Protein AF-0000000084362470 (afdb_homodimer)

Radius of gyration: 34.67 Å; Cα contacts (8 Å, |Δi|>4): 1688; chains: 2; bounding box: 195×87×97 Å

Solvent-accessible surface area (backbone atoms only — not comparable to full-atom values): 43560 Å² total; per-residue (Å²): 137,83,79,78,78,78,79,80,79,78,76,79,78,78,77,76,78,76,76,74,76,70,72,76,70,69,69,71,77,73,66,74,68,78,76,72,81,59,87,81,49,79,41,74,41,80,59,50,70,88,71,40,74,58,53,88,74,44,67,39,25,63,31,46,58,46,40,48,49,34,30,59,52,51,71,72,50,60,50,83,38,58,43,18,50,11,79,87,25,56,61,46,30,35,53,42,44,45,63,57,45,56,57,55,70,72,57,63,87,72,42,38,70,60,36,47,48,50,52,64,68,42,34,42,41,22,42,38,20,38,81,84,36,48,65,24,51,34,36,37,34,36,26,48,70,43,52,32,31,81,51,82,48,86,67,14,71,38,67,45,38,33,54,48,86,64,46,31,36,30,59,38,34,78,74,36,56,90,39,13,58,40,70,50,28,18,29,73,56,94,47,28,48,36,67,37,70,40,28,47,41,52,77,70,58,72,51,79,85,68,46,63,64,30,11,23,59,42,64,62,59,50,50,52,34,44,73,49,40,24,32,34,32,39,32,88,88,66,48,77,47,37,36,22,66,52,48,54,28,60,44,67,81,44,64,54,66,58,52,34,36,76,70,63,77,36,56,75,92,62,63,42,72,64,48,51,43,52,55,31,71,73,25,83,67,62,21,60,54,47,59,36,66,18,31,38,42,56,20,32,39,80,54,78,84,96,47,53,62,29,72,67,70,36,64,56,36,60,70,22,24,24,24,29,22,41,45,46,40,27,63,47,34,42,28,43,34,41,34,40,31,45,90,39,77,86,39,76,36,49,43,59,26,24,25,32,27,58,49,95,83,36,66,49,69,44,29,36,30,38,29,44,30,62,41,69,68,13,44,56,45,14,75,42,26,72,31,63,28,36,44,24,42,42,40,40,63,70,44,60,73,76,72,70,80,129,138,80,79,74,78,77,80,79,79,77,76,78,78,76,78,74,78,77,76,75,75,71,74,76,70,69,71,72,78,73,64,74,68,78,75,72,80,60,88,81,49,79,41,77,43,80,58,51,70,88,72,39,74,59,54,88,75,43,67,39,27,63,30,46,58,47,41,48,50,34,30,60,53,51,71,73,48,60,49,82,37,58,43,20,50,12,78,87,24,54,61,46,30,35,53,43,44,44,62,58,44,58,56,57,70,72,58,65,85,70,41,37,70,59,36,47,47,50,52,64,69,41,35,42,42,20,41,39,19,37,83,85,36,47,67,23,51,33,34,36,34,35,26,48,72,43,51,31,31,81,51,80,46,88,67,14,72,38,67,46,37,33,56,47,86,64,46,31,37,29,58,38,32,75,75,36,57,90,40,13,57,40,70,50,28,18,29,72,56,95,47,29,48,37,68,37,71,40,28,47,41,52,76,70,59,72,52,80,85,68,45,62,67,27,11,23,57,41,65,63,59,48,50,51,34,42,74,49,39,23,32,35,31,39,33,88,90,67,49,77,47,36,37,22,66,50,49,54,28,59,45,65,82,45,63,52,66,57,51,32,36,76,70,64,77,36,55,75,92,62,64,42,72,65,49,51,43,50,55,32,69,75,24,82,67,61,22,60,55,48,60,35,64,18,30,36,42,56,20,30,38,80,53,79,82,94,46,53,62,29,73,66,70,34,64,58,35,61,72,22,24,23,23,26,24,42,45,47,39,28,63,48,36,41,29,45,34,41,37,40,32,44,92,39,77,86,38,76,36,48,43,58,27,25,25,33,27,56,48,96,84,35,67,47,70,44,29,35,31,38,29,44,30,60,40,69,68,13,44,55,46,14,76,43,27,71,32,62,26,36,45,24,42,43,40,40,62,70,46,59,75,77,73,70,81,128

Structure (mmCIF, N/CA/C/O backbone):
data_AF-0000000084362470-model_v1
#
loop_
_entity.id
_entity.type
_entity.pdbx_description
1 polymer 'peptidoglycan lytic exotransglycosylase'
#
loop_
_atom_site.group_PDB
_atom_site.id
_atom_site.type_symbol
_atom_site.label_atom_id
_atom_site.label_alt_id
_atom_site.label_comp_id
_atom_site.label_asym_id
_atom_site.label_entity_id
_atom_site.label_seq_id
_atom_site.pdbx_PDB_ins_code
_atom_site.Cartn_x
_atom_site.Cartn_y
_atom_site.Cartn_z
_atom_site.occupancy
_atom_site.B_iso_or_equiv
_atom_site.auth_seq_id
_atom_site.auth_comp_id
_atom_site.auth_asym_id
_atom_site.auth_atom_id
_atom_site.pdbx_PDB_model_num
ATOM 1 N N . MET A 1 1 ? -104.375 30.734 -0.572 1 26.19 1 MET A N 1
ATOM 2 C CA . MET A 1 1 ? -103.625 30.844 -1.812 1 26.19 1 MET A CA 1
ATOM 3 C C . MET A 1 1 ? -102.188 31.156 -1.526 1 26.19 1 MET A C 1
ATOM 5 O O . MET A 1 1 ? -101.812 32.312 -1.289 1 26.19 1 MET A O 1
ATOM 9 N N . SER A 1 2 ? -101.625 30.438 -0.522 1 29.53 2 SER A N 1
ATOM 10 C CA . SER A 1 2 ? -100.5 30.25 0.401 1 29.53 2 SER A CA 1
ATOM 11 C C . SER A 1 2 ? -99.188 30 -0.349 1 29.53 2 SER A C 1
ATOM 13 O O . SER A 1 2 ? -98.938 28.906 -0.876 1 29.53 2 SER A O 1
ATOM 15 N N . GLY A 1 3 ? -98.75 31.047 -1.18 1 25.92 3 GLY A N 1
ATOM 16 C CA . GLY A 1 3 ? -97.75 31.172 -2.207 1 25.92 3 GLY A CA 1
ATOM 17 C C . GLY A 1 3 ? -96.312 30.938 -1.681 1 25.92 3 GLY A C 1
ATOM 18 O O . GLY A 1 3 ? -95.875 31.672 -0.811 1 25.92 3 GLY A O 1
ATOM 19 N N . LEU A 1 4 ? -95.812 29.672 -1.561 1 29.59 4 LEU A N 1
ATOM 20 C CA . LEU A 1 4 ? -94.688 28.953 -1.009 1 29.59 4 LEU A CA 1
ATOM 21 C C . LEU A 1 4 ? -93.375 29.375 -1.71 1 29.59 4 LEU A C 1
ATOM 23 O O . LEU A 1 4 ? -93.125 28.922 -2.826 1 29.59 4 LEU A O 1
ATOM 27 N N . SER A 1 5 ? -93.125 30.688 -1.848 1 27.22 5 SER A N 1
ATOM 28 C CA . SER A 1 5 ? -92.062 31.125 -2.73 1 27.22 5 SER A CA 1
ATOM 29 C C . SER A 1 5 ? -90.688 30.578 -2.266 1 27.22 5 SER A C 1
ATOM 31 O O . SER A 1 5 ? -90.312 30.812 -1.126 1 27.22 5 SER A O 1
ATOM 33 N N . ARG A 1 6 ? -90.188 29.438 -2.852 1 27.56 6 ARG A N 1
ATOM 34 C CA . ARG A 1 6 ? -89.062 28.578 -2.629 1 27.56 6 ARG A CA 1
ATOM 35 C C . ARG A 1 6 ? -87.75 29.344 -2.904 1 27.56 6 ARG A C 1
ATOM 37 O O . ARG A 1 6 ? -87.562 29.859 -4.004 1 27.56 6 ARG A O 1
ATOM 44 N N . THR A 1 7 ? -87.188 30.078 -1.93 1 29.22 7 THR A N 1
ATOM 45 C CA . THR A 1 7 ? -86 30.875 -1.952 1 29.22 7 THR A CA 1
ATOM 46 C C . THR A 1 7 ? -84.812 30.047 -2.383 1 29.22 7 THR A C 1
ATOM 48 O O . THR A 1 7 ? -84.5 29.016 -1.771 1 29.22 7 THR A O 1
ATOM 51 N N . VAL A 1 8 ? -84.438 29.984 -3.68 1 29.2 8 VAL A N 1
ATOM 52 C CA . VAL A 1 8 ? -83.375 29.266 -4.391 1 29.2 8 VAL A CA 1
ATOM 53 C C . VAL A 1 8 ? -82 29.734 -3.877 1 29.2 8 VAL A C 1
ATOM 55 O O . VAL A 1 8 ? -81.625 30.906 -3.973 1 29.2 8 VAL A O 1
ATOM 58 N N . LEU A 1 9 ? -81.438 29.156 -2.766 1 27.28 9 LEU A N 1
ATOM 59 C CA . LEU A 1 9 ? -80.188 29.406 -2.109 1 27.28 9 LEU A CA 1
ATOM 60 C C . LEU A 1 9 ? -79 29.141 -3.064 1 27.28 9 LEU A C 1
ATOM 62 O O . LEU A 1 9 ? -78.812 28.016 -3.531 1 27.28 9 LEU A O 1
ATOM 66 N N . PHE A 1 10 ? -78.75 30.047 -4.016 1 27.19 10 PHE A N 1
ATOM 67 C CA . PHE A 1 10 ? -77.625 29.938 -4.988 1 27.19 10 PHE A CA 1
ATOM 68 C C . PHE A 1 10 ? -76.312 29.812 -4.289 1 27.19 10 PHE A C 1
ATOM 70 O O . PHE A 1 10 ? -75.938 30.656 -3.475 1 27.19 10 PHE A O 1
ATOM 77 N N . GLY A 1 11 ? -75.875 28.609 -3.869 1 25.94 11 GLY A N 1
ATOM 78 C CA . GLY A 1 11 ? -74.625 28.234 -3.246 1 25.94 11 GLY A CA 1
ATOM 79 C C . GLY A 1 11 ? -73.375 28.578 -4.094 1 25.94 11 GLY A C 1
ATOM 80 O O . GLY A 1 11 ? -73.312 28.125 -5.234 1 25.94 11 GLY A O 1
ATOM 81 N N . VAL A 1 12 ? -72.938 29.828 -4.086 1 27.31 12 VAL A N 1
ATOM 82 C CA . VAL A 1 12 ? -71.812 30.312 -4.82 1 27.31 12 VAL A CA 1
ATOM 83 C C . VAL A 1 12 ? -70.562 29.484 -4.441 1 27.31 12 VAL A C 1
ATOM 85 O O . VAL A 1 12 ? -70.188 29.422 -3.268 1 27.31 12 VAL A O 1
ATOM 88 N N . VAL A 1 13 ? -70.25 28.406 -5.168 1 28.55 13 VAL A N 1
ATOM 89 C CA . VAL A 1 13 ? -69.125 27.5 -5.059 1 28.55 13 VAL A CA 1
ATOM 90 C C . VAL A 1 13 ? -67.812 28.266 -5.285 1 28.55 13 VAL A C 1
ATOM 92 O O . VAL A 1 13 ? -67.625 28.844 -6.355 1 28.55 13 VAL A O 1
ATOM 95 N N . MET A 1 14 ? -67.25 28.953 -4.227 1 26.22 14 MET A N 1
ATOM 96 C CA . MET A 1 14 ? -66 29.641 -4.254 1 26.22 14 MET A CA 1
ATOM 97 C C . MET A 1 14 ? -64.875 28.688 -4.699 1 26.22 14 MET A C 1
ATOM 99 O O . MET A 1 14 ? -64.688 27.625 -4.098 1 26.22 14 MET A O 1
ATOM 103 N N . SER A 1 15 ? -64.562 28.531 -5.98 1 27.44 15 SER A N 1
ATOM 104 C CA . SER A 1 15 ? -63.5 27.75 -6.566 1 27.44 15 SER A CA 1
ATOM 105 C C . SER A 1 15 ? -62.156 28.234 -6.074 1 27.44 15 SER A C 1
ATOM 107 O O . SER A 1 15 ? -61.781 29.391 -6.297 1 27.44 15 SER A O 1
ATOM 109 N N . ALA A 1 16 ? -61.719 27.828 -4.848 1 28.16 16 ALA A N 1
ATOM 110 C CA . ALA A 1 16 ? -60.406 28.109 -4.32 1 28.16 16 ALA A CA 1
ATOM 111 C C . ALA A 1 16 ? -59.312 27.625 -5.285 1 28.16 16 ALA A C 1
ATOM 113 O O . ALA A 1 16 ? -59.281 26.453 -5.652 1 28.16 16 ALA A O 1
ATOM 114 N N . LEU A 1 17 ? -58.875 28.5 -6.219 1 27.05 17 LEU A N 1
ATOM 115 C CA . LEU A 1 17 ? -57.75 28.281 -7.082 1 27.05 17 LEU A CA 1
ATOM 116 C C . LEU A 1 17 ? -56.5 27.953 -6.262 1 27.05 17 LEU A C 1
ATOM 118 O O . LEU A 1 17 ? -56.031 28.766 -5.48 1 27.05 17 LEU A O 1
ATOM 122 N N . LEU A 1 18 ? -56.375 26.688 -5.73 1 28.36 18 LEU A N 1
ATOM 123 C CA . LEU A 1 18 ? -55.156 26.188 -5.098 1 28.36 18 LEU A CA 1
ATOM 124 C C . LEU A 1 18 ? -53.938 26.344 -6.023 1 28.36 18 LEU A C 1
ATOM 126 O O . LEU A 1 18 ? -53.938 25.766 -7.117 1 28.36 18 LEU A O 1
ATOM 130 N N . SER A 1 19 ? -53.344 27.562 -6.137 1 27.02 19 SER A N 1
ATOM 131 C CA . SER A 1 19 ? -52.062 27.734 -6.82 1 27.02 19 SER A CA 1
ATOM 132 C C . SER A 1 19 ? -51.031 26.75 -6.297 1 27.02 19 SER A C 1
ATOM 134 O O . SER A 1 19 ? -50.75 26.719 -5.098 1 27.02 19 SER A O 1
ATOM 136 N N . ALA A 1 20 ? -50.969 25.547 -6.922 1 28.48 20 ALA A N 1
ATOM 137 C CA . ALA A 1 20 ? -49.938 24.531 -6.703 1 28.48 20 ALA A CA 1
ATOM 138 C C . ALA A 1 20 ? -48.531 25.141 -6.762 1 28.48 20 ALA A C 1
ATOM 140 O O . ALA A 1 20 ? -48.125 25.688 -7.789 1 28.48 20 ALA A O 1
ATOM 141 N N . CYS A 1 21 ? -48.062 25.75 -5.617 1 29.19 21 CYS A N 1
ATOM 142 C CA . CYS A 1 21 ? -46.656 26.109 -5.523 1 29.19 21 CYS A CA 1
ATOM 143 C C . CYS A 1 21 ? -45.781 24.953 -5.984 1 29.19 21 CYS A C 1
ATOM 145 O O . CYS A 1 21 ? -45.844 23.859 -5.422 1 29.19 21 CYS A O 1
ATOM 147 N N . ALA A 1 22 ? -45.531 24.844 -7.34 1 32.12 22 ALA A N 1
ATOM 148 C CA . ALA A 1 22 ? -44.562 23.875 -7.848 1 32.12 22 ALA A CA 1
ATOM 149 C C . ALA A 1 22 ? -43.25 23.906 -7.027 1 32.12 22 ALA A C 1
ATOM 151 O O . ALA A 1 22 ? -42.688 24.969 -6.824 1 32.12 22 ALA A O 1
ATOM 152 N N . PRO A 1 23 ? -43.188 23 -6.055 1 30.53 23 PRO A N 1
ATOM 153 C CA . PRO A 1 23 ? -41.906 23.016 -5.332 1 30.53 23 PRO A CA 1
ATOM 154 C C . PRO A 1 23 ? -40.688 23.109 -6.266 1 30.53 23 PRO A C 1
ATOM 156 O O . PRO A 1 23 ? -40.719 22.531 -7.355 1 30.53 23 PRO A O 1
ATOM 159 N N . VAL A 1 24 ? -40.125 24.312 -6.367 1 34.28 24 VAL A N 1
ATOM 160 C CA . VAL A 1 24 ? -38.844 24.406 -7.031 1 34.28 24 VAL A CA 1
ATOM 161 C C . VAL A 1 24 ? -37.938 23.234 -6.613 1 34.28 24 VAL A C 1
ATOM 163 O O . VAL A 1 24 ? -37.688 23.031 -5.422 1 34.28 24 VAL A O 1
ATOM 166 N N . SER A 1 25 ? -38.062 22.141 -7.32 1 28.75 25 SER A N 1
ATOM 167 C CA . SER A 1 25 ? -37.125 21.047 -7.133 1 28.75 25 SER A CA 1
ATOM 168 C C . SER A 1 25 ? -35.688 21.562 -7.023 1 28.75 25 SER A C 1
ATOM 170 O O . SER A 1 25 ? -35.188 22.203 -7.949 1 28.75 25 SER A O 1
ATOM 172 N N . LYS A 1 26 ? -35.375 22.031 -5.898 1 28.94 26 LYS A N 1
ATOM 173 C CA . LYS A 1 26 ? -33.938 22.281 -5.781 1 28.94 26 LYS A CA 1
ATOM 174 C C . LYS A 1 26 ? -33.125 21.25 -6.562 1 28.94 26 LYS A C 1
ATOM 176 O O . LYS A 1 26 ? -33.375 20.047 -6.438 1 28.94 26 LYS A O 1
ATOM 181 N N . ALA A 1 27 ? -32.625 21.703 -7.672 1 31.84 27 ALA A N 1
ATOM 182 C CA . ALA A 1 27 ? -31.641 20.859 -8.344 1 31.84 27 ALA A CA 1
ATOM 183 C C . ALA A 1 27 ? -30.734 20.172 -7.324 1 31.84 27 ALA A C 1
ATOM 185 O O . ALA A 1 27 ? -30.297 20.797 -6.352 1 31.84 27 ALA A O 1
ATOM 186 N N . PRO A 1 28 ? -30.797 18.859 -7.188 1 28.94 28 PRO A N 1
ATOM 187 C CA . PRO A 1 28 ? -29.875 18.203 -6.273 1 28.94 28 PRO A CA 1
ATOM 188 C C . PRO A 1 28 ? -28.484 18.859 -6.258 1 28.94 28 PRO A C 1
ATOM 190 O O . PRO A 1 28 ? -28.031 19.359 -7.285 1 28.94 28 PRO A O 1
ATOM 193 N N . VAL A 1 29 ? -28.125 19.547 -5.184 1 31.08 29 VAL A N 1
ATOM 194 C CA . VAL A 1 29 ? -26.719 19.891 -5.008 1 31.08 29 VAL A CA 1
ATOM 195 C C . VAL A 1 29 ? -25.844 18.781 -5.613 1 31.08 29 VAL A C 1
ATOM 197 O O . VAL A 1 29 ? -25.984 17.609 -5.254 1 31.08 29 VAL A O 1
ATOM 200 N N . THR A 1 30 ? -25.5 18.953 -6.879 1 29.94 30 THR A N 1
ATOM 201 C CA . THR A 1 30 ? -24.5 18.078 -7.496 1 29.94 30 THR A CA 1
ATOM 202 C C . THR A 1 30 ? -23.375 17.766 -6.516 1 29.94 30 THR A C 1
ATOM 204 O O . THR A 1 30 ? -22.719 18.672 -5.996 1 29.94 30 THR A O 1
ATOM 207 N N . SER A 1 31 ? -23.562 16.844 -5.617 1 31.8 31 SER A N 1
ATOM 208 C CA . SER A 1 31 ? -22.375 16.312 -4.934 1 31.8 31 SER A CA 1
ATOM 209 C C . SER A 1 31 ? -21.141 16.375 -5.828 1 31.8 31 SER A C 1
ATOM 211 O O . SER A 1 31 ? -21.203 16.031 -7.012 1 31.8 31 SER A O 1
ATOM 213 N N . GLU A 1 32 ? -20.328 17.344 -5.574 1 33.28 32 GLU A N 1
ATOM 214 C CA . GLU A 1 32 ? -19.062 17.328 -6.301 1 33.28 32 GLU A CA 1
ATOM 215 C C . GLU A 1 32 ? -18.609 15.891 -6.59 1 33.28 32 GLU A C 1
ATOM 217 O O . GLU A 1 32 ? -18.703 15.023 -5.727 1 33.28 32 GLU A O 1
ATOM 222 N N . PRO A 1 33 ? -18.719 15.461 -7.828 1 32.56 33 PRO A N 1
ATOM 223 C CA . PRO A 1 33 ? -18.297 14.102 -8.172 1 32.56 33 PRO A CA 1
ATOM 224 C C . PRO A 1 33 ? -17.062 13.656 -7.371 1 32.56 33 PRO A C 1
ATOM 226 O O . PRO A 1 33 ? -16.234 14.484 -6.992 1 32.56 33 PRO A O 1
ATOM 229 N N . PRO A 1 34 ? -17.172 12.602 -6.691 1 31.97 34 PRO A N 1
ATOM 230 C CA . PRO A 1 34 ? -15.898 12.094 -6.188 1 31.97 34 PRO A CA 1
ATOM 231 C C . PRO A 1 34 ? -14.773 12.219 -7.207 1 31.97 34 PRO A C 1
ATOM 233 O O . PRO A 1 34 ? -14.961 11.922 -8.391 1 31.97 34 PRO A O 1
ATOM 236 N N . VAL A 1 35 ? -13.836 13.148 -7.094 1 34.25 35 VAL A N 1
ATOM 237 C CA . VAL A 1 35 ? -12.656 13.305 -7.938 1 34.25 35 VAL A CA 1
ATOM 238 C C . VAL A 1 35 ? -12.07 11.938 -8.266 1 34.25 35 VAL A C 1
ATOM 240 O O . VAL A 1 35 ? -11.703 11.18 -7.363 1 34.25 35 VAL A O 1
ATOM 243 N N . SER A 1 36 ? -12.484 11.32 -9.297 1 36.06 36 SER A N 1
ATOM 244 C CA . SER A 1 36 ? -11.75 10.195 -9.859 1 36.06 36 SER A CA 1
ATOM 245 C C . SER A 1 36 ? -10.242 10.391 -9.719 1 36.06 36 SER A C 1
ATOM 247 O O . SER A 1 36 ? -9.703 11.414 -10.148 1 36.06 36 SER A O 1
ATOM 249 N N . GLN A 1 37 ? -9.625 9.938 -8.75 1 38.19 37 GLN A N 1
ATOM 250 C CA . GLN A 1 37 ? -8.18 10 -8.555 1 38.19 37 GLN A CA 1
ATOM 251 C C . GLN A 1 37 ? -7.438 9.531 -9.805 1 38.19 37 GLN A C 1
ATOM 253 O O . GLN A 1 37 ? -7.215 8.328 -9.984 1 38.19 37 GLN A O 1
ATOM 258 N N . LYS A 1 38 ? -7.707 10.102 -10.938 1 43.59 38 LYS A N 1
ATOM 259 C CA . LYS A 1 38 ? -6.758 10.031 -12.047 1 43.59 38 LYS A CA 1
ATOM 260 C C . LYS A 1 38 ? -5.32 10.172 -11.555 1 43.59 38 LYS A C 1
ATOM 262 O O . LYS A 1 38 ? -5.074 10.828 -10.539 1 43.59 38 LYS A O 1
ATOM 267 N N . SER A 1 39 ? -4.453 9.398 -11.961 1 57.84 39 SER A N 1
ATOM 268 C CA . SER A 1 39 ? -3.023 9.453 -11.672 1 57.84 39 SER A CA 1
ATOM 269 C C . SER A 1 39 ? -2.512 10.891 -11.711 1 57.84 39 SER A C 1
ATOM 271 O O . SER A 1 39 ? -2.502 11.523 -12.773 1 57.84 39 SER A O 1
ATOM 273 N N . SER A 1 40 ? -2.586 11.602 -10.586 1 70.25 40 SER A N 1
ATOM 274 C CA . SER A 1 40 ? -2.068 12.961 -10.492 1 70.25 40 SER A CA 1
ATOM 275 C C . SER A 1 40 ? -0.554 12.984 -10.672 1 70.25 40 SER A C 1
ATOM 277 O O . SER A 1 40 ? 0.164 12.188 -10.07 1 70.25 40 SER A O 1
ATOM 279 N N . LYS A 1 41 ? -0.159 13.562 -11.797 1 77.81 41 LYS A N 1
ATOM 280 C CA . LYS A 1 41 ? 1.267 13.742 -12.062 1 77.81 41 LYS A CA 1
ATOM 281 C C . LYS A 1 41 ? 1.713 15.164 -11.742 1 77.81 41 LYS A C 1
ATOM 283 O O . LYS A 1 41 ? 1.017 16.125 -12.078 1 77.81 41 LYS A O 1
ATOM 288 N N . VAL A 1 42 ? 2.834 15.328 -11.047 1 89.06 42 VAL A N 1
ATOM 289 C CA . VAL A 1 42 ? 3.449 16.625 -10.773 1 89.06 42 VAL A CA 1
ATOM 290 C C . VAL A 1 42 ? 4.156 17.141 -12.023 1 89.06 42 VAL A C 1
ATOM 292 O O . VAL A 1 42 ? 4.918 16.406 -12.656 1 89.06 42 VAL A O 1
ATOM 295 N N . GLU A 1 43 ? 3.836 18.312 -12.414 1 92.25 43 GLU A N 1
ATOM 296 C CA . GLU A 1 43 ? 4.559 19.016 -13.469 1 92.25 43 GLU A CA 1
ATOM 297 C C . GLU A 1 43 ? 5.238 20.266 -12.922 1 92.25 43 GLU A C 1
ATOM 299 O O . GLU A 1 43 ? 4.645 21.016 -12.141 1 92.25 43 GLU A O 1
ATOM 304 N N . LEU A 1 44 ? 6.496 20.469 -13.359 1 94.38 44 LEU A N 1
ATOM 305 C CA . LEU A 1 44 ? 7.246 21.656 -12.969 1 94.38 44 LEU A CA 1
ATOM 306 C C . LEU A 1 44 ? 7.566 22.516 -14.188 1 94.38 44 LEU A C 1
ATOM 308 O O . LEU A 1 44 ? 8.094 22.031 -15.188 1 94.38 44 LEU A O 1
ATOM 312 N N . LEU A 1 45 ? 7.211 23.734 -14.086 1 94.94 45 LEU A N 1
ATOM 313 C CA . LEU A 1 45 ? 7.57 24.703 -15.109 1 94.94 45 LEU A CA 1
ATOM 314 C C . LEU A 1 45 ? 8.586 25.719 -14.578 1 94.94 45 LEU A C 1
ATOM 316 O O . LEU A 1 45 ? 8.281 26.484 -13.656 1 94.94 45 LEU A O 1
ATOM 320 N N . SER A 1 46 ? 9.7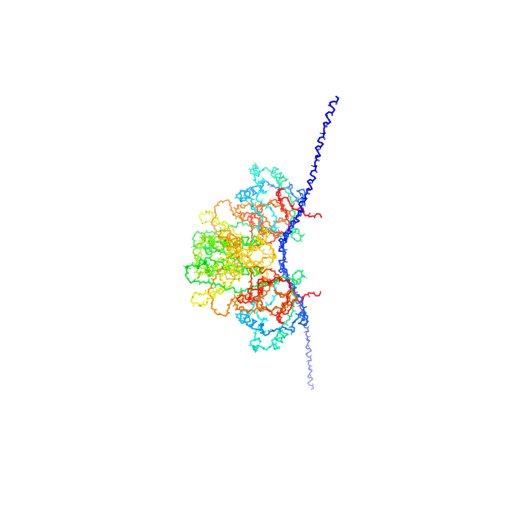11 25.781 -15.242 1 95.25 46 SER A N 1
ATOM 321 C CA . SER A 1 46 ? 10.75 26.688 -14.781 1 95.25 46 SER A CA 1
ATOM 322 C C . SER A 1 46 ? 10.297 28.141 -14.914 1 95.25 46 SER A C 1
ATOM 324 O O . SER A 1 46 ? 9.562 28.484 -15.836 1 95.25 46 SER A O 1
ATOM 326 N N . THR A 1 47 ? 10.703 28.953 -13.984 1 96.81 47 THR A N 1
ATOM 327 C CA . THR A 1 47 ? 10.438 30.391 -13.992 1 96.81 47 THR A CA 1
ATOM 328 C C . THR A 1 47 ? 11.57 31.156 -13.305 1 96.81 47 THR A C 1
ATOM 330 O O . THR A 1 47 ? 12.672 30.625 -13.148 1 96.81 47 THR A O 1
ATOM 333 N N . THR A 1 48 ? 11.336 32.469 -13.109 1 97.38 48 THR A N 1
ATOM 334 C CA . THR A 1 48 ? 12.336 33.312 -12.477 1 97.38 48 THR A CA 1
ATOM 335 C C . THR A 1 48 ? 11.781 33.969 -11.203 1 97.38 48 THR A C 1
ATOM 337 O O . THR A 1 48 ? 10.57 34.031 -11.023 1 97.38 48 THR A O 1
ATOM 340 N N . PHE A 1 49 ? 12.703 34.375 -10.352 1 98.38 49 PHE A N 1
ATOM 341 C CA . PHE A 1 49 ? 12.273 35 -9.109 1 98.38 49 PHE A CA 1
ATOM 342 C C . PHE A 1 49 ? 11.484 36.281 -9.398 1 98.38 49 PHE A C 1
ATOM 344 O O . PHE A 1 49 ? 10.539 36.594 -8.68 1 98.38 49 PHE A O 1
ATOM 351 N N . SER A 1 50 ? 11.844 36.938 -10.445 1 97.31 50 SER A N 1
ATOM 352 C CA . SER A 1 50 ? 11.164 38.156 -10.797 1 97.31 50 SER A CA 1
ATOM 353 C C . SER A 1 50 ? 9.727 37.906 -11.242 1 97.31 50 SER A C 1
ATOM 355 O O . SER A 1 50 ? 8.883 38.781 -11.211 1 97.31 50 SER A O 1
ATOM 357 N N . ALA A 1 51 ? 9.453 36.656 -11.648 1 97.31 51 ALA A N 1
ATOM 358 C CA . ALA A 1 51 ? 8.117 36.281 -12.125 1 97.31 51 ALA A CA 1
ATOM 359 C C . ALA A 1 51 ? 7.23 35.844 -10.969 1 97.31 51 ALA A C 1
ATOM 361 O O . ALA A 1 51 ? 6.023 35.656 -11.141 1 97.31 51 ALA A O 1
ATOM 362 N N . LEU A 1 52 ? 7.781 35.688 -9.797 1 98.31 52 LEU A N 1
ATOM 363 C CA . LEU A 1 52 ? 6.996 35.312 -8.633 1 98.31 52 LEU A CA 1
ATOM 364 C C . LEU A 1 52 ? 6.23 36.5 -8.078 1 98.31 52 LEU A C 1
ATOM 366 O O . LEU A 1 52 ? 6.836 37.531 -7.699 1 98.31 52 LEU A O 1
ATOM 370 N N . PRO A 1 53 ? 4.969 36.344 -8.023 1 97.44 53 PRO A N 1
ATOM 371 C CA . PRO A 1 53 ? 4.195 37.469 -7.547 1 97.44 53 PRO A CA 1
ATOM 372 C C . PRO A 1 53 ? 4.574 37.906 -6.129 1 97.44 53 PRO A C 1
ATOM 374 O O . PRO A 1 53 ? 4.438 37.094 -5.191 1 97.44 53 PRO A O 1
ATOM 377 N N . GLY A 1 54 ? 5.051 39.125 -5.953 1 97.38 54 GLY A N 1
ATOM 378 C CA . GLY A 1 54 ? 5.293 39.688 -4.641 1 97.38 54 GLY A CA 1
ATOM 379 C C . GLY A 1 54 ? 6.594 39.219 -4.016 1 97.38 54 GLY A C 1
ATOM 380 O O . GLY A 1 54 ? 6.844 39.5 -2.834 1 97.38 54 GLY A O 1
ATOM 381 N N . TRP A 1 55 ? 7.449 38.625 -4.719 1 98.25 55 TRP A N 1
ATOM 382 C CA . TRP A 1 55 ? 8.672 38.031 -4.195 1 98.25 55 TRP A CA 1
ATOM 383 C C . TRP A 1 55 ? 9.508 39.062 -3.451 1 98.25 55 TRP A C 1
ATOM 385 O O . TRP A 1 55 ? 9.969 38.812 -2.336 1 98.25 55 TRP A O 1
ATOM 395 N N . SER A 1 56 ? 9.594 40.188 -4.008 1 96.62 56 SER A N 1
ATOM 396 C CA . SER A 1 56 ? 10.523 41.188 -3.5 1 96.62 56 SER A CA 1
ATOM 397 C C . SER A 1 56 ? 10.008 41.812 -2.209 1 96.62 56 SER A C 1
ATOM 399 O O . SER A 1 56 ? 10.75 42.5 -1.506 1 96.62 56 SER A O 1
ATOM 401 N N . PHE A 1 57 ? 8.773 41.594 -1.846 1 96.19 57 PHE A N 1
ATOM 402 C CA . PHE A 1 57 ? 8.164 42.312 -0.719 1 96.19 57 PHE A CA 1
ATOM 403 C C . PHE A 1 57 ? 8.078 41.406 0.5 1 96.19 57 PHE A C 1
ATOM 405 O O . PHE A 1 57 ? 7.68 41.844 1.582 1 96.19 57 PHE A O 1
ATOM 412 N N . ASP A 1 58 ? 8.492 40.156 0.355 1 97.31 58 ASP A N 1
ATOM 413 C CA . ASP A 1 58 ? 8.406 39.188 1.459 1 97.31 58 ASP A CA 1
ATOM 414 C C . ASP A 1 58 ? 9.461 39.5 2.523 1 97.31 58 ASP A C 1
ATOM 416 O O . ASP A 1 58 ? 10.414 40.25 2.275 1 97.31 58 ASP A O 1
ATOM 420 N N . GLN A 1 59 ? 9.141 39 3.732 1 96.81 59 GLN A N 1
ATOM 421 C CA . GLN A 1 59 ? 10.148 38.938 4.785 1 96.81 59 GLN A CA 1
ATOM 422 C C . GLN A 1 59 ? 10.867 37.594 4.773 1 96.81 59 GLN A C 1
ATOM 424 O O . GLN A 1 59 ? 10.68 36.781 5.676 1 96.81 59 GLN A O 1
ATOM 429 N N . HIS A 1 60 ? 11.805 37.438 3.881 1 97.75 60 HIS A N 1
ATOM 430 C CA . HIS A 1 60 ? 12.484 36.188 3.611 1 97.75 60 HIS A CA 1
ATOM 431 C C . HIS A 1 60 ? 13.211 35.656 4.848 1 97.75 60 HIS A C 1
ATOM 433 O O . HIS A 1 60 ? 13.375 34.469 5.023 1 97.75 60 HIS A O 1
ATOM 439 N N . ALA A 1 61 ? 13.609 36.531 5.738 1 96.69 61 ALA A N 1
ATOM 440 C CA . ALA A 1 61 ? 14.375 36.156 6.93 1 96.69 61 ALA A CA 1
ATOM 441 C C . ALA A 1 61 ? 13.555 35.25 7.84 1 96.69 61 ALA A C 1
ATOM 443 O O . ALA A 1 61 ? 14.109 34.375 8.516 1 96.69 61 ALA A O 1
ATOM 444 N N . GLN A 1 62 ? 12.305 35.438 7.844 1 95.69 62 GLN A N 1
ATOM 445 C CA . GLN A 1 62 ? 11.438 34.594 8.664 1 95.69 62 GLN A CA 1
ATOM 446 C C . GLN A 1 62 ? 11.406 33.156 8.133 1 95.69 62 GLN A C 1
ATOM 448 O O . GLN A 1 62 ? 11.258 32.219 8.906 1 95.69 62 GLN A O 1
ATOM 453 N N . ALA A 1 63 ? 11.531 33.031 6.852 1 97.06 63 ALA A N 1
ATOM 454 C CA . ALA A 1 63 ? 11.562 31.703 6.246 1 97.06 63 ALA A CA 1
ATOM 455 C C . ALA A 1 63 ? 12.906 31.016 6.48 1 97.06 63 ALA A C 1
ATOM 457 O O . ALA A 1 63 ? 12.984 29.797 6.52 1 97.06 63 ALA A O 1
ATOM 458 N N . ILE A 1 64 ? 13.945 31.844 6.645 1 97.25 64 ILE A N 1
ATOM 459 C CA . ILE A 1 64 ? 15.281 31.297 6.871 1 97.25 64 ILE A CA 1
ATOM 460 C C . ILE A 1 64 ? 15.289 30.484 8.156 1 97.25 64 ILE A C 1
ATOM 462 O O . ILE A 1 64 ? 15.883 29.391 8.203 1 97.25 64 ILE A O 1
ATOM 466 N N . THR A 1 65 ? 14.602 30.969 9.141 1 94.19 65 THR A N 1
ATOM 467 C CA . THR A 1 65 ? 14.539 30.25 10.406 1 94.19 65 THR A CA 1
ATOM 468 C C . THR A 1 65 ? 13.922 28.875 10.219 1 94.19 65 THR A C 1
ATOM 470 O O . THR A 1 65 ? 14.453 27.875 10.711 1 94.19 65 THR A O 1
ATOM 473 N N . ALA A 1 66 ? 12.852 28.812 9.539 1 96.56 66 ALA A N 1
ATOM 474 C CA . ALA A 1 66 ? 12.188 27.547 9.25 1 96.56 66 ALA A CA 1
ATOM 475 C C . ALA A 1 66 ? 13.062 26.641 8.383 1 96.56 66 ALA A C 1
ATOM 477 O O . ALA A 1 66 ? 13.188 25.453 8.633 1 96.56 66 ALA A O 1
ATOM 478 N N . PHE A 1 67 ? 13.703 27.25 7.387 1 98.5 67 PHE A N 1
ATOM 479 C CA . PHE A 1 67 ? 14.523 26.484 6.457 1 98.5 67 PHE A CA 1
ATOM 480 C C . PHE A 1 67 ? 15.75 25.906 7.168 1 98.5 67 PHE A C 1
ATOM 482 O O . PHE A 1 67 ? 16.172 24.797 6.875 1 98.5 67 PHE A O 1
ATOM 489 N N . GLN A 1 68 ? 16.25 26.609 8.102 1 97.88 68 GLN A N 1
ATOM 490 C CA . GLN A 1 68 ? 17.391 26.125 8.875 1 97.88 68 GLN A CA 1
ATOM 491 C C . GLN A 1 68 ? 17.031 24.875 9.664 1 97.88 68 GLN A C 1
ATOM 493 O O . GLN A 1 68 ? 17.828 23.938 9.75 1 97.88 68 GLN A O 1
ATOM 498 N N . LYS A 1 69 ? 15.883 24.859 10.227 1 96.56 69 LYS A N 1
ATOM 499 C CA . LYS A 1 69 ? 15.422 23.672 10.945 1 96.56 69 LYS A CA 1
ATOM 500 C C . LYS A 1 69 ? 15.328 22.469 10.008 1 96.56 69 LYS A C 1
ATOM 502 O O . LYS A 1 69 ? 15.758 21.375 10.352 1 96.56 69 LYS A O 1
ATOM 507 N N . SER A 1 70 ? 14.812 22.719 8.812 1 98.44 70 SER A N 1
ATOM 508 C CA . SER A 1 70 ? 14.711 21.656 7.816 1 98.44 70 SER A CA 1
ATOM 509 C C . SER A 1 70 ? 16.094 21.156 7.402 1 98.44 70 SER A C 1
ATOM 511 O O . SER A 1 70 ? 16.312 19.953 7.289 1 98.44 70 SER A O 1
ATOM 513 N N . CYS A 1 71 ? 16.953 22.094 7.219 1 98.5 71 CYS A N 1
ATOM 514 C CA . CYS A 1 71 ? 18.297 21.75 6.777 1 98.5 71 CYS A CA 1
ATOM 515 C C . CYS A 1 71 ? 19.031 20.938 7.844 1 98.5 71 CYS A C 1
ATOM 517 O O . CYS A 1 71 ? 19.797 20.016 7.52 1 98.5 71 CYS A O 1
ATOM 519 N N . ALA A 1 72 ? 18.797 21.25 9.086 1 97.69 72 ALA A N 1
ATOM 520 C CA . ALA A 1 72 ? 19.406 20.469 10.164 1 97.69 72 ALA A CA 1
ATOM 521 C C . ALA A 1 72 ? 19.016 19 10.078 1 97.69 72 ALA A C 1
ATOM 523 O O . ALA A 1 72 ? 19.828 18.109 10.305 1 97.69 72 ALA A O 1
ATOM 524 N N . LYS A 1 73 ? 17.797 18.797 9.734 1 98 73 LYS A N 1
ATOM 525 C CA . LYS A 1 73 ? 17.312 17.438 9.555 1 98 73 LYS A CA 1
ATOM 526 C C . LYS A 1 73 ? 17.906 16.812 8.289 1 98 73 LYS A C 1
ATOM 528 O O . LYS A 1 73 ? 18.375 15.68 8.312 1 98 73 LYS A O 1
ATOM 533 N N . ILE A 1 74 ? 17.875 17.531 7.176 1 98.19 74 ILE A N 1
ATOM 534 C CA . ILE A 1 74 ? 18.344 17.031 5.883 1 98.19 74 ILE A CA 1
ATOM 535 C C . ILE A 1 74 ? 19.797 16.594 5.984 1 98.19 74 ILE A C 1
ATOM 537 O O . ILE A 1 74 ? 20.172 15.531 5.469 1 98.19 74 ILE A O 1
ATOM 541 N N . LEU A 1 75 ? 20.562 17.281 6.723 1 97.88 75 LEU A N 1
ATOM 542 C CA . LEU A 1 75 ? 22 17.047 6.797 1 97.88 75 LEU A CA 1
ATOM 543 C C . LEU A 1 75 ? 22.297 15.781 7.602 1 97.88 75 LEU A C 1
ATOM 545 O O . LEU A 1 75 ? 23.422 15.266 7.562 1 97.88 75 LEU A O 1
ATOM 549 N N . THR A 1 76 ? 21.328 15.266 8.359 1 97.69 76 THR A N 1
ATOM 550 C CA . THR A 1 76 ? 21.547 14.039 9.133 1 97.69 76 THR A CA 1
ATOM 551 C C . THR A 1 76 ? 21.234 12.812 8.289 1 97.69 76 THR A C 1
ATOM 553 O O . THR A 1 76 ? 21.516 11.68 8.703 1 97.69 76 THR A O 1
ATOM 556 N N . LEU A 1 77 ? 20.719 12.969 7.121 1 97.19 77 LEU A N 1
ATOM 557 C CA . LEU A 1 77 ? 20.25 11.859 6.301 1 97.19 77 LEU A CA 1
ATOM 558 C C . LEU A 1 77 ? 21.344 11.367 5.359 1 97.19 77 LEU A C 1
ATOM 560 O O . LEU A 1 77 ? 22.266 12.117 5.02 1 97.19 77 LEU A O 1
ATOM 564 N N . PRO A 1 78 ? 21.234 10.094 4.902 1 96.62 78 PRO A N 1
ATOM 565 C CA . PRO A 1 78 ? 22.219 9.594 3.941 1 96.62 78 PRO A CA 1
ATOM 566 C C . PRO A 1 78 ? 22.234 10.406 2.646 1 96.62 78 PRO A C 1
ATOM 568 O O . PRO A 1 78 ? 21.188 10.773 2.127 1 96.62 78 PRO A O 1
ATOM 571 N N . LEU A 1 79 ? 23.391 10.562 2.094 1 96.88 79 LEU A N 1
ATOM 572 C CA . LEU A 1 79 ? 23.594 11.406 0.929 1 96.88 79 LEU A CA 1
ATOM 573 C C . LEU A 1 79 ? 22.828 10.883 -0.278 1 96.88 79 LEU A C 1
ATOM 575 O O . LEU A 1 79 ? 22.328 11.664 -1.094 1 96.88 79 LEU A O 1
ATOM 579 N N . THR A 1 80 ? 22.656 9.578 -0.363 1 95.19 80 THR A N 1
ATOM 580 C CA . THR A 1 80 ? 22.047 8.961 -1.54 1 95.19 80 THR A CA 1
ATOM 581 C C . THR A 1 80 ? 20.531 8.945 -1.422 1 95.19 80 THR A C 1
ATOM 583 O O . THR A 1 80 ? 19.828 8.641 -2.391 1 95.19 80 THR A O 1
ATOM 586 N N . ARG A 1 81 ? 20.078 9.344 -0.283 1 94.69 81 ARG A N 1
ATOM 587 C CA . ARG A 1 81 ? 18.625 9.336 -0.07 1 94.69 81 ARG A CA 1
ATOM 588 C C . ARG A 1 81 ? 17.938 10.383 -0.948 1 94.69 81 ARG A C 1
ATOM 590 O O . ARG A 1 81 ? 18.438 11.492 -1.108 1 94.69 81 ARG A O 1
ATOM 597 N N . ARG A 1 82 ? 16.859 9.922 -1.509 1 93.75 82 ARG A N 1
ATOM 598 C CA . ARG A 1 82 ? 16.016 10.867 -2.229 1 93.75 82 ARG A CA 1
ATOM 599 C C . ARG A 1 82 ? 15.328 11.836 -1.268 1 93.75 82 ARG A C 1
ATOM 601 O O . ARG A 1 82 ? 14.93 11.445 -0.168 1 93.75 82 ARG A O 1
ATOM 608 N N . MET A 1 83 ? 15.109 13.039 -1.724 1 95.44 83 MET A N 1
ATOM 609 C CA . MET A 1 83 ? 14.367 14.016 -0.926 1 95.44 83 MET A CA 1
ATOM 610 C C . MET A 1 83 ? 12.875 13.703 -0.939 1 95.44 83 MET A C 1
ATOM 612 O O . MET A 1 83 ? 12.211 13.766 0.098 1 95.44 83 MET A O 1
ATOM 616 N N . ALA A 1 84 ? 12.445 13.43 -2.154 1 91.88 84 ALA A N 1
ATOM 617 C CA . ALA A 1 84 ? 11.031 13.094 -2.279 1 91.88 84 ALA A CA 1
ATOM 618 C C . ALA A 1 84 ? 10.781 11.633 -1.906 1 91.88 84 ALA A C 1
ATOM 620 O O . ALA A 1 84 ? 11.648 10.773 -2.107 1 91.88 84 ALA A O 1
ATOM 621 N N . ALA A 1 85 ? 9.57 11.414 -1.355 1 88.44 85 ALA A N 1
ATOM 622 C CA . ALA A 1 85 ? 9.203 10.062 -0.948 1 88.44 85 ALA A CA 1
ATOM 623 C C . ALA A 1 85 ? 8.93 9.18 -2.162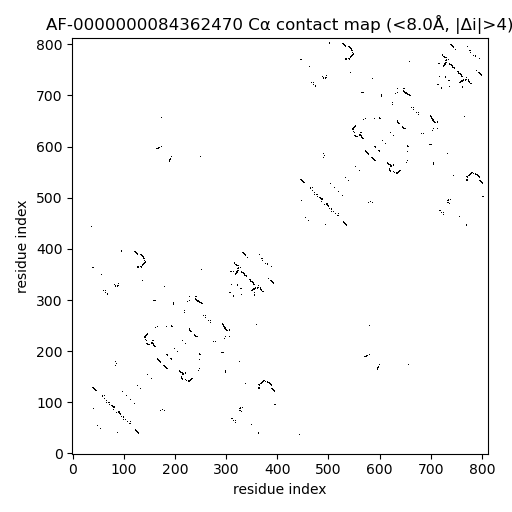 1 88.44 85 ALA A C 1
ATOM 625 O O . ALA A 1 85 ? 9.242 7.984 -2.152 1 88.44 85 ALA A O 1
ATOM 626 N N . ASN A 1 86 ? 8.32 9.711 -3.102 1 85.06 86 ASN A N 1
ATOM 627 C CA . ASN A 1 86 ? 8.008 9.008 -4.336 1 85.06 86 ASN A CA 1
ATOM 628 C C . ASN A 1 86 ? 9.07 9.242 -5.406 1 85.06 86 ASN A C 1
ATOM 630 O O . ASN A 1 86 ? 9.562 10.359 -5.562 1 85.06 86 ASN A O 1
ATOM 634 N N . GLU A 1 87 ? 9.289 8.227 -6.16 1 80.62 87 GLU A N 1
ATOM 635 C CA . GLU A 1 87 ? 10.336 8.312 -7.18 1 80.62 87 GLU A CA 1
ATOM 636 C C . GLU A 1 87 ? 9.961 9.305 -8.273 1 80.62 87 GLU A C 1
ATOM 638 O O . GLU A 1 87 ? 10.836 9.93 -8.875 1 80.62 87 GLU A O 1
ATOM 643 N N . ALA A 1 88 ? 8.75 9.477 -8.477 1 79.19 88 ALA A N 1
ATOM 644 C CA . ALA A 1 88 ? 8.289 10.344 -9.555 1 79.19 88 ALA A CA 1
ATOM 645 C C . ALA A 1 88 ? 8.258 11.805 -9.109 1 79.19 88 ALA A C 1
ATOM 647 O O . ALA A 1 88 ? 8.109 12.711 -9.938 1 79.19 88 ALA A O 1
ATOM 648 N N . ALA A 1 89 ? 8.43 12.031 -7.871 1 86.69 89 ALA A N 1
ATOM 649 C CA . ALA A 1 89 ? 8.359 13.391 -7.336 1 86.69 89 ALA A CA 1
ATOM 650 C C . ALA A 1 89 ? 9.703 14.102 -7.453 1 86.69 89 ALA A C 1
ATOM 652 O O . ALA A 1 89 ? 10.758 13.461 -7.379 1 86.69 89 ALA A O 1
ATOM 653 N N . PRO A 1 90 ? 9.656 15.359 -7.613 1 90.81 90 PRO A N 1
ATOM 654 C CA . PRO A 1 90 ? 10.914 16.109 -7.711 1 90.81 90 PRO A CA 1
ATOM 655 C C . PRO A 1 90 ? 11.633 16.234 -6.371 1 90.81 90 PRO A C 1
ATOM 657 O O . PRO A 1 90 ? 11.055 15.922 -5.328 1 90.81 90 PRO A O 1
ATOM 660 N N . GLY A 1 91 ? 13.008 16.656 -6.43 1 93.81 91 GLY A N 1
ATOM 661 C CA . GLY A 1 91 ? 13.703 17 -5.203 1 93.81 91 GLY A CA 1
ATOM 662 C C . GLY A 1 91 ? 15.133 16.5 -5.164 1 93.81 91 GLY A C 1
ATOM 663 O O . GLY A 1 91 ? 15.922 16.891 -4.305 1 93.81 91 GLY A O 1
ATOM 664 N N . GLY A 1 92 ? 15.367 15.625 -6.074 1 94.81 92 GLY A N 1
ATOM 665 C CA . GLY A 1 92 ? 16.719 15.102 -6.105 1 94.81 92 GLY A CA 1
ATOM 666 C C . GLY A 1 92 ? 17.094 14.336 -4.852 1 94.81 92 GLY A C 1
ATOM 667 O O . GLY A 1 92 ? 16.234 13.711 -4.227 1 94.81 92 GLY A O 1
ATOM 668 N N . THR A 1 93 ? 18.438 14.352 -4.539 1 96.19 93 THR A N 1
ATOM 669 C CA . THR A 1 93 ? 18.953 13.602 -3.404 1 96.19 93 THR A CA 1
ATOM 670 C C . THR A 1 93 ? 19.438 14.547 -2.309 1 96.19 93 THR A C 1
ATOM 672 O O . THR A 1 93 ? 19.625 15.742 -2.549 1 96.19 93 THR A O 1
ATOM 675 N N . VAL A 1 94 ? 19.672 14.008 -1.139 1 97.44 94 VAL A N 1
ATOM 676 C CA . VAL A 1 94 ? 20.203 14.758 0.001 1 97.44 94 VAL A CA 1
ATOM 677 C C . VAL A 1 94 ? 21.547 15.367 -0.358 1 97.44 94 VAL A C 1
ATOM 679 O O . VAL A 1 94 ? 21.844 16.5 0.026 1 97.44 94 VAL A O 1
ATOM 682 N N . ALA A 1 95 ? 22.281 14.641 -1.121 1 97.75 95 ALA A N 1
ATOM 683 C CA . ALA A 1 95 ? 23.578 15.148 -1.555 1 97.75 95 ALA A CA 1
ATOM 684 C C . ALA A 1 95 ? 23.438 16.484 -2.271 1 97.75 95 ALA A C 1
ATOM 686 O O . ALA A 1 95 ? 24.234 17.406 -2.057 1 97.75 95 ALA A O 1
ATOM 687 N N . GLN A 1 96 ? 22.438 16.594 -3 1 97.69 96 GLN A N 1
ATOM 688 C CA . GLN A 1 96 ? 22.25 17.781 -3.828 1 97.69 96 GLN A CA 1
ATOM 689 C C . GLN A 1 96 ? 21.719 18.953 -3.002 1 97.69 96 GLN A C 1
ATOM 691 O O . GLN A 1 96 ? 21.672 20.094 -3.482 1 97.69 96 GLN A O 1
ATOM 696 N N . TRP A 1 97 ? 21.375 18.734 -1.794 1 98.31 97 TRP A N 1
ATOM 697 C CA . TRP A 1 97 ? 20.891 19.781 -0.9 1 98.31 97 TRP A CA 1
ATOM 698 C C . TRP A 1 97 ? 21.969 20.219 0.078 1 98.31 97 TRP A C 1
ATOM 700 O O . TRP A 1 97 ? 21.797 21.188 0.817 1 98.31 97 TRP A O 1
ATOM 710 N N . GLN A 1 98 ? 23.125 19.594 0.091 1 97.75 98 GLN A N 1
ATOM 711 C CA . GLN A 1 98 ? 24.188 19.875 1.053 1 97.75 98 GLN A CA 1
ATOM 712 C C . GLN A 1 98 ? 24.672 21.312 0.926 1 97.75 98 GLN A C 1
ATOM 714 O O . GLN A 1 98 ? 24.906 21.984 1.933 1 97.75 98 GLN A O 1
ATOM 719 N N . GLY A 1 99 ? 24.859 21.719 -0.243 1 97.44 99 GLY A N 1
ATOM 720 C CA . GLY A 1 99 ? 25.359 23.062 -0.481 1 97.44 99 GLY A CA 1
ATOM 721 C C . GLY A 1 99 ? 24.531 24.141 0.202 1 97.44 99 GLY A C 1
ATOM 722 O O . GLY A 1 99 ? 24.984 24.781 1.15 1 97.44 99 GLY A O 1
ATOM 723 N N . PRO A 1 100 ? 23.266 24.266 -0.268 1 98.19 100 PRO A N 1
ATOM 724 C CA . PRO A 1 100 ? 22.453 25.297 0.359 1 98.19 100 PRO A CA 1
ATOM 725 C C . PRO A 1 100 ? 22.234 25.047 1.853 1 98.19 100 PRO A C 1
ATOM 727 O O . PRO A 1 100 ? 22.156 26.016 2.631 1 98.19 100 PRO A O 1
ATOM 730 N N . CYS A 1 101 ? 22.141 23.844 2.299 1 98.38 101 CYS A N 1
ATOM 731 C CA . CYS A 1 101 ? 21.922 23.562 3.713 1 98.38 101 CYS A CA 1
ATOM 732 C C . CYS A 1 101 ? 23.156 23.938 4.539 1 98.38 101 CYS A C 1
ATOM 734 O O . CYS A 1 101 ? 23.031 24.344 5.699 1 98.38 101 CYS A O 1
ATOM 736 N N . THR A 1 102 ? 24.297 23.859 4.008 1 97.81 102 THR A N 1
ATOM 737 C CA . THR A 1 102 ? 25.5 24.312 4.695 1 97.81 102 THR A CA 1
ATOM 738 C C . THR A 1 102 ? 25.578 25.828 4.703 1 97.81 102 THR A C 1
ATOM 740 O O . THR A 1 102 ? 25.891 26.438 5.73 1 97.81 102 THR A O 1
ATOM 743 N N . ALA A 1 103 ? 25.234 26.406 3.639 1 97.81 103 ALA A N 1
ATOM 744 C CA . ALA A 1 103 ? 25.344 27.859 3.471 1 97.81 103 ALA A CA 1
ATOM 745 C C . ALA A 1 103 ? 24.375 28.594 4.395 1 97.81 103 ALA A C 1
ATOM 747 O O . ALA A 1 103 ? 24.703 29.672 4.918 1 97.81 103 ALA A O 1
ATOM 748 N N . VAL A 1 104 ? 23.203 28.047 4.598 1 97.75 104 VAL A N 1
ATOM 749 C CA . VAL A 1 104 ? 22.172 28.766 5.332 1 97.75 104 VAL A CA 1
ATOM 750 C C . VAL A 1 104 ? 22.562 28.875 6.805 1 97.75 104 VAL A C 1
ATOM 752 O O . VAL A 1 104 ? 22.078 29.766 7.516 1 97.75 104 VAL A O 1
ATOM 755 N N . LYS A 1 105 ? 23.453 28.062 7.254 1 94.44 105 LYS A N 1
ATOM 756 C CA . LYS A 1 105 ? 23.875 28.047 8.648 1 94.44 105 LYS A CA 1
ATOM 757 C C . LYS A 1 105 ? 24.578 29.344 9.023 1 94.44 105 LYS A C 1
ATOM 759 O O . LYS A 1 105 ? 24.594 29.734 10.195 1 94.44 105 LYS A O 1
ATOM 764 N N . THR A 1 106 ? 25.078 29.953 8.078 1 91.56 106 THR A N 1
ATOM 765 C CA . THR A 1 106 ? 25.938 31.094 8.375 1 91.56 106 THR A CA 1
ATOM 766 C C . THR A 1 106 ? 25.141 32.406 8.258 1 91.56 106 THR A C 1
ATOM 768 O O . THR A 1 106 ? 25.672 33.469 8.531 1 91.56 106 THR A O 1
ATOM 771 N N . LEU A 1 107 ? 23.938 32.281 7.867 1 93.5 107 LEU A N 1
ATOM 772 C CA . LEU A 1 107 ? 23.156 33.5 7.695 1 93.5 107 LEU A CA 1
ATOM 773 C C . LEU A 1 107 ? 22.719 34.062 9.039 1 93.5 107 LEU A C 1
ATOM 775 O O . LEU A 1 107 ? 22.281 33.312 9.922 1 93.5 107 LEU A O 1
ATOM 779 N N . GLU A 1 108 ? 22.859 35.344 9.172 1 86.88 108 GLU A N 1
ATOM 780 C CA . GLU A 1 108 ? 22.422 36.031 10.383 1 86.88 108 GLU A CA 1
ATOM 781 C C . GLU A 1 108 ? 20.906 36.188 10.414 1 86.88 108 GLU A C 1
ATOM 783 O O . GLU A 1 108 ? 20.297 36.531 9.398 1 86.88 108 GLU A O 1
ATOM 788 N N . PRO A 1 109 ? 20.422 35.938 11.594 1 85.12 109 PRO A N 1
ATOM 789 C CA . PRO A 1 109 ? 18.969 36.125 11.703 1 85.12 109 PRO A CA 1
ATOM 790 C C . PRO A 1 109 ? 18.547 37.594 11.477 1 85.12 109 PRO A C 1
ATOM 792 O O . PRO A 1 109 ? 19.234 38.5 11.898 1 85.12 109 PRO A O 1
ATOM 795 N N . GLY A 1 110 ? 17.547 37.812 10.727 1 89.5 110 GLY A N 1
ATOM 796 C CA . GLY A 1 110 ? 16.922 39.125 10.625 1 89.5 110 GLY A CA 1
ATOM 797 C C . GLY A 1 110 ? 17.375 39.906 9.414 1 89.5 110 GLY A C 1
ATOM 798 O O . GLY A 1 110 ? 16.766 40.938 9.07 1 89.5 110 GLY A O 1
ATOM 799 N N . ASP A 1 111 ? 18.438 39.531 8.805 1 93.56 111 ASP A N 1
ATOM 800 C CA . ASP A 1 111 ? 18.875 40.219 7.594 1 93.56 111 ASP A CA 1
ATOM 801 C C . ASP A 1 111 ? 18.047 39.781 6.383 1 93.56 111 ASP A C 1
ATOM 803 O O . ASP A 1 111 ? 18.391 38.812 5.711 1 93.56 111 ASP A O 1
ATOM 807 N N . ASN A 1 112 ? 17.078 40.594 6.094 1 96.81 112 ASN A N 1
ATOM 808 C CA . ASN A 1 112 ? 16.125 40.219 5.059 1 96.81 112 ASN A CA 1
ATOM 809 C C . ASN A 1 112 ? 16.766 40.219 3.672 1 96.81 112 ASN A C 1
ATOM 811 O O . ASN A 1 112 ? 16.484 39.375 2.844 1 96.81 112 ASN A O 1
ATOM 815 N N . ALA A 1 113 ? 17.578 41.219 3.398 1 96.69 113 ALA A N 1
ATOM 816 C CA . ALA A 1 113 ? 18.25 41.281 2.105 1 96.69 113 ALA A CA 1
ATOM 817 C C . ALA A 1 113 ? 19.156 40.062 1.878 1 96.69 113 ALA A C 1
ATOM 819 O O . ALA A 1 113 ? 19.156 39.5 0.791 1 96.69 113 ALA A O 1
ATOM 820 N N . ALA A 1 114 ? 19.859 39.719 2.875 1 97.25 114 ALA A N 1
ATOM 821 C CA . ALA A 1 114 ? 20.719 38.531 2.777 1 97.25 114 ALA A CA 1
ATOM 822 C C . ALA A 1 114 ? 19.906 37.25 2.588 1 97.25 114 ALA A C 1
ATOM 824 O O . ALA A 1 114 ? 20.297 36.375 1.831 1 97.25 114 ALA A O 1
ATOM 825 N N . ALA A 1 115 ? 18.859 37.219 3.283 1 98 115 ALA A N 1
ATOM 826 C CA . ALA A 1 115 ? 17.984 36.031 3.162 1 98 115 ALA A CA 1
ATOM 827 C C . ALA A 1 115 ? 17.453 35.906 1.738 1 98 115 ALA A C 1
ATOM 829 O O . ALA A 1 115 ? 17.484 34.812 1.155 1 98 115 ALA A O 1
ATOM 830 N N . LYS A 1 116 ? 16.938 37 1.199 1 98.12 116 LYS A N 1
ATOM 831 C CA . LYS A 1 116 ? 16.453 37 -0.176 1 98.12 116 LYS A CA 1
ATOM 832 C C . LYS A 1 116 ? 17.547 36.531 -1.147 1 98.12 116 LYS A C 1
ATOM 834 O O . LYS A 1 116 ? 17.312 35.688 -1.99 1 98.12 116 LYS A O 1
ATOM 839 N N . ARG A 1 117 ? 18.688 37.062 -1.002 1 97.69 117 ARG A N 1
ATOM 840 C CA . ARG A 1 117 ? 19.828 36.719 -1.875 1 97.69 117 ARG A CA 1
ATOM 841 C C . ARG A 1 117 ? 20.203 35.25 -1.756 1 97.69 117 ARG A C 1
ATOM 843 O O . ARG A 1 117 ? 20.609 34.625 -2.742 1 97.69 117 ARG A O 1
ATOM 850 N N . PHE A 1 118 ? 20.203 34.781 -0.57 1 98.25 118 PHE A N 1
ATOM 851 C CA . PHE A 1 118 ? 20.516 33.375 -0.353 1 98.25 118 PHE A CA 1
ATOM 852 C C . PHE A 1 118 ? 19.656 32.469 -1.241 1 98.25 118 PHE A C 1
ATOM 854 O O . PHE A 1 118 ? 20.172 31.625 -1.974 1 98.25 118 PHE A O 1
ATOM 861 N N . PHE A 1 119 ? 18.281 32.688 -1.19 1 98.56 119 PHE A N 1
ATOM 862 C CA . PHE A 1 119 ? 17.391 31.828 -1.976 1 98.56 119 PHE A CA 1
ATOM 863 C C . PHE A 1 119 ? 17.625 32.031 -3.469 1 98.56 119 PHE A C 1
ATOM 865 O O . PHE A 1 119 ? 17.625 31.078 -4.242 1 98.56 119 PHE A O 1
ATOM 872 N N . GLU A 1 120 ? 17.906 33.281 -3.865 1 98.44 120 GLU A N 1
ATOM 873 C CA . GLU A 1 120 ? 18.141 33.594 -5.273 1 98.44 120 GLU A CA 1
ATOM 874 C C . GLU A 1 120 ? 19.453 33 -5.758 1 98.44 120 GLU A C 1
ATOM 876 O O . GLU A 1 120 ? 19.625 32.75 -6.953 1 98.44 120 GLU A O 1
ATOM 881 N N . THR A 1 121 ? 20.344 32.75 -4.848 1 97.81 121 THR A N 1
ATOM 882 C CA . THR A 1 121 ? 21.672 32.219 -5.191 1 97.81 121 THR A CA 1
ATOM 883 C C . THR A 1 121 ? 21.656 30.719 -5.289 1 97.81 121 THR A C 1
ATOM 885 O O . THR A 1 121 ? 22.266 30.141 -6.195 1 97.81 121 THR A O 1
ATOM 888 N N . TRP A 1 122 ? 20.953 30.109 -4.461 1 97.94 122 TRP A N 1
ATOM 889 C CA . TRP A 1 122 ? 21.141 28.672 -4.312 1 97.94 122 TRP A CA 1
ATOM 890 C C . TRP A 1 122 ? 20 27.906 -4.996 1 97.94 122 TRP A C 1
ATOM 892 O O . TRP A 1 122 ? 20.109 26.688 -5.215 1 97.94 122 TRP A O 1
ATOM 902 N N . PHE A 1 123 ? 18.906 28.609 -5.367 1 98 123 PHE A N 1
ATOM 903 C CA . PHE A 1 123 ? 17.734 27.875 -5.809 1 98 123 PHE A CA 1
ATOM 904 C C . PHE A 1 123 ? 17.219 28.438 -7.137 1 98 123 PHE A C 1
ATOM 906 O O . PHE A 1 123 ? 17.562 29.547 -7.523 1 98 123 PHE A O 1
ATOM 913 N N . MET A 1 124 ? 16.438 27.547 -7.797 1 97.25 124 MET A N 1
ATOM 914 C CA . MET A 1 124 ? 15.648 27.906 -8.969 1 97.25 124 MET A CA 1
ATOM 915 C C . MET A 1 124 ? 14.172 27.641 -8.734 1 97.25 124 MET A C 1
ATOM 917 O O . MET A 1 124 ? 13.805 26.578 -8.211 1 97.25 124 MET A O 1
ATOM 921 N N . PRO A 1 125 ? 13.344 28.609 -9.094 1 97.88 125 PRO A N 1
ATOM 922 C CA . PRO A 1 125 ? 11.914 28.406 -8.867 1 97.88 125 PRO A CA 1
ATOM 923 C C . PRO A 1 125 ? 11.234 27.656 -10.008 1 97.88 125 PRO A C 1
ATOM 925 O O . PRO A 1 125 ? 11.594 27.828 -11.18 1 97.88 125 PRO A O 1
ATOM 928 N N . TYR A 1 126 ? 10.266 26.812 -9.648 1 97.31 126 TYR A N 1
ATOM 929 C CA . TYR A 1 126 ? 9.414 26.078 -10.57 1 97.31 126 TYR A CA 1
ATOM 930 C C . TYR A 1 126 ? 7.945 26.188 -10.172 1 97.31 126 TYR A C 1
ATOM 932 O O . TYR A 1 126 ? 7.594 25.969 -9.016 1 97.31 126 TYR A O 1
ATOM 940 N N . GLU A 1 127 ? 7.113 26.562 -11.188 1 97.75 127 GLU A N 1
ATOM 941 C CA . GLU A 1 127 ? 5.68 26.5 -10.93 1 97.75 127 GLU A CA 1
ATOM 942 C C . GLU A 1 127 ? 5.195 25.062 -10.836 1 97.75 127 GLU A C 1
ATOM 944 O O . GLU A 1 127 ? 5.52 24.234 -11.695 1 97.75 127 GLU A O 1
ATOM 949 N N . VAL A 1 128 ? 4.5 24.75 -9.773 1 97 128 VAL A N 1
ATOM 950 C CA . VAL A 1 128 ? 3.971 23.406 -9.594 1 97 128 VAL A CA 1
ATOM 951 C C . VAL A 1 128 ? 2.576 23.312 -10.211 1 97 128 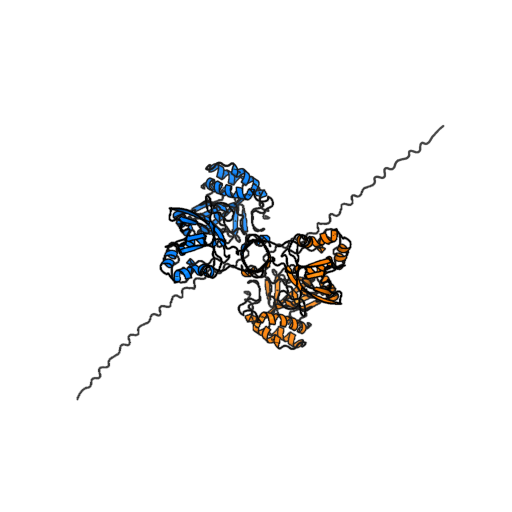VAL A C 1
ATOM 953 O O . VAL A 1 128 ? 1.713 24.141 -9.938 1 97 128 VAL A O 1
ATOM 956 N N . ARG A 1 129 ? 2.387 22.25 -11.008 1 96.25 129 ARG A N 1
ATOM 957 C CA . ARG A 1 129 ? 1.108 22.062 -11.688 1 96.25 129 ARG A CA 1
ATOM 958 C C . ARG A 1 129 ? 0.62 20.625 -11.547 1 96.25 129 ARG A C 1
ATOM 960 O O . ARG A 1 129 ? 1.426 19.703 -11.477 1 96.25 129 ARG A O 1
ATOM 967 N N . GLU A 1 130 ? -0.659 20.531 -11.398 1 93.44 130 GLU A N 1
ATOM 968 C CA . GLU A 1 130 ? -1.337 19.234 -11.484 1 93.44 130 GLU A CA 1
ATOM 969 C C . GLU A 1 130 ? -2.1 19.109 -12.805 1 93.44 130 GLU A C 1
ATOM 971 O O . GLU A 1 130 ? -3.064 19.828 -13.039 1 93.44 130 GLU A O 1
ATOM 976 N N . ASN A 1 131 ? -1.741 18.156 -13.641 1 88.25 131 ASN A N 1
ATOM 977 C CA . ASN A 1 131 ? -2.361 18 -14.953 1 88.25 131 ASN A CA 1
ATOM 978 C C . ASN A 1 131 ? -2.455 19.344 -15.68 1 88.25 131 ASN A C 1
ATOM 980 O O . ASN A 1 131 ? -3.531 19.734 -16.141 1 88.25 131 ASN A O 1
ATOM 984 N N . ALA A 1 132 ? -1.496 20.094 -15.641 1 88.31 132 ALA A N 1
ATOM 985 C CA . ALA A 1 132 ? -1.29 21.344 -16.359 1 88.31 132 ALA A CA 1
ATOM 986 C C . ALA A 1 132 ? -2.029 22.5 -15.664 1 88.31 132 ALA A C 1
ATOM 988 O O . ALA A 1 132 ? -2.057 23.625 -16.172 1 88.31 132 ALA A O 1
ATOM 989 N N . GLN A 1 133 ? -2.596 22.281 -14.586 1 93.06 133 GLN A N 1
ATOM 990 C CA . GLN A 1 133 ? -3.305 23.312 -13.844 1 93.06 133 GLN A CA 1
ATOM 991 C C . GLN A 1 133 ? -2.488 23.781 -12.641 1 93.06 133 GLN A C 1
ATOM 993 O O . GLN A 1 133 ? -2.1 22.984 -11.797 1 93.06 133 GLN A O 1
ATOM 998 N N . PRO A 1 134 ? -2.258 25.078 -12.547 1 95.44 134 PRO A N 1
ATOM 999 C CA . PRO A 1 134 ? -1.384 25.594 -11.492 1 95.44 134 PRO A CA 1
ATOM 1000 C C . PRO A 1 134 ? -2.141 25.906 -10.203 1 95.44 134 PRO A C 1
ATOM 1002 O O . PRO A 1 134 ? -1.523 26.203 -9.172 1 95.44 134 PRO A O 1
ATOM 1005 N N . SER A 1 135 ? -3.445 25.859 -10.258 1 97 135 SER A N 1
ATOM 1006 C CA . SER A 1 135 ? -4.23 26.312 -9.117 1 97 135 SER A CA 1
ATOM 1007 C C . SER A 1 135 ? -4.645 25.141 -8.234 1 97 135 SER A C 1
ATOM 1009 O O . SER A 1 135 ? -4.949 24.062 -8.727 1 97 135 SER A O 1
ATOM 1011 N N . GLY A 1 136 ? -4.578 25.391 -6.926 1 97.38 136 GLY A N 1
ATOM 1012 C CA . GLY A 1 136 ? -5.047 24.453 -5.914 1 97.38 136 GLY A CA 1
ATOM 1013 C C . GLY A 1 136 ? -5.668 25.141 -4.711 1 97.38 136 GLY A C 1
ATOM 1014 O O . GLY A 1 136 ? -6.004 26.312 -4.77 1 97.38 136 GLY A O 1
ATOM 1015 N N . LEU A 1 137 ? -5.898 24.312 -3.703 1 96.81 137 LEU A N 1
ATOM 1016 C CA . LEU A 1 137 ? -6.605 24.797 -2.52 1 96.81 137 LEU A CA 1
ATOM 1017 C C . LEU A 1 137 ? -5.664 24.891 -1.325 1 96.81 137 LEU A C 1
ATOM 1019 O O . LEU A 1 137 ? -4.863 23.984 -1.083 1 96.81 137 LEU A O 1
ATOM 1023 N N . PHE A 1 138 ? -5.801 26.047 -0.629 1 97.75 138 PHE A N 1
ATOM 1024 C CA . PHE A 1 138 ? -4.973 26.25 0.556 1 97.75 138 PHE A CA 1
ATOM 1025 C C . PHE A 1 138 ? -5.84 26.531 1.775 1 97.75 138 PHE A C 1
ATOM 1027 O O . PHE A 1 138 ? -6.762 27.359 1.713 1 97.75 138 PHE A O 1
ATOM 1034 N N . THR A 1 139 ? -5.586 25.75 2.822 1 95.88 139 THR A N 1
ATOM 1035 C CA . THR A 1 139 ? -6.273 25.875 4.102 1 95.88 139 THR A CA 1
ATOM 1036 C C . THR A 1 139 ? -5.285 26.203 5.219 1 95.88 139 THR A C 1
ATOM 1038 O O . THR A 1 139 ? -4.117 26.5 4.957 1 95.88 139 THR A O 1
ATOM 1041 N N . GLY A 1 140 ? -5.812 26.312 6.441 1 96.38 140 GLY A N 1
ATOM 1042 C CA . GLY A 1 140 ? -4.957 26.625 7.574 1 96.38 140 GLY A CA 1
ATOM 1043 C C . GLY A 1 140 ? -5.195 25.734 8.773 1 96.38 140 GLY A C 1
ATOM 1044 O O . GLY A 1 140 ? -6.289 25.188 8.945 1 96.38 140 GLY A O 1
ATOM 1045 N N . TYR A 1 141 ? -4.148 25.547 9.547 1 96.06 141 TYR A N 1
ATOM 1046 C CA . TYR A 1 141 ? -4.25 24.844 10.82 1 96.06 141 TYR A CA 1
ATOM 1047 C C . TYR A 1 141 ? -3.443 25.562 11.898 1 96.06 141 TYR A C 1
ATOM 1049 O O . TYR A 1 141 ? -2.781 26.562 11.625 1 96.06 141 TYR A O 1
ATOM 1057 N N . TYR A 1 142 ? -3.65 25.172 13.148 1 96.12 142 TYR A N 1
ATOM 1058 C CA . TYR A 1 142 ? -3.068 25.859 14.297 1 96.12 142 TYR A CA 1
ATOM 1059 C C . TYR A 1 142 ? -2.973 24.922 15.492 1 96.12 142 TYR A C 1
ATOM 1061 O O . TYR A 1 142 ? -3.322 23.75 15.398 1 96.12 142 TYR A O 1
ATOM 1069 N N . GLU A 1 143 ? -2.393 25.469 16.594 1 95.44 143 GLU A N 1
ATOM 1070 C CA . GLU A 1 143 ? -2.395 24.797 17.875 1 95.44 143 GLU A CA 1
ATOM 1071 C C . GLU A 1 143 ? -3.469 25.359 18.797 1 95.44 143 GLU A C 1
ATOM 1073 O O . GLU A 1 143 ? -3.297 26.453 19.375 1 95.44 143 GLU A O 1
ATOM 1078 N N . PRO A 1 144 ? -4.516 24.547 18.969 1 95.69 144 PRO A N 1
ATOM 1079 C CA . PRO A 1 144 ? -5.52 25.031 19.922 1 95.69 144 PRO A CA 1
ATOM 1080 C C . PRO A 1 144 ? -5.031 24.984 21.375 1 95.69 144 PRO A C 1
ATOM 1082 O O . PRO A 1 144 ? -4.09 24.25 21.688 1 95.69 144 PRO A O 1
ATOM 1085 N N . GLN A 1 145 ? -5.668 25.844 22.125 1 95.31 145 GLN A N 1
ATOM 1086 C CA . GLN A 1 145 ? -5.449 25.828 23.562 1 95.31 145 GLN A CA 1
ATOM 1087 C C . GLN A 1 145 ? -6.676 25.297 24.297 1 95.31 145 GLN A C 1
ATOM 1089 O O . GLN A 1 145 ? -7.781 25.812 24.125 1 95.31 145 GLN A O 1
ATOM 1094 N N . LEU A 1 146 ? -6.43 24.219 25.031 1 96.88 146 LEU A N 1
ATOM 1095 C CA . LEU A 1 146 ? -7.488 23.609 25.828 1 96.88 146 LEU A CA 1
ATOM 1096 C C . LEU A 1 146 ? -7.152 23.656 27.312 1 96.88 146 LEU A C 1
ATOM 1098 O O . LEU A 1 146 ? -6.035 24.031 27.688 1 96.88 146 LEU A O 1
ATOM 1102 N N . ASN A 1 147 ? -8.211 23.438 28.094 1 97.94 147 ASN A N 1
ATOM 1103 C CA . ASN A 1 147 ? -8.008 23.203 29.531 1 97.94 147 ASN A CA 1
ATOM 1104 C C . ASN A 1 147 ? -7.98 21.719 29.859 1 97.94 147 ASN A C 1
ATOM 1106 O O . ASN A 1 147 ? -8.758 20.938 29.297 1 97.94 147 ASN A O 1
ATOM 1110 N N . GLY A 1 148 ? -7.031 21.406 30.766 1 98.56 148 GLY A N 1
ATOM 1111 C CA . GLY A 1 148 ? -6.953 19.984 31.078 1 98.56 148 GLY A CA 1
ATOM 1112 C C . GLY A 1 148 ? -6.426 19.703 32.469 1 98.56 148 GLY A C 1
ATOM 1113 O O . GLY A 1 148 ? -6.203 20.625 33.25 1 98.56 148 GLY A O 1
ATOM 1114 N N . SER A 1 149 ? -6.441 18.438 32.75 1 98.62 149 SER A N 1
ATOM 1115 C CA . SER A 1 149 ? -5.969 17.891 34.031 1 98.62 149 SER A CA 1
ATOM 1116 C C . SER A 1 149 ? -5.258 16.562 33.812 1 98.62 149 SER A C 1
ATOM 1118 O O . SER A 1 149 ? -5.621 15.781 32.938 1 98.62 149 SER A O 1
ATOM 1120 N N . TRP A 1 150 ? -4.25 16.344 34.75 1 98.25 150 TRP A N 1
ATOM 1121 C CA . TRP A 1 150 ? -3.518 15.078 34.688 1 98.25 150 TRP A CA 1
ATOM 1122 C C . TRP A 1 150 ? -4.375 13.922 35.188 1 98.25 150 TRP A C 1
ATOM 1124 O O . TRP A 1 150 ? -4.055 12.758 34.938 1 98.25 150 TRP A O 1
ATOM 1134 N N . THR A 1 151 ? -5.414 14.266 35.938 1 98.06 151 THR A N 1
ATOM 1135 C CA . THR A 1 151 ? -6.336 13.266 36.469 1 98.06 151 THR A CA 1
ATOM 1136 C C . THR A 1 151 ? -7.762 13.539 36 1 98.06 151 THR A C 1
ATOM 1138 O O . THR A 1 151 ? -8.133 14.688 35.75 1 98.06 151 THR A O 1
ATOM 1141 N N . LYS A 1 152 ? -8.43 12.422 35.844 1 97.94 152 LYS A N 1
ATOM 1142 C CA . LYS A 1 152 ? -9.852 12.555 35.531 1 97.94 152 LYS A CA 1
ATOM 1143 C C . LYS A 1 152 ? -10.633 13.109 36.719 1 97.94 152 LYS A C 1
ATOM 1145 O O . LYS A 1 152 ? -10.812 12.422 37.719 1 97.94 152 LYS A O 1
ATOM 1150 N N . THR A 1 153 ? -11.055 14.352 36.656 1 97.38 153 THR A N 1
ATOM 1151 C CA . THR A 1 153 ? -11.734 14.992 37.781 1 97.38 153 THR A CA 1
ATOM 1152 C C . THR A 1 153 ? -12.562 16.172 37.312 1 97.38 153 THR A C 1
ATOM 1154 O O . THR A 1 153 ? -12.219 16.828 36.344 1 97.38 153 THR A O 1
ATOM 1157 N N . GLY A 1 154 ? -13.641 16.344 38 1 97.06 154 GLY A N 1
ATOM 1158 C CA . GLY A 1 154 ? -14.461 17.5 37.688 1 97.06 154 GLY A CA 1
ATOM 1159 C C . GLY A 1 154 ? -14.875 17.547 36.219 1 97.06 154 GLY A C 1
ATOM 1160 O O . GLY A 1 154 ? -15.383 16.562 35.688 1 97.06 154 GLY A O 1
ATOM 1161 N N . PRO A 1 155 ? -14.625 18.766 35.594 1 96.75 155 PRO A N 1
ATOM 1162 C CA . PRO A 1 155 ? -15.016 18.906 34.188 1 96.75 155 PRO A CA 1
ATOM 1163 C C . PRO A 1 155 ? -14.094 18.156 33.25 1 96.75 155 PRO A C 1
ATOM 1165 O O . PRO A 1 155 ? -14.398 18.016 32.062 1 96.75 155 PRO A O 1
ATOM 1168 N N . TYR A 1 156 ? -12.984 17.75 33.719 1 98.44 156 TYR A N 1
ATOM 1169 C CA . TYR A 1 156 ? -11.977 17.094 32.906 1 98.44 156 TYR A CA 1
ATOM 1170 C C . TYR A 1 156 ? -12.305 15.609 32.719 1 98.44 156 TYR A C 1
ATOM 1172 O O . TYR A 1 156 ? -11.727 14.758 33.406 1 98.44 156 TYR A O 1
ATOM 1180 N N . GLN A 1 157 ? -13.188 15.391 31.688 1 97 157 GLN A N 1
ATOM 1181 C CA . GLN A 1 157 ? -13.734 14.047 31.531 1 97 157 GLN A CA 1
ATOM 1182 C C . GLN A 1 157 ? -13.289 13.43 30.219 1 97 157 GLN A C 1
ATOM 1184 O O . GLN A 1 157 ? -13.367 12.211 30.031 1 97 157 GLN A O 1
ATOM 1189 N N . THR A 1 158 ? -12.875 14.195 29.266 1 97.5 158 THR A N 1
ATOM 1190 C CA . THR A 1 158 ? -12.539 13.711 27.922 1 97.5 158 THR A CA 1
ATOM 1191 C C . THR A 1 158 ? -11.055 13.367 27.828 1 97.5 158 THR A C 1
ATOM 1193 O O . THR A 1 158 ? -10.195 14.25 27.922 1 97.5 158 THR A O 1
ATOM 1196 N N . PRO A 1 159 ? -10.734 12.109 27.594 1 98.44 159 PRO A N 1
ATOM 1197 C CA . PRO A 1 159 ? -9.32 11.727 27.562 1 98.44 159 PRO A CA 1
ATOM 1198 C C . PRO A 1 159 ? -8.641 12.094 26.25 1 98.44 159 PRO A C 1
ATOM 1200 O O . PRO A 1 159 ? -9.258 12.016 25.188 1 98.44 159 PRO A O 1
ATOM 1203 N N . LEU A 1 160 ? -7.398 12.523 26.312 1 98.75 160 LEU A N 1
ATOM 1204 C CA . LEU A 1 160 ? -6.449 12.469 25.203 1 98.75 160 LEU A CA 1
ATOM 1205 C C . LEU A 1 160 ? -5.551 11.242 25.312 1 98.75 160 LEU A C 1
ATOM 1207 O O . LEU A 1 160 ? -4.746 11.148 26.25 1 98.75 160 LEU A O 1
ATOM 1211 N N . TYR A 1 161 ? -5.684 10.359 24.391 1 98.75 161 TYR A N 1
ATOM 1212 C CA . TYR A 1 161 ? -5.039 9.055 24.531 1 98.75 161 TYR A CA 1
ATOM 1213 C C . TYR A 1 161 ? -3.621 9.094 23.969 1 98.75 161 TYR A C 1
ATOM 1215 O O . TYR A 1 161 ? -3.367 9.719 22.938 1 98.75 161 TYR A O 1
ATOM 1223 N N . ALA A 1 162 ? -2.736 8.328 24.688 1 98.69 162 ALA A N 1
ATOM 1224 C CA . ALA A 1 162 ? -1.406 8.031 24.172 1 98.69 162 ALA A CA 1
ATOM 1225 C C . ALA A 1 162 ? -1.482 7.012 23.031 1 98.69 162 ALA A C 1
ATOM 1227 O O . ALA A 1 162 ? -2.514 6.363 22.844 1 98.69 162 ALA A O 1
ATOM 1228 N N . ARG A 1 163 ? -0.399 6.941 22.266 1 98.12 163 ARG A N 1
ATOM 1229 C CA . ARG A 1 163 ? -0.293 5.918 21.234 1 98.12 163 ARG A CA 1
ATOM 1230 C C . ARG A 1 163 ? -0.452 4.523 21.812 1 98.12 163 ARG A C 1
ATOM 1232 O O . ARG A 1 163 ? 0.268 4.148 22.75 1 98.12 163 ARG A O 1
ATOM 1239 N N . PRO A 1 164 ? -1.42 3.76 21.328 1 97.94 164 PRO A N 1
ATOM 1240 C CA . PRO A 1 164 ? -1.547 2.387 21.828 1 97.94 164 PRO A CA 1
ATOM 1241 C C . PRO A 1 164 ? -0.353 1.512 21.453 1 97.94 164 PRO A C 1
ATOM 1243 O O . PRO A 1 164 ? 0.229 1.678 20.375 1 97.94 164 PRO A O 1
ATOM 1246 N N . ALA A 1 165 ? -0.074 0.551 22.312 1 96.56 165 ALA A N 1
ATOM 1247 C CA . ALA A 1 165 ? 1.068 -0.333 22.109 1 96.56 165 ALA A CA 1
ATOM 1248 C C . ALA A 1 165 ? 0.847 -1.229 20.891 1 96.56 165 ALA A C 1
ATOM 1250 O O . ALA A 1 165 ? 1.806 -1.678 20.25 1 96.56 165 ALA A O 1
ATOM 1251 N N . ASP A 1 166 ? -0.397 -1.487 20.531 1 97.25 166 ASP A N 1
ATOM 1252 C CA . ASP A 1 166 ? -0.689 -2.432 19.453 1 97.25 166 ASP A CA 1
ATOM 1253 C C . ASP A 1 166 ? -0.872 -1.709 18.125 1 97.25 166 ASP A C 1
ATOM 1255 O O . ASP A 1 166 ? -1.203 -2.332 17.109 1 97.25 166 ASP A O 1
ATOM 1259 N N . LEU A 1 167 ? -0.7 -0.38 18.094 1 98.38 167 LEU A N 1
ATOM 1260 C CA . LEU A 1 167 ? -0.794 0.368 16.844 1 98.38 167 LEU A CA 1
ATOM 1261 C C . LEU A 1 167 ? 0.456 0.166 15.984 1 98.38 167 LEU A C 1
ATOM 1263 O O . LEU A 1 167 ? 1.575 0.36 16.469 1 98.38 167 LEU A O 1
ATOM 1267 N N . VAL A 1 168 ? 0.225 -0.262 14.75 1 98.69 168 VAL A N 1
ATOM 1268 C CA . VAL A 1 168 ? 1.314 -0.55 13.82 1 98.69 168 VAL A CA 1
ATOM 1269 C C . VAL A 1 168 ? 1.173 0.317 12.57 1 98.69 168 VAL A C 1
ATOM 1271 O O . VAL A 1 168 ? 0.079 0.442 12.016 1 98.69 168 VAL A O 1
ATOM 1274 N N . SER A 1 169 ? 2.254 0.978 12.203 1 98.38 169 SER A N 1
ATOM 1275 C CA . SER A 1 169 ? 2.289 1.734 10.953 1 98.38 169 SER A CA 1
ATOM 1276 C C . SER A 1 169 ? 3.143 1.031 9.906 1 98.38 169 SER A C 1
ATOM 1278 O O . SER A 1 169 ? 4.023 0.238 10.242 1 98.38 169 SER A O 1
ATOM 1280 N N . ALA A 1 170 ? 2.795 1.259 8.648 1 98.25 170 ALA A N 1
ATOM 1281 C CA . ALA A 1 170 ? 3.604 0.782 7.531 1 98.25 170 ALA A CA 1
ATOM 1282 C C . ALA A 1 170 ? 3.818 1.888 6.5 1 98.25 170 ALA A C 1
ATOM 1284 O O . ALA A 1 170 ? 2.863 2.361 5.879 1 98.25 170 ALA A O 1
ATOM 1285 N N . ASN A 1 171 ? 5.113 2.338 6.398 1 96.62 171 ASN A N 1
ATOM 1286 C CA . ASN A 1 171 ? 5.484 3.18 5.27 1 96.62 171 ASN A CA 1
ATOM 1287 C C . ASN A 1 171 ? 5.547 2.381 3.971 1 96.62 171 ASN A C 1
ATOM 1289 O O . ASN A 1 171 ? 6.461 1.576 3.775 1 96.62 171 ASN A O 1
ATOM 1293 N N . LEU A 1 172 ? 4.652 2.598 3.062 1 96.38 172 LEU A N 1
ATOM 1294 C CA . LEU A 1 172 ? 4.48 1.718 1.91 1 96.38 172 LEU A CA 1
ATOM 1295 C C . LEU A 1 172 ? 5.652 1.854 0.944 1 96.38 172 LEU A C 1
ATOM 1297 O O . LEU A 1 172 ? 5.953 0.927 0.188 1 96.38 172 LEU A O 1
ATOM 1301 N N . GLY A 1 173 ? 6.34 2.977 0.918 1 93.69 173 GLY A N 1
ATOM 1302 C CA . GLY A 1 173 ? 7.508 3.174 0.079 1 93.69 173 GLY A CA 1
ATOM 1303 C C . GLY A 1 173 ? 8.633 2.201 0.382 1 93.69 173 GLY A C 1
ATOM 1304 O O . GLY A 1 173 ? 9.5 1.968 -0.459 1 93.69 173 GLY A O 1
ATOM 1305 N N . ALA A 1 174 ? 8.68 1.659 1.604 1 94.19 174 ALA A N 1
ATOM 1306 C CA . ALA A 1 174 ? 9.688 0.676 1.989 1 94.19 174 ALA A CA 1
ATOM 1307 C C . ALA A 1 174 ? 9.445 -0.662 1.298 1 94.19 174 ALA A C 1
ATOM 1309 O O . ALA A 1 174 ? 10.336 -1.508 1.234 1 94.19 174 ALA A O 1
ATOM 1310 N N . PHE A 1 175 ? 8.266 -0.88 0.812 1 95.19 175 PHE A N 1
ATOM 1311 C CA . PHE A 1 175 ? 7.867 -2.143 0.202 1 95.19 175 PHE A CA 1
ATOM 1312 C C . PHE A 1 175 ? 7.797 -2.014 -1.314 1 95.19 175 PHE A C 1
ATOM 1314 O O . PHE A 1 175 ? 8.047 -2.979 -2.039 1 95.19 175 PHE A O 1
ATOM 1321 N N . ASP A 1 176 ? 7.387 -0.899 -1.733 1 91 176 ASP A N 1
ATOM 1322 C CA . ASP A 1 176 ? 7.184 -0.586 -3.145 1 91 176 ASP A CA 1
ATOM 1323 C C . ASP A 1 176 ? 7.477 0.885 -3.428 1 91 176 ASP A C 1
ATOM 1325 O O . ASP A 1 176 ? 6.777 1.771 -2.934 1 91 176 ASP A O 1
ATOM 1329 N N . ASP A 1 177 ? 8.398 1.15 -4.297 1 86.5 177 ASP A N 1
ATOM 1330 C CA . ASP A 1 177 ? 8.836 2.514 -4.578 1 86.5 177 ASP A CA 1
ATOM 1331 C C . ASP A 1 177 ? 7.699 3.348 -5.16 1 86.5 177 ASP A C 1
ATOM 1333 O O . ASP A 1 177 ? 7.633 4.559 -4.938 1 86.5 177 ASP A O 1
ATOM 1337 N N . ASP A 1 178 ? 6.777 2.717 -5.789 1 84.31 178 ASP A N 1
ATOM 1338 C CA . ASP A 1 178 ? 5.676 3.418 -6.441 1 84.31 178 ASP A CA 1
ATOM 1339 C C . ASP A 1 178 ? 4.664 3.924 -5.418 1 84.31 178 ASP A C 1
ATOM 1341 O O . ASP A 1 178 ? 3.809 4.75 -5.738 1 84.31 178 ASP A O 1
ATOM 1345 N N . LEU A 1 179 ? 4.781 3.398 -4.207 1 90.19 179 LEU A N 1
ATOM 1346 C CA . LEU A 1 179 ? 3.832 3.775 -3.166 1 90.19 179 LEU A CA 1
ATOM 1347 C C . LEU A 1 179 ? 4.48 4.707 -2.148 1 90.19 179 LEU A C 1
ATOM 1349 O O . LEU A 1 179 ? 3.988 4.848 -1.026 1 90.19 179 LEU A O 1
ATOM 1353 N N . GLY A 1 180 ? 5.523 5.332 -2.555 1 89.81 180 GLY A N 1
ATOM 1354 C CA . GLY A 1 180 ? 6.207 6.273 -1.683 1 89.81 180 GLY A CA 1
ATOM 1355 C C . GLY A 1 180 ? 5.312 7.406 -1.215 1 89.81 180 GLY A C 1
ATOM 1356 O O . GLY A 1 180 ? 4.508 7.93 -1.987 1 89.81 180 GLY A O 1
ATOM 1357 N N . GLY A 1 181 ? 5.469 7.719 0.17 1 89.69 181 GLY A N 1
ATOM 1358 C CA . GLY A 1 181 ? 4.715 8.828 0.734 1 89.69 181 GLY A CA 1
ATOM 1359 C C . GLY A 1 181 ? 3.393 8.398 1.344 1 89.69 181 GLY A C 1
ATOM 1360 O O . GLY A 1 181 ? 2.699 9.211 1.964 1 89.69 181 GLY A O 1
ATOM 1361 N N . SER A 1 182 ? 3.07 7.152 1.146 1 92.25 182 SER A N 1
ATOM 1362 C CA . SER A 1 182 ? 1.845 6.621 1.734 1 92.25 182 SER A CA 1
ATOM 1363 C C . SER A 1 182 ? 2.145 5.785 2.973 1 92.25 182 SER A C 1
ATOM 1365 O O . SER A 1 182 ? 3.119 5.031 3 1 92.25 182 SER A O 1
ATOM 1367 N N . THR A 1 183 ? 1.335 6.008 3.961 1 95.5 183 THR A N 1
ATOM 1368 C CA . THR A 1 183 ? 1.459 5.234 5.191 1 95.5 183 THR A CA 1
ATOM 1369 C C . THR A 1 183 ? 0.107 4.66 5.609 1 95.5 183 THR A C 1
ATOM 1371 O O . THR A 1 183 ? -0.91 5.355 5.559 1 95.5 183 THR A O 1
ATOM 1374 N N . ILE A 1 184 ? 0.072 3.373 5.926 1 97.44 184 ILE A N 1
ATOM 1375 C CA . ILE A 1 184 ? -1.135 2.781 6.492 1 97.44 184 ILE A CA 1
ATOM 1376 C C . ILE A 1 184 ? -0.926 2.51 7.98 1 97.44 184 ILE A C 1
ATOM 1378 O O . ILE A 1 184 ? 0.211 2.404 8.445 1 97.44 184 ILE A O 1
ATOM 1382 N N . TRP A 1 185 ? -2.014 2.537 8.703 1 98.25 185 TRP A N 1
ATOM 1383 C CA . TRP A 1 185 ? -2.039 2.312 10.141 1 98.25 185 TRP A CA 1
ATOM 1384 C C . TRP A 1 185 ? -3.051 1.231 10.508 1 98.25 185 TRP A C 1
ATOM 1386 O O . TRP A 1 185 ? -4.148 1.185 9.945 1 98.25 185 TRP A O 1
ATOM 1396 N N . GLY A 1 186 ? -2.688 0.351 11.422 1 98.5 186 GLY A N 1
ATOM 1397 C CA . GLY A 1 186 ? -3.59 -0.702 11.859 1 98.5 186 GLY A CA 1
ATOM 1398 C C . GLY A 1 186 ? -3.084 -1.457 13.07 1 98.5 186 GLY A C 1
ATOM 1399 O O . GLY A 1 186 ? -2.287 -0.929 13.852 1 98.5 186 GLY A O 1
ATOM 1400 N N . ARG A 1 187 ? -3.67 -2.568 13.32 1 98.12 187 ARG A N 1
ATOM 1401 C CA . ARG A 1 187 ? -3.238 -3.512 14.344 1 98.12 187 ARG A CA 1
ATOM 1402 C C . ARG A 1 187 ? -3.096 -4.918 13.773 1 98.12 187 ARG A C 1
ATOM 1404 O O . ARG A 1 187 ? -3.775 -5.273 12.812 1 98.12 187 ARG A O 1
ATOM 1411 N N . VAL A 1 188 ? -2.139 -5.648 14.344 1 98.12 188 VAL A N 1
ATOM 1412 C CA . VAL A 1 188 ? -1.906 -7.004 13.859 1 98.12 188 VAL A CA 1
ATOM 1413 C C . VAL A 1 188 ? -2.801 -7.984 14.609 1 98.12 188 VAL A C 1
ATOM 1415 O O . VAL A 1 188 ? -2.795 -8.023 15.844 1 98.12 188 VAL A O 1
ATOM 1418 N N . GLU A 1 189 ? -3.586 -8.695 13.906 1 96.44 189 GLU A N 1
ATOM 1419 C CA . GLU A 1 189 ? -4.391 -9.812 14.406 1 96.44 189 GLU A CA 1
ATOM 1420 C C . GLU A 1 189 ? -4.203 -11.055 13.539 1 96.44 189 GLU A C 1
ATOM 1422 O O . GLU A 1 189 ? -4.449 -11.016 12.328 1 96.44 189 GLU A O 1
ATOM 1427 N N . ASP A 1 190 ? -3.717 -12.164 14.117 1 95.88 190 ASP A N 1
ATOM 1428 C CA . ASP A 1 190 ? -3.529 -13.445 13.438 1 95.88 190 ASP A CA 1
ATOM 1429 C C . ASP A 1 190 ? -2.609 -13.297 12.234 1 95.88 190 ASP A C 1
ATOM 1431 O O . ASP A 1 190 ? -2.934 -13.766 11.141 1 95.88 190 ASP A O 1
ATOM 1435 N N . GLY A 1 191 ? -1.575 -12.555 12.398 1 97.06 191 GLY A N 1
ATOM 1436 C CA . GLY A 1 191 ? -0.549 -12.406 11.383 1 97.06 191 GLY A CA 1
ATOM 1437 C C . GLY A 1 191 ? -0.955 -11.477 10.258 1 97.06 191 GLY A C 1
ATOM 1438 O O . GLY A 1 191 ? -0.31 -11.445 9.203 1 97.06 191 GLY A O 1
ATOM 1439 N N . LYS A 1 192 ? -2.02 -10.727 10.445 1 98.31 192 LYS A N 1
ATOM 1440 C CA . LYS A 1 192 ? -2.516 -9.805 9.43 1 98.31 192 LYS A CA 1
ATOM 1441 C C . LYS A 1 192 ? -2.668 -8.398 10 1 98.31 192 LYS A C 1
ATOM 1443 O O . LYS A 1 192 ? -3.256 -8.211 11.062 1 98.31 192 LYS A O 1
ATOM 1448 N N . LEU A 1 193 ? -2.049 -7.438 9.328 1 98.56 193 LEU A N 1
ATOM 1449 C CA . LEU A 1 193 ? -2.303 -6.039 9.664 1 98.56 193 LEU A CA 1
ATOM 1450 C C . LEU A 1 193 ? -3.684 -5.605 9.188 1 98.56 193 LEU A C 1
ATOM 1452 O O . LEU A 1 193 ? -3.975 -5.664 7.988 1 98.56 193 LEU A O 1
ATOM 1456 N N . GLN A 1 194 ? -4.523 -5.203 10.078 1 97.94 194 GLN A N 1
ATOM 1457 C CA . GLN A 1 194 ? -5.891 -4.789 9.789 1 97.94 194 GLN A CA 1
ATOM 1458 C C . GLN A 1 194 ? -6.133 -3.344 10.219 1 97.94 194 GLN A C 1
ATOM 1460 O O . GLN A 1 194 ? -5.477 -2.846 11.133 1 97.94 194 GLN A O 1
ATOM 1465 N N . PRO A 1 195 ? -7.062 -2.65 9.508 1 97.69 195 PRO A N 1
ATOM 1466 C CA . PRO A 1 195 ? -7.371 -1.28 9.922 1 97.69 195 PRO A CA 1
ATOM 1467 C C . PRO A 1 195 ? -7.707 -1.175 11.414 1 97.69 195 PRO A C 1
ATOM 1469 O O . PRO A 1 195 ? -8.352 -2.068 11.969 1 97.69 195 PRO A O 1
ATOM 1472 N N . TYR A 1 196 ? -7.281 -0.124 12.031 1 98.19 196 TYR A N 1
ATOM 1473 C CA . TYR A 1 196 ? -7.535 0.1 13.453 1 98.19 196 TYR A CA 1
ATOM 1474 C C . TYR A 1 196 ? -8.992 0.49 13.688 1 98.19 196 TYR A C 1
ATOM 1476 O O . TYR A 1 196 ? -9.742 0.722 12.742 1 98.19 196 TYR A O 1
ATOM 1484 N N . ALA A 1 197 ? -9.422 0.531 14.875 1 98.19 197 ALA A N 1
ATOM 1485 C CA . ALA A 1 197 ? -10.789 0.872 15.266 1 98.19 197 ALA A CA 1
ATOM 1486 C C . ALA A 1 197 ? -11.133 2.299 14.852 1 98.19 197 ALA A C 1
ATOM 1488 O O . ALA A 1 197 ? -10.266 3.176 14.836 1 98.19 197 ALA A O 1
ATOM 1489 N N . VAL A 1 198 ? -12.406 2.57 14.516 1 98.19 198 VAL A N 1
ATOM 1490 C CA . VAL A 1 198 ? -12.891 3.904 14.172 1 98.19 198 VAL A CA 1
ATOM 1491 C C . VAL A 1 198 ? -13.086 4.73 15.445 1 98.19 198 VAL A C 1
ATOM 1493 O O . VAL A 1 198 ? -13.109 4.18 16.547 1 98.19 198 VAL A O 1
ATOM 1496 N N . ARG A 1 199 ? -13.242 6.043 15.312 1 98.5 199 ARG A N 1
ATOM 1497 C CA . ARG A 1 199 ? -13.43 6.977 16.422 1 98.5 199 ARG A CA 1
ATOM 1498 C C . ARG A 1 199 ? -14.531 6.508 17.359 1 98.5 199 ARG A C 1
ATOM 1500 O O . ARG A 1 199 ? -14.344 6.477 18.578 1 98.5 199 ARG A O 1
ATOM 1507 N N . ARG A 1 200 ? -15.695 6.141 16.797 1 98.19 200 ARG A N 1
ATOM 1508 C CA . ARG A 1 200 ? -16.844 5.742 17.609 1 98.19 200 ARG A CA 1
ATOM 1509 C C . ARG A 1 200 ? -16.469 4.609 18.562 1 98.19 200 ARG A C 1
ATOM 1511 O O . ARG A 1 200 ? -16.797 4.664 19.75 1 98.19 200 ARG A O 1
ATOM 1518 N N . ASP A 1 201 ? -15.773 3.639 18.062 1 98.19 201 ASP A N 1
ATOM 1519 C CA . ASP A 1 201 ? -15.391 2.488 18.875 1 98.19 201 ASP A CA 1
ATOM 1520 C C . ASP A 1 201 ? -14.383 2.881 19.938 1 98.19 201 ASP A C 1
ATOM 1522 O O . ASP A 1 201 ? -14.438 2.389 21.078 1 98.19 201 ASP A O 1
ATOM 1526 N N . ILE A 1 202 ? -13.461 3.752 19.641 1 98.12 202 ILE A N 1
ATOM 1527 C CA . ILE A 1 202 ? -12.445 4.215 20.578 1 98.12 202 ILE A CA 1
ATOM 1528 C C . ILE A 1 202 ? -13.102 5.012 21.703 1 98.12 202 ILE A C 1
ATOM 1530 O O . ILE A 1 202 ? -12.859 4.754 22.891 1 98.12 202 ILE A O 1
ATOM 1534 N N . GLU A 1 203 ? -14 5.902 21.328 1 97.12 203 GLU A N 1
ATOM 1535 C CA . GLU A 1 203 ? -14.594 6.816 22.297 1 97.12 203 GLU A CA 1
ATOM 1536 C C . GLU A 1 203 ? -15.648 6.117 23.156 1 97.12 203 GLU A C 1
ATOM 1538 O O . GLU A 1 203 ? -15.961 6.562 24.266 1 97.12 203 GLU A O 1
ATOM 1543 N N . THR A 1 204 ? -16.203 4.988 22.641 1 95.69 204 THR A N 1
ATOM 1544 C CA . THR A 1 204 ? -17.25 4.305 23.391 1 95.69 204 THR A CA 1
ATOM 1545 C C . THR A 1 204 ? -16.672 3.139 24.188 1 95.69 204 THR A C 1
ATOM 1547 O O . THR A 1 204 ? -17.406 2.316 24.734 1 95.69 204 THR A O 1
ATOM 1550 N N . GLY A 1 205 ? -15.383 3.039 24.188 1 94.56 205 GLY A N 1
ATOM 1551 C CA . GLY A 1 205 ? -14.719 2.1 25.078 1 94.56 205 GLY A CA 1
ATOM 1552 C C . GLY A 1 205 ? -14.625 0.698 24.516 1 94.56 205 GLY A C 1
ATOM 1553 O O . GLY A 1 205 ? -14.352 -0.258 25.234 1 94.56 205 GLY A O 1
ATOM 1554 N N . ARG A 1 206 ? -14.805 0.517 23.234 1 94.81 206 ARG A N 1
ATOM 1555 C CA . ARG A 1 206 ? -14.75 -0.803 22.609 1 94.81 206 ARG A CA 1
ATOM 1556 C C . ARG A 1 206 ? -13.312 -1.239 22.375 1 94.81 206 ARG A C 1
ATOM 1558 O O . ARG A 1 206 ? -13.047 -2.412 22.094 1 94.81 206 ARG A O 1
ATOM 1565 N N . VAL A 1 207 ? -12.406 -0.315 22.438 1 96.06 207 VAL A N 1
ATOM 1566 C CA . VAL A 1 207 ? -10.984 -0.621 22.328 1 96.06 207 VAL A CA 1
ATOM 1567 C C . VAL A 1 207 ? -10.367 -0.657 23.719 1 96.06 207 VAL A C 1
ATOM 1569 O O . VAL A 1 207 ? -10.43 0.326 24.469 1 96.06 207 VAL A O 1
ATOM 1572 N N . LYS A 1 208 ? -9.758 -1.761 23.984 1 93.62 208 LYS A N 1
ATOM 1573 C CA . LYS A 1 208 ? -9.18 -1.94 25.312 1 93.62 208 LYS A CA 1
ATOM 1574 C C . LYS A 1 208 ? -7.707 -1.542 25.344 1 93.62 208 LYS A C 1
ATOM 1576 O O . LYS A 1 208 ? -7.059 -1.487 24.297 1 93.62 208 LYS A O 1
ATOM 1581 N N . GLY A 1 209 ? -7.227 -1.163 26.547 1 94.56 209 GLY A N 1
ATOM 1582 C CA . GLY A 1 209 ? -5.801 -0.96 26.766 1 94.56 209 GLY A CA 1
ATOM 1583 C C . GLY A 1 209 ? -5.34 0.441 26.406 1 94.56 209 GLY A C 1
ATOM 1584 O O . GLY A 1 209 ? -4.141 0.721 26.391 1 94.56 209 GLY A O 1
ATOM 1585 N N . LEU A 1 210 ? -6.227 1.332 26.109 1 97.38 210 LEU A N 1
ATOM 1586 C CA . LEU A 1 210 ? -5.848 2.709 25.812 1 97.38 210 LEU A CA 1
ATOM 1587 C C . LEU A 1 210 ? -5.465 3.451 27.094 1 97.38 210 LEU A C 1
ATOM 1589 O O . LEU A 1 210 ? -6.133 3.311 28.125 1 97.38 210 LEU A O 1
ATOM 1593 N N . LYS A 1 211 ? -4.445 4.234 27.031 1 98.06 211 LYS A N 1
ATOM 1594 C CA . LYS A 1 211 ? -3.959 4.977 28.188 1 98.06 211 LYS A CA 1
ATOM 1595 C C . LYS A 1 211 ? -4.117 6.48 27.984 1 98.06 211 LYS A C 1
ATOM 1597 O O . LYS A 1 211 ? -3.5 7.055 27.078 1 98.06 211 LYS A O 1
ATOM 1602 N N . PRO A 1 212 ? -4.859 7.125 28.797 1 98.38 212 PRO A N 1
ATOM 1603 C CA . PRO A 1 212 ? -4.941 8.586 28.703 1 98.38 212 PRO A CA 1
ATOM 1604 C C . PRO A 1 212 ? -3.658 9.273 29.172 1 98.38 212 PRO A C 1
ATOM 1606 O O . PRO A 1 212 ? -3.057 8.875 30.172 1 98.38 212 PRO A O 1
ATOM 1609 N N . LEU A 1 213 ? -3.254 10.203 28.422 1 98.62 213 LEU A N 1
ATOM 1610 C CA . LEU A 1 213 ? -2.189 11.102 28.859 1 98.62 213 LEU A CA 1
ATOM 1611 C C . LEU A 1 213 ? -2.711 12.102 29.891 1 98.62 213 LEU A C 1
ATOM 1613 O O . LEU A 1 213 ? -2.031 12.391 30.875 1 98.62 213 LEU A O 1
ATOM 1617 N N . LEU A 1 214 ? -3.822 12.602 29.625 1 98.75 214 LEU A N 1
ATOM 1618 C CA . LEU A 1 214 ? -4.539 13.586 30.438 1 98.75 214 LEU A CA 1
ATOM 1619 C C . LEU A 1 214 ? -5.996 13.688 30 1 98.75 214 LEU A C 1
ATOM 1621 O O . LEU A 1 214 ? -6.422 12.992 29.078 1 98.75 214 LEU A O 1
ATOM 1625 N N . TRP A 1 215 ? -6.766 14.523 30.688 1 98.81 215 TRP A N 1
ATOM 1626 C CA . TRP A 1 215 ? -8.18 14.727 30.406 1 98.81 215 TRP A CA 1
ATOM 1627 C C . TRP A 1 215 ? -8.492 16.203 30.188 1 98.81 215 TRP A C 1
ATOM 1629 O O . TRP A 1 215 ? -7.961 17.062 30.891 1 98.81 215 TRP A O 1
ATOM 1639 N N . VAL A 1 216 ? -9.328 16.484 29.266 1 98.62 216 VAL A N 1
ATOM 1640 C CA . VAL A 1 216 ? -9.688 17.859 28.984 1 98.62 216 VAL A CA 1
ATOM 1641 C C . VAL A 1 216 ? -11.172 18.078 29.297 1 98.62 216 VAL A C 1
ATOM 1643 O O . VAL A 1 216 ? -11.906 17.125 29.562 1 98.62 216 VAL A O 1
ATOM 1646 N N . ASP A 1 217 ? -11.672 19.344 29.203 1 97.5 217 ASP A N 1
ATOM 1647 C CA . ASP A 1 217 ? -12.984 19.672 29.75 1 97.5 217 ASP A CA 1
ATOM 1648 C C . ASP A 1 217 ? -14.008 19.844 28.625 1 97.5 217 ASP A C 1
ATOM 1650 O O . ASP A 1 217 ? -15.148 20.234 28.891 1 97.5 217 ASP A O 1
ATOM 1654 N N . SER A 1 218 ? -13.625 19.547 27.406 1 95.31 218 SER A N 1
ATOM 1655 C CA . SER A 1 218 ? -14.547 19.688 26.297 1 95.31 218 SER A CA 1
ATOM 1656 C C . SER A 1 218 ? -14.289 18.625 25.234 1 95.31 218 SER A C 1
ATOM 1658 O O . SER A 1 218 ? -13.211 18.578 24.625 1 95.31 218 SER A O 1
ATOM 1660 N N . ALA A 1 219 ? -15.391 17.891 24.906 1 95.12 219 ALA A N 1
ATOM 1661 C CA . ALA A 1 219 ? -15.281 16.859 23.891 1 95.12 219 ALA A CA 1
ATOM 1662 C C . ALA A 1 219 ? -15.117 17.469 22.5 1 95.12 219 ALA A C 1
ATOM 1664 O O . ALA A 1 219 ? -14.406 16.922 21.641 1 95.12 219 ALA A O 1
ATOM 1665 N N . VAL A 1 220 ? -15.766 18.531 22.219 1 95.56 220 VAL A N 1
ATOM 1666 C CA . VAL A 1 220 ? -15.695 19.156 20.906 1 95.56 220 VAL A CA 1
ATOM 1667 C C . VAL A 1 220 ? -14.328 19.797 20.719 1 95.56 220 VAL A C 1
ATOM 1669 O O . VAL A 1 220 ? -13.758 19.734 19.625 1 95.56 220 VAL A O 1
ATOM 1672 N N . ASP A 1 221 ? -13.797 20.359 21.797 1 95.12 221 ASP A N 1
ATOM 1673 C CA . ASP A 1 221 ? -12.445 20.922 21.672 1 95.12 221 ASP A CA 1
ATOM 1674 C C . ASP A 1 221 ? -11.414 19.812 21.484 1 95.12 221 ASP A C 1
ATOM 1676 O O . ASP A 1 221 ? -10.43 19.984 20.766 1 95.12 221 ASP A O 1
ATOM 1680 N N . ALA A 1 222 ? -11.648 18.734 22.156 1 97.75 222 ALA A N 1
ATOM 1681 C CA . ALA A 1 222 ? -10.781 17.578 21.938 1 97.75 222 ALA A CA 1
ATOM 1682 C C . ALA A 1 222 ? -10.859 17.109 20.484 1 97.75 222 ALA A C 1
ATOM 1684 O O . ALA A 1 222 ? -9.844 16.766 19.875 1 97.75 222 ALA A O 1
ATOM 1685 N N . PHE A 1 223 ? -12.023 17.078 19.969 1 97.38 223 PHE A N 1
ATOM 1686 C CA . PHE A 1 223 ? -12.234 16.703 18.578 1 97.38 223 PHE A CA 1
ATOM 1687 C C . PHE A 1 223 ? -11.438 17.625 17.656 1 97.38 223 PHE A C 1
ATOM 1689 O O . PHE A 1 223 ? -10.734 17.156 16.766 1 97.38 223 PHE A O 1
ATOM 1696 N N . PHE A 1 224 ? -11.539 18.906 17.891 1 94.62 224 PHE A N 1
ATOM 1697 C CA . PHE A 1 224 ? -10.805 19.859 17.062 1 94.62 224 PHE A CA 1
ATOM 1698 C C . PHE A 1 224 ? -9.297 19.656 17.219 1 94.62 224 PHE A C 1
ATOM 1700 O O . PHE A 1 224 ? -8.547 19.812 16.266 1 94.62 224 PHE A O 1
ATOM 1707 N N . LEU A 1 225 ? -8.898 19.359 18.406 1 96.69 225 LEU A N 1
ATOM 1708 C CA . LEU A 1 225 ? -7.492 19.047 18.641 1 96.69 225 LEU A CA 1
ATOM 1709 C C . LEU A 1 225 ? -7.051 17.859 17.812 1 96.69 225 LEU A C 1
ATOM 1711 O O . LEU A 1 225 ? -5.957 17.859 17.234 1 96.69 225 LEU A O 1
ATOM 1715 N N . HIS A 1 226 ? -7.859 16.828 17.75 1 97.12 226 HIS A N 1
ATOM 1716 C CA . HIS A 1 226 ? -7.578 15.68 16.891 1 97.12 226 HIS A CA 1
ATOM 1717 C C . HIS A 1 226 ? -7.391 16.109 15.438 1 97.12 226 HIS A C 1
ATOM 1719 O O . HIS A 1 226 ? -6.496 15.602 14.758 1 97.12 226 HIS A O 1
ATOM 1725 N N . VAL A 1 227 ? -8.156 16.969 14.953 1 93.62 227 VAL A N 1
ATOM 1726 C CA . VAL A 1 227 ? -8.102 17.438 13.57 1 93.62 227 VAL A CA 1
ATOM 1727 C C . VAL A 1 227 ? -6.82 18.219 13.336 1 93.62 227 VAL A C 1
ATOM 1729 O O . VAL A 1 227 ? -6.172 18.094 12.297 1 93.62 227 VAL A O 1
ATOM 1732 N N . GLN A 1 228 ? -6.457 18.953 14.305 1 93 228 GLN A N 1
ATOM 1733 C CA . GLN A 1 228 ? -5.277 19.797 14.188 1 93 228 GLN A CA 1
ATOM 1734 C C . GLN A 1 228 ? -3.996 18.984 14.367 1 93 228 GLN A C 1
ATOM 1736 O O . GLN A 1 228 ? -2.971 19.312 13.758 1 93 228 GLN A O 1
ATOM 1741 N N . GLY A 1 229 ? -3.975 18.062 15.242 1 94.75 229 GLY A N 1
ATOM 1742 C CA . GLY A 1 229 ? -2.857 17.141 15.422 1 94.75 229 GLY A CA 1
ATOM 1743 C C . GLY A 1 229 ? -1.918 17.562 16.531 1 94.75 229 GLY A C 1
ATOM 1744 O O . GLY A 1 229 ? -1.037 16.812 16.938 1 94.75 229 GLY A O 1
ATOM 1745 N N . SER A 1 230 ? -2.01 18.797 17.078 1 96.31 230 SER A N 1
ATOM 1746 C CA . SER A 1 230 ? -1.223 19.281 18.203 1 96.31 230 SER A CA 1
ATOM 1747 C C . SER A 1 230 ? -1.959 20.391 18.953 1 96.31 230 SER A C 1
ATOM 1749 O O . SER A 1 230 ? -2.908 20.969 18.422 1 96.31 230 SER A O 1
ATOM 1751 N N . GLY A 1 231 ? -1.501 20.609 20.203 1 96.5 231 GLY A N 1
ATOM 1752 C CA . GLY A 1 231 ? -2.158 21.641 21 1 96.5 231 GLY A CA 1
ATOM 1753 C C . GLY A 1 231 ? -1.474 21.891 22.328 1 96.5 231 GLY A C 1
ATOM 1754 O O . GLY A 1 231 ? -0.509 21.219 22.688 1 96.5 231 GLY A O 1
ATOM 1755 N N . GLN A 1 232 ? -1.991 22.938 22.938 1 96.62 232 GLN A N 1
ATOM 1756 C CA . GLN A 1 232 ? -1.553 23.312 24.281 1 96.62 232 GLN A CA 1
ATOM 1757 C C . GLN A 1 232 ? -2.664 23.109 25.297 1 96.62 232 GLN A C 1
ATOM 1759 O O . GLN A 1 232 ? -3.834 23.375 25.016 1 96.62 232 GLN A O 1
ATOM 1764 N N . ILE A 1 233 ? -2.229 22.594 26.422 1 97.69 233 ILE A N 1
ATOM 1765 C CA . ILE A 1 233 ? -3.188 22.297 27.484 1 97.69 233 ILE A CA 1
ATOM 1766 C C . ILE A 1 233 ? -2.852 23.125 28.734 1 97.69 233 ILE A C 1
ATOM 1768 O O . ILE A 1 233 ? -1.781 22.953 29.312 1 97.69 233 ILE A O 1
ATOM 1772 N N . LYS A 1 234 ? -3.748 23.984 29.062 1 97.38 234 LYS A N 1
ATOM 1773 C CA . LYS A 1 234 ? -3.607 24.734 30.312 1 97.38 234 LYS A CA 1
ATOM 1774 C C . LYS A 1 234 ? -4.074 23.906 31.5 1 97.38 234 LYS A C 1
ATOM 1776 O O . LYS A 1 234 ? -5.23 23.5 31.562 1 97.38 234 LYS A O 1
ATOM 1781 N N . MET A 1 235 ? -3.205 23.828 32.531 1 97.75 235 MET A N 1
ATOM 1782 C CA . MET A 1 235 ? -3.51 23.031 33.719 1 97.75 235 MET A CA 1
ATOM 1783 C C . MET A 1 235 ? -4.125 23.906 34.812 1 97.75 235 MET A C 1
ATOM 1785 O O . MET A 1 235 ? -4.035 25.125 34.75 1 97.75 235 MET A O 1
ATOM 1789 N N . PRO A 1 236 ? -4.699 23.25 35.781 1 96.69 236 PRO A N 1
ATOM 1790 C CA . PRO A 1 236 ? -5.359 24.016 36.844 1 96.69 236 PRO A CA 1
ATOM 1791 C C . PRO A 1 236 ? -4.395 24.891 37.625 1 96.69 236 PRO A C 1
ATOM 1793 O O . PRO A 1 236 ? -4.781 25.969 38.094 1 96.69 236 PRO A O 1
ATOM 1796 N N . ASP A 1 237 ? -3.207 24.5 37.719 1 96.94 237 ASP A N 1
ATOM 1797 C CA . ASP A 1 237 ? -2.227 25.281 38.5 1 96.94 237 ASP A CA 1
ATOM 1798 C C . ASP A 1 237 ? -1.606 26.375 37.625 1 96.94 237 ASP A C 1
ATOM 1800 O O . ASP A 1 237 ? -0.693 27.078 38.062 1 96.94 237 ASP A O 1
ATOM 1804 N N . GLY A 1 238 ? -2.041 26.438 36.406 1 95.31 238 GLY A N 1
ATOM 1805 C CA . GLY A 1 238 ? -1.571 27.484 35.531 1 95.31 238 GLY A CA 1
ATOM 1806 C C . GLY A 1 238 ? -0.456 27.031 34.594 1 95.31 238 GLY A C 1
ATOM 1807 O O . GLY A 1 238 ? -0.135 27.719 33.625 1 95.31 238 GLY A O 1
ATOM 1808 N N . SER A 1 239 ? 0.094 25.938 34.906 1 95.62 239 SER A N 1
ATOM 1809 C CA . SER A 1 239 ? 1.139 25.422 34.031 1 95.62 239 SER A CA 1
ATOM 1810 C C . SER A 1 239 ? 0.567 24.984 32.656 1 95.62 239 SER A C 1
ATOM 1812 O O . SER A 1 239 ? -0.645 24.812 32.531 1 95.62 239 SER A O 1
ATOM 1814 N N . MET A 1 240 ? 1.537 24.953 31.688 1 94.38 240 MET A N 1
ATOM 1815 C CA . MET A 1 240 ? 1.134 24.578 30.328 1 94.38 240 MET A CA 1
ATOM 1816 C C . MET A 1 240 ? 1.796 23.266 29.906 1 94.38 240 MET A C 1
ATOM 1818 O O . MET A 1 240 ? 2.986 23.062 30.156 1 94.38 240 MET A O 1
ATOM 1822 N N . ALA A 1 241 ? 0.992 22.391 29.406 1 96.38 241 ALA A N 1
ATOM 1823 C CA . ALA A 1 241 ? 1.506 21.203 28.719 1 96.38 241 ALA A CA 1
ATOM 1824 C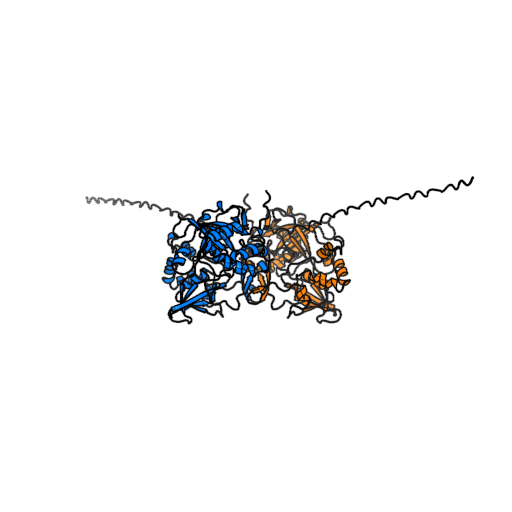 C . ALA A 1 241 ? 1.268 21.281 27.219 1 96.38 241 ALA A C 1
ATOM 1826 O O . ALA A 1 241 ? 0.366 21.984 26.766 1 96.38 241 ALA A O 1
ATOM 1827 N N . ARG A 1 242 ? 2.164 20.594 26.469 1 96.25 242 ARG A N 1
ATOM 1828 C CA . ARG A 1 242 ? 2.002 20.547 25.031 1 96.25 242 ARG A CA 1
ATOM 1829 C C . ARG A 1 242 ? 1.861 19.109 24.547 1 96.25 242 ARG A C 1
ATOM 1831 O O . A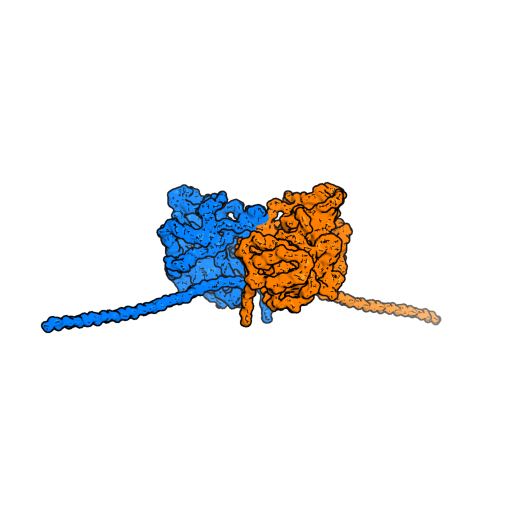RG A 1 242 ? 2.578 18.219 25 1 96.25 242 ARG A O 1
ATOM 1838 N N . VAL A 1 243 ? 0.895 18.891 23.719 1 97.62 243 VAL A N 1
ATOM 1839 C CA . VAL A 1 243 ? 0.718 17.578 23.125 1 97.62 243 VAL A CA 1
ATOM 1840 C C . VAL A 1 243 ? 0.934 17.656 21.609 1 97.62 243 VAL A C 1
ATOM 1842 O O . VAL A 1 243 ? 0.662 18.688 20.984 1 97.62 243 VAL A O 1
ATOM 1845 N N . GLY A 1 244 ? 1.503 16.562 21.047 1 97.31 244 GLY A N 1
ATOM 1846 C CA . GLY A 1 244 ? 1.718 16.438 19.609 1 97.31 244 GLY A CA 1
ATOM 1847 C C . GLY A 1 244 ? 1.364 15.062 19.078 1 97.31 244 GLY A C 1
ATOM 1848 O O . GLY A 1 244 ? 1.11 14.141 19.844 1 97.31 244 GLY A O 1
ATOM 1849 N N . PHE A 1 245 ? 1.343 15.016 17.859 1 97 245 PHE A N 1
ATOM 1850 C CA . PHE A 1 245 ? 0.973 13.812 17.125 1 97 245 PHE A CA 1
ATOM 1851 C C . PHE A 1 245 ? 1.857 12.641 17.516 1 97 245 PHE A C 1
ATOM 1853 O O . PHE A 1 245 ? 3.084 12.75 17.531 1 97 245 PHE A O 1
ATOM 1860 N N . ALA A 1 246 ? 1.228 11.5 17.812 1 97.38 246 ALA A N 1
ATOM 1861 C CA . ALA A 1 246 ? 1.973 10.281 18.125 1 97.38 246 ALA A CA 1
ATOM 1862 C C . ALA A 1 246 ? 1.501 9.109 17.266 1 97.38 246 ALA A C 1
ATOM 1864 O O . ALA A 1 246 ? 2.02 7.996 17.391 1 97.38 246 ALA A O 1
ATOM 1865 N N . GLY A 1 247 ? 0.559 9.281 16.438 1 97 247 GLY A N 1
ATOM 1866 C CA . GLY A 1 247 ? -0.048 8.266 15.594 1 97 247 GLY A CA 1
ATOM 1867 C C . GLY A 1 247 ? -1.522 8.516 15.328 1 97 247 GLY A C 1
ATOM 1868 O O . GLY A 1 247 ? -2.121 9.414 15.922 1 97 247 GLY A O 1
ATOM 1869 N N . LYS A 1 248 ? -2.08 7.758 14.477 1 97.81 248 LYS A N 1
ATOM 1870 C CA . LYS A 1 248 ? -3.5 7.836 14.148 1 97.81 248 LYS A CA 1
ATOM 1871 C C . LYS A 1 248 ? -4.07 6.457 13.828 1 97.81 248 LYS A C 1
ATOM 1873 O O . LYS A 1 248 ? -3.316 5.496 13.648 1 97.81 248 LYS A O 1
ATOM 1878 N N . ASN A 1 249 ? -5.418 6.426 13.773 1 97.81 249 ASN A N 1
ATOM 1879 C CA . ASN A 1 249 ? -6.066 5.145 13.523 1 97.81 249 ASN A CA 1
ATOM 1880 C C . ASN A 1 249 ? -6.074 4.801 12.039 1 97.81 249 ASN A C 1
ATOM 1882 O O . ASN A 1 249 ? -6.492 3.709 11.648 1 97.81 249 ASN A O 1
ATOM 1886 N N . GLY A 1 250 ? -5.688 5.703 11.18 1 95.81 250 GLY A N 1
ATOM 1887 C CA . GLY A 1 250 ? -5.547 5.438 9.758 1 95.81 250 GLY A CA 1
ATOM 1888 C C . GLY A 1 250 ? -6.863 5.496 9.008 1 95.81 250 GLY A C 1
ATOM 1889 O O . GLY A 1 250 ? -6.906 5.266 7.793 1 95.81 250 GLY A O 1
ATOM 1890 N N . ARG A 1 251 ? -7.941 5.793 9.633 1 96.31 251 ARG A N 1
ATOM 1891 C CA . ARG A 1 251 ? -9.25 5.91 9 1 96.31 251 ARG A CA 1
ATOM 1892 C C . ARG A 1 251 ? -9.398 7.254 8.297 1 96.31 251 ARG A C 1
ATOM 1894 O O . ARG A 1 251 ? -8.82 8.25 8.719 1 96.31 251 ARG A O 1
ATOM 1901 N N . PRO A 1 252 ? -10.164 7.266 7.223 1 92.69 252 PRO A N 1
ATOM 1902 C CA . PRO A 1 252 ? -10.312 8.523 6.48 1 92.69 252 PRO A CA 1
ATOM 1903 C C . PRO A 1 252 ? -11.07 9.586 7.27 1 92.69 252 PRO A C 1
ATOM 1905 O O . PRO A 1 252 ? -11.984 9.266 8.031 1 92.69 252 PRO A O 1
ATOM 1908 N N . TYR A 1 253 ? -10.68 10.805 7.059 1 92.94 253 TYR A N 1
ATOM 1909 C CA . TYR A 1 253 ? -11.367 11.938 7.668 1 92.94 253 TYR A CA 1
ATOM 1910 C C . TYR A 1 253 ? -12.719 12.188 6.996 1 92.94 253 TYR A C 1
ATOM 1912 O O . TYR A 1 253 ? -12.82 12.164 5.77 1 92.94 253 TYR A O 1
ATOM 1920 N N . GLN A 1 254 ? -13.734 12.375 7.801 1 94.19 254 GLN A N 1
ATOM 1921 C CA . GLN A 1 254 ? -15.047 12.836 7.348 1 94.19 254 GLN A CA 1
ATOM 1922 C C . GLN A 1 254 ? -15.43 14.148 8.023 1 94.19 254 GLN A C 1
ATOM 1924 O O . GLN A 1 254 ? -15.492 14.219 9.258 1 94.19 254 GLN A O 1
ATOM 1929 N N . SER A 1 255 ? -15.789 15.141 7.277 1 93.06 255 SER A N 1
ATOM 1930 C CA . SER A 1 255 ? -16.078 16.469 7.801 1 93.06 255 SER A CA 1
ATOM 1931 C C . SER A 1 255 ? -17.438 16.5 8.484 1 93.06 255 SER A C 1
ATOM 1933 O O . SER A 1 255 ? -18.484 16.359 7.832 1 93.06 255 SER A O 1
ATOM 1935 N N . VAL A 1 256 ? -17.422 16.781 9.719 1 96.19 256 VAL A N 1
ATOM 1936 C CA . VAL A 1 256 ? -18.688 16.906 10.445 1 96.19 256 VAL A CA 1
ATOM 1937 C C . VAL A 1 256 ? -19.391 18.203 10.031 1 96.19 256 VAL A C 1
ATOM 1939 O O . VAL A 1 256 ? -20.625 18.281 10.07 1 96.19 256 VAL A O 1
ATOM 1942 N N . GLY A 1 257 ? -18.625 19.203 9.688 1 94.38 257 GLY A N 1
ATOM 1943 C CA . GLY A 1 257 ? -19.219 20.406 9.141 1 94.38 257 GLY A CA 1
ATOM 1944 C C . GLY A 1 257 ? -20.047 20.141 7.898 1 94.38 257 GLY A C 1
ATOM 1945 O O . GLY A 1 257 ? -21.172 20.656 7.777 1 94.38 257 GLY A O 1
ATOM 1946 N N . ARG A 1 258 ? -19.531 19.375 7.027 1 94.44 258 ARG A N 1
ATOM 1947 C CA . ARG A 1 258 ? -20.266 19.031 5.809 1 94.44 258 ARG A CA 1
ATOM 1948 C C . ARG A 1 258 ? -21.547 18.281 6.129 1 94.44 258 ARG A C 1
ATOM 1950 O O . ARG A 1 258 ? -22.578 18.516 5.504 1 94.44 258 ARG A O 1
ATOM 1957 N N . ILE A 1 259 ? -21.453 17.422 7.086 1 96.56 259 ILE A N 1
ATOM 1958 C CA . ILE A 1 259 ? -22.641 16.672 7.5 1 96.56 259 ILE A CA 1
ATOM 1959 C C . ILE A 1 259 ? -23.719 17.625 7.988 1 96.56 259 ILE A C 1
ATOM 1961 O O . ILE A 1 259 ? -24.891 17.484 7.652 1 96.56 259 ILE A O 1
ATOM 1965 N N . LEU A 1 260 ? -23.328 18.625 8.75 1 97.12 260 LEU A N 1
ATOM 1966 C CA . LEU A 1 260 ? -24.266 19.609 9.289 1 97.12 260 LEU A CA 1
ATOM 1967 C C . LEU A 1 260 ? -24.875 20.438 8.164 1 97.12 260 LEU A C 1
ATOM 1969 O O . LEU A 1 260 ? -26.062 20.766 8.195 1 97.12 260 LEU A O 1
ATOM 1973 N N . ILE A 1 261 ? -24.094 20.719 7.203 1 96.12 261 ILE A N 1
ATOM 1974 C CA . ILE A 1 261 ? -24.594 21.469 6.059 1 96.12 261 ILE A CA 1
ATOM 1975 C C . ILE A 1 261 ? -25.578 20.625 5.262 1 96.12 261 ILE A C 1
ATOM 1977 O O . ILE A 1 261 ? -26.703 21.062 4.977 1 96.12 261 ILE A O 1
ATOM 1981 N N . ASP A 1 262 ? -25.234 19.438 4.965 1 96.81 262 ASP A N 1
ATOM 1982 C CA . ASP A 1 262 ? -26.031 18.547 4.133 1 96.81 262 ASP A CA 1
ATOM 1983 C C . ASP A 1 262 ? -27.359 18.234 4.797 1 96.81 262 ASP A C 1
ATOM 1985 O O . ASP A 1 262 ? -28.375 18.031 4.113 1 96.81 262 ASP A O 1
ATOM 1989 N N . SER A 1 263 ? -27.391 18.219 6.066 1 96.5 263 SER A N 1
ATOM 1990 C CA . SER A 1 263 ? -28.609 17.906 6.801 1 96.5 263 SER A CA 1
ATOM 1991 C C . SER A 1 263 ? -29.469 19.156 7.02 1 96.5 263 SER A C 1
ATOM 1993 O O . SER A 1 263 ? -30.578 19.078 7.539 1 96.5 263 SER A O 1
ATOM 1995 N N . GLY A 1 264 ? -28.922 20.312 6.754 1 95.94 264 GLY A N 1
ATOM 1996 C CA . GLY A 1 264 ? -29.656 21.562 6.883 1 95.94 264 GLY A CA 1
ATOM 1997 C C . GLY A 1 264 ? -29.609 22.125 8.289 1 95.94 264 GLY A C 1
ATOM 1998 O O . GLY A 1 264 ? -30.328 23.094 8.594 1 95.94 264 GLY A O 1
ATOM 1999 N N . GLU A 1 265 ? -28.781 21.562 9.109 1 96.19 265 GLU A N 1
ATOM 2000 C CA . GLU A 1 265 ? -28.703 22.016 10.5 1 96.19 265 GLU A CA 1
ATOM 2001 C C . GLU A 1 265 ? -28 23.359 10.609 1 96.19 265 GLU A C 1
ATOM 2003 O O . GLU A 1 265 ? -28.328 24.172 11.484 1 96.19 265 GLU A O 1
ATOM 2008 N N . ILE A 1 266 ? -26.984 23.516 9.789 1 94.81 266 ILE A N 1
ATOM 2009 C CA . ILE A 1 266 ? -26.266 24.781 9.703 1 94.81 266 ILE A CA 1
ATOM 2010 C C . ILE A 1 266 ? -26.047 25.156 8.242 1 94.81 266 ILE A C 1
ATOM 2012 O O . ILE A 1 266 ? -25.703 24.312 7.418 1 94.81 266 ILE A O 1
ATOM 2016 N N . SER A 1 267 ? -26.328 26.344 7.863 1 94.19 267 SER A N 1
ATOM 2017 C CA . SER A 1 267 ? -26.047 26.797 6.5 1 94.19 267 SER A CA 1
ATOM 2018 C C . SER A 1 267 ? -24.562 26.984 6.273 1 94.19 267 SER A C 1
ATOM 2020 O O . SER A 1 267 ? -23.812 27.234 7.219 1 94.19 267 SER A O 1
ATOM 2022 N N . ALA A 1 268 ? -24.109 26.906 5.074 1 89.94 268 ALA A N 1
ATOM 2023 C CA . ALA A 1 268 ? -22.688 26.969 4.711 1 89.94 268 ALA A CA 1
ATOM 2024 C C . ALA A 1 268 ? -22.078 28.297 5.145 1 89.94 268 ALA A C 1
ATOM 2026 O O . ALA A 1 268 ? -20.922 28.328 5.602 1 89.94 268 ALA A O 1
ATOM 2027 N N . ASP A 1 269 ? -22.812 29.344 5.062 1 86.81 269 ASP A N 1
ATOM 2028 C CA . ASP A 1 269 ? -22.297 30.688 5.359 1 86.81 269 ASP A CA 1
ATOM 2029 C C . ASP A 1 269 ? -22.125 30.875 6.867 1 86.81 269 ASP A C 1
ATOM 2031 O O . ASP A 1 269 ? -21.422 31.797 7.301 1 86.81 269 ASP A O 1
ATOM 2035 N N . ARG A 1 270 ? -22.672 30 7.613 1 88.69 270 ARG A N 1
ATOM 2036 C CA . ARG A 1 270 ? -22.625 30.141 9.062 1 88.69 270 ARG A CA 1
ATOM 2037 C C . ARG A 1 270 ? -21.734 29.062 9.688 1 88.69 270 ARG A C 1
ATOM 2039 O O . ARG A 1 270 ? -21.578 29.016 10.914 1 88.69 270 ARG A O 1
ATOM 2046 N N . LEU A 1 271 ? -21.281 28.281 8.883 1 89.38 271 LEU A N 1
ATOM 2047 C CA . LEU A 1 271 ? -20.5 27.172 9.422 1 89.38 271 LEU A CA 1
ATOM 2048 C C . LEU A 1 271 ? -19.125 27.656 9.867 1 89.38 271 LEU A C 1
ATOM 2050 O O . LEU A 1 271 ? -18.328 28.109 9.047 1 89.38 271 LEU A O 1
ATOM 2054 N N . THR A 1 272 ? -18.891 27.625 11.109 1 83.38 272 THR A N 1
ATOM 2055 C CA . THR A 1 272 ? -17.594 27.891 11.742 1 83.38 272 THR A CA 1
ATOM 2056 C C . THR A 1 272 ? -17.312 26.875 12.844 1 83.38 272 THR A C 1
ATOM 2058 O O . THR A 1 272 ? -18.188 26.078 13.195 1 83.38 272 THR A O 1
ATOM 2061 N N . MET A 1 273 ? -16.078 26.891 13.32 1 85.44 273 MET A N 1
ATOM 2062 C CA . MET A 1 273 ? -15.773 26.031 14.453 1 85.44 273 MET A CA 1
ATOM 2063 C C . MET A 1 273 ? -16.656 26.359 15.656 1 85.44 273 MET A C 1
ATOM 2065 O O . MET A 1 273 ? -17.094 25.469 16.375 1 85.44 273 MET A O 1
ATOM 2069 N N . ALA A 1 274 ? -16.875 27.625 15.797 1 85.31 274 ALA A N 1
ATOM 2070 C CA . ALA A 1 274 ? -17.703 28.078 16.906 1 85.31 274 ALA A CA 1
ATOM 2071 C C . ALA A 1 274 ? -19.141 27.578 16.766 1 85.31 274 ALA A C 1
ATOM 2073 O O . ALA A 1 274 ? -19.734 27.125 17.75 1 85.31 274 ALA A O 1
ATOM 2074 N N . SER A 1 275 ? -19.641 27.672 15.531 1 91.19 275 SER A N 1
ATOM 2075 C CA . SER A 1 275 ? -21.016 27.219 15.352 1 91.19 275 SER A CA 1
ATOM 2076 C C . SER A 1 275 ? -21.125 25.703 15.516 1 91.19 275 SER A C 1
ATOM 2078 O O . SER A 1 275 ? -22.141 25.203 15.984 1 91.19 275 SER A O 1
ATOM 2080 N N . ILE A 1 276 ? -20.156 25 15.094 1 93.12 276 ILE A N 1
ATOM 2081 C CA . ILE A 1 276 ? -20.125 23.562 15.312 1 93.12 276 ILE A CA 1
ATOM 2082 C C . ILE A 1 276 ? -20.094 23.266 16.812 1 93.12 276 ILE A C 1
ATOM 2084 O O . ILE A 1 276 ? -20.844 22.422 17.297 1 93.12 276 ILE A O 1
ATOM 2088 N N . ARG A 1 277 ? -19.25 23.984 17.516 1 92.19 277 ARG A N 1
ATOM 2089 C CA . ARG A 1 277 ? -19.156 23.828 18.969 1 92.19 277 ARG A CA 1
ATOM 2090 C C . ARG A 1 277 ? -20.5 24.047 19.625 1 92.19 277 ARG A C 1
ATOM 2092 O O . ARG A 1 277 ? -20.953 23.234 20.438 1 92.19 277 ARG A O 1
ATOM 2099 N N . ASP A 1 278 ? -21.094 25.109 19.25 1 94.19 278 ASP A N 1
ATOM 2100 C CA . ASP A 1 278 ? -22.375 25.453 19.844 1 94.19 278 ASP A CA 1
ATOM 2101 C C . ASP A 1 278 ? -23.422 24.359 19.578 1 94.19 278 ASP A C 1
ATOM 2103 O O . ASP A 1 278 ? -24.172 23.984 20.469 1 94.19 278 ASP A O 1
ATOM 2107 N N . TRP A 1 279 ? -23.406 23.953 18.328 1 96.12 279 TRP A N 1
ATOM 2108 C CA . TRP A 1 279 ? -24.344 22.906 17.953 1 96.12 279 TRP A CA 1
ATOM 2109 C C . TRP A 1 279 ? -24.141 21.656 18.781 1 96.12 279 TRP A C 1
ATOM 2111 O O . TRP A 1 279 ? -25.094 21.062 19.297 1 96.12 279 TRP A O 1
ATOM 2121 N N . VAL A 1 280 ? -22.969 21.234 18.984 1 96.5 280 VAL A N 1
ATOM 2122 C CA . VAL A 1 280 ? -22.625 20.016 19.688 1 96.5 280 VAL A CA 1
ATOM 2123 C C . VAL A 1 280 ? -22.953 20.156 21.172 1 96.5 280 VAL A C 1
ATOM 2125 O O . VAL A 1 280 ? -23.578 19.281 21.766 1 96.5 280 VAL A O 1
ATOM 2128 N N . GLU A 1 281 ? -22.594 21.266 21.75 1 94.25 281 GLU A N 1
ATOM 2129 C CA . GLU A 1 281 ? -22.781 21.484 23.188 1 94.25 281 GLU A CA 1
ATOM 2130 C C . GLU A 1 281 ? -24.266 21.594 23.547 1 94.25 281 GLU A C 1
ATOM 2132 O O . GLU A 1 281 ? -24.672 21.219 24.641 1 94.25 281 GLU A O 1
ATOM 2137 N N . ALA A 1 282 ? -25.031 22.047 22.641 1 95.81 282 ALA A N 1
ATOM 2138 C CA . ALA A 1 282 ? -26.469 22.203 22.859 1 95.81 282 ALA A CA 1
ATOM 2139 C C . ALA A 1 282 ? -27.188 20.859 22.766 1 95.81 282 ALA A C 1
ATOM 2141 O O . ALA A 1 282 ? -28.359 20.75 23.156 1 95.81 282 ALA A O 1
ATOM 2142 N N . ARG A 1 283 ? -26.5 19.875 22.375 1 96.44 283 ARG A N 1
ATOM 2143 C CA . ARG A 1 283 ? -27.141 18.578 22.125 1 96.44 283 ARG A CA 1
ATOM 2144 C C . ARG A 1 283 ? -26.328 17.438 22.719 1 96.44 283 ARG A C 1
ATOM 2146 O O . ARG A 1 283 ? -25.594 16.75 22.016 1 96.44 283 ARG A O 1
ATOM 2153 N N . PRO A 1 284 ? -26.641 17.156 23.984 1 92.38 284 PRO A N 1
ATOM 2154 C CA . PRO A 1 284 ? -25.797 16.234 24.734 1 92.38 284 PRO A CA 1
ATOM 2155 C C . PRO A 1 284 ? -25.812 14.82 24.172 1 92.38 284 PRO A C 1
ATOM 2157 O O . PRO A 1 284 ? -24.875 14.055 24.359 1 92.38 284 PRO A O 1
ATOM 2160 N N . GLN A 1 285 ? -26.875 14.438 23.484 1 92.69 285 GLN A N 1
ATOM 2161 C CA . GLN A 1 285 ? -26.906 13.109 22.875 1 92.69 285 GLN A CA 1
ATOM 2162 C C . GLN A 1 285 ? -26.469 13.148 21.422 1 92.69 285 GLN A C 1
ATOM 2164 O O . GLN A 1 285 ? -25.5 12.477 21.047 1 92.69 285 GLN A O 1
ATOM 2169 N N . ALA A 1 286 ? -26.984 14.008 20.609 1 95.31 286 ALA A N 1
ATOM 2170 C CA . ALA A 1 286 ? -26.703 14.086 19.172 1 95.31 286 ALA A CA 1
ATOM 2171 C C . ALA A 1 286 ? -25.297 14.633 18.906 1 95.31 286 ALA A C 1
ATOM 2173 O O . ALA A 1 286 ? -24.688 14.328 17.875 1 95.31 286 ALA A O 1
ATOM 2174 N N . GLY A 1 287 ? -24.812 15.414 19.766 1 95.75 287 GLY A N 1
ATOM 2175 C CA . GLY A 1 287 ? -23.5 16.031 19.594 1 95.75 287 GLY A CA 1
ATOM 2176 C C . GLY A 1 287 ? -22.375 15.023 19.438 1 95.75 287 GLY A C 1
ATOM 2177 O O . GLY A 1 287 ? -21.734 14.961 18.391 1 95.75 287 GLY A O 1
ATOM 2178 N N . PRO A 1 288 ? -22.281 14.18 20.5 1 95.31 288 PRO A N 1
ATOM 2179 C CA . PRO A 1 288 ? -21.25 13.141 20.391 1 95.31 288 PRO A CA 1
ATOM 2180 C C . PRO A 1 288 ? -21.469 12.219 19.188 1 95.31 288 PRO A C 1
ATOM 2182 O O . PRO A 1 288 ? -20.5 11.797 18.547 1 95.31 288 PRO A O 1
ATOM 2185 N N . GLU A 1 289 ? -22.656 11.969 18.875 1 96.62 289 GLU A N 1
ATOM 2186 C CA . GLU A 1 289 ? -22.953 11.117 17.734 1 96.62 289 GLU A CA 1
ATOM 2187 C C . GLU A 1 289 ? -22.484 11.75 16.438 1 96.62 289 GLU A C 1
ATOM 2189 O O . GLU A 1 289 ? -21.969 11.055 15.547 1 96.62 289 GLU A O 1
ATOM 2194 N N . LEU A 1 290 ? -22.656 13.031 16.297 1 97.69 290 LEU A N 1
ATOM 2195 C CA . LEU A 1 290 ? -22.172 13.75 15.117 1 97.69 290 LEU A CA 1
ATOM 2196 C C . LEU A 1 290 ? -20.656 13.648 14.992 1 97.69 290 LEU A C 1
ATOM 2198 O O . LEU A 1 290 ? -20.141 13.328 13.922 1 97.69 290 LEU A O 1
ATOM 2202 N N . LEU A 1 291 ? -19.938 13.906 16.094 1 97.69 291 LEU A N 1
ATOM 2203 C CA . LEU A 1 291 ? -18.484 13.867 16.078 1 97.69 291 LEU A CA 1
ATOM 2204 C C . LEU A 1 291 ? -17.969 12.477 15.711 1 97.69 291 LEU A C 1
ATOM 2206 O O . LEU A 1 291 ? -16.984 12.344 14.992 1 97.69 291 LEU A O 1
ATOM 2210 N N . GLN A 1 292 ? -18.719 11.5 16.109 1 97.81 292 GLN A N 1
ATOM 2211 C CA . GLN A 1 292 ? -18.328 10.109 15.906 1 97.81 292 GLN A CA 1
ATOM 2212 C C . GLN A 1 292 ? -18.547 9.688 14.453 1 97.81 292 GLN A C 1
ATOM 2214 O O . GLN A 1 292 ? -18.047 8.641 14.031 1 97.81 292 GLN A O 1
ATOM 2219 N N . LYS A 1 293 ? -19.219 10.477 13.688 1 97.5 293 LYS A N 1
ATOM 2220 C CA . LYS A 1 293 ? -19.359 10.195 12.258 1 97.5 293 LYS A CA 1
ATOM 2221 C C . LYS A 1 293 ? -18.031 10.383 11.531 1 97.5 293 LYS A C 1
ATOM 2223 O O . LYS A 1 293 ? -17.844 9.883 10.414 1 97.5 293 LYS A O 1
ATOM 2228 N N . ASN A 1 294 ? -17.156 11.172 12.047 1 97.31 294 ASN A N 1
ATOM 2229 C CA . ASN A 1 294 ? -15.781 11.164 11.578 1 97.31 294 ASN A CA 1
ATOM 2230 C C . ASN A 1 294 ? -15.008 9.977 12.141 1 97.31 294 ASN A C 1
ATOM 2232 O O . ASN A 1 294 ? -14.688 9.938 13.328 1 97.31 294 ASN A O 1
ATOM 2236 N N . PRO A 1 295 ? -14.641 9.062 11.281 1 97.81 295 PRO A N 1
ATOM 2237 C CA . PRO A 1 295 ? -14 7.859 11.812 1 97.81 295 PRO A CA 1
ATOM 2238 C C . PRO A 1 295 ? -12.531 8.078 12.172 1 97.81 295 PRO A C 1
ATOM 2240 O O . PRO A 1 295 ? -11.914 7.238 12.828 1 97.81 295 PRO A O 1
ATOM 2243 N N . SER A 1 296 ? -11.938 9.117 11.781 1 97.5 296 SER A N 1
ATOM 2244 C CA . SER A 1 296 ? -10.516 9.383 11.992 1 97.5 296 SER A CA 1
ATOM 2245 C C . SER A 1 296 ? -10.234 9.734 13.453 1 97.5 296 SER A C 1
ATOM 2247 O O . SER A 1 296 ? -11.023 10.445 14.086 1 97.5 296 SER A O 1
ATOM 2249 N N . PHE A 1 297 ? -9.125 9.242 13.977 1 98.25 297 PHE A N 1
ATOM 2250 C CA . PHE A 1 297 ? -8.734 9.461 15.359 1 98.25 297 PHE A CA 1
ATOM 2251 C C . PHE A 1 297 ? -7.223 9.609 15.484 1 98.25 297 PHE A C 1
ATOM 2253 O O . PHE A 1 297 ? -6.469 8.82 14.898 1 98.25 297 PHE A O 1
ATOM 2260 N N . VAL A 1 298 ? -6.77 10.609 16.234 1 98.19 298 VAL A N 1
ATOM 2261 C CA . VAL A 1 298 ? -5.352 10.883 16.438 1 98.19 298 VAL A CA 1
ATOM 2262 C C . VAL A 1 298 ? -4.969 10.57 17.891 1 98.19 298 VAL A C 1
ATOM 2264 O O . VAL A 1 298 ? -5.742 10.836 18.812 1 98.19 298 VAL A O 1
ATOM 2267 N N . PHE A 1 299 ? -3.807 9.977 18.047 1 98.62 299 PHE A N 1
ATOM 2268 C CA . PHE A 1 299 ? -3.205 9.742 19.359 1 98.62 299 PHE A CA 1
ATOM 2269 C C . PHE A 1 299 ? -2.068 10.727 19.609 1 98.62 299 PHE A C 1
ATOM 2271 O O . PHE A 1 299 ? -1.457 11.234 18.672 1 98.62 299 PHE A O 1
ATOM 2278 N N . PHE A 1 300 ? -1.763 10.961 20.891 1 98.5 300 PHE A N 1
ATOM 2279 C CA . PHE A 1 300 ? -0.882 12.086 21.203 1 98.5 300 PHE A CA 1
ATOM 2280 C C . PHE A 1 300 ? 0.285 11.625 22.078 1 98.5 300 PHE A C 1
ATOM 2282 O O . PHE A 1 300 ? 0.247 10.539 22.641 1 98.5 300 PHE A O 1
ATOM 2289 N N . ARG A 1 301 ? 1.291 12.414 22.125 1 98 301 ARG A N 1
ATOM 2290 C CA . ARG A 1 301 ? 2.398 12.375 23.078 1 98 301 ARG A CA 1
ATOM 2291 C C . ARG A 1 301 ? 2.643 13.75 23.688 1 98 301 ARG A C 1
ATOM 2293 O O . ARG A 1 301 ? 2.223 14.766 23.125 1 98 301 ARG A O 1
ATOM 2300 N N . LEU A 1 302 ? 3.26 13.75 24.828 1 97.69 302 LEU A N 1
ATOM 2301 C CA . LEU A 1 302 ? 3.693 15.016 25.422 1 97.69 302 LEU A CA 1
ATOM 2302 C C . LEU A 1 302 ? 4.949 15.531 24.719 1 97.69 302 LEU A C 1
ATOM 2304 O O . LEU A 1 302 ? 5.84 14.75 24.375 1 97.69 302 LEU A O 1
ATOM 2308 N N . LEU A 1 303 ? 4.934 16.75 24.484 1 95.81 303 LEU A N 1
ATOM 2309 C CA . LEU A 1 303 ? 6.074 17.375 23.828 1 95.81 303 LEU A CA 1
ATOM 2310 C C . LEU A 1 303 ? 6.82 18.297 24.797 1 95.81 303 LEU A C 1
ATOM 2312 O O . LEU A 1 303 ? 6.203 18.953 25.641 1 95.81 303 LEU A O 1
ATOM 2316 N N . GLU A 1 304 ? 8.117 18.266 24.5 1 89.75 304 GLU A N 1
ATOM 2317 C CA . GLU A 1 304 ? 8.977 19.266 25.125 1 89.75 304 GLU A CA 1
ATOM 2318 C C . GLU A 1 304 ? 9.531 20.234 24.078 1 89.75 304 GLU A C 1
ATOM 2320 O O . GLU A 1 304 ? 9.609 19.906 22.891 1 89.75 304 GLU A O 1
ATOM 2325 N N . GLY A 1 305 ? 9.625 21.531 24.438 1 81.62 305 GLY A N 1
ATOM 2326 C CA . GLY A 1 305 ? 10.289 22.453 23.516 1 81.62 305 GLY A CA 1
ATOM 2327 C C . GLY A 1 305 ? 9.352 23.5 22.922 1 81.62 305 GLY A C 1
ATOM 2328 O O . GLY A 1 305 ? 8.328 23.812 23.531 1 81.62 305 GLY A O 1
ATOM 2329 N N . ASP A 1 306 ? 9.781 24 21.656 1 76.19 306 ASP A N 1
ATOM 2330 C CA . ASP A 1 306 ? 9.336 25.297 21.141 1 76.19 306 ASP A CA 1
ATOM 2331 C C . ASP A 1 306 ? 8.016 25.156 20.375 1 76.19 306 ASP A C 1
ATOM 2333 O O . ASP A 1 306 ? 7.344 26.156 20.109 1 76.19 306 ASP A O 1
ATOM 2337 N N . GLY A 1 307 ? 7.672 23.938 20.125 1 84 307 GLY A N 1
ATOM 2338 C CA . GLY A 1 307 ? 6.469 23.906 19.312 1 84 307 GLY A CA 1
ATOM 2339 C C . GLY A 1 307 ? 6.125 22.516 18.812 1 84 307 GLY A C 1
ATOM 2340 O O . GLY A 1 307 ? 6.797 21.547 19.156 1 84 307 GLY A O 1
ATOM 2341 N N . PRO A 1 308 ? 4.949 22.578 18.078 1 93.62 308 PRO A N 1
ATOM 2342 C CA . PRO A 1 308 ? 4.59 21.281 17.5 1 93.62 308 PRO A CA 1
ATOM 2343 C C . PRO A 1 308 ? 5.605 20.797 16.453 1 93.62 308 PRO A C 1
ATOM 2345 O O . PRO A 1 308 ? 6.242 21.625 15.789 1 93.62 308 PRO A O 1
ATOM 2348 N N . ILE A 1 309 ? 5.762 19.547 16.391 1 96 309 ILE A N 1
ATOM 2349 C CA . ILE A 1 309 ? 6.707 18.922 15.469 1 96 309 ILE A CA 1
ATOM 2350 C C . ILE A 1 309 ? 5.973 18.469 14.211 1 96 309 ILE A C 1
ATOM 2352 O O . ILE A 1 309 ? 4.984 17.734 14.297 1 96 309 ILE A O 1
ATOM 2356 N N . GLY A 1 310 ? 6.406 18.922 13.086 1 96.81 310 GLY A N 1
ATOM 2357 C CA . GLY A 1 310 ? 5.801 18.516 11.828 1 96.81 310 GLY A CA 1
ATOM 2358 C C . GLY A 1 310 ? 6.27 17.156 11.352 1 96.81 310 GLY A C 1
ATOM 2359 O O . GLY A 1 310 ? 7.102 16.516 12 1 96.81 310 GLY A O 1
ATOM 2360 N N . ALA A 1 311 ? 5.758 16.781 10.25 1 96.62 311 ALA A N 1
ATOM 2361 C CA . ALA A 1 311 ? 6.035 15.469 9.68 1 96.62 311 ALA A CA 1
ATOM 2362 C C . ALA A 1 311 ? 7.504 15.336 9.297 1 96.62 311 ALA A C 1
ATOM 2364 O O . ALA A 1 311 ? 8.031 14.227 9.18 1 96.62 311 ALA A O 1
ATOM 2365 N N . GLN A 1 312 ? 8.188 16.438 9.047 1 97.25 312 GLN A N 1
ATOM 2366 C CA . GLN A 1 312 ? 9.609 16.375 8.719 1 97.25 312 GLN A CA 1
ATOM 2367 C C . GLN A 1 312 ? 10.445 16.078 9.961 1 97.25 312 GLN A C 1
ATOM 2369 O O . GLN A 1 312 ? 11.633 15.773 9.859 1 97.25 312 GLN A O 1
ATOM 2374 N N . GLY A 1 313 ? 9.805 16.234 11.086 1 95.44 313 GLY A N 1
ATOM 2375 C CA . GLY A 1 313 ? 10.523 16 12.328 1 95.44 313 GLY A CA 1
ATOM 2376 C C . GLY A 1 313 ? 11.125 17.266 12.906 1 95.44 313 GLY A C 1
ATOM 2377 O O . GLY A 1 313 ? 12.031 17.188 13.75 1 95.44 313 GLY A O 1
ATOM 2378 N N . VAL A 1 314 ? 10.648 18.375 12.484 1 96.69 314 VAL A N 1
ATOM 2379 C CA . VAL A 1 314 ? 11.156 19.641 12.992 1 96.69 314 VAL A CA 1
ATOM 2380 C C . VAL A 1 314 ? 10 20.484 13.531 1 96.69 314 VAL A C 1
ATOM 2382 O O . VAL A 1 314 ? 8.852 20.312 13.133 1 96.69 314 VAL A O 1
ATOM 2385 N N . ALA A 1 315 ? 10.375 21.422 14.445 1 96.38 315 ALA A N 1
ATOM 2386 C CA . ALA A 1 315 ? 9.359 22.312 14.992 1 96.38 315 ALA A CA 1
ATOM 2387 C C . ALA A 1 315 ? 8.82 23.25 13.914 1 96.38 315 ALA A C 1
ATOM 2389 O O . ALA A 1 315 ? 9.594 23.812 13.125 1 96.38 315 ALA A O 1
ATOM 2390 N N . LEU A 1 316 ? 7.543 23.406 13.93 1 97.38 316 LEU A N 1
ATOM 2391 C CA . LEU A 1 316 ? 6.895 24.25 12.938 1 97.38 316 LEU A CA 1
ATOM 2392 C C . LEU A 1 316 ? 7.066 25.719 13.289 1 97.38 316 LEU A C 1
ATOM 2394 O O . LEU A 1 316 ? 7.191 26.078 14.461 1 97.38 316 LEU A O 1
ATOM 2398 N N . THR A 1 317 ? 7.098 26.516 12.297 1 96.81 317 THR A N 1
ATOM 2399 C CA . THR A 1 317 ? 7.203 27.969 12.414 1 96.81 317 THR A CA 1
ATOM 2400 C C . THR A 1 317 ? 5.922 28.641 11.93 1 96.81 317 THR A C 1
ATOM 2402 O O . THR A 1 317 ? 5.559 28.531 10.758 1 96.81 317 THR A O 1
ATOM 2405 N N . ALA A 1 318 ? 5.305 29.406 12.844 1 97.19 318 ALA A N 1
ATOM 2406 C CA . ALA A 1 318 ? 4.039 30.062 12.523 1 97.19 318 ALA A CA 1
ATOM 2407 C C . ALA A 1 318 ? 4.18 30.953 11.297 1 97.19 318 ALA A C 1
ATOM 2409 O O . ALA A 1 318 ? 5.094 31.781 11.227 1 97.19 318 ALA A O 1
ATOM 2410 N N . GLY A 1 319 ? 3.338 30.688 10.398 1 97.56 319 GLY A N 1
ATOM 2411 C CA . GLY A 1 319 ? 3.279 31.531 9.211 1 97.56 319 GLY A CA 1
ATOM 2412 C C . GLY A 1 319 ? 4.328 31.172 8.172 1 97.56 319 GLY A C 1
ATOM 2413 O O . GLY A 1 319 ? 4.391 31.781 7.109 1 97.56 319 GLY A O 1
ATOM 2414 N N . ARG A 1 320 ? 5.121 30.156 8.438 1 98.44 320 ARG A N 1
ATOM 2415 C CA . ARG A 1 320 ? 6.188 29.844 7.488 1 98.44 320 ARG A CA 1
ATOM 2416 C C . ARG A 1 320 ? 6.277 28.344 7.23 1 98.44 320 ARG A C 1
ATOM 2418 O O . ARG A 1 320 ? 6.977 27.906 6.312 1 98.44 320 ARG A O 1
ATOM 2425 N N . SER A 1 321 ? 5.621 27.562 8.016 1 98.62 321 SER A N 1
ATOM 2426 C CA . SER A 1 321 ? 5.523 26.125 7.773 1 98.62 321 SER A CA 1
ATOM 2427 C C . SER A 1 321 ? 4.25 25.781 7.012 1 98.62 321 SER A C 1
ATOM 2429 O O . SER A 1 321 ? 3.18 26.312 7.305 1 98.62 321 SER A O 1
ATOM 2431 N N . LEU A 1 322 ? 4.402 24.938 6.039 1 98.75 322 LEU A N 1
ATOM 2432 C CA . LEU A 1 322 ? 3.299 24.484 5.199 1 98.75 322 LEU A CA 1
ATOM 2433 C C . LEU A 1 322 ? 3.193 22.969 5.207 1 98.75 322 LEU A C 1
ATOM 2435 O O . LEU A 1 322 ? 4.199 22.266 5.051 1 98.75 322 LEU A O 1
ATOM 2439 N N . ALA A 1 323 ? 1.994 22.469 5.504 1 98.62 323 ALA A N 1
ATOM 2440 C CA . ALA A 1 323 ? 1.72 21.062 5.25 1 98.62 323 ALA A CA 1
ATOM 2441 C C . ALA A 1 323 ? 1.423 20.812 3.771 1 98.62 323 ALA A C 1
ATOM 2443 O O . ALA A 1 323 ? 0.705 21.594 3.141 1 98.62 323 ALA A O 1
ATOM 2444 N N . VAL A 1 324 ? 2.006 19.766 3.215 1 98.19 324 VAL A N 1
ATOM 2445 C CA . VAL A 1 324 ? 1.829 19.406 1.809 1 98.19 324 VAL A CA 1
ATOM 2446 C C . VAL A 1 324 ? 1.565 17.922 1.675 1 98.19 324 VAL A C 1
ATOM 2448 O O . VAL A 1 324 ? 1.508 17.203 2.676 1 98.19 324 VAL A O 1
ATOM 2451 N N . ASP A 1 325 ? 1.313 17.516 0.458 1 96.5 325 ASP A N 1
ATOM 2452 C CA . ASP A 1 325 ? 1.241 16.094 0.136 1 96.5 325 ASP A CA 1
ATOM 2453 C C . ASP A 1 325 ? 2.615 15.547 -0.236 1 96.5 325 ASP A C 1
ATOM 2455 O O . ASP A 1 325 ? 3.117 15.805 -1.332 1 96.5 325 ASP A O 1
ATOM 2459 N N . ARG A 1 326 ? 3.15 14.773 0.693 1 94.94 326 ARG A N 1
ATOM 2460 C CA . ARG A 1 326 ? 4.535 14.344 0.548 1 94.94 326 ARG A CA 1
ATOM 2461 C C . ARG A 1 326 ? 4.68 13.328 -0.584 1 94.94 326 ARG A C 1
ATOM 2463 O O . ARG A 1 326 ? 5.797 12.992 -0.981 1 94.94 326 ARG A O 1
ATOM 2470 N N . ARG A 1 327 ? 3.637 12.758 -1.146 1 92.38 327 ARG A N 1
ATOM 2471 C CA . ARG A 1 327 ? 3.713 11.898 -2.32 1 92.38 327 ARG A CA 1
ATOM 2472 C C . ARG A 1 327 ? 4.215 12.672 -3.537 1 92.38 327 ARG A C 1
ATOM 2474 O O . ARG A 1 327 ? 4.758 12.078 -4.473 1 92.38 327 ARG A O 1
ATOM 2481 N N . TYR A 1 328 ? 4.066 14.055 -3.453 1 93.75 328 TYR A N 1
ATOM 2482 C CA . TYR A 1 328 ? 4.305 14.836 -4.66 1 93.75 328 TYR A CA 1
ATOM 2483 C C . TYR A 1 328 ? 5.406 15.867 -4.426 1 93.75 328 TYR A C 1
ATOM 2485 O O . TYR A 1 328 ? 6.051 16.312 -5.375 1 93.75 328 TYR A O 1
ATOM 2493 N N . LEU A 1 329 ? 5.555 16.25 -3.205 1 96 329 LEU A N 1
ATOM 2494 C CA . LEU A 1 329 ? 6.559 17.266 -2.895 1 96 329 LEU A CA 1
ATOM 2495 C C . LEU A 1 329 ? 7.48 16.797 -1.775 1 96 329 LEU A C 1
ATOM 2497 O O . LEU A 1 329 ? 7.027 16.172 -0.81 1 96 329 LEU A O 1
ATOM 2501 N N . PRO A 1 330 ? 8.742 17.156 -1.897 1 96.75 330 PRO A N 1
ATOM 2502 C CA . PRO A 1 330 ? 9.664 16.781 -0.825 1 96.75 330 PRO A CA 1
ATOM 2503 C C . PRO A 1 330 ? 9.523 17.656 0.414 1 96.75 330 PRO A C 1
ATOM 2505 O O . PRO A 1 330 ? 9.414 18.891 0.297 1 96.75 330 PRO A O 1
ATOM 2508 N N . LEU A 1 331 ? 9.547 17.047 1.588 1 98 331 LEU A N 1
ATOM 2509 C CA . LEU A 1 331 ? 9.578 17.828 2.822 1 98 331 LEU A CA 1
ATOM 2510 C C . LEU A 1 331 ? 10.914 18.547 2.971 1 98 331 LEU A C 1
ATOM 2512 O O . LEU A 1 331 ? 11.961 18.016 2.613 1 98 331 LEU A O 1
ATOM 2516 N N . GLY A 1 332 ? 10.828 19.688 3.461 1 98.44 332 GLY A N 1
ATOM 2517 C CA . GLY A 1 332 ? 12 20.547 3.631 1 98.44 332 GLY A CA 1
ATOM 2518 C C . GLY A 1 332 ? 12.164 21.562 2.52 1 98.44 332 GLY A C 1
ATOM 2519 O O . GLY A 1 332 ? 12.93 22.516 2.656 1 98.44 332 GLY A O 1
ATOM 2520 N N . ALA A 1 333 ? 11.492 21.422 1.48 1 98.44 333 ALA A N 1
ATOM 2521 C CA . ALA A 1 333 ? 11.664 22.297 0.326 1 98.44 333 ALA A CA 1
ATOM 2522 C C . ALA A 1 333 ? 11 23.656 0.562 1 98.44 333 ALA A C 1
ATOM 2524 O O . ALA A 1 333 ? 9.898 23.719 1.121 1 98.44 333 ALA A O 1
ATOM 2525 N N . PRO A 1 334 ? 11.656 24.719 0.119 1 98.81 334 PRO A N 1
ATOM 2526 C CA . PRO A 1 334 ? 10.984 26.016 0.092 1 98.81 334 PRO A CA 1
ATOM 2527 C C . PRO A 1 334 ? 9.914 26.109 -0.99 1 98.81 334 PRO A C 1
ATOM 2529 O O . PRO A 1 334 ? 10.094 25.578 -2.092 1 98.81 334 PRO A O 1
ATOM 2532 N N . LEU A 1 335 ? 8.805 26.734 -0.63 1 98.88 335 LEU A N 1
ATOM 2533 C CA . LEU A 1 335 ? 7.68 26.969 -1.526 1 98.88 335 LEU A CA 1
ATOM 2534 C C . LEU A 1 335 ? 7.234 28.422 -1.483 1 98.88 335 LEU A C 1
ATOM 2536 O O . LEU A 1 335 ? 6.918 28.953 -0.414 1 98.88 335 LEU A O 1
ATOM 2540 N N . TRP A 1 336 ? 7.254 29.062 -2.617 1 98.88 336 TRP A N 1
ATOM 2541 C CA . TRP A 1 336 ? 6.648 30.391 -2.682 1 98.88 336 TRP A CA 1
ATOM 2542 C C . TRP A 1 336 ? 5.137 30.281 -2.873 1 98.88 336 TRP A C 1
ATOM 2544 O O . TRP A 1 336 ? 4.668 29.844 -3.92 1 98.88 336 TRP A O 1
ATOM 2554 N N . LEU A 1 337 ? 4.434 30.719 -1.8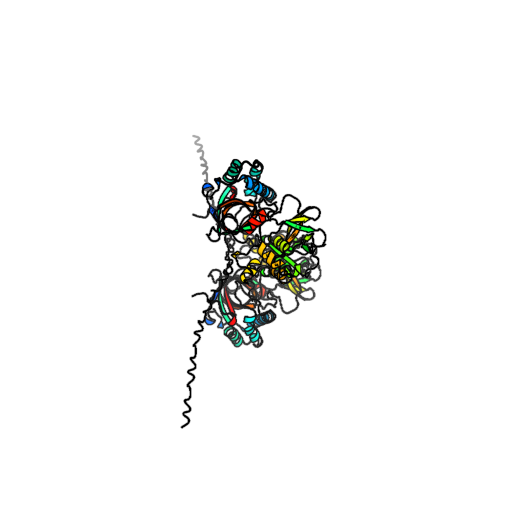76 1 98.81 337 LEU A N 1
ATOM 2555 C CA . LEU A 1 337 ? 2.979 30.641 -1.885 1 98.81 337 LEU A CA 1
ATOM 2556 C C . LEU A 1 337 ? 2.359 31.938 -2.373 1 98.81 337 LEU A C 1
ATOM 2558 O O . LEU A 1 337 ? 2.779 33.031 -1.958 1 98.81 337 LEU A O 1
ATOM 2562 N N . SER A 1 338 ? 1.465 31.812 -3.305 1 98.62 338 SER A N 1
ATOM 2563 C CA . SER A 1 338 ? 0.644 32.938 -3.738 1 98.62 338 SER A CA 1
ATOM 2564 C C . SER A 1 338 ? -0.842 32.625 -3.625 1 98.62 338 SER A C 1
ATOM 2566 O O . SER A 1 338 ? -1.361 31.781 -4.375 1 98.62 338 SER A O 1
ATOM 2568 N N . THR A 1 339 ? -1.509 33.219 -2.662 1 98.25 339 THR A N 1
ATOM 2569 C CA . THR A 1 339 ? -2.936 33.094 -2.393 1 98.25 339 THR A CA 1
ATOM 2570 C C . THR A 1 339 ? -3.498 34.375 -1.797 1 98.25 339 THR A C 1
ATOM 2572 O O . THR A 1 339 ? -3.062 35.469 -2.154 1 98.25 339 THR A O 1
ATOM 2575 N N . HIS A 1 340 ? -4.559 34.25 -1.048 1 97.81 340 HIS A N 1
ATOM 2576 C CA . HIS A 1 340 ? -5.164 35.438 -0.441 1 97.81 340 HIS A CA 1
ATOM 2577 C C . HIS A 1 340 ? -5.348 35.25 1.062 1 97.81 340 HIS A C 1
ATOM 2579 O O . HIS A 1 340 ? -5.43 34.094 1.546 1 97.81 340 HIS A O 1
ATOM 2585 N N . GLU A 1 341 ? -5.414 36.375 1.66 1 96.69 341 GLU A N 1
ATOM 2586 C CA . GLU A 1 341 ? -5.535 36.375 3.115 1 96.69 341 GLU A CA 1
ATOM 2587 C C . GLU A 1 341 ? -6.871 35.781 3.559 1 96.69 341 GLU A C 1
ATOM 2589 O O . GLU A 1 341 ? -7.898 36 2.918 1 96.69 341 GLU A O 1
ATOM 2594 N N . PRO A 1 342 ? -6.832 35.094 4.73 1 94.19 342 PRO A N 1
ATOM 2595 C CA . PRO A 1 342 ? -8.07 34.469 5.191 1 94.19 342 PRO A CA 1
ATOM 2596 C C . PRO A 1 342 ? -9.117 35.469 5.656 1 94.19 342 PRO A C 1
ATOM 2598 O O . PRO A 1 342 ? -10.312 35.25 5.477 1 94.19 342 PRO A O 1
ATOM 2601 N N . LEU A 1 343 ? -8.719 36.562 6.18 1 93.06 343 LEU A N 1
ATOM 2602 C CA . LEU A 1 343 ? -9.68 37.5 6.777 1 93.06 343 LEU A CA 1
ATOM 2603 C C . LEU A 1 343 ? -10 38.625 5.82 1 93.06 343 LEU A C 1
ATOM 2605 O O . LEU A 1 343 ? -10.844 39.469 6.117 1 93.06 343 LEU A O 1
ATOM 2609 N N . ASP A 1 344 ? -9.305 38.688 4.73 1 94.38 344 ASP A N 1
ATOM 2610 C CA . ASP A 1 344 ? -9.555 39.656 3.664 1 94.38 344 ASP A CA 1
ATOM 2611 C C . ASP A 1 344 ? -9.219 39.062 2.297 1 94.38 344 ASP A C 1
ATOM 2613 O O . ASP A 1 344 ? -8.062 39.094 1.869 1 94.38 344 ASP A O 1
ATOM 2617 N N . ALA A 1 345 ? -10.242 38.75 1.564 1 89.75 345 ALA A N 1
ATOM 2618 C CA . ALA A 1 345 ? -10.07 38 0.308 1 89.75 345 ALA A CA 1
ATOM 2619 C C . ALA A 1 345 ? -9.43 38.906 -0.752 1 89.75 345 ALA A C 1
ATOM 2621 O O . ALA A 1 345 ? -8.945 38.406 -1.777 1 89.75 345 ALA A O 1
ATOM 2622 N N . ASN A 1 346 ? -9.398 40.125 -0.542 1 94.5 346 ASN A N 1
ATOM 2623 C CA . ASN A 1 346 ? -8.836 41.031 -1.525 1 94.5 346 ASN A CA 1
ATOM 2624 C C . ASN A 1 346 ? -7.355 41.281 -1.274 1 94.5 346 ASN A C 1
ATOM 2626 O O . ASN A 1 346 ? -6.676 41.906 -2.105 1 94.5 346 ASN A O 1
ATOM 2630 N N . LYS A 1 347 ? -6.938 40.844 -0.229 1 96.62 347 LYS A N 1
ATOM 2631 C CA . LYS A 1 347 ? -5.527 41.031 0.105 1 96.62 347 LYS A CA 1
ATOM 2632 C C . LYS A 1 347 ? -4.711 39.781 -0.227 1 96.62 347 LYS A C 1
ATOM 2634 O O . LYS A 1 347 ? -5.043 38.688 0.219 1 96.62 347 LYS A O 1
ATOM 2639 N N . PRO A 1 348 ? -3.631 40.031 -0.962 1 97.31 348 PRO A N 1
ATOM 2640 C CA . PRO A 1 348 ? -2.799 38.875 -1.291 1 97.31 348 PRO A CA 1
ATOM 2641 C C . PRO A 1 348 ? -2.033 38.344 -0.085 1 97.31 348 PRO A C 1
ATOM 2643 O O . PRO A 1 348 ? -1.63 39.125 0.789 1 97.31 348 PRO A O 1
ATOM 2646 N N . LEU A 1 349 ? -1.938 37.062 -0 1 97.88 349 LEU A N 1
ATOM 2647 C CA . LEU A 1 349 ? -1.002 36.344 0.867 1 97.88 349 LEU A CA 1
ATOM 2648 C C . LEU A 1 349 ? 0.103 35.688 0.049 1 97.88 349 LEU A C 1
ATOM 2650 O O . LEU A 1 349 ? -0.114 34.656 -0.562 1 97.88 349 LEU A O 1
ATOM 2654 N N . GLN A 1 350 ? 1.184 36.344 -0.004 1 98.38 350 GLN A N 1
ATOM 2655 C CA . GLN A 1 350 ? 2.359 35.938 -0.762 1 98.38 350 GLN A CA 1
ATOM 2656 C C . GLN A 1 350 ? 3.582 35.812 0.142 1 98.38 350 GLN A C 1
ATOM 2658 O O . GLN A 1 350 ? 4.078 36.812 0.658 1 98.38 350 GLN A O 1
ATOM 2663 N N . ARG A 1 351 ? 3.982 34.531 0.32 1 97.5 351 ARG A N 1
ATOM 2664 C CA . ARG A 1 351 ? 4.992 34.281 1.345 1 97.5 351 ARG A CA 1
ATOM 2665 C C . ARG A 1 351 ? 5.824 33.031 1.015 1 97.5 351 ARG A C 1
ATOM 2667 O O . ARG A 1 351 ? 5.301 32.062 0.489 1 97.5 351 ARG A O 1
ATOM 2674 N N . LEU A 1 352 ? 7.129 33.219 1.346 1 98.81 352 LEU A N 1
ATOM 2675 C CA . LEU A 1 352 ? 7.984 32.031 1.3 1 98.81 352 LEU A CA 1
ATOM 2676 C C . LEU A 1 352 ? 7.688 31.109 2.471 1 98.81 352 LEU A C 1
ATOM 2678 O O . LEU A 1 352 ? 7.777 31.516 3.631 1 98.81 352 LEU A O 1
ATOM 2682 N N . MET A 1 353 ? 7.289 29.891 2.133 1 98.81 353 MET A N 1
ATOM 2683 C CA . MET A 1 353 ? 6.977 28.844 3.098 1 98.81 353 MET A CA 1
ATOM 2684 C C . MET A 1 353 ? 7.988 27.703 3.008 1 98.81 353 MET A C 1
ATOM 2686 O O . MET A 1 353 ? 8.742 27.609 2.037 1 98.81 353 MET A O 1
ATOM 2690 N N . ILE A 1 354 ? 8.055 26.875 4.016 1 98.88 354 ILE A N 1
ATOM 2691 C CA . ILE A 1 354 ? 8.836 25.641 3.988 1 98.88 354 ILE A CA 1
ATOM 2692 C C . ILE A 1 354 ? 7.914 24.438 4.188 1 98.88 354 ILE A C 1
ATOM 2694 O O . ILE A 1 354 ? 7.109 24.422 5.117 1 98.88 354 ILE A O 1
ATOM 2698 N N . ALA A 1 355 ? 8.016 23.453 3.264 1 98.81 355 ALA A N 1
ATOM 2699 C CA . ALA A 1 355 ? 7.238 22.219 3.385 1 98.81 355 ALA A CA 1
ATOM 2700 C C . ALA A 1 355 ? 7.73 21.375 4.555 1 98.81 355 ALA A C 1
ATOM 2702 O O . ALA A 1 355 ? 8.703 20.625 4.426 1 98.81 355 ALA A O 1
ATOM 2703 N N . GLN A 1 356 ? 6.98 21.422 5.695 1 98.62 356 GLN A N 1
ATOM 2704 C CA . GLN A 1 356 ? 7.535 20.766 6.875 1 98.62 356 GLN A CA 1
ATOM 2705 C C . GLN A 1 356 ? 6.523 19.828 7.504 1 98.62 356 GLN A C 1
ATOM 2707 O O . GLN A 1 356 ? 6.82 19.156 8.492 1 98.62 356 GLN A O 1
ATOM 2712 N N . ASP A 1 357 ? 5.344 19.797 6.938 1 98.19 357 ASP A N 1
ATOM 2713 C CA . ASP A 1 357 ? 4.293 18.969 7.539 1 98.19 357 ASP A CA 1
ATOM 2714 C C . ASP A 1 357 ? 3.422 18.328 6.465 1 98.19 357 ASP A C 1
ATOM 2716 O O . ASP A 1 357 ? 3.609 18.578 5.273 1 98.19 357 ASP A O 1
ATOM 2720 N N . THR A 1 358 ? 2.615 17.344 6.934 1 96.12 358 THR A N 1
ATOM 2721 C CA . THR A 1 358 ? 1.595 16.688 6.121 1 96.12 358 THR A CA 1
ATOM 2722 C C . THR A 1 358 ? 0.272 16.609 6.879 1 96.12 358 THR A C 1
ATOM 2724 O O . THR A 1 358 ? 0.195 17 8.047 1 96.12 358 THR A O 1
ATOM 2727 N N . GLY A 1 359 ? -0.692 16.156 6.203 1 91.94 359 GLY A N 1
ATOM 2728 C CA . GLY A 1 359 ? -1.997 15.945 6.812 1 91.94 359 GLY A CA 1
ATOM 2729 C C . GLY A 1 359 ? -2.879 14.992 6.031 1 91.94 359 GLY A C 1
ATOM 2730 O O . GLY A 1 359 ? -2.797 14.93 4.805 1 91.94 359 GLY A O 1
ATOM 2731 N N . GLY A 1 360 ? -3.746 14.359 6.789 1 87.25 360 GLY A N 1
ATOM 2732 C CA . GLY A 1 360 ? -4.617 13.352 6.199 1 87.25 360 GLY A CA 1
ATOM 2733 C C . GLY A 1 360 ? -5.535 13.914 5.129 1 87.25 360 GLY A C 1
ATOM 2734 O O . GLY A 1 360 ? -5.906 13.203 4.191 1 87.25 360 GLY A O 1
ATOM 2735 N N . ALA A 1 361 ? -5.859 15.172 5.285 1 87.81 361 ALA A N 1
ATOM 2736 C CA . ALA A 1 361 ? -6.777 15.789 4.336 1 87.81 361 ALA A CA 1
ATOM 2737 C C . ALA A 1 361 ? -6.016 16.609 3.297 1 87.81 361 ALA A C 1
ATOM 2739 O O . ALA A 1 361 ? -6.621 17.188 2.389 1 87.81 361 ALA A O 1
ATOM 2740 N N . ILE A 1 362 ? -4.738 16.734 3.514 1 94.25 362 ILE A N 1
ATOM 2741 C CA . ILE A 1 362 ? -3.908 17.5 2.596 1 94.25 362 ILE A CA 1
ATOM 2742 C C . ILE A 1 362 ? -3.391 16.594 1.482 1 94.25 362 ILE A C 1
ATOM 2744 O O . ILE A 1 362 ? -2.254 16.109 1.54 1 94.25 362 ILE A O 1
ATOM 2748 N N . LYS A 1 363 ? -4.27 16.453 0.487 1 92.06 363 LYS A N 1
ATOM 2749 C CA . LYS A 1 363 ? -4.008 15.531 -0.605 1 92.06 363 LYS A CA 1
ATOM 2750 C C . LYS A 1 363 ? -4.066 16.234 -1.957 1 92.06 363 LYS A C 1
ATOM 2752 O O . LYS A 1 363 ? -5.012 16.969 -2.234 1 92.06 363 LYS A O 1
ATOM 2757 N N . GLY A 1 364 ? -3.055 15.992 -2.75 1 93.88 364 GLY A N 1
ATOM 2758 C CA . GLY A 1 364 ? -2.994 16.578 -4.082 1 93.88 364 GLY A CA 1
ATOM 2759 C C . GLY A 1 364 ? -1.673 17.266 -4.371 1 93.88 364 GLY A C 1
ATOM 2760 O O . GLY A 1 364 ? -0.897 17.547 -3.455 1 93.88 364 GLY A O 1
ATOM 2761 N N .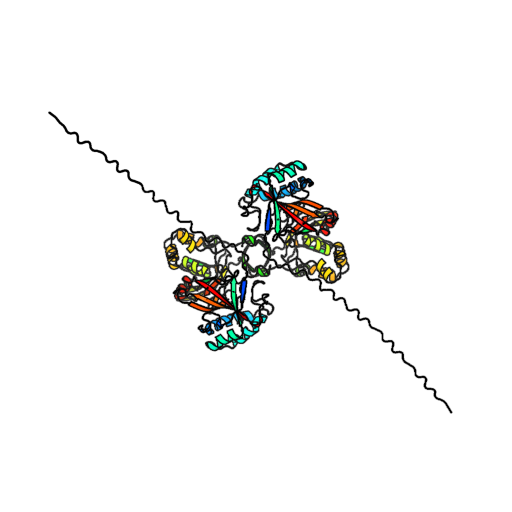 VAL A 1 365 ? -1.492 17.547 -5.629 1 95.88 365 VAL A N 1
ATOM 2762 C CA . VAL A 1 365 ? -0.231 18.109 -6.094 1 95.88 365 VAL A CA 1
ATOM 2763 C C . VAL A 1 365 ? -0.131 19.578 -5.656 1 95.88 365 VAL A C 1
ATOM 2765 O O . VAL A 1 365 ? 0.875 19.984 -5.074 1 95.88 365 VAL A O 1
ATOM 2768 N N . VAL A 1 366 ? -1.199 20.328 -5.996 1 97.88 366 VAL A N 1
ATOM 2769 C CA . VAL A 1 366 ? -1.255 21.719 -5.586 1 97.88 366 VAL A CA 1
ATOM 2770 C C . VAL A 1 366 ? -2.229 21.875 -4.422 1 97.88 366 VAL A C 1
ATOM 2772 O O . VAL A 1 366 ? -3.385 22.266 -4.617 1 97.88 366 VAL A O 1
ATOM 2775 N N . ARG A 1 367 ? -1.744 21.594 -3.271 1 98 367 ARG A N 1
ATOM 2776 C CA . ARG A 1 367 ? -2.514 21.562 -2.031 1 98 367 ARG A CA 1
ATOM 2777 C C . ARG A 1 367 ? -1.634 21.906 -0.832 1 98 367 ARG A C 1
ATOM 2779 O O . ARG A 1 367 ? -0.509 21.406 -0.723 1 98 367 ARG A O 1
ATOM 2786 N N . GLY A 1 368 ? -2.154 22.797 0.057 1 98.12 368 GLY A N 1
ATOM 2787 C CA . GLY A 1 368 ? -1.375 23.109 1.244 1 98.12 368 GLY A CA 1
ATOM 2788 C C . GLY A 1 368 ? -2.227 23.562 2.418 1 98.12 368 GLY A C 1
ATOM 2789 O O . GLY A 1 368 ? -3.393 23.922 2.244 1 98.12 368 GLY A O 1
ATOM 2790 N N . ASP A 1 369 ? -1.619 23.406 3.566 1 98.31 369 ASP A N 1
ATOM 2791 C CA . ASP A 1 369 ? -2.197 23.875 4.824 1 98.31 369 ASP A CA 1
ATOM 2792 C C . ASP A 1 369 ? -1.201 24.719 5.609 1 98.31 369 ASP A C 1
ATOM 2794 O O . ASP A 1 369 ? -0.125 24.25 5.977 1 98.31 369 ASP A O 1
ATOM 2798 N N . ILE A 1 370 ? -1.572 25.984 5.82 1 98.5 370 ILE A N 1
ATOM 2799 C CA . ILE A 1 370 ? -0.658 26.938 6.445 1 98.5 370 ILE A CA 1
ATOM 2800 C C . ILE A 1 370 ? -0.722 26.797 7.965 1 98.5 370 ILE A C 1
ATOM 2802 O O . ILE A 1 370 ? -1.807 26.797 8.547 1 98.5 370 ILE A O 1
ATOM 2806 N N . PHE A 1 371 ? 0.435 26.688 8.641 1 98.25 371 PHE A N 1
ATOM 2807 C CA . PHE A 1 371 ? 0.475 26.734 10.102 1 98.25 371 PHE A CA 1
ATOM 2808 C C . PHE A 1 371 ? 0.427 28.172 10.594 1 98.25 371 PHE A C 1
ATOM 2810 O O . PHE A 1 371 ? 1.383 28.938 10.406 1 98.25 371 PHE A O 1
ATOM 2817 N N . PHE A 1 372 ? -0.574 28.484 11.328 1 97.5 372 PHE A N 1
ATOM 2818 C CA . PHE A 1 372 ? -0.764 29.875 11.719 1 97.5 372 PHE A CA 1
ATOM 2819 C C . PHE A 1 372 ? -0.264 30.109 13.141 1 97.5 372 PHE A C 1
ATOM 2821 O O . PHE A 1 372 ? -0.265 31.234 13.625 1 97.5 372 PHE A O 1
ATOM 2828 N N . GLY A 1 373 ? 0.182 29.062 13.75 1 96.38 373 GLY A N 1
ATOM 2829 C CA . GLY A 1 373 ? 0.699 29.234 15.094 1 96.38 373 GLY A CA 1
ATOM 2830 C C . GLY A 1 373 ? -0.264 28.766 16.172 1 96.38 373 GLY A C 1
ATOM 2831 O O . GLY A 1 373 ? -0.947 27.75 15.992 1 96.38 373 GLY A O 1
ATOM 2832 N N . SER A 1 374 ? -0.156 29.406 17.359 1 93 374 SER A N 1
ATOM 2833 C CA . SER A 1 374 ? -0.944 28.953 18.516 1 93 374 SER A CA 1
ATOM 2834 C C . SER A 1 374 ? -1.866 30.062 19.016 1 93 374 SER A C 1
ATOM 2836 O O . SER A 1 374 ? -1.591 31.25 18.812 1 93 374 SER A O 1
ATOM 2838 N N . GLY A 1 375 ? -3 29.625 19.625 1 88.38 375 GLY A N 1
ATOM 2839 C CA . GLY A 1 375 ? -3.842 30.578 20.344 1 88.38 375 GLY A CA 1
ATOM 2840 C C . GLY A 1 375 ? -5.012 31.078 19.516 1 88.38 375 GLY A C 1
ATOM 2841 O O . GLY A 1 375 ? -5.234 30.609 18.391 1 88.38 375 GLY A O 1
ATOM 2842 N N . PRO A 1 376 ? -5.742 31.984 20.078 1 88.62 376 PRO A N 1
ATOM 2843 C CA . PRO A 1 376 ? -7.004 32.438 19.469 1 88.62 376 PRO A CA 1
ATOM 2844 C C . PRO A 1 376 ? -6.809 33.156 18.141 1 88.62 376 PRO A C 1
ATOM 2846 O O . PRO A 1 376 ? -7.621 33 17.234 1 88.62 376 PRO A O 1
ATOM 2849 N N . ASP A 1 377 ? -5.82 33.938 18.125 1 93.06 377 ASP A N 1
ATOM 2850 C CA . ASP A 1 377 ? -5.566 34.625 16.859 1 93.06 377 ASP A CA 1
ATOM 2851 C C . ASP A 1 377 ? -5.25 33.625 15.742 1 93.06 377 ASP A C 1
ATOM 2853 O O . ASP A 1 377 ? -5.734 33.781 14.617 1 93.06 377 ASP A O 1
ATOM 2857 N N . ALA A 1 378 ? -4.414 32.688 16.031 1 95.62 378 ALA A N 1
ATOM 2858 C CA . ALA A 1 378 ? -4.098 31.625 15.07 1 95.62 378 ALA A CA 1
ATOM 2859 C C . ALA A 1 378 ? -5.352 30.859 14.664 1 95.62 378 ALA A C 1
ATOM 2861 O O . ALA A 1 378 ? -5.535 30.531 13.484 1 95.62 378 ALA A O 1
ATOM 2862 N N . ALA A 1 379 ? -6.18 30.594 15.602 1 92.75 379 ALA A N 1
ATOM 2863 C CA . ALA A 1 379 ? -7.438 29.891 15.344 1 92.75 379 ALA A CA 1
ATOM 2864 C C . ALA A 1 379 ? -8.297 30.656 14.344 1 92.75 379 ALA A C 1
ATOM 2866 O O . ALA A 1 379 ? -8.883 30.078 13.43 1 92.75 379 ALA A O 1
ATOM 2867 N N . LYS A 1 380 ? -8.391 31.938 14.602 1 91.62 380 LYS A N 1
ATOM 2868 C CA . LYS A 1 380 ? -9.188 32.781 13.734 1 91.62 380 LYS A CA 1
ATOM 2869 C C . LYS A 1 380 ? -8.664 32.781 12.305 1 91.62 380 LYS A C 1
ATOM 2871 O O . LYS A 1 380 ? -9.438 32.625 11.352 1 91.62 380 LYS A O 1
ATOM 2876 N N . HIS A 1 381 ? -7.41 32.844 12.133 1 94.69 381 HIS A N 1
ATOM 2877 C CA . HIS A 1 381 ? -6.82 32.812 10.797 1 94.69 381 HIS A CA 1
ATOM 2878 C C . HIS A 1 381 ? -6.984 31.453 10.148 1 94.69 381 HIS A C 1
ATOM 2880 O O . HIS A 1 381 ? -7.445 31.359 9.008 1 94.69 381 HIS A O 1
ATOM 2886 N N . ALA A 1 382 ? -6.621 30.453 10.867 1 94.88 382 ALA A N 1
ATOM 2887 C CA . ALA A 1 382 ? -6.707 29.094 10.352 1 94.88 382 ALA A CA 1
ATOM 2888 C C . ALA A 1 382 ? -8.141 28.734 9.969 1 94.88 382 ALA A C 1
ATOM 2890 O O . ALA A 1 382 ? -8.391 28.172 8.906 1 94.88 382 ALA A O 1
ATOM 2891 N N . GLY A 1 383 ? -9.055 29.078 10.797 1 88.88 383 GLY A N 1
ATOM 2892 C CA . GLY A 1 383 ? -10.461 28.75 10.586 1 88.88 383 GLY A CA 1
ATOM 2893 C C . GLY A 1 383 ? -11.055 29.406 9.359 1 88.88 383 GLY A C 1
ATOM 2894 O O . GLY A 1 383 ? -12.031 28.922 8.789 1 88.88 383 GLY A O 1
ATOM 2895 N N . ASN A 1 384 ? -10.461 30.5 8.953 1 90.88 384 ASN A N 1
ATOM 2896 C CA . ASN A 1 384 ? -11 31.25 7.824 1 90.88 384 ASN A CA 1
ATOM 2897 C C . ASN A 1 384 ? -10.164 31.062 6.562 1 90.88 384 ASN A C 1
ATOM 2899 O O . ASN A 1 384 ? -10.445 31.656 5.527 1 90.88 384 ASN A O 1
ATOM 2903 N N . MET A 1 385 ? -9.266 30.25 6.699 1 94 385 MET A N 1
ATOM 2904 C CA . MET A 1 385 ? -8.391 30.062 5.547 1 94 385 MET A CA 1
ATOM 2905 C C . MET A 1 385 ? -8.938 28.984 4.617 1 94 385 MET A C 1
ATOM 2907 O O . MET A 1 385 ? -8.945 27.812 4.965 1 94 385 MET A O 1
ATOM 2911 N N . LYS A 1 386 ? -9.414 29.281 3.621 1 93.06 386 LYS A N 1
ATOM 2912 C CA . LYS A 1 386 ? -9.852 28.469 2.48 1 93.06 386 LYS A CA 1
ATOM 2913 C C . LYS A 1 386 ? -9.844 29.297 1.196 1 93.06 386 LYS A C 1
ATOM 2915 O O . LYS A 1 386 ? -10.812 30 0.904 1 93.06 386 LYS A O 1
ATOM 2920 N N . ARG A 1 387 ? -8.672 29.203 0.53 1 96.19 387 ARG A N 1
ATOM 2921 C CA . ARG A 1 387 ? -8.445 30.062 -0.626 1 96.19 387 ARG A CA 1
ATOM 2922 C C . ARG A 1 387 ? -7.824 29.281 -1.777 1 96.19 387 ARG A C 1
ATOM 2924 O O . ARG A 1 387 ? -6.961 28.422 -1.561 1 96.19 387 ARG A O 1
ATOM 2931 N N . PRO A 1 388 ? -8.305 29.578 -2.979 1 97.06 388 PRO A N 1
ATOM 2932 C CA . PRO A 1 388 ? -7.512 29.094 -4.105 1 97.06 388 PRO A CA 1
ATOM 2933 C C . PRO A 1 388 ? -6.145 29.766 -4.203 1 97.06 388 PRO A C 1
ATOM 2935 O O . PRO A 1 388 ? -5.973 30.891 -3.703 1 97.06 388 PRO A O 1
ATOM 2938 N N . GLY A 1 389 ? -5.262 29.109 -4.746 1 98.19 389 GLY A N 1
ATOM 2939 C CA . GLY A 1 389 ? -3.934 29.672 -4.945 1 98.19 389 GLY A CA 1
ATOM 2940 C C . GLY A 1 389 ? -3.012 28.75 -5.73 1 98.19 389 GLY A C 1
ATOM 2941 O O . GLY A 1 389 ? -3.473 27.844 -6.418 1 98.19 389 GLY A O 1
ATOM 2942 N N . ARG A 1 390 ? -1.78 29.125 -5.695 1 98.44 390 ARG A N 1
ATOM 2943 C CA . ARG A 1 390 ? -0.719 28.344 -6.316 1 98.44 390 ARG A CA 1
ATOM 2944 C C . ARG A 1 390 ? 0.591 28.484 -5.547 1 98.44 390 ARG A C 1
ATOM 2946 O O . ARG A 1 390 ? 0.71 29.344 -4.672 1 98.44 390 ARG A O 1
ATOM 2953 N N . TYR A 1 391 ? 1.499 27.578 -5.812 1 98.38 391 TYR A N 1
ATOM 2954 C CA . TYR A 1 391 ? 2.824 27.766 -5.234 1 98.38 391 TYR A CA 1
ATOM 2955 C C . TYR A 1 391 ? 3.912 27.312 -6.203 1 98.38 391 TYR A C 1
ATOM 2957 O O . TYR A 1 391 ? 3.621 26.672 -7.215 1 98.38 391 TYR A O 1
ATOM 2965 N N . TYR A 1 392 ? 5.066 27.781 -5.969 1 98.56 392 TYR A N 1
ATOM 2966 C CA . TYR A 1 392 ? 6.301 27.469 -6.684 1 98.56 392 TYR A CA 1
ATOM 2967 C C . TYR A 1 392 ? 7.297 26.766 -5.77 1 98.56 392 TYR A C 1
ATOM 2969 O O . TYR A 1 392 ? 7.496 27.188 -4.625 1 98.56 392 TYR A O 1
ATOM 2977 N N . ILE A 1 393 ? 7.82 25.719 -6.281 1 98.25 393 ILE A N 1
ATOM 2978 C CA . ILE A 1 393 ? 8.852 25.047 -5.5 1 98.25 393 ILE A CA 1
ATOM 2979 C C . ILE A 1 393 ? 10.227 25.578 -5.879 1 98.25 393 ILE A C 1
ATOM 2981 O O . ILE A 1 393 ? 10.492 25.844 -7.051 1 98.25 393 ILE A O 1
ATOM 2985 N N . LEU A 1 394 ? 11.047 25.828 -4.875 1 98.38 394 LEU A N 1
ATOM 2986 C CA . LEU A 1 394 ? 12.445 26.172 -5.098 1 98.38 394 LEU A CA 1
ATOM 2987 C C . LEU A 1 394 ? 13.344 24.953 -4.941 1 98.38 394 LEU A C 1
ATOM 2989 O O . LEU A 1 394 ? 13.414 24.359 -3.865 1 98.38 394 LEU A O 1
ATOM 2993 N N . LEU A 1 395 ? 14.055 24.609 -6.02 1 97.75 395 LEU A N 1
ATOM 2994 C CA . LEU A 1 395 ? 14.977 23.469 -5.98 1 97.75 395 LEU A CA 1
ATOM 2995 C C . LEU A 1 395 ? 16.422 23.938 -6.113 1 97.75 395 LEU A C 1
ATOM 2997 O O . LEU A 1 395 ? 16.703 24.891 -6.855 1 97.75 395 LEU A O 1
ATOM 3001 N N . PRO A 1 396 ? 17.281 23.266 -5.312 1 97.62 396 PRO A N 1
ATOM 3002 C CA . PRO A 1 396 ? 18.688 23.625 -5.469 1 97.62 396 PRO A CA 1
ATOM 3003 C C . PRO A 1 396 ? 19.156 23.562 -6.922 1 97.62 396 PRO A C 1
ATOM 3005 O O . PRO A 1 396 ? 18.719 22.703 -7.684 1 97.62 396 PRO A O 1
ATOM 3008 N N . LEU A 1 397 ? 20.094 24.422 -7.223 1 95.81 397 LEU A N 1
ATOM 3009 C CA . LEU A 1 397 ? 20.672 24.438 -8.562 1 95.81 397 LEU A CA 1
ATOM 3010 C C . LEU A 1 397 ? 21.312 23.094 -8.898 1 95.81 397 LEU A C 1
ATOM 3012 O O . LEU A 1 397 ? 21.375 22.719 -10.07 1 95.81 397 LEU A O 1
ATOM 3016 N N . SER A 1 398 ? 21.672 22.359 -7.922 1 94.19 398 SER A N 1
ATOM 3017 C CA . SER A 1 398 ? 22.328 21.078 -8.094 1 94.19 398 SER A CA 1
ATOM 3018 C C . SER A 1 398 ? 21.328 19.984 -8.477 1 94.19 398 SER A C 1
ATOM 3020 O O . SER A 1 398 ? 21.719 18.891 -8.891 1 94.19 398 SER A O 1
ATOM 3022 N N . VAL A 1 399 ? 20.062 20.156 -8.18 1 91.69 399 VAL A N 1
ATOM 3023 C CA . VAL A 1 399 ? 19.031 19.188 -8.508 1 91.69 399 VAL A CA 1
ATOM 3024 C C . VAL A 1 399 ? 18.625 19.328 -9.977 1 91.69 399 VAL A C 1
ATOM 3026 O O . VAL A 1 399 ? 18.172 18.359 -10.594 1 91.69 399 VAL A O 1
ATOM 3029 N N . LEU A 1 400 ? 19.062 20.25 -10.766 1 65.44 400 LEU A N 1
ATOM 3030 C CA . LEU A 1 400 ? 18.547 20.797 -12.016 1 65.44 400 LEU A CA 1
ATOM 3031 C C . LEU A 1 400 ? 18.062 19.688 -12.938 1 65.44 400 LEU A C 1
ATOM 3033 O O . LEU A 1 400 ? 18.703 18.656 -13.07 1 65.44 400 LEU A O 1
ATOM 3037 N N . PRO A 1 401 ? 16.781 19.906 -13.203 1 56.25 401 PRO A N 1
ATOM 3038 C CA . PRO A 1 401 ? 15.805 19.094 -13.945 1 56.25 401 PRO A CA 1
ATOM 3039 C C . PRO A 1 401 ? 16.359 18.562 -15.266 1 56.25 401 PRO A C 1
ATOM 3041 O O . PRO A 1 401 ? 17.281 19.172 -15.836 1 56.25 401 PRO A O 1
ATOM 3044 N N . ILE A 1 402 ? 16.094 17.297 -15.453 1 46.72 402 ILE A N 1
ATOM 3045 C CA . ILE A 1 402 ? 16.141 16.688 -16.781 1 46.72 402 ILE A CA 1
ATOM 3046 C C . ILE A 1 402 ? 15.477 17.609 -17.797 1 46.72 402 ILE A C 1
ATOM 3048 O O . ILE A 1 402 ? 14.398 18.156 -17.531 1 46.72 402 ILE A O 1
ATOM 3052 N N . GLN A 1 403 ? 16.141 18.234 -18.641 1 41.62 403 GLN A N 1
ATOM 3053 C CA . GLN A 1 403 ? 15.625 19.016 -19.766 1 41.62 403 GLN A CA 1
ATOM 3054 C C . GLN A 1 403 ? 14.312 18.438 -20.281 1 41.62 403 GLN A C 1
ATOM 3056 O O . GLN A 1 403 ? 14.211 17.219 -20.516 1 41.62 403 GLN A O 1
ATOM 3061 N N . THR A 1 404 ? 13.195 18.859 -19.797 1 38.69 404 THR A N 1
ATOM 3062 C CA . THR A 1 404 ? 12.094 18.484 -20.672 1 38.69 404 THR A CA 1
ATOM 3063 C C . THR A 1 404 ? 12.492 18.641 -22.141 1 38.69 404 THR A C 1
ATOM 3065 O O . THR A 1 404 ? 13.016 19.688 -22.531 1 38.69 404 THR A O 1
ATOM 3068 N N . PRO A 1 405 ? 12.625 17.516 -22.906 1 32.16 405 PRO A N 1
ATOM 3069 C CA . PRO A 1 405 ? 12.953 17.781 -24.312 1 32.16 405 PRO A CA 1
ATOM 3070 C C . PRO A 1 405 ? 12.188 18.969 -24.891 1 32.16 405 PRO A C 1
ATOM 3072 O O . PRO A 1 405 ? 11 19.141 -24.594 1 32.16 405 PRO A O 1
ATOM 3075 N N . GLN A 1 406 ? 12.875 20.016 -25.484 1 25.11 406 GLN A N 1
ATOM 3076 C CA . GLN A 1 406 ? 12.219 20.953 -26.391 1 25.11 406 GLN A CA 1
ATOM 3077 C C . GLN A 1 406 ? 11.289 20.234 -27.359 1 25.11 406 GLN A C 1
ATOM 3079 O O . GLN A 1 406 ? 11.648 19.172 -27.891 1 25.11 406 GLN A O 1
ATOM 3084 N N . MET B 1 1 ? 92.875 -9.672 -58.375 1 27.12 1 MET B N 1
ATOM 3085 C CA . MET B 1 1 ? 91.688 -9.031 -58.875 1 27.12 1 MET B CA 1
ATOM 3086 C C . MET B 1 1 ? 90.438 -9.617 -58.219 1 27.12 1 MET B C 1
ATOM 3088 O O . MET B 1 1 ? 90.062 -10.742 -58.5 1 27.12 1 MET B O 1
ATOM 3092 N N . SER B 1 2 ? 90.438 -9.477 -56.844 1 27.72 2 SER B N 1
ATOM 3093 C CA . SER B 1 2 ? 90 -9.883 -55.531 1 27.72 2 SER B CA 1
ATOM 3094 C C . SER B 1 2 ? 88.5 -9.547 -55.281 1 27.72 2 SER B C 1
ATOM 3096 O O . SER B 1 2 ? 88.125 -9.102 -54.188 1 27.72 2 SER B O 1
ATOM 3098 N N . GLY B 1 3 ? 87.688 -9.68 -56.375 1 25.59 3 GLY B N 1
ATOM 3099 C CA . GLY B 1 3 ? 86.375 -9.023 -56.562 1 25.59 3 GLY B CA 1
ATOM 3100 C C . GLY B 1 3 ? 85.312 -9.578 -55.656 1 25.59 3 GLY B C 1
ATOM 3101 O O . GLY B 1 3 ? 84.688 -10.57 -56 1 25.59 3 GLY B O 1
ATOM 3102 N N . LEU B 1 4 ? 85.562 -9.648 -54.312 1 29.38 4 LEU B N 1
ATOM 3103 C CA . LEU B 1 4 ? 84.75 -10.273 -53.219 1 29.38 4 LEU B CA 1
ATOM 3104 C C . LEU B 1 4 ? 83.375 -9.695 -53.156 1 29.38 4 LEU B C 1
ATOM 3106 O O . LEU B 1 4 ? 83.188 -8.508 -52.906 1 29.38 4 LEU B O 1
ATOM 3110 N N . SER B 1 5 ? 82.438 -10.125 -54.062 1 27.14 5 SER B N 1
ATOM 3111 C CA . SER B 1 5 ? 81.125 -9.688 -54.375 1 27.14 5 SER B CA 1
ATOM 3112 C C . SER B 1 5 ? 80.188 -9.797 -53.188 1 27.14 5 SER B C 1
ATOM 3114 O O . SER B 1 5 ? 79.938 -10.891 -52.656 1 27.14 5 SER B O 1
ATOM 3116 N N . ARG B 1 6 ? 80.25 -8.844 -52.219 1 27.58 6 ARG B N 1
ATOM 3117 C CA . ARG B 1 6 ? 79.625 -8.781 -50.906 1 27.58 6 ARG B CA 1
ATOM 3118 C C . ARG B 1 6 ? 78.125 -8.703 -51.094 1 27.58 6 ARG B C 1
ATOM 3120 O O . ARG B 1 6 ? 77.562 -7.801 -51.75 1 27.58 6 ARG B O 1
ATOM 3127 N N . THR B 1 7 ? 77.438 -9.859 -51.156 1 29.92 7 THR B N 1
ATOM 3128 C CA . THR B 1 7 ? 76 -10.117 -51.344 1 29.92 7 THR B CA 1
ATOM 3129 C C . THR B 1 7 ? 75.188 -9.367 -50.281 1 29.92 7 THR B C 1
ATOM 3131 O O . THR B 1 7 ? 75.375 -9.539 -49.094 1 29.92 7 THR B O 1
ATOM 3134 N N . VAL B 1 8 ? 74.688 -8.117 -50.531 1 28.33 8 VAL B N 1
ATOM 3135 C CA . VAL B 1 8 ? 73.938 -7.188 -49.688 1 28.33 8 VAL B CA 1
ATOM 3136 C C . VAL B 1 8 ? 72.625 -7.805 -49.312 1 28.33 8 VAL B C 1
ATOM 3138 O O . VAL B 1 8 ? 71.812 -8.195 -50.188 1 28.33 8 VAL B O 1
ATOM 3141 N N . LEU B 1 9 ? 72.5 -8.469 -48.156 1 27.61 9 LEU B N 1
ATOM 3142 C CA . LEU B 1 9 ? 71.375 -9.117 -47.469 1 27.61 9 LEU B CA 1
ATOM 3143 C C . LEU B 1 9 ? 70.25 -8.141 -47.219 1 27.61 9 LEU B C 1
ATOM 3145 O O . LEU B 1 9 ? 70.375 -7.164 -46.5 1 27.61 9 LEU B O 1
ATOM 3149 N N . PHE B 1 10 ? 69.562 -7.684 -48.312 1 26.55 10 PHE B N 1
ATOM 3150 C CA . PHE B 1 10 ? 68.438 -6.719 -48.188 1 26.55 10 PHE B CA 1
ATOM 3151 C C . PHE B 1 10 ? 67.375 -7.234 -47.25 1 26.55 10 PHE B C 1
ATOM 3153 O O . PHE B 1 10 ? 66.938 -8.367 -47.375 1 26.55 10 PHE B O 1
ATOM 3160 N N . GLY B 1 11 ? 67.375 -6.859 -45.969 1 26.23 11 GLY B N 1
ATOM 3161 C CA . GLY B 1 11 ? 66.5 -7.086 -44.844 1 26.23 11 GLY B CA 1
ATOM 3162 C C . GLY B 1 11 ? 65.062 -6.633 -45.094 1 26.23 11 GLY B C 1
ATOM 3163 O O . GLY B 1 11 ? 64.812 -5.445 -45.312 1 26.23 11 GLY B O 1
ATOM 3164 N N . VAL B 1 12 ? 64.375 -7.34 -45.969 1 27.19 12 VAL B N 1
ATOM 3165 C CA . VAL B 1 12 ? 62.969 -6.969 -46.281 1 27.19 12 VAL B CA 1
ATOM 3166 C C . VAL B 1 12 ? 62.156 -6.871 -45.031 1 27.19 12 VAL B C 1
ATOM 3168 O O . VAL B 1 12 ? 62.094 -7.82 -44.219 1 27.19 12 VAL B O 1
ATOM 3171 N N . VAL B 1 13 ? 62 -5.656 -44.469 1 28.59 13 VAL B N 1
ATOM 3172 C CA . VAL B 1 13 ? 61.188 -5.234 -43.312 1 28.59 13 VAL B CA 1
ATOM 3173 C C . VAL B 1 13 ? 59.719 -5.559 -43.562 1 28.59 13 VAL B C 1
ATOM 3175 O O . VAL B 1 13 ? 59.125 -5.043 -44.5 1 28.59 13 VAL B O 1
ATOM 3178 N N . MET B 1 14 ? 59.312 -6.84 -43.344 1 25.81 14 MET B N 1
ATOM 3179 C CA . MET B 1 14 ? 57.906 -7.273 -43.469 1 25.81 14 MET B CA 1
ATOM 3180 C C . MET B 1 14 ? 57.031 -6.43 -42.562 1 25.81 14 MET B C 1
ATOM 3182 O O . MET B 1 14 ? 57.219 -6.363 -41.344 1 25.81 14 MET B O 1
ATOM 3186 N N . SER B 1 15 ? 56.594 -5.238 -43 1 27.47 15 SER B N 1
ATOM 3187 C CA . SER B 1 15 ? 55.625 -4.391 -42.281 1 27.47 15 SER B CA 1
ATOM 3188 C C . SER B 1 15 ? 54.312 -5.141 -42 1 27.47 15 SER B C 1
ATOM 3190 O O . SER B 1 15 ? 53.656 -5.609 -42.938 1 27.47 15 SER B O 1
ATOM 3192 N N . ALA B 1 16 ? 54.281 -5.895 -40.875 1 27.94 16 ALA B N 1
ATOM 3193 C CA . ALA B 1 16 ? 53.094 -6.578 -40.375 1 27.94 16 ALA B CA 1
ATOM 3194 C C . ALA B 1 16 ? 51.938 -5.605 -40.219 1 27.94 16 ALA B C 1
ATOM 3196 O O . ALA B 1 16 ? 52.031 -4.617 -39.469 1 27.94 16 ALA B O 1
ATOM 3197 N N . LEU B 1 17 ? 51.188 -5.348 -41.312 1 26.88 17 LEU B N 1
ATOM 3198 C CA . LEU B 1 17 ? 49.938 -4.598 -41.25 1 26.88 17 LEU B CA 1
ATOM 3199 C C . LEU B 1 17 ? 49 -5.184 -40.188 1 26.88 17 LEU B C 1
ATOM 3201 O O . LEU B 1 17 ? 48.594 -6.336 -40.312 1 26.88 17 LEU B O 1
ATOM 3205 N N . LEU B 1 18 ? 49.188 -4.84 -38.875 1 28.61 18 LEU B N 1
ATOM 3206 C CA . LEU B 1 18 ? 48.281 -5.125 -37.75 1 28.61 18 LEU B CA 1
ATOM 3207 C C . LEU B 1 18 ? 46.875 -4.637 -38.062 1 28.61 18 LEU B C 1
ATOM 3209 O O . LEU B 1 18 ? 46.656 -3.436 -38.219 1 28.61 18 LEU B O 1
ATOM 3213 N N . SER B 1 19 ? 46.094 -5.305 -38.969 1 26.56 19 SER B N 1
ATOM 3214 C CA . SER B 1 19 ? 44.688 -4.965 -39.125 1 26.56 19 SER B CA 1
ATOM 3215 C C . SER B 1 19 ? 43.969 -4.973 -37.781 1 26.56 19 SER B C 1
ATOM 3217 O O . SER B 1 19 ? 43.969 -5.98 -37.062 1 26.56 19 SER B O 1
ATOM 3219 N N . ALA B 1 20 ? 43.875 -3.791 -37.094 1 28.86 20 ALA B N 1
ATOM 3220 C CA . ALA B 1 20 ? 43.094 -3.506 -35.906 1 28.86 20 ALA B CA 1
ATOM 3221 C C . ALA B 1 20 ? 41.656 -3.996 -36.062 1 28.86 20 ALA B C 1
ATOM 3223 O O . ALA B 1 20 ? 40.938 -3.549 -36.938 1 28.86 20 ALA B O 1
ATOM 3224 N N . CYS B 1 21 ? 41.438 -5.324 -35.812 1 29.17 21 CYS B N 1
ATOM 3225 C CA . CYS B 1 21 ? 40.062 -5.797 -35.656 1 29.17 21 CYS B CA 1
ATOM 3226 C C . CYS B 1 21 ? 39.25 -4.871 -34.75 1 29.17 21 CYS B C 1
ATOM 3228 O O . CYS B 1 21 ? 39.594 -4.684 -33.594 1 29.17 21 CYS B O 1
ATOM 3230 N N . ALA B 1 22 ? 38.688 -3.756 -35.344 1 33.22 22 ALA B N 1
ATOM 3231 C CA . ALA B 1 22 ? 37.75 -2.918 -34.562 1 33.22 22 ALA B CA 1
ATOM 3232 C C . ALA B 1 22 ? 36.719 -3.77 -33.844 1 33.22 22 ALA B C 1
ATOM 3234 O O . ALA B 1 22 ? 36.062 -4.613 -34.469 1 33.22 22 ALA B O 1
ATOM 3235 N N . PRO B 1 23 ? 36.938 -3.988 -32.531 1 30.33 23 PRO B N 1
ATOM 3236 C CA . PRO B 1 23 ? 35.906 -4.75 -31.844 1 30.33 23 PRO B CA 1
ATOM 3237 C C . PRO B 1 23 ? 34.469 -4.262 -32.156 1 30.33 23 PRO B C 1
ATOM 3239 O O . PRO B 1 23 ? 34.25 -3.059 -32.312 1 30.33 23 PRO B O 1
ATOM 3242 N N . VAL B 1 24 ? 33.781 -5.008 -33 1 33.72 24 VAL B N 1
ATOM 3243 C CA . VAL B 1 24 ? 32.375 -4.734 -33.156 1 33.72 24 VAL B CA 1
ATOM 3244 C C . VAL B 1 24 ? 31.766 -4.48 -31.766 1 33.72 24 VAL B C 1
ATOM 3246 O O . VAL B 1 24 ? 31.844 -5.328 -30.875 1 33.72 24 VAL B O 1
ATOM 3249 N N . SER B 1 25 ? 31.781 -3.254 -31.344 1 28.81 25 SER B N 1
ATOM 3250 C CA . SER B 1 25 ? 31.062 -2.863 -30.141 1 28.81 25 SER B CA 1
ATOM 3251 C C . SER B 1 25 ? 29.656 -3.482 -30.125 1 28.81 25 SER B C 1
ATOM 3253 O O . SER B 1 25 ? 28.859 -3.256 -31.031 1 28.81 25 SER B O 1
ATOM 3255 N N . LYS B 1 26 ? 29.609 -4.676 -29.734 1 28.77 26 LYS B N 1
ATOM 3256 C CA . LYS B 1 26 ? 28.234 -5.141 -29.484 1 28.77 26 LYS B CA 1
ATOM 3257 C C . LYS B 1 26 ? 27.359 -4.016 -28.938 1 28.77 26 LYS B C 1
ATOM 3259 O O . LYS B 1 26 ? 27.75 -3.316 -28 1 28.77 26 LYS B O 1
ATOM 3264 N N . ALA B 1 27 ? 26.531 -3.557 -29.812 1 31.92 27 ALA B N 1
ATOM 3265 C CA . ALA B 1 27 ? 25.484 -2.664 -29.297 1 31.92 27 ALA B CA 1
ATOM 3266 C C . ALA B 1 27 ? 24.984 -3.133 -27.938 1 31.92 27 ALA B C 1
ATOM 3268 O O . ALA B 1 27 ? 24.781 -4.328 -27.734 1 31.92 27 ALA B O 1
ATOM 3269 N N . PRO B 1 28 ? 25.219 -2.389 -26.875 1 29.44 28 PRO B N 1
ATOM 3270 C CA . PRO B 1 28 ? 24.672 -2.781 -25.578 1 29.44 28 PRO B CA 1
ATOM 3271 C C . PRO B 1 28 ? 23.281 -3.418 -25.688 1 29.44 28 PRO B C 1
ATOM 3273 O O . PRO B 1 28 ? 22.5 -3.035 -26.562 1 29.44 28 PRO B O 1
ATOM 3276 N N . VAL B 1 29 ? 23.156 -4.727 -25.469 1 31.47 29 VAL B N 1
ATOM 3277 C CA . VAL B 1 29 ? 21.828 -5.281 -25.234 1 31.47 29 VAL B CA 1
ATOM 3278 C C . VAL B 1 29 ? 20.969 -4.25 -24.531 1 31.47 29 VAL B C 1
ATOM 3280 O O . VAL B 1 29 ? 21.328 -3.746 -23.453 1 31.47 29 VAL B O 1
ATOM 3283 N N . THR B 1 30 ? 20.234 -3.477 -25.312 1 30.25 30 THR B N 1
ATOM 3284 C CA . THR B 1 30 ? 19.219 -2.594 -24.75 1 30.25 30 THR B CA 1
ATOM 3285 C C . THR B 1 30 ? 18.484 -3.287 -23.609 1 30.25 30 THR B C 1
ATOM 3287 O O . THR B 1 30 ? 17.891 -4.355 -23.797 1 30.25 30 THR B O 1
ATOM 3290 N N . SER B 1 31 ? 19.031 -3.334 -22.422 1 31.8 31 SER B N 1
ATOM 3291 C CA . SER B 1 31 ? 18.172 -3.662 -21.281 1 31.8 31 SER B CA 1
ATOM 3292 C C . SER B 1 31 ? 16.75 -3.201 -21.516 1 31.8 31 SER B C 1
ATOM 3294 O O . SER B 1 31 ? 16.516 -2.08 -21.969 1 31.8 31 SER B O 1
ATOM 3296 N N . GLU B 1 32 ? 15.906 -4.125 -21.844 1 33.47 32 GLU B N 1
ATOM 3297 C CA . GLU B 1 32 ? 14.508 -3.727 -21.906 1 33.47 32 GLU B CA 1
ATOM 3298 C C . GLU B 1 32 ? 14.195 -2.654 -20.859 1 33.47 32 GLU B C 1
ATOM 3300 O O . GLU B 1 32 ? 14.633 -2.756 -19.703 1 33.47 32 GLU B O 1
ATOM 3305 N N . PRO B 1 33 ? 14.031 -1.418 -21.281 1 32.94 33 PRO B N 1
ATOM 3306 C CA . PRO B 1 33 ? 13.719 -0.355 -20.328 1 32.94 33 PRO B CA 1
ATOM 3307 C C . PRO B 1 33 ? 12.828 -0.836 -19.188 1 32.94 33 PRO B C 1
ATOM 3309 O O . PRO B 1 33 ? 12.023 -1.755 -19.375 1 32.94 33 PRO B O 1
ATOM 3312 N N . PRO B 1 34 ? 13.273 -0.697 -18.016 1 32.06 34 PRO B N 1
ATOM 3313 C CA . PRO B 1 34 ? 12.258 -0.907 -16.969 1 32.06 34 PRO B CA 1
ATOM 3314 C C . PRO B 1 34 ? 10.898 -0.329 -17.359 1 32.06 34 PRO B C 1
ATOM 3316 O O . PRO B 1 34 ? 10.82 0.799 -17.844 1 32.06 34 PRO B O 1
ATOM 3319 N N . VAL B 1 35 ? 9.906 -1.12 -17.75 1 34.28 35 VAL B N 1
ATOM 3320 C CA . VAL B 1 35 ? 8.539 -0.704 -18.047 1 34.28 35 VAL B CA 1
ATOM 3321 C C . VAL B 1 35 ? 8.078 0.337 -17.031 1 34.28 35 VAL B C 1
ATOM 3323 O O . VAL B 1 35 ? 8.047 0.064 -15.828 1 34.28 35 VAL B O 1
ATOM 3326 N N . SER B 1 36 ? 8.312 1.577 -17.25 1 36.16 36 SER B N 1
ATOM 3327 C CA . SER B 1 36 ? 7.609 2.627 -16.531 1 36.16 36 SER B CA 1
ATOM 3328 C C . SER B 1 36 ? 6.172 2.219 -16.219 1 36.16 36 SER B C 1
ATOM 3330 O O . SER B 1 36 ? 5.418 1.844 -17.125 1 36.16 36 SER B O 1
ATOM 3332 N N . GLN B 1 37 ? 5.875 1.688 -15.133 1 38.16 37 GLN B N 1
ATOM 3333 C CA . GLN B 1 37 ? 4.531 1.326 -14.703 1 38.16 37 GLN B CA 1
ATOM 3334 C C . GLN B 1 37 ? 3.561 2.488 -14.898 1 38.16 37 GLN B C 1
ATOM 3336 O O . GLN B 1 37 ? 3.449 3.359 -14.031 1 38.16 37 GLN B O 1
ATOM 3341 N N . LYS B 1 38 ? 3.471 3.031 -16.078 1 43.47 38 LYS B N 1
ATOM 3342 C CA . LYS B 1 38 ? 2.289 3.812 -16.438 1 43.47 38 LYS B CA 1
ATOM 3343 C C . LYS B 1 38 ? 1.018 3.17 -15.883 1 43.47 38 LYS B C 1
ATOM 3345 O O . LYS B 1 38 ? 0.955 1.95 -15.719 1 43.47 38 LYS B O 1
ATOM 3350 N N . SER B 1 39 ? 0.166 3.887 -15.312 1 57.69 39 SER B N 1
ATOM 3351 C CA . SER B 1 39 ? -1.14 3.459 -14.82 1 57.69 39 SER B CA 1
ATOM 3352 C C . SER B 1 39 ? -1.815 2.51 -15.805 1 57.69 39 SER B C 1
ATOM 3354 O O . SER B 1 39 ? -2.189 2.912 -16.906 1 57.69 39 SER B O 1
ATOM 3356 N N . SER B 1 40 ? -1.535 1.21 -15.711 1 70.69 40 SER B N 1
ATOM 3357 C CA . SER B 1 40 ? -2.174 0.211 -16.562 1 70.69 40 SER B CA 1
ATOM 3358 C C . SER B 1 40 ? -3.672 0.128 -16.281 1 70.69 40 SER B C 1
ATOM 3360 O O . SER B 1 40 ? -4.094 0.084 -15.133 1 70.69 40 SER B O 1
ATOM 3362 N N . LYS B 1 41 ? -4.453 0.554 -17.297 1 77.5 41 LYS B N 1
ATOM 3363 C CA . LYS B 1 41 ? -5.906 0.456 -17.203 1 77.5 41 LYS B CA 1
ATOM 3364 C C . LYS B 1 41 ? -6.43 -0.744 -17.984 1 77.5 41 LYS B C 1
ATOM 3366 O O . LYS B 1 41 ? -5.969 -1.012 -19.109 1 77.5 41 LYS B O 1
ATOM 3371 N N . VAL B 1 42 ? -7.324 -1.523 -17.406 1 88.94 42 VAL B N 1
ATOM 3372 C CA . VAL B 1 42 ? -7.996 -2.637 -18.062 1 88.94 42 VAL B CA 1
ATOM 3373 C C . VAL B 1 42 ? -9.07 -2.104 -19.016 1 88.94 42 VAL B C 1
ATOM 3375 O O . VAL B 1 42 ? -9.875 -1.256 -18.625 1 88.94 42 VAL B O 1
ATOM 3378 N N . GLU B 1 43 ? -9 -2.498 -20.219 1 92.31 43 GLU B N 1
ATOM 3379 C CA . GLU B 1 43 ? -10.055 -2.238 -21.188 1 92.31 43 GLU B CA 1
ATOM 3380 C C . GLU B 1 43 ? -10.727 -3.537 -21.641 1 92.31 43 GLU B C 1
ATOM 3382 O O . GLU B 1 43 ? -10.039 -4.531 -21.906 1 92.31 43 GLU B O 1
ATOM 3387 N N . LEU B 1 44 ? -12.07 -3.48 -21.719 1 94.31 44 LEU B N 1
ATOM 3388 C CA . LEU B 1 44 ? -12.844 -4.629 -22.188 1 94.31 44 LEU B CA 1
ATOM 3389 C C . LEU B 1 44 ? -13.578 -4.293 -23.484 1 94.31 44 LEU B C 1
ATOM 3391 O O . LEU B 1 44 ? -14.289 -3.287 -23.562 1 94.31 44 LEU B O 1
ATOM 3395 N N . LEU B 1 45 ? -13.359 -5.109 -24.453 1 94.88 45 LEU B N 1
ATOM 3396 C CA . LEU B 1 45 ? -14.102 -4.988 -25.703 1 94.88 45 LEU B CA 1
ATOM 3397 C C . LEU B 1 45 ? -15.055 -6.164 -25.875 1 94.88 45 LEU B C 1
ATOM 3399 O O . LEU B 1 45 ? -14.617 -7.309 -26 1 94.88 45 LEU B O 1
ATOM 3403 N N . SER B 1 46 ? -16.297 -5.836 -26.016 1 95.19 46 SER B N 1
ATOM 3404 C CA . SER B 1 46 ? -17.281 -6.898 -26.156 1 95.19 46 SER B CA 1
ATOM 3405 C C . SER B 1 46 ? -17.078 -7.668 -27.469 1 95.19 46 SER B C 1
ATOM 3407 O O . SER B 1 46 ? -16.672 -7.094 -28.469 1 95.19 46 SER B O 1
ATOM 3409 N N . THR B 1 47 ? -17.328 -8.945 -27.422 1 96.81 47 THR B N 1
ATOM 3410 C CA . THR B 1 47 ? -17.25 -9.812 -28.594 1 96.81 47 THR B CA 1
ATOM 3411 C C . THR B 1 47 ? -18.25 -10.969 -28.469 1 96.81 47 THR B C 1
ATOM 3413 O O . THR B 1 47 ? -19.188 -10.906 -27.672 1 96.81 47 THR B O 1
ATOM 3416 N N . THR B 1 48 ? -18.141 -11.914 -29.438 1 97.38 48 THR B N 1
ATOM 3417 C CA . THR B 1 48 ? -19.047 -13.07 -29.422 1 97.38 48 THR B CA 1
ATOM 3418 C C . THR B 1 48 ? -18.25 -14.367 -29.312 1 97.38 48 THR B C 1
ATOM 3420 O O . THR B 1 48 ? -17.047 -14.398 -29.578 1 97.38 48 THR B O 1
ATOM 3423 N N . PHE B 1 49 ? -18.969 -15.391 -28.875 1 98.38 49 PHE B N 1
ATOM 3424 C CA . PHE B 1 49 ? -18.297 -16.688 -28.734 1 98.38 49 PHE B CA 1
ATOM 3425 C C . PHE B 1 49 ? -17.781 -17.172 -30.078 1 98.38 49 PHE B C 1
ATOM 3427 O O . PHE B 1 49 ? -16.719 -17.812 -30.156 1 98.38 49 PHE B O 1
ATOM 3434 N N . SER B 1 50 ? -18.484 -16.844 -31.109 1 97.31 50 SER B N 1
ATOM 3435 C CA . SER B 1 50 ? -18.078 -17.281 -32.438 1 97.31 50 SER B CA 1
ATOM 3436 C C . SER B 1 50 ? -16.781 -16.578 -32.875 1 97.31 50 SER B C 1
ATOM 3438 O O . SER B 1 50 ? -16.078 -17.062 -33.75 1 97.31 50 SER B O 1
ATOM 3440 N N . ALA B 1 51 ? -16.469 -15.438 -32.25 1 97.31 51 ALA B N 1
ATOM 3441 C CA . ALA B 1 51 ? -15.266 -14.68 -32.594 1 97.31 51 ALA B CA 1
ATOM 3442 C C . ALA B 1 51 ? -14.055 -15.156 -31.797 1 97.31 51 ALA B C 1
ATOM 3444 O O . ALA B 1 51 ? -12.922 -14.758 -32.094 1 97.31 51 ALA B O 1
ATOM 3445 N N . LEU B 1 52 ? -14.273 -16.047 -30.875 1 98.31 52 LEU B N 1
ATOM 3446 C CA . LEU B 1 52 ? -13.164 -16.578 -30.094 1 98.31 52 LEU B CA 1
ATOM 3447 C C . LEU B 1 52 ? -12.43 -17.672 -30.875 1 98.31 52 LEU B C 1
ATOM 3449 O O . LEU B 1 52 ? -13.031 -18.672 -31.266 1 98.31 52 LEU B O 1
ATOM 3453 N N . PRO B 1 53 ? -11.172 -17.422 -31.047 1 97.44 53 PRO B N 1
ATOM 3454 C CA . PRO B 1 53 ? -10.453 -18.422 -31.844 1 97.44 53 PRO B CA 1
ATOM 3455 C C . PRO B 1 53 ? -10.492 -19.812 -31.219 1 97.44 53 PRO B C 1
ATOM 3457 O O . PRO B 1 53 ? -10.016 -20.016 -30.094 1 97.44 53 PRO B O 1
ATOM 3460 N N . GLY B 1 54 ? -11.062 -20.797 -31.922 1 97.38 54 GLY B N 1
ATOM 3461 C CA . GLY B 1 54 ? -11.016 -22.188 -31.516 1 97.38 54 GLY B CA 1
ATOM 3462 C C . GLY B 1 54 ? -12.039 -22.531 -30.438 1 97.38 54 GLY B C 1
ATOM 3463 O O . GLY B 1 54 ? -12 -23.625 -29.875 1 97.38 54 GLY B O 1
ATOM 3464 N N . TRP B 1 55 ? -12.969 -21.719 -30.172 1 98.25 55 TRP B N 1
ATOM 3465 C CA . TRP B 1 55 ? -13.93 -21.891 -29.078 1 98.25 55 TRP B CA 1
ATOM 3466 C C . TRP B 1 55 ? -14.656 -23.219 -29.219 1 98.25 55 TRP B C 1
ATOM 3468 O O . TRP B 1 55 ? -14.773 -23.969 -28.234 1 98.25 55 TRP B O 1
ATOM 3478 N N . SER B 1 56 ? -15.023 -23.516 -30.375 1 96.56 56 SER B N 1
ATOM 3479 C CA . SER B 1 56 ? -15.906 -24.672 -30.594 1 96.56 56 SER B CA 1
ATOM 3480 C C . SER B 1 56 ? -15.148 -25.984 -30.453 1 96.56 56 SER B C 1
ATOM 3482 O O . SER B 1 56 ? -15.758 -27.047 -30.359 1 96.56 56 SER B O 1
ATOM 3484 N N . PHE B 1 57 ? -13.844 -25.953 -30.391 1 96.19 57 PHE B N 1
ATOM 3485 C CA . PHE B 1 57 ? -13.055 -27.188 -30.422 1 96.19 57 PHE B CA 1
ATOM 3486 C C . PHE B 1 57 ? -12.539 -27.531 -29.031 1 96.19 57 PHE B C 1
ATOM 3488 O O . PHE B 1 57 ? -11.922 -28.578 -28.828 1 96.19 57 PHE B O 1
ATOM 3495 N N . ASP B 1 58 ? -12.812 -26.688 -28.062 1 97.31 58 ASP B N 1
ATOM 3496 C CA . ASP B 1 58 ? -12.32 -26.906 -26.703 1 97.31 58 ASP B CA 1
ATOM 3497 C C . ASP B 1 58 ? -13.078 -28.047 -26.016 1 97.31 58 ASP B C 1
ATOM 3499 O O . ASP B 1 58 ? -14.148 -28.453 -26.484 1 97.31 58 ASP B O 1
ATOM 3503 N N . GLN B 1 59 ? -12.383 -28.609 -25.016 1 96.75 59 GLN B N 1
ATOM 3504 C CA . GLN B 1 59 ? -13.062 -29.5 -24.078 1 96.75 59 GLN B CA 1
ATOM 3505 C C . GLN B 1 59 ? -13.586 -28.719 -22.875 1 96.75 59 GLN B C 1
ATOM 3507 O O . GLN B 1 59 ? -13.062 -28.859 -21.766 1 96.75 59 GLN B O 1
ATOM 3512 N N . HIS B 1 60 ? -14.711 -28.078 -23.031 1 97.75 60 HIS B N 1
ATOM 3513 C CA . HIS B 1 60 ? -15.273 -27.156 -22.047 1 97.75 60 HIS B CA 1
ATOM 3514 C C . HIS B 1 60 ? -15.57 -27.859 -20.734 1 97.75 60 HIS B C 1
ATOM 3516 O O . HIS B 1 60 ? -15.531 -27.25 -19.672 1 97.75 60 HIS B O 1
ATOM 3522 N N . ALA B 1 61 ? -15.82 -29.141 -20.766 1 96.62 61 ALA B N 1
ATOM 3523 C CA . ALA B 1 61 ? -16.188 -29.922 -19.578 1 96.62 61 ALA B CA 1
ATOM 3524 C C . ALA B 1 61 ? -15.047 -29.922 -18.562 1 96.62 61 ALA B C 1
ATOM 3526 O O . ALA B 1 61 ? -15.289 -29.953 -17.359 1 96.62 61 ALA B O 1
ATOM 3527 N N . GLN B 1 62 ? -13.875 -29.891 -19.031 1 95.62 62 GLN B N 1
ATOM 3528 C CA . GLN B 1 62 ? -12.727 -29.859 -18.141 1 95.62 62 GLN B CA 1
ATOM 3529 C C . GLN B 1 62 ? -12.656 -28.547 -17.375 1 95.62 62 GLN B C 1
ATOM 3531 O O . GLN B 1 62 ? -12.188 -28.516 -16.234 1 95.62 62 GLN B O 1
ATOM 3536 N N . ALA B 1 63 ? -13.102 -27.5 -18 1 97.06 63 ALA B N 1
ATOM 3537 C CA . ALA B 1 63 ? -13.117 -26.203 -17.344 1 97.06 63 ALA B CA 1
ATOM 3538 C C . ALA B 1 63 ? -14.258 -26.109 -16.328 1 97.06 63 ALA B C 1
ATOM 3540 O O . ALA B 1 63 ? -14.164 -25.375 -15.344 1 97.06 63 ALA B O 1
ATOM 3541 N N . ILE B 1 64 ? -15.305 -26.891 -16.578 1 97.25 64 ILE B N 1
ATOM 3542 C CA . ILE B 1 64 ? -16.453 -26.891 -15.68 1 97.25 64 ILE B CA 1
ATOM 3543 C C . ILE B 1 64 ? -16.016 -27.344 -14.281 1 97.25 64 ILE B C 1
ATOM 3545 O O . ILE B 1 64 ? -16.438 -26.766 -13.281 1 97.25 64 ILE B O 1
ATOM 3549 N N . THR B 1 65 ? -15.156 -28.312 -14.25 1 94.19 65 THR B N 1
ATOM 3550 C CA . THR B 1 65 ? -14.672 -28.812 -12.969 1 94.19 65 THR B CA 1
ATOM 3551 C C . THR B 1 65 ? -13.961 -27.719 -12.195 1 94.19 65 THR B C 1
ATOM 3553 O O . THR B 1 65 ? -14.219 -27.531 -11.008 1 94.19 65 THR B O 1
ATOM 3556 N N . ALA B 1 66 ? -13.109 -27.031 -12.844 1 96.5 66 ALA B N 1
ATOM 3557 C CA . ALA B 1 66 ? -12.391 -25.922 -12.227 1 96.5 66 ALA B CA 1
ATOM 3558 C C . ALA B 1 66 ? -13.344 -24.797 -11.828 1 96.5 66 ALA B C 1
ATOM 3560 O O . ALA B 1 66 ? -13.242 -24.234 -10.727 1 96.5 66 ALA B O 1
ATOM 3561 N N . PHE B 1 67 ? -14.289 -24.5 -12.703 1 98.5 67 PHE B N 1
ATOM 3562 C CA . PHE B 1 67 ? -15.234 -23.422 -12.453 1 98.5 67 PHE B CA 1
ATOM 3563 C C . PHE B 1 67 ? -16.141 -23.75 -11.266 1 98.5 67 PHE B C 1
ATOM 3565 O O . PHE B 1 67 ? -16.469 -22.859 -10.477 1 98.5 67 PHE B O 1
ATOM 3572 N N . GLN B 1 68 ? -16.469 -24.969 -11.117 1 97.88 68 GLN B N 1
ATOM 3573 C CA . GLN B 1 68 ? -17.281 -25.406 -9.984 1 97.88 68 GLN B CA 1
ATOM 3574 C C . GLN B 1 68 ? -16.562 -25.156 -8.664 1 97.88 68 GLN B C 1
ATOM 3576 O O . GLN B 1 68 ? -17.188 -24.734 -7.688 1 97.88 68 GLN B O 1
ATOM 3581 N N . LYS B 1 69 ? -15.328 -25.422 -8.617 1 96.56 69 LYS B N 1
ATOM 3582 C CA . LYS B 1 69 ? -14.547 -25.156 -7.414 1 96.56 69 LYS B CA 1
ATOM 3583 C C . LYS B 1 69 ? -14.547 -23.656 -7.082 1 96.56 69 LYS B C 1
ATOM 3585 O O . LYS B 1 69 ? -14.734 -23.281 -5.926 1 96.56 69 LYS B O 1
ATOM 3590 N N . SER B 1 70 ? -14.406 -22.844 -8.117 1 98.44 70 SER B N 1
ATOM 3591 C CA . SER B 1 70 ? -14.438 -21.406 -7.926 1 98.44 70 SER B CA 1
ATOM 3592 C C . SER B 1 70 ? -15.805 -20.938 -7.426 1 98.44 70 SER B C 1
ATOM 3594 O O . SER B 1 70 ? -15.898 -20.125 -6.516 1 98.44 70 SER B O 1
ATOM 3596 N N . CYS B 1 71 ? -16.797 -21.516 -8.008 1 98.5 71 CYS B N 1
ATOM 3597 C CA . CYS B 1 71 ? -18.156 -21.125 -7.648 1 98.5 71 CYS B CA 1
ATOM 3598 C C . CYS B 1 71 ? -18.469 -21.516 -6.211 1 98.5 71 CYS B C 1
ATOM 3600 O O . CYS B 1 71 ? -19.172 -20.781 -5.508 1 98.5 71 CYS B O 1
ATOM 3602 N N . ALA B 1 72 ? -17.969 -22.625 -5.773 1 97.62 72 ALA B N 1
ATOM 3603 C CA . ALA B 1 72 ? -18.172 -23.031 -4.383 1 97.62 72 ALA B CA 1
ATOM 3604 C C . ALA B 1 72 ? -17.625 -21.984 -3.422 1 97.62 72 ALA B C 1
ATOM 3606 O O . ALA B 1 72 ? -18.234 -21.688 -2.393 1 97.62 72 ALA B O 1
ATOM 3607 N N . LYS B 1 73 ? -16.531 -21.438 -3.793 1 98 73 LYS B N 1
ATOM 3608 C CA . LYS B 1 73 ? -15.938 -20.375 -2.986 1 98 73 LYS B CA 1
ATOM 3609 C C . LYS B 1 73 ? -16.75 -19.094 -3.107 1 98 73 LYS B C 1
ATOM 3611 O O . LYS B 1 73 ? -17.062 -18.453 -2.102 1 98 73 LYS B O 1
ATOM 3616 N N . ILE B 1 74 ? -17.125 -18.688 -4.309 1 98.19 74 ILE B N 1
ATOM 3617 C CA . ILE B 1 74 ? -17.844 -17.453 -4.578 1 98.19 74 ILE B CA 1
ATOM 3618 C C . ILE B 1 74 ? -19.156 -17.438 -3.793 1 98.19 74 ILE B C 1
ATOM 3620 O O . ILE B 1 74 ? -19.516 -16.422 -3.191 1 98.19 74 ILE B O 1
ATOM 3624 N N . LEU B 1 75 ? -19.781 -18.531 -3.682 1 97.88 75 LEU B N 1
ATOM 3625 C CA . LEU B 1 75 ? -21.109 -18.625 -3.074 1 97.88 75 LEU B CA 1
ATOM 3626 C C . LEU B 1 75 ? -21.016 -18.469 -1.56 1 97.88 75 LEU B C 1
ATOM 3628 O O . LEU B 1 75 ? -22.031 -18.266 -0.894 1 97.88 75 LEU B O 1
ATOM 3632 N N . THR B 1 76 ? -19.828 -18.609 -0.97 1 97.62 76 THR B N 1
ATOM 3633 C CA . THR B 1 76 ? -19.672 -18.438 0.471 1 97.62 76 THR B CA 1
ATOM 3634 C C . THR B 1 76 ? -19.438 -16.969 0.831 1 97.62 76 THR B C 1
ATOM 3636 O O . THR B 1 76 ? -19.469 -16.609 2.008 1 97.62 76 THR B O 1
ATOM 3639 N N . LEU B 1 77 ? -19.297 -16.125 -0.123 1 97.12 77 LEU B N 1
ATOM 3640 C CA . LEU B 1 77 ? -18.906 -14.734 0.112 1 97.12 77 LEU B CA 1
ATOM 3641 C C . LEU B 1 77 ? -20.156 -13.844 0.22 1 97.12 77 LEU B C 1
ATOM 3643 O O . LEU B 1 77 ? -21.203 -14.18 -0.315 1 97.12 77 LEU B O 1
ATOM 3647 N N . PRO B 1 78 ? -20 -12.672 0.893 1 96.56 78 PRO B N 1
ATOM 3648 C CA . PRO B 1 78 ? -21.141 -11.75 0.962 1 96.56 78 PRO B CA 1
ATOM 3649 C C . PRO B 1 78 ? -21.609 -11.281 -0.414 1 96.56 78 PRO B C 1
ATOM 3651 O O . PRO B 1 78 ? -20.781 -10.984 -1.282 1 96.56 78 PRO B O 1
ATOM 3654 N N . LEU B 1 79 ? -22.859 -11.109 -0.549 1 96.81 79 LEU B N 1
ATOM 3655 C CA . LEU B 1 79 ? -23.484 -10.797 -1.831 1 96.81 79 LEU B CA 1
ATOM 3656 C C . LEU B 1 79 ? -23 -9.445 -2.346 1 96.81 79 LEU B C 1
ATOM 3658 O O . LEU B 1 79 ? -22.844 -9.258 -3.555 1 96.81 79 LEU B O 1
ATOM 3662 N N . THR B 1 80 ? -22.688 -8.516 -1.445 1 95.19 80 THR B N 1
ATOM 3663 C CA . THR B 1 80 ? -22.344 -7.148 -1.836 1 95.19 80 THR B CA 1
ATOM 3664 C C . THR B 1 80 ? -20.859 -7.039 -2.158 1 95.19 80 THR B C 1
ATOM 3666 O O . THR B 1 80 ? -20.406 -6.02 -2.691 1 95.19 80 THR B O 1
ATOM 3669 N N . ARG B 1 81 ? -20.172 -8.102 -1.913 1 94.69 81 ARG B N 1
ATOM 3670 C CA . ARG B 1 81 ? -18.734 -8.078 -2.164 1 94.69 81 ARG B CA 1
ATOM 3671 C C . ARG B 1 81 ? -18.438 -7.984 -3.658 1 94.69 81 ARG B C 1
ATOM 3673 O O . ARG B 1 81 ? -19.109 -8.633 -4.469 1 94.69 81 ARG B O 1
ATOM 3680 N N . ARG B 1 82 ? -17.5 -7.125 -3.924 1 93.69 82 ARG B N 1
ATOM 3681 C CA . ARG B 1 82 ? -17 -7.07 -5.297 1 93.69 82 ARG B CA 1
ATOM 3682 C C . ARG B 1 82 ? -16.203 -8.328 -5.645 1 93.69 82 ARG B C 1
ATOM 3684 O O . ARG B 1 82 ? -15.484 -8.859 -4.801 1 93.69 82 ARG B O 1
ATOM 3691 N N . MET B 1 83 ? -16.266 -8.711 -6.887 1 95.44 83 MET B N 1
ATOM 3692 C CA . MET B 1 83 ? -15.469 -9.844 -7.355 1 95.44 83 MET B CA 1
ATOM 3693 C C . MET B 1 83 ? -14.008 -9.445 -7.523 1 95.44 83 MET B C 1
ATOM 3695 O O . MET B 1 83 ? -13.102 -10.188 -7.133 1 95.44 83 MET B O 1
ATOM 3699 N N . ALA B 1 84 ? -13.883 -8.289 -8.141 1 91.75 84 ALA B N 1
ATOM 3700 C CA . ALA B 1 84 ? -12.523 -7.797 -8.336 1 91.75 84 ALA B CA 1
ATOM 3701 C C . ALA B 1 84 ? -11.992 -7.129 -7.07 1 91.75 84 ALA B C 1
ATOM 3703 O O . ALA B 1 84 ? -12.766 -6.539 -6.309 1 91.75 84 ALA B O 1
ATOM 3704 N N . ALA B 1 85 ? -10.672 -7.262 -6.902 1 88.5 85 ALA B N 1
ATOM 3705 C CA . ALA B 1 85 ? -10.039 -6.668 -5.727 1 88.5 85 ALA B CA 1
ATOM 3706 C C . ALA B 1 85 ? -9.984 -5.145 -5.844 1 88.5 85 ALA B C 1
ATOM 3708 O O . ALA B 1 85 ? -10.133 -4.438 -4.844 1 88.5 85 ALA B O 1
ATOM 3709 N N . ASN B 1 86 ? -9.719 -4.695 -6.965 1 85.19 86 ASN B N 1
ATOM 3710 C CA . ASN B 1 86 ? -9.656 -3.262 -7.238 1 85.19 86 ASN B CA 1
ATOM 3711 C C . ASN B 1 86 ? -10.977 -2.73 -7.77 1 85.19 86 ASN B C 1
ATOM 3713 O O . ASN B 1 86 ? -11.633 -3.385 -8.586 1 85.19 86 ASN B O 1
ATOM 3717 N N . GLU B 1 87 ? -11.273 -1.542 -7.383 1 80.62 87 GLU B N 1
ATOM 3718 C CA . GLU B 1 87 ? -12.555 -0.957 -7.77 1 80.62 87 GLU B CA 1
ATOM 3719 C C . GLU B 1 87 ? -12.609 -0.701 -9.273 1 80.62 87 GLU B C 1
ATOM 3721 O O . GLU B 1 87 ? -13.688 -0.755 -9.875 1 80.62 87 GLU B O 1
ATOM 3726 N N . ALA B 1 88 ? -11.523 -0.498 -9.844 1 79.12 88 ALA B N 1
ATOM 3727 C CA . ALA B 1 88 ? -11.484 -0.165 -11.266 1 79.12 88 ALA B CA 1
ATOM 3728 C C . ALA B 1 88 ? -11.523 -1.425 -12.125 1 79.12 88 ALA B C 1
ATOM 3730 O O . ALA B 1 88 ? -11.719 -1.349 -13.344 1 79.12 88 ALA B O 1
ATOM 3731 N N . ALA B 1 89 ? -11.391 -2.537 -11.523 1 86.5 89 ALA B N 1
ATOM 3732 C CA . ALA B 1 89 ? -11.352 -3.797 -12.266 1 86.5 89 ALA B CA 1
ATOM 3733 C C . ALA B 1 89 ? -12.758 -4.328 -12.516 1 86.5 89 ALA B C 1
ATOM 3735 O O . ALA B 1 89 ? -13.664 -4.113 -11.703 1 86.5 89 ALA B O 1
ATOM 3736 N N . PRO B 1 90 ? -12.914 -5.008 -13.586 1 90.69 90 PRO B N 1
ATOM 3737 C CA . PRO B 1 90 ? -14.234 -5.574 -13.883 1 90.69 90 PRO B CA 1
ATOM 3738 C C . PRO B 1 90 ? -14.578 -6.77 -13 1 90.69 90 PRO B C 1
ATOM 3740 O O . PRO B 1 90 ? -13.703 -7.289 -12.297 1 90.69 90 PRO B O 1
ATOM 3743 N N . GLY B 1 91 ? -15.961 -7.16 -12.984 1 93.75 91 GLY B N 1
ATOM 3744 C CA . GLY B 1 91 ? -16.344 -8.406 -12.336 1 93.75 91 GLY B CA 1
ATOM 3745 C C . GLY B 1 91 ? -17.641 -8.297 -11.555 1 93.75 91 GLY B C 1
ATOM 3746 O O . GLY B 1 91 ? -18.219 -9.305 -11.148 1 93.75 91 GLY B O 1
ATOM 3747 N N . GLY B 1 92 ? -18 -7.082 -11.367 1 94.75 92 GLY B N 1
ATOM 3748 C CA . GLY B 1 92 ? -19.234 -6.906 -10.633 1 94.75 92 GLY B CA 1
ATOM 3749 C C . GLY B 1 92 ? -19.172 -7.418 -9.203 1 94.75 92 GLY B C 1
ATOM 3750 O O . GLY B 1 92 ? -18.109 -7.387 -8.578 1 94.75 92 GLY B O 1
ATOM 3751 N N . THR B 1 93 ? -20.375 -7.832 -8.688 1 96.12 93 THR B N 1
ATOM 3752 C CA . THR B 1 93 ? -20.484 -8.289 -7.305 1 96.12 93 THR B CA 1
ATOM 3753 C C . THR B 1 93 ? -20.766 -9.781 -7.246 1 96.12 93 THR B C 1
ATOM 3755 O O . THR B 1 93 ? -21.156 -10.383 -8.25 1 96.12 93 THR B O 1
ATOM 3758 N N . VAL B 1 94 ? -20.609 -10.367 -6.082 1 97.44 94 VAL B N 1
ATOM 3759 C CA . VAL B 1 94 ? -20.891 -11.773 -5.836 1 97.44 94 VAL B CA 1
ATOM 3760 C C . VAL B 1 94 ? -22.359 -12.062 -6.156 1 97.44 94 VAL B C 1
ATOM 3762 O O . VAL B 1 94 ? -22.688 -13.117 -6.711 1 97.44 94 VAL B O 1
ATOM 3765 N N . ALA B 1 95 ? -23.172 -11.117 -5.859 1 97.75 95 ALA B N 1
ATOM 3766 C CA . ALA B 1 95 ? -24.594 -11.281 -6.16 1 97.75 95 ALA B CA 1
ATOM 3767 C C . ALA B 1 95 ? -24.812 -11.562 -7.641 1 97.75 95 ALA B C 1
ATOM 3769 O O . ALA B 1 95 ? -25.641 -12.414 -8 1 97.75 95 ALA B O 1
ATOM 3770 N N . GLN B 1 96 ? -24.078 -10.953 -8.414 1 97.62 96 GLN B N 1
ATOM 3771 C CA . GLN B 1 96 ? -24.266 -11.055 -9.859 1 97.62 96 GLN B CA 1
ATOM 3772 C C . GLN B 1 96 ? -23.688 -12.359 -10.398 1 97.62 96 GLN B C 1
ATOM 3774 O O . GLN B 1 96 ? -23.906 -12.703 -11.562 1 97.62 96 GLN B O 1
ATOM 3779 N N . TRP B 1 97 ? -23 -13.094 -9.617 1 98.31 97 TRP B N 1
ATOM 3780 C CA . TRP B 1 97 ? -22.422 -14.375 -10.016 1 98.31 97 TRP B CA 1
ATOM 3781 C C . TRP B 1 97 ? -23.266 -15.531 -9.477 1 98.31 97 TRP B C 1
ATOM 3783 O O . TRP B 1 97 ? -23.016 -16.688 -9.828 1 98.31 97 TRP B O 1
ATOM 3793 N N . GLN B 1 98 ? -24.281 -15.289 -8.688 1 97.75 98 GLN B N 1
ATOM 3794 C CA . GLN B 1 98 ? -25.078 -16.344 -8.055 1 97.75 98 GLN B CA 1
ATOM 3795 C C . GLN B 1 98 ? -25.75 -17.219 -9.102 1 97.75 98 GLN B C 1
ATOM 3797 O O . GLN B 1 98 ? -25.781 -18.453 -8.953 1 97.75 98 GLN B O 1
ATOM 3802 N N . GLY B 1 99 ? -26.281 -16.609 -10.062 1 97.38 99 GLY B N 1
ATOM 3803 C CA . GLY B 1 99 ? -27 -17.359 -11.094 1 97.38 99 GLY B CA 1
ATOM 3804 C C . GLY B 1 99 ? -26.156 -18.453 -11.719 1 97.38 99 GLY B C 1
ATOM 3805 O O . GLY B 1 99 ? -26.438 -19.641 -11.523 1 97.38 99 GLY B O 1
ATOM 3806 N N . PRO B 1 100 ? -25.109 -18 -12.414 1 98.19 100 PRO B N 1
ATOM 3807 C CA . PRO B 1 100 ? -24.281 -19.047 -13.047 1 98.19 100 PRO B CA 1
ATOM 3808 C C . PRO B 1 100 ? -23.641 -20 -12.039 1 98.19 100 PRO B C 1
ATOM 3810 O O . PRO B 1 100 ? -23.484 -21.188 -12.32 1 98.19 100 PRO B O 1
ATOM 3813 N N . CYS B 1 101 ? -23.297 -19.562 -10.883 1 98.38 101 CYS B N 1
ATOM 3814 C CA . CYS B 1 101 ? -22.672 -20.438 -9.883 1 98.38 101 CYS B CA 1
ATOM 3815 C C . CYS B 1 101 ? -23.672 -21.453 -9.359 1 98.38 101 CYS B C 1
ATOM 3817 O O . CYS B 1 101 ? -23.297 -22.578 -9.008 1 98.38 101 CYS B O 1
ATOM 3819 N N . THR B 1 102 ? -24.891 -21.141 -9.305 1 97.81 102 THR B N 1
ATOM 3820 C CA . THR B 1 102 ? -25.922 -22.109 -8.93 1 97.81 102 THR B CA 1
ATOM 3821 C C . THR B 1 102 ? -26.188 -23.094 -10.062 1 97.81 102 THR B C 1
ATOM 3823 O O . THR B 1 102 ? -26.281 -24.297 -9.828 1 97.81 102 THR B O 1
ATOM 3826 N N . ALA B 1 103 ? -26.203 -22.609 -11.219 1 97.75 103 ALA B N 1
ATOM 3827 C CA . ALA B 1 103 ? -26.547 -23.406 -12.391 1 97.75 103 ALA B CA 1
ATOM 3828 C C . ALA B 1 103 ? -25.469 -24.453 -12.664 1 97.75 103 ALA B C 1
ATOM 3830 O O . ALA B 1 103 ? -25.781 -25.578 -13.078 1 97.75 103 ALA B O 1
ATOM 3831 N N . VAL B 1 104 ? -24.234 -24.109 -12.438 1 97.69 104 VAL B N 1
ATOM 3832 C CA . VAL B 1 104 ? -23.125 -25 -12.828 1 97.69 104 VAL B CA 1
ATOM 3833 C C . VAL B 1 104 ? -23.125 -26.234 -11.938 1 97.69 104 VAL B C 1
ATOM 3835 O O . VAL B 1 104 ? -22.578 -27.281 -12.312 1 97.69 104 VAL B O 1
ATOM 3838 N N . LYS B 1 105 ? -23.75 -26.172 -10.805 1 94.38 105 LYS B N 1
ATOM 3839 C CA . LYS B 1 105 ? -23.797 -27.281 -9.859 1 94.38 105 LYS B CA 1
ATOM 3840 C C . LYS B 1 105 ? -24.531 -28.484 -10.445 1 94.38 105 LYS B C 1
ATOM 3842 O O . LYS B 1 105 ? -24.281 -29.625 -10.039 1 94.38 105 LYS B O 1
ATOM 3847 N N . THR B 1 106 ? -25.328 -28.203 -11.328 1 91.44 106 THR B N 1
ATOM 3848 C CA . THR B 1 106 ? -26.219 -29.266 -11.805 1 91.44 106 THR B CA 1
ATOM 3849 C C . THR B 1 106 ? -25.656 -29.906 -13.078 1 91.44 106 THR B C 1
ATOM 3851 O O . THR B 1 106 ? -26.234 -30.859 -13.594 1 91.44 106 THR B O 1
ATOM 3854 N N . LEU B 1 107 ? -24.594 -29.391 -13.539 1 93.44 107 LEU B N 1
ATOM 3855 C CA . LEU B 1 107 ? -24.047 -29.938 -14.781 1 93.44 107 LEU B CA 1
ATOM 3856 C C . LEU B 1 107 ? -23.344 -31.266 -14.523 1 93.44 107 LEU B C 1
ATOM 3858 O O . LEU B 1 107 ? -22.594 -31.406 -13.555 1 93.44 107 LEU B O 1
ATOM 3862 N N . GLU B 1 108 ? -23.594 -32.188 -15.391 1 86.94 108 GLU B N 1
ATOM 3863 C CA . GLU B 1 108 ? -22.938 -33.5 -15.305 1 86.94 108 GLU B CA 1
ATOM 3864 C C . GLU B 1 108 ? -21.5 -33.438 -15.812 1 86.94 108 GLU B C 1
ATOM 3866 O O . GLU B 1 108 ? -21.234 -32.812 -16.844 1 86.94 108 GLU B O 1
ATOM 3871 N N . PRO B 1 109 ? -20.703 -34.094 -15.062 1 85.25 109 PRO B N 1
ATOM 3872 C CA . PRO B 1 109 ? -19.312 -34.125 -15.516 1 85.25 109 PRO B CA 1
ATOM 3873 C C . PRO B 1 109 ? -19.141 -34.812 -16.859 1 85.25 109 PRO B C 1
ATOM 3875 O O . PRO B 1 109 ? -19.812 -35.812 -17.125 1 85.25 109 PRO B O 1
ATOM 3878 N N . GLY B 1 110 ? -18.422 -34.25 -17.75 1 89.44 110 GLY B N 1
ATOM 3879 C CA . GLY B 1 110 ? -18.016 -34.938 -18.969 1 89.44 110 GLY B CA 1
ATOM 3880 C C . GLY B 1 110 ? -18.875 -34.562 -20.156 1 89.44 110 GLY B C 1
ATOM 3881 O O . GLY B 1 110 ? -18.516 -34.875 -21.297 1 89.44 110 GLY B O 1
ATOM 3882 N N . ASP B 1 111 ? -20 -34 -19.969 1 93.62 111 ASP B N 1
ATOM 3883 C CA . ASP B 1 111 ? -20.828 -33.562 -21.078 1 93.62 111 ASP B CA 1
ATOM 3884 C C . ASP B 1 111 ? -20.312 -32.281 -21.688 1 93.62 111 ASP B C 1
ATOM 3886 O O . ASP B 1 111 ? -20.688 -31.188 -21.25 1 93.62 111 ASP B O 1
ATOM 3890 N N . ASN B 1 112 ? -19.562 -32.438 -22.734 1 96.81 112 ASN B N 1
ATOM 3891 C CA . ASN B 1 112 ? -18.875 -31.297 -23.312 1 96.81 112 ASN B CA 1
ATOM 3892 C C . ASN B 1 112 ? -19.844 -30.328 -23.969 1 96.81 112 ASN B C 1
ATOM 3894 O O . ASN B 1 112 ? -19.688 -29.109 -23.875 1 96.81 112 ASN B O 1
ATOM 3898 N N . ALA B 1 113 ? -20.828 -30.844 -24.656 1 96.69 113 ALA B N 1
ATOM 3899 C CA . ALA B 1 113 ? -21.828 -30 -25.312 1 96.69 113 ALA B CA 1
ATOM 3900 C C . ALA B 1 113 ? -22.594 -29.156 -24.281 1 96.69 113 ALA B C 1
ATOM 3902 O O . ALA B 1 113 ? -22.812 -27.969 -24.469 1 96.69 113 ALA B O 1
ATOM 3903 N N . ALA B 1 114 ? -22.938 -29.781 -23.219 1 97.25 114 ALA B N 1
ATOM 3904 C CA . ALA B 1 114 ? -23.656 -29.078 -22.156 1 97.25 114 ALA B CA 1
ATOM 3905 C C . ALA B 1 114 ? -22.766 -28.016 -21.516 1 97.25 114 ALA B C 1
ATOM 3907 O O . ALA B 1 114 ? -23.219 -26.922 -21.188 1 97.25 114 ALA B O 1
ATOM 3908 N N . ALA B 1 115 ? -21.562 -28.375 -21.344 1 98 115 ALA B N 1
ATOM 3909 C CA . ALA B 1 115 ? -20.609 -27.438 -20.766 1 98 115 ALA B CA 1
ATOM 3910 C C . ALA B 1 115 ? -20.469 -26.203 -21.641 1 98 115 ALA B C 1
ATOM 3912 O O . ALA B 1 115 ? -20.531 -25.062 -21.141 1 98 115 ALA B O 1
ATOM 3913 N N . LYS B 1 116 ? -20.266 -26.406 -22.922 1 98.12 116 LYS B N 1
ATOM 3914 C CA . LYS B 1 116 ? -20.156 -25.297 -23.859 1 98.12 116 LYS B CA 1
ATOM 3915 C C . LYS B 1 116 ? -21.406 -24.406 -23.812 1 98.12 116 LYS B C 1
ATOM 3917 O O . LYS B 1 116 ? -21.297 -23.188 -23.703 1 98.12 116 LYS B O 1
ATOM 3922 N N . ARG B 1 117 ? -22.547 -25 -23.797 1 97.69 117 ARG B N 1
ATOM 3923 C CA . ARG B 1 117 ? -23.812 -24.281 -23.781 1 97.69 117 ARG B CA 1
ATOM 3924 C C . ARG B 1 117 ? -23.969 -23.484 -22.484 1 97.69 117 ARG B C 1
ATOM 3926 O O . ARG B 1 117 ? -24.516 -22.375 -22.484 1 97.69 117 ARG B O 1
ATOM 3933 N N . PHE B 1 118 ? -23.562 -24.062 -21.422 1 98.25 118 PHE B N 1
ATOM 3934 C CA . PHE B 1 118 ? -23.641 -23.375 -20.141 1 98.25 118 PHE B CA 1
ATOM 3935 C C . PHE B 1 118 ? -22.938 -22.016 -20.203 1 98.25 118 PHE B C 1
ATOM 3937 O O . PHE B 1 118 ? -23.531 -21 -19.859 1 98.25 118 PHE B O 1
ATOM 3944 N N . PHE B 1 119 ? -21.641 -22.031 -20.703 1 98.56 119 PHE B N 1
ATOM 3945 C CA . PHE B 1 119 ? -20.891 -20.781 -20.75 1 98.56 119 PHE B CA 1
ATOM 3946 C C . PHE B 1 119 ? -21.531 -19.812 -21.734 1 98.56 119 PHE B C 1
ATOM 3948 O O . PHE B 1 119 ? -21.625 -18.609 -21.453 1 98.56 119 PHE B O 1
ATOM 3955 N N . GLU B 1 120 ? -22.062 -20.328 -22.828 1 98.44 120 GLU B N 1
ATOM 3956 C CA . GLU B 1 120 ? -22.703 -19.469 -23.844 1 98.44 120 GLU B CA 1
ATOM 3957 C C . GLU B 1 120 ? -24.016 -18.906 -23.328 1 98.44 120 GLU B C 1
ATOM 3959 O O . GLU B 1 120 ? -24.453 -17.844 -23.781 1 98.44 120 GLU B O 1
ATOM 3964 N N . THR B 1 121 ? -24.594 -19.547 -22.359 1 97.75 121 THR B N 1
ATOM 3965 C CA . THR B 1 121 ? -25.891 -19.125 -21.828 1 97.75 121 THR B CA 1
ATOM 3966 C C . THR B 1 121 ? -25.719 -18.078 -20.719 1 97.75 121 THR B C 1
ATOM 3968 O O . THR B 1 121 ? -26.469 -17.109 -20.656 1 97.75 121 THR B O 1
ATOM 3971 N N . TRP B 1 122 ? -24.734 -18.234 -19.969 1 97.88 122 TRP B N 1
ATOM 3972 C CA . TRP B 1 122 ? -24.688 -17.469 -18.734 1 97.88 122 TRP B CA 1
ATOM 3973 C C . TRP B 1 122 ? -23.688 -16.312 -18.859 1 97.88 122 TRP B C 1
ATOM 3975 O O . TRP B 1 122 ? -23.703 -15.391 -18.031 1 97.88 122 TRP B O 1
ATOM 3985 N N . PHE B 1 123 ? -22.828 -16.344 -19.906 1 98 123 PHE B N 1
ATOM 3986 C CA . PHE B 1 123 ? -21.734 -15.391 -19.922 1 98 123 PHE B CA 1
ATOM 3987 C C . PHE B 1 123 ? -21.672 -14.664 -21.266 1 98 123 PHE B C 1
ATOM 3989 O O . PHE B 1 123 ? -22.234 -15.125 -22.25 1 98 123 PHE B O 1
ATOM 3996 N N . MET B 1 124 ? -20.984 -13.492 -21.188 1 97.19 124 MET B N 1
ATOM 3997 C CA . MET B 1 124 ? -20.594 -12.727 -22.359 1 97.19 124 MET B CA 1
ATOM 3998 C C . MET B 1 124 ? -19.078 -12.547 -22.406 1 97.19 124 MET B C 1
ATOM 4000 O O . MET B 1 124 ? -18.453 -12.227 -21.391 1 97.19 124 MET B O 1
ATOM 4004 N N . PRO B 1 125 ? -18.516 -12.781 -23.578 1 97.88 125 PRO B N 1
ATOM 4005 C CA . PRO B 1 125 ? -17.047 -12.641 -23.688 1 97.88 125 PRO B CA 1
ATOM 4006 C C . PRO B 1 125 ? -16.609 -11.203 -23.953 1 97.88 125 PRO B C 1
ATOM 4008 O O . PRO B 1 125 ? -17.281 -10.484 -24.688 1 97.88 125 PRO B O 1
ATOM 4011 N N . TYR B 1 126 ? -15.484 -10.812 -23.344 1 97.25 126 TYR B N 1
ATOM 4012 C CA . TYR B 1 126 ? -14.82 -9.539 -23.578 1 97.25 126 TYR B CA 1
ATOM 4013 C C . TYR B 1 126 ? -13.328 -9.727 -23.812 1 97.25 126 TYR B C 1
ATOM 4015 O O . TYR B 1 126 ? -12.656 -10.43 -23.047 1 97.25 126 TYR B O 1
ATOM 4023 N N . GLU B 1 127 ? -12.852 -9.094 -24.906 1 97.69 127 GLU B N 1
ATOM 4024 C CA . GLU B 1 127 ? -11.398 -9.07 -25.094 1 97.69 127 GLU B CA 1
ATOM 4025 C C . GLU B 1 127 ? -10.734 -8.156 -24.062 1 97.69 127 GLU B C 1
ATOM 4027 O O . GLU B 1 127 ? -11.164 -7.02 -23.859 1 97.69 127 GLU B O 1
ATOM 4032 N N . VAL B 1 128 ? -9.75 -8.688 -23.375 1 97 128 VAL B N 1
ATOM 4033 C CA . VAL B 1 128 ? -9.023 -7.898 -22.391 1 97 128 VAL B CA 1
ATOM 4034 C C . VAL B 1 128 ? -7.844 -7.195 -23.062 1 97 128 VAL B C 1
ATOM 4036 O O . VAL B 1 128 ? -7.051 -7.824 -23.766 1 97 128 VAL B O 1
ATOM 4039 N N . ARG B 1 129 ? -7.742 -5.883 -22.781 1 96.25 129 ARG B N 1
ATOM 4040 C CA . ARG B 1 129 ? -6.676 -5.086 -23.375 1 96.25 129 ARG B CA 1
ATOM 4041 C C . ARG B 1 129 ? -5.988 -4.215 -22.328 1 96.25 129 ARG B C 1
ATOM 4043 O O . ARG B 1 129 ? -6.621 -3.779 -21.359 1 96.25 129 ARG B O 1
ATOM 4050 N N . GLU B 1 130 ? -4.711 -4.105 -22.5 1 93.38 130 GLU B N 1
ATOM 4051 C CA . GLU B 1 130 ? -3.924 -3.131 -21.75 1 93.38 130 GLU B CA 1
ATOM 4052 C C . GLU B 1 130 ? -3.521 -1.952 -22.641 1 93.38 130 GLU B C 1
ATOM 4054 O O . GLU B 1 130 ? -2.76 -2.115 -23.594 1 93.38 130 GLU B O 1
ATOM 4059 N N . ASN B 1 131 ? -3.957 -0.75 -22.312 1 88.12 131 ASN B N 1
ATOM 4060 C CA . ASN B 1 131 ? -3.688 0.419 -23.141 1 88.12 131 ASN B CA 1
ATOM 4061 C C . ASN B 1 131 ? -3.963 0.135 -24.609 1 88.12 131 ASN B C 1
ATOM 4063 O O . ASN B 1 131 ? -3.102 0.364 -25.469 1 88.12 131 ASN B O 1
ATOM 4067 N N . ALA B 1 132 ? -4.969 -0.483 -24.906 1 88.38 132 ALA B N 1
ATOM 4068 C CA . ALA B 1 132 ? -5.516 -0.768 -26.219 1 88.38 132 ALA B CA 1
ATOM 4069 C C . ALA B 1 132 ? -4.773 -1.924 -26.891 1 88.38 132 ALA B C 1
ATOM 4071 O O . ALA B 1 132 ? -5.02 -2.24 -28.062 1 88.38 132 ALA B O 1
ATOM 4072 N N . GLN B 1 133 ? -3.922 -2.543 -26.234 1 93.06 133 GLN B N 1
ATOM 4073 C CA . GLN B 1 133 ? -3.182 -3.678 -26.781 1 93.06 133 GLN B CA 1
ATOM 4074 C C . GLN B 1 133 ? -3.701 -4.996 -26.203 1 93.06 133 GLN B C 1
ATOM 4076 O O . GLN B 1 133 ? -3.746 -5.172 -24.984 1 93.06 133 GLN B O 1
ATOM 4081 N N . PRO B 1 134 ? -4.07 -5.914 -27.078 1 95.44 134 PRO B N 1
ATOM 4082 C CA . PRO B 1 134 ? -4.688 -7.156 -26.594 1 95.44 134 PRO B CA 1
ATOM 4083 C C . PRO B 1 134 ? -3.664 -8.242 -26.281 1 95.44 134 PRO B C 1
ATOM 4085 O O . PRO B 1 134 ? -4.02 -9.289 -25.719 1 95.44 134 PRO B O 1
ATOM 4088 N N . SER B 1 135 ? -2.424 -8.008 -26.625 1 97 135 SER B N 1
ATOM 4089 C CA . SER B 1 135 ? -1.428 -9.062 -26.5 1 97 135 SER B CA 1
ATOM 4090 C C . SER B 1 135 ? -0.649 -8.938 -25.188 1 97 135 SER B C 1
ATOM 4092 O O . SER B 1 135 ? -0.355 -7.832 -24.75 1 97 135 SER B O 1
ATOM 4094 N N . GLY B 1 136 ? -0.401 -10.094 -24.578 1 97.38 136 GLY B N 1
ATOM 4095 C CA . GLY B 1 136 ? 0.432 -10.203 -23.391 1 97.38 136 GLY B CA 1
ATOM 4096 C C . GLY B 1 136 ? 1.264 -11.477 -23.375 1 97.38 136 GLY B C 1
ATOM 4097 O O . GLY B 1 136 ? 1.428 -12.141 -24.391 1 97.38 136 GLY B O 1
ATOM 4098 N N . LEU B 1 137 ? 1.854 -11.695 -22.203 1 96.81 137 LEU B N 1
ATOM 4099 C CA . LEU B 1 137 ? 2.787 -12.805 -22.062 1 96.81 137 LEU B CA 1
ATOM 4100 C C . LEU B 1 137 ? 2.193 -13.898 -21.172 1 96.81 137 LEU B C 1
ATOM 4102 O O . LEU B 1 137 ? 1.611 -13.609 -20.125 1 96.81 137 LEU B O 1
ATOM 4106 N N . PHE B 1 138 ? 2.359 -15.148 -21.688 1 97.75 138 PHE B N 1
ATOM 4107 C CA . PHE B 1 138 ? 1.86 -16.281 -20.922 1 97.75 138 PHE B CA 1
ATOM 4108 C C . PHE B 1 138 ? 2.979 -17.281 -20.641 1 97.75 138 PHE B C 1
ATOM 4110 O O . PHE B 1 138 ? 3.736 -17.641 -21.547 1 97.75 138 PHE B O 1
ATOM 4117 N N . THR B 1 139 ? 3.115 -17.625 -19.344 1 95.88 139 THR B N 1
ATOM 4118 C CA . THR B 1 139 ? 4.098 -18.578 -18.875 1 95.88 139 THR B CA 1
ATOM 4119 C C . THR B 1 139 ? 3.408 -19.766 -18.188 1 95.88 139 THR B C 1
ATOM 4121 O O . THR B 1 139 ? 2.186 -19.906 -18.266 1 95.88 139 THR B O 1
ATOM 4124 N N . GLY B 1 140 ? 4.227 -20.688 -17.703 1 96.38 140 GLY B N 1
ATOM 4125 C CA . GLY B 1 140 ? 3.668 -21.875 -17.047 1 96.38 140 GLY B CA 1
ATOM 4126 C C . GLY B 1 140 ? 4.328 -22.188 -15.711 1 96.38 140 GLY B C 1
ATOM 4127 O O . GLY B 1 140 ? 5.488 -21.828 -15.492 1 96.38 140 GLY B O 1
ATOM 4128 N N . TYR B 1 141 ? 3.551 -22.781 -14.836 1 96.06 141 TYR B N 1
ATOM 4129 C CA . TYR B 1 141 ? 4.074 -23.297 -13.578 1 96.06 141 TYR B CA 1
ATOM 4130 C C . TYR B 1 141 ? 3.5 -24.672 -13.273 1 96.06 141 TYR B C 1
ATOM 4132 O O . TYR B 1 141 ? 2.668 -25.188 -14.023 1 96.06 141 TYR B O 1
ATOM 4140 N N . TYR B 1 142 ? 4.074 -25.359 -12.297 1 96.12 142 TYR B N 1
ATOM 4141 C CA . TYR B 1 142 ? 3.738 -26.734 -11.984 1 96.12 142 TYR B CA 1
ATOM 4142 C C . TYR B 1 142 ? 4.086 -27.062 -10.539 1 96.12 142 TYR B C 1
ATOM 4144 O O . TYR B 1 142 ? 4.539 -26.203 -9.789 1 96.12 142 TYR B O 1
ATOM 4152 N N . GLU B 1 143 ? 3.75 -28.328 -10.148 1 95.44 143 GLU B N 1
ATOM 4153 C CA . GLU B 1 143 ? 4.18 -28.875 -8.867 1 95.44 143 GLU B CA 1
ATOM 4154 C C . GLU B 1 143 ? 5.383 -29.797 -9.047 1 95.44 143 GLU B C 1
ATOM 4156 O O . GLU B 1 143 ? 5.234 -30.938 -9.492 1 95.44 143 GLU B O 1
ATOM 4161 N N . PRO B 1 144 ? 6.535 -29.266 -8.602 1 95.69 144 PRO B N 1
ATOM 4162 C CA . PRO B 1 144 ? 7.688 -30.172 -8.672 1 95.69 144 PRO B CA 1
ATOM 4163 C C . PRO B 1 144 ? 7.609 -31.312 -7.656 1 95.69 144 PRO B C 1
ATOM 4165 O O . PRO B 1 144 ? 6.883 -31.203 -6.664 1 95.69 144 PRO B O 1
ATOM 4168 N N . GLN B 1 145 ? 8.32 -32.344 -8.031 1 95.31 145 GLN B N 1
ATOM 4169 C CA . GLN B 1 145 ? 8.5 -33.469 -7.105 1 95.31 145 GLN B CA 1
ATOM 4170 C C . GLN B 1 145 ? 9.93 -33.531 -6.594 1 95.31 145 GLN B C 1
ATOM 4172 O O . GLN B 1 145 ? 10.883 -33.594 -7.383 1 95.31 145 GLN B O 1
ATOM 4177 N N . LEU B 1 146 ? 10.023 -33.438 -5.277 1 96.81 146 LEU B N 1
ATOM 4178 C CA . LEU B 1 146 ? 11.328 -33.5 -4.625 1 96.81 146 LEU B CA 1
ATOM 4179 C C . LEU B 1 146 ? 11.398 -34.719 -3.695 1 96.81 146 LEU B C 1
ATOM 4181 O O . LEU B 1 146 ? 10.383 -35.375 -3.449 1 96.81 146 LEU B O 1
ATOM 4185 N N . ASN B 1 147 ? 12.648 -35.062 -3.338 1 97.94 147 ASN B N 1
ATOM 4186 C CA . ASN B 1 147 ? 12.859 -36.031 -2.266 1 97.94 147 ASN B CA 1
ATOM 4187 C C . ASN B 1 147 ? 13.109 -35.312 -0.929 1 97.94 147 ASN B C 1
ATOM 4189 O O . ASN B 1 147 ? 13.805 -34.312 -0.872 1 97.94 147 ASN B O 1
ATOM 4193 N N . GLY B 1 148 ? 12.492 -35.938 0.106 1 98.5 148 GLY B N 1
ATOM 4194 C CA . GLY B 1 148 ? 12.672 -35.281 1.386 1 98.5 148 GLY B CA 1
ATOM 4195 C C . GLY B 1 148 ? 12.57 -36.219 2.568 1 98.5 148 GLY B C 1
ATOM 4196 O O . GLY B 1 148 ? 12.453 -37.438 2.393 1 98.5 148 GLY B O 1
ATOM 4197 N N . SER B 1 149 ? 12.828 -35.625 3.693 1 98.62 149 SER B N 1
ATOM 4198 C CA . SER B 1 149 ? 12.781 -36.312 4.98 1 98.62 149 SER B CA 1
ATOM 4199 C C . SER B 1 149 ? 12.211 -35.406 6.07 1 98.62 149 SER B C 1
ATOM 4201 O O . SER B 1 149 ? 12.43 -34.188 6.043 1 98.62 149 SER B O 1
ATOM 4203 N N . TRP B 1 150 ? 11.523 -36.094 7.066 1 98.25 150 TRP B N 1
ATOM 4204 C CA . TRP B 1 150 ? 10.969 -35.344 8.172 1 98.25 150 TRP B CA 1
ATOM 4205 C C . TRP B 1 150 ? 12.062 -34.875 9.125 1 98.25 150 TRP B C 1
ATOM 4207 O O . TRP B 1 150 ? 11.844 -33.969 9.945 1 98.25 150 TRP B O 1
ATOM 4217 N N . THR B 1 151 ? 13.219 -35.531 9.039 1 98.06 151 THR B N 1
ATOM 4218 C CA . THR B 1 151 ? 14.359 -35.188 9.867 1 98.06 151 THR B CA 1
ATOM 4219 C C . THR B 1 151 ? 15.562 -34.812 9.008 1 98.06 151 THR B C 1
ATOM 4221 O O . THR B 1 151 ? 15.711 -35.344 7.887 1 98.06 151 THR B O 1
ATOM 4224 N N . LYS B 1 152 ? 16.312 -33.906 9.578 1 98 152 LYS B N 1
ATOM 4225 C CA . LYS B 1 152 ? 17.562 -33.562 8.914 1 98 152 LYS B CA 1
ATOM 4226 C C . LYS B 1 152 ? 18.547 -34.719 8.984 1 98 152 LYS B C 1
ATOM 4228 O O . LYS B 1 152 ? 19.078 -35.031 10.055 1 98 152 LYS B O 1
ATOM 4233 N N . THR B 1 153 ? 18.781 -35.406 7.891 1 97.44 153 THR B N 1
ATOM 4234 C CA . THR B 1 153 ? 19.641 -36.594 7.891 1 97.44 153 THR B CA 1
ATOM 4235 C C . THR B 1 153 ? 20.156 -36.875 6.484 1 97.44 153 THR B C 1
ATOM 4237 O O . THR B 1 153 ? 19.484 -36.594 5.496 1 97.44 153 THR B O 1
ATOM 4240 N N . GLY B 1 154 ? 21.359 -37.406 6.473 1 97.06 154 GLY B N 1
ATOM 4241 C CA . GLY B 1 154 ? 21.906 -37.781 5.18 1 97.06 154 GLY B CA 1
ATOM 4242 C C . GLY B 1 154 ? 21.906 -36.656 4.176 1 97.06 154 GLY B C 1
ATOM 4243 O O . GLY B 1 154 ? 22.391 -35.562 4.477 1 97.06 154 GLY B O 1
ATOM 4244 N N . PRO B 1 155 ? 21.359 -36.969 2.947 1 96.69 155 PRO B N 1
ATOM 4245 C CA . PRO B 1 155 ? 21.359 -35.938 1.914 1 96.69 155 PRO B CA 1
ATOM 4246 C C . PRO B 1 155 ? 20.312 -34.844 2.174 1 96.69 155 PRO B C 1
ATOM 4248 O O . PRO B 1 155 ? 20.312 -33.812 1.503 1 96.69 155 PRO B O 1
ATOM 4251 N N . TYR B 1 156 ? 19.422 -35.125 3.062 1 98.44 156 TYR B N 1
ATOM 4252 C CA . TYR B 1 156 ? 18.328 -34.188 3.34 1 98.44 156 TYR B CA 1
ATOM 4253 C C . TYR B 1 156 ? 18.781 -33.062 4.273 1 98.44 156 TYR B C 1
ATOM 4255 O O . TYR B 1 156 ? 18.531 -33.125 5.48 1 98.44 156 TYR B O 1
ATOM 4263 N N . GLN B 1 157 ? 19.375 -32.031 3.6 1 96.94 157 GLN B N 1
ATOM 4264 C CA . GLN B 1 157 ? 20.031 -30.984 4.383 1 96.94 157 GLN B CA 1
ATOM 4265 C C . GLN B 1 157 ? 19.328 -29.641 4.195 1 96.94 157 GLN B C 1
ATOM 4267 O O . GLN B 1 157 ? 19.516 -28.719 4.996 1 96.94 157 GLN B O 1
ATOM 4272 N N . THR B 1 158 ? 18.578 -29.453 3.152 1 97.44 158 THR B N 1
ATOM 4273 C CA . THR B 1 158 ? 17.953 -28.172 2.824 1 97.44 158 THR B CA 1
ATOM 4274 C C . THR B 1 158 ? 16.562 -28.078 3.43 1 97.44 158 THR B C 1
ATOM 4276 O O . THR B 1 158 ? 15.656 -28.812 3.037 1 97.44 158 THR B O 1
ATOM 4279 N N . PRO B 1 159 ? 16.359 -27.141 4.332 1 98.44 159 PRO B N 1
ATOM 4280 C CA . PRO B 1 159 ? 15.047 -27.047 4.98 1 98.44 159 PRO B CA 1
ATOM 4281 C C . PRO B 1 159 ? 14 -26.375 4.102 1 98.44 159 PRO B C 1
ATOM 4283 O O . PRO B 1 159 ? 14.32 -25.422 3.371 1 98.44 159 PRO B O 1
ATOM 4286 N N . LEU B 1 160 ? 12.773 -26.859 4.129 1 98.75 160 LEU B N 1
ATOM 4287 C CA . LEU B 1 160 ? 11.578 -26.109 3.768 1 98.75 160 LEU B CA 1
ATOM 4288 C C . LEU B 1 160 ? 10.898 -25.531 5.008 1 98.75 160 LEU B C 1
ATOM 4290 O O . LEU B 1 160 ? 10.391 -26.281 5.848 1 98.75 160 LEU B O 1
ATOM 4294 N N . TYR B 1 161 ? 10.883 -24.234 5.105 1 98.75 161 TYR B N 1
ATOM 4295 C CA . TYR B 1 161 ? 10.461 -23.594 6.348 1 98.75 161 TYR B CA 1
ATOM 4296 C C . TYR B 1 161 ? 8.953 -23.375 6.367 1 98.75 161 TYR B C 1
ATOM 4298 O O . TYR B 1 161 ? 8.359 -23.016 5.348 1 98.75 161 TYR B O 1
ATOM 4306 N N . ALA B 1 162 ? 8.398 -23.547 7.605 1 98.69 162 ALA B N 1
ATOM 4307 C CA . ALA B 1 162 ? 7.023 -23.125 7.875 1 98.69 162 ALA B CA 1
ATOM 4308 C C . ALA B 1 162 ? 6.926 -21.609 7.957 1 98.69 162 ALA B C 1
ATOM 4310 O O . ALA B 1 162 ? 7.941 -20.922 8.07 1 98.69 162 ALA B O 1
ATOM 4311 N N . ARG B 1 163 ? 5.691 -21.109 7.84 1 98.12 163 ARG B N 1
ATOM 4312 C CA . ARG B 1 163 ? 5.445 -19.688 8.031 1 98.12 163 ARG B CA 1
ATOM 4313 C C . ARG B 1 163 ? 5.926 -19.219 9.406 1 98.12 163 ARG B C 1
ATOM 4315 O O . ARG B 1 163 ? 5.527 -19.781 10.43 1 98.12 163 ARG B O 1
ATOM 4322 N N . PRO B 1 164 ? 6.824 -18.25 9.445 1 97.94 164 PRO B N 1
ATOM 4323 C CA . PRO B 1 164 ? 7.25 -17.734 10.75 1 97.94 164 PRO B CA 1
ATOM 4324 C C . PRO B 1 164 ? 6.121 -17.047 11.516 1 97.94 164 PRO B C 1
ATOM 4326 O O . PRO B 1 164 ? 5.258 -16.406 10.906 1 97.94 164 PRO B O 1
ATOM 4329 N N . ALA B 1 165 ? 6.199 -17.125 12.82 1 96.5 165 ALA B N 1
ATOM 4330 C CA . ALA B 1 165 ? 5.164 -16.547 13.672 1 96.5 165 ALA B CA 1
ATOM 4331 C C . ALA B 1 165 ? 5.164 -15.031 13.57 1 96.5 165 ALA B C 1
ATOM 4333 O O . ALA B 1 165 ? 4.137 -14.383 13.789 1 96.5 165 ALA B O 1
ATOM 4334 N N . ASP B 1 166 ? 6.289 -14.43 13.234 1 97.25 166 ASP B N 1
ATOM 4335 C CA . ASP B 1 166 ? 6.402 -12.977 13.234 1 97.25 166 ASP B CA 1
ATOM 4336 C C . ASP B 1 166 ? 6.133 -12.398 11.852 1 97.25 166 ASP B C 1
ATOM 4338 O O . ASP B 1 166 ? 6.27 -11.195 11.633 1 97.25 166 ASP B O 1
ATOM 4342 N N . LEU B 1 167 ? 5.789 -13.242 10.859 1 98.38 167 LEU B N 1
ATOM 4343 C CA . LEU B 1 167 ? 5.453 -12.758 9.523 1 98.38 167 LEU B CA 1
ATOM 4344 C C . LEU B 1 167 ? 4.059 -12.141 9.508 1 98.38 167 LEU B C 1
ATOM 4346 O O . LEU B 1 167 ? 3.09 -12.773 9.93 1 98.38 167 LEU B O 1
ATOM 4350 N N . VAL B 1 168 ? 4.012 -10.883 9.039 1 98.69 168 VAL B N 1
ATOM 4351 C CA . VAL B 1 168 ? 2.76 -10.133 9 1 98.69 168 VAL B CA 1
ATOM 4352 C C . VAL B 1 168 ? 2.455 -9.719 7.559 1 98.69 168 VAL B C 1
ATOM 4354 O O . VAL B 1 168 ? 3.338 -9.234 6.844 1 98.69 168 VAL B O 1
ATOM 4357 N N . SER B 1 169 ? 1.238 -9.992 7.129 1 98.38 169 SER B N 1
ATOM 4358 C CA . SER B 1 169 ? 0.778 -9.523 5.824 1 98.38 169 SER B CA 1
ATOM 4359 C C . SER B 1 169 ? -0.23 -8.391 5.965 1 98.38 169 SER B C 1
ATOM 4361 O O . SER B 1 169 ? -0.884 -8.258 7 1 98.38 169 SER B O 1
ATOM 4363 N N . ALA B 1 170 ? -0.258 -7.535 4.953 1 98.25 170 ALA B N 1
ATOM 4364 C CA . ALA B 1 170 ? -1.27 -6.484 4.871 1 98.25 170 ALA B CA 1
ATOM 4365 C C . ALA B 1 170 ? -1.889 -6.43 3.477 1 98.25 170 ALA B C 1
ATOM 4367 O O . ALA B 1 170 ? -1.201 -6.137 2.494 1 98.25 170 ALA B O 1
ATOM 4368 N N . ASN B 1 171 ? -3.209 -6.797 3.42 1 96.56 171 ASN B N 1
ATOM 4369 C CA . ASN B 1 171 ? -3.975 -6.52 2.209 1 96.56 171 ASN B CA 1
ATOM 4370 C C . ASN B 1 171 ? -4.277 -5.027 2.066 1 96.56 171 ASN B C 1
ATOM 4372 O O . ASN B 1 171 ? -5.098 -4.484 2.805 1 96.56 171 ASN B O 1
ATOM 4376 N N . LEU B 1 172 ? -3.686 -4.375 1.119 1 96.38 172 LEU B N 1
ATOM 4377 C CA . LEU B 1 172 ? -3.717 -2.918 1.062 1 96.38 172 LEU B CA 1
ATOM 4378 C C . LEU B 1 172 ? -5.113 -2.418 0.699 1 96.38 172 LEU B C 1
ATOM 4380 O O . LEU B 1 172 ? -5.48 -1.292 1.04 1 96.38 172 LEU B O 1
ATOM 4384 N N . GLY B 1 173 ? -5.918 -3.193 0.004 1 93.69 173 GLY B N 1
ATOM 4385 C CA . GLY B 1 173 ? -7.285 -2.83 -0.335 1 93.69 173 GLY B CA 1
ATOM 4386 C C . GLY B 1 173 ? -8.156 -2.582 0.883 1 93.69 173 GLY B C 1
ATOM 4387 O O . GLY B 1 173 ? -9.18 -1.904 0.792 1 93.69 173 GLY B O 1
ATOM 4388 N N . ALA B 1 174 ? -7.805 -3.17 2.041 1 94.25 174 ALA B N 1
ATOM 4389 C CA . ALA B 1 174 ? -8.547 -2.967 3.283 1 94.25 174 ALA B CA 1
ATOM 4390 C C . ALA B 1 174 ? -8.32 -1.559 3.83 1 94.25 174 ALA B C 1
ATOM 4392 O O . ALA B 1 174 ? -9.086 -1.084 4.672 1 94.25 174 ALA B O 1
ATOM 4393 N N . PHE B 1 175 ? -7.289 -0.906 3.396 1 95.31 175 PHE B N 1
ATOM 4394 C CA . PHE B 1 175 ? -6.906 0.41 3.893 1 95.31 175 PHE B CA 1
ATOM 4395 C C . PHE B 1 175 ? -7.258 1.494 2.879 1 95.31 175 PHE B C 1
ATOM 4397 O O . PHE B 1 175 ? -7.566 2.627 3.256 1 95.31 175 PHE B O 1
ATOM 4404 N N . ASP B 1 176 ? -7.125 1.16 1.683 1 91.06 176 ASP B N 1
ATOM 4405 C CA . ASP B 1 176 ? -7.34 2.062 0.557 1 91.06 176 ASP B CA 1
ATOM 4406 C C . ASP B 1 176 ? -7.887 1.311 -0.654 1 91.06 176 ASP B C 1
ATOM 4408 O O . ASP B 1 176 ? -7.199 0.458 -1.224 1 91.06 176 ASP B O 1
ATOM 4412 N N . ASP B 1 177 ? -9.031 1.688 -1.129 1 86.5 177 ASP B N 1
ATOM 4413 C CA . ASP B 1 177 ? -9.703 0.984 -2.217 1 86.5 177 ASP B CA 1
ATOM 4414 C C . ASP B 1 177 ? -8.875 1.037 -3.498 1 86.5 177 ASP B C 1
ATOM 4416 O O . ASP B 1 177 ? -8.914 0.109 -4.309 1 86.5 177 ASP B O 1
ATOM 4420 N N . ASP B 1 178 ? -8.086 2.037 -3.621 1 84.38 178 ASP B N 1
ATOM 4421 C CA . ASP B 1 178 ? -7.297 2.225 -4.836 1 84.38 178 ASP B CA 1
ATOM 4422 C C . ASP B 1 178 ? -6.117 1.253 -4.883 1 84.38 178 ASP B C 1
ATOM 4424 O O . ASP B 1 178 ? -5.488 1.083 -5.926 1 84.38 178 ASP B O 1
ATOM 4428 N N . LEU B 1 179 ? -5.84 0.635 -3.752 1 90.31 179 LEU B N 1
ATOM 4429 C CA . LEU B 1 179 ? -4.703 -0.274 -3.678 1 90.31 179 LEU B CA 1
ATOM 4430 C C . LEU B 1 179 ? -5.172 -1.725 -3.611 1 90.31 179 LEU B C 1
ATOM 4432 O O . LEU B 1 179 ? -4.422 -2.604 -3.178 1 90.31 179 LEU B O 1
ATOM 4436 N N . GLY B 1 180 ? -6.352 -1.942 -4.051 1 89.81 180 GLY B N 1
ATOM 4437 C CA . GLY B 1 180 ? -6.891 -3.293 -4.074 1 89.81 180 GLY B CA 1
ATOM 4438 C C . GLY B 1 180 ? -6.051 -4.254 -4.898 1 89.81 180 GLY B C 1
ATOM 4439 O O . GLY B 1 180 ? -5.547 -3.893 -5.961 1 89.81 180 GLY B O 1
ATOM 4440 N N . GLY B 1 181 ? -5.887 -5.531 -4.277 1 89.62 181 GLY B N 1
ATOM 4441 C CA . GLY B 1 181 ? -5.156 -6.566 -4.988 1 89.62 181 GLY B CA 1
ATOM 4442 C C . GLY B 1 181 ? -3.676 -6.586 -4.652 1 89.62 181 GLY B C 1
ATOM 4443 O O . GLY B 1 181 ? -2.949 -7.484 -5.086 1 89.62 181 GLY B O 1
ATOM 4444 N N . SER B 1 182 ? -3.26 -5.602 -3.908 1 92.31 182 SER B N 1
ATOM 4445 C CA . SER B 1 182 ? -1.865 -5.559 -3.48 1 92.31 182 SER B CA 1
ATOM 4446 C C . SER B 1 182 ? -1.718 -6.008 -2.029 1 92.31 182 SER B C 1
ATOM 4448 O O . SER B 1 182 ? -2.549 -5.676 -1.184 1 92.31 182 SER B O 1
ATOM 4450 N N . THR B 1 183 ? -0.707 -6.789 -1.821 1 95.5 183 THR B N 1
ATOM 4451 C CA . THR B 1 183 ? -0.4 -7.254 -0.472 1 95.5 183 THR B CA 1
ATOM 4452 C C . THR B 1 183 ? 1.074 -7.031 -0.146 1 95.5 183 THR B C 1
ATOM 4454 O O . THR B 1 183 ? 1.945 -7.297 -0.977 1 95.5 183 THR B O 1
ATOM 4457 N N . ILE B 1 184 ? 1.352 -6.445 1.009 1 97.44 184 ILE B N 1
ATOM 4458 C CA . ILE B 1 184 ? 2.73 -6.348 1.477 1 97.44 184 ILE B CA 1
ATOM 4459 C C . ILE B 1 184 ? 2.959 -7.336 2.617 1 97.44 184 ILE B C 1
ATOM 4461 O O . ILE B 1 184 ? 2.01 -7.77 3.273 1 97.44 184 ILE B O 1
ATOM 4465 N N . TRP B 1 185 ? 4.191 -7.77 2.74 1 98.25 185 TRP B N 1
ATOM 4466 C CA . TRP B 1 185 ? 4.629 -8.719 3.756 1 98.25 185 TRP B CA 1
ATOM 4467 C C . TRP B 1 185 ? 5.832 -8.18 4.527 1 98.25 185 TRP B C 1
ATOM 4469 O O . TRP B 1 185 ? 6.734 -7.582 3.939 1 98.25 185 TRP B O 1
ATOM 4479 N N . GLY B 1 186 ? 5.832 -8.359 5.836 1 98.5 186 GLY B N 1
ATOM 4480 C CA . GLY B 1 186 ? 6.945 -7.91 6.656 1 98.5 186 GLY B CA 1
ATOM 4481 C C . GLY B 1 186 ? 6.875 -8.414 8.086 1 98.5 186 GLY B C 1
ATOM 4482 O O . GLY B 1 186 ? 6.25 -9.445 8.352 1 98.5 186 GLY B O 1
ATOM 4483 N N . ARG B 1 187 ? 7.648 -7.828 8.922 1 98.12 187 ARG B N 1
ATOM 4484 C CA . ARG B 1 187 ? 7.629 -8.07 10.359 1 98.12 187 ARG B CA 1
ATOM 4485 C C . ARG B 1 187 ? 7.516 -6.758 11.133 1 98.12 187 ARG B C 1
ATOM 4487 O O . ARG B 1 187 ? 7.961 -5.711 10.656 1 98.12 187 ARG B O 1
ATOM 4494 N N . VAL B 1 188 ? 6.844 -6.844 12.273 1 98.19 188 VAL B N 1
ATOM 4495 C CA . VAL B 1 188 ? 6.66 -5.641 13.078 1 98.19 188 VAL B CA 1
ATOM 4496 C C . VAL B 1 188 ? 7.836 -5.477 14.039 1 98.19 188 VAL B C 1
ATOM 4498 O O . VAL B 1 188 ? 8.156 -6.395 14.805 1 98.19 188 VAL B O 1
ATOM 4501 N N . GLU B 1 189 ? 8.5 -4.391 13.953 1 96.5 189 GLU B N 1
ATOM 4502 C CA . GLU B 1 189 ? 9.539 -3.967 14.891 1 96.5 189 GLU B CA 1
ATOM 4503 C C . GLU B 1 189 ? 9.289 -2.541 15.375 1 96.5 189 GLU B C 1
ATOM 4505 O O . GLU B 1 189 ? 9.211 -1.61 14.57 1 96.5 189 GLU B O 1
ATOM 4510 N N . ASP B 1 190 ? 9.109 -2.342 16.703 1 95.88 190 ASP B N 1
ATOM 4511 C CA . ASP B 1 190 ? 8.914 -1.039 17.328 1 95.88 190 ASP B CA 1
ATOM 4512 C C . ASP B 1 190 ? 7.699 -0.323 16.734 1 95.88 190 ASP B C 1
ATOM 4514 O O . ASP B 1 190 ? 7.781 0.85 16.375 1 95.88 190 ASP B O 1
ATOM 4518 N N . GLY B 1 191 ? 6.66 -1.05 16.547 1 97.12 191 GLY B N 1
ATOM 4519 C CA . GLY B 1 191 ? 5.395 -0.489 16.094 1 97.12 191 GLY B CA 1
ATOM 4520 C C . GLY B 1 191 ? 5.371 -0.175 14.609 1 97.12 191 GLY B C 1
ATOM 4521 O O . GLY B 1 191 ? 4.469 0.52 14.133 1 97.12 191 GLY B O 1
ATOM 4522 N N . LYS B 1 192 ? 6.34 -0.666 13.875 1 98.31 192 LYS B N 1
ATOM 4523 C CA . LYS B 1 192 ? 6.43 -0.416 12.438 1 98.31 192 LYS B CA 1
ATOM 4524 C C . LYS B 1 192 ? 6.547 -1.723 11.656 1 98.31 192 LYS B C 1
ATOM 4526 O O . LYS B 1 192 ? 7.363 -2.582 11.992 1 98.31 192 LYS B O 1
ATOM 4531 N N . LEU B 1 193 ? 5.66 -1.894 10.688 1 98.56 193 LEU B N 1
ATOM 4532 C CA . LEU B 1 193 ? 5.812 -3.008 9.758 1 98.56 193 LEU B CA 1
ATOM 4533 C C . LEU B 1 193 ? 6.949 -2.742 8.773 1 98.56 193 LEU B C 1
ATOM 4535 O O . LEU B 1 193 ? 6.918 -1.759 8.031 1 98.56 193 LEU B O 1
ATOM 4539 N N . GLN B 1 194 ? 7.93 -3.578 8.789 1 97.94 194 GLN B N 1
ATOM 4540 C CA . GLN B 1 194 ? 9.109 -3.447 7.938 1 97.94 194 GLN B CA 1
ATOM 4541 C C . GLN B 1 194 ? 9.266 -4.664 7.031 1 97.94 194 GLN B C 1
ATOM 4543 O O . GLN B 1 194 ? 8.82 -5.762 7.367 1 97.94 194 GLN B O 1
ATOM 4548 N N . PRO B 1 195 ? 9.883 -4.445 5.836 1 97.69 195 PRO B N 1
ATOM 4549 C CA . PRO B 1 195 ? 10.109 -5.594 4.957 1 97.69 195 PRO B CA 1
ATOM 4550 C C . PRO B 1 195 ? 10.812 -6.75 5.668 1 97.69 195 PRO B C 1
ATOM 4552 O O . PRO B 1 195 ? 11.688 -6.523 6.504 1 97.69 195 PRO B O 1
ATOM 4555 N N . TYR B 1 196 ? 10.445 -7.957 5.344 1 98.19 196 TYR B N 1
ATOM 4556 C CA . TYR B 1 196 ? 11.039 -9.148 5.949 1 98.19 196 TYR B CA 1
ATOM 4557 C C . TYR B 1 196 ? 12.445 -9.391 5.406 1 98.19 196 TYR B C 1
ATOM 4559 O O . TYR B 1 196 ? 12.883 -8.711 4.473 1 98.19 196 TYR B O 1
ATOM 4567 N N . ALA B 1 197 ? 13.172 -10.266 5.969 1 98.19 197 ALA B N 1
ATOM 4568 C CA . ALA B 1 197 ? 14.539 -10.602 5.578 1 98.19 197 ALA B CA 1
ATOM 4569 C C . ALA B 1 197 ? 14.578 -11.148 4.156 1 98.19 197 ALA B C 1
ATOM 4571 O O . ALA B 1 197 ? 13.641 -11.805 3.707 1 98.19 197 ALA B O 1
ATOM 4572 N N . VAL B 1 198 ? 15.672 -10.898 3.416 1 98.12 198 VAL B N 1
ATOM 4573 C CA . VAL B 1 198 ? 15.875 -11.422 2.068 1 98.12 198 VAL B CA 1
ATOM 4574 C C . VAL B 1 198 ? 16.297 -12.883 2.141 1 98.12 198 VAL B C 1
ATOM 4576 O O . VAL B 1 198 ? 16.688 -13.375 3.203 1 98.12 198 VAL B O 1
ATOM 4579 N N . ARG B 1 199 ? 16.25 -13.609 1.013 1 98.5 199 ARG B N 1
ATOM 4580 C CA . ARG B 1 199 ? 16.594 -15.023 0.903 1 98.5 199 ARG B CA 1
ATOM 4581 C C . ARG B 1 199 ? 17.953 -15.305 1.529 1 98.5 199 ARG B C 1
ATOM 4583 O O . ARG B 1 199 ? 18.094 -16.234 2.322 1 98.5 199 ARG B O 1
ATOM 4590 N N . ARG B 1 200 ? 18.969 -14.5 1.177 1 98.19 200 ARG B N 1
ATOM 4591 C CA . ARG B 1 200 ? 20.328 -14.719 1.661 1 98.19 200 ARG B CA 1
ATOM 4592 C C . ARG B 1 200 ? 20.359 -14.773 3.184 1 98.19 200 ARG B C 1
ATOM 4594 O O . ARG B 1 200 ? 20.984 -15.672 3.764 1 98.19 200 ARG B O 1
ATOM 4601 N N . ASP B 1 201 ? 19.688 -13.852 3.807 1 98.19 201 ASP B N 1
ATOM 4602 C CA . ASP B 1 201 ? 19.688 -13.789 5.266 1 98.19 201 ASP B CA 1
ATOM 4603 C C . ASP B 1 201 ? 18.953 -14.984 5.867 1 98.19 201 ASP B C 1
ATOM 4605 O O . ASP B 1 201 ? 19.359 -15.516 6.898 1 98.19 201 ASP B O 1
ATOM 4609 N N . ILE B 1 202 ? 17.875 -15.422 5.266 1 98.12 202 ILE B N 1
ATOM 4610 C CA . ILE B 1 202 ? 17.094 -16.562 5.734 1 98.12 202 ILE B CA 1
ATOM 4611 C C . ILE B 1 202 ? 17.922 -17.844 5.617 1 98.12 202 ILE B C 1
ATOM 4613 O O . ILE B 1 202 ? 18.031 -18.609 6.578 1 98.12 202 ILE B O 1
ATOM 4617 N N . GLU B 1 203 ? 18.578 -18.016 4.488 1 97.12 203 GLU B N 1
ATOM 4618 C CA . GLU B 1 203 ? 19.281 -19.25 4.207 1 97.12 203 GLU B CA 1
ATOM 4619 C C . GLU B 1 203 ? 20.609 -19.312 4.965 1 97.12 203 GLU B C 1
ATOM 4621 O O . GLU B 1 203 ? 21.141 -20.406 5.199 1 97.12 203 GLU B O 1
ATOM 4626 N N . THR B 1 204 ? 21.141 -18.141 5.375 1 95.75 204 THR B N 1
ATOM 4627 C CA . THR B 1 204 ? 22.422 -18.141 6.062 1 95.75 204 THR B CA 1
ATOM 4628 C C . THR B 1 204 ? 22.234 -18.078 7.574 1 95.75 204 THR B C 1
ATOM 4630 O O . THR B 1 204 ? 23.188 -17.875 8.328 1 95.75 204 THR B O 1
ATOM 4633 N N . GLY B 1 205 ? 21 -18.188 7.992 1 94.56 205 GLY B N 1
ATOM 4634 C CA . GLY B 1 205 ? 20.719 -18.359 9.406 1 94.56 205 GLY B CA 1
ATOM 4635 C C . GLY B 1 205 ? 20.672 -17.047 10.164 1 94.56 205 GLY B C 1
ATOM 4636 O O . GLY B 1 205 ? 20.719 -17.031 11.398 1 94.56 205 GLY B O 1
ATOM 4637 N N . ARG B 1 206 ? 20.516 -15.938 9.5 1 94.69 206 ARG B N 1
ATOM 4638 C CA . ARG B 1 206 ? 20.469 -14.633 10.156 1 94.69 206 ARG B CA 1
ATOM 4639 C C . ARG B 1 206 ? 19.094 -14.359 10.727 1 94.69 206 ARG B C 1
ATOM 4641 O O . ARG B 1 206 ? 18.906 -13.438 11.531 1 94.69 206 ARG B O 1
ATOM 4648 N N . VAL B 1 207 ? 18.125 -15.102 10.289 1 96.06 207 VAL B N 1
ATOM 4649 C CA . VAL B 1 207 ? 16.781 -15.008 10.836 1 96.06 207 VAL B CA 1
ATOM 4650 C C . VAL B 1 207 ? 16.562 -16.125 11.859 1 96.06 207 VAL B C 1
ATOM 4652 O O . VAL B 1 207 ? 16.688 -17.312 11.531 1 96.06 207 VAL B O 1
ATOM 4655 N N . LYS B 1 208 ? 16.172 -15.695 13.008 1 93.81 208 LYS B N 1
ATOM 4656 C CA . LYS B 1 208 ? 16 -16.656 14.086 1 93.81 208 LYS B CA 1
ATOM 4657 C C . LYS B 1 208 ? 14.555 -17.125 14.188 1 93.81 208 LYS B C 1
ATOM 4659 O O . LYS B 1 208 ? 13.641 -16.438 13.711 1 93.81 208 LYS B O 1
ATOM 4664 N N . GLY B 1 209 ? 14.375 -18.344 14.742 1 94.5 209 GLY B N 1
ATOM 4665 C CA . GLY B 1 209 ? 13.047 -18.812 15.094 1 94.5 209 GLY B CA 1
ATOM 4666 C C . GLY B 1 209 ? 12.336 -19.5 13.945 1 94.5 209 GLY B C 1
ATOM 4667 O O . GLY B 1 209 ? 11.148 -19.812 14.039 1 94.5 209 GLY B O 1
ATOM 4668 N N . LEU B 1 210 ? 13 -19.719 12.852 1 97.31 210 LEU B N 1
ATOM 4669 C CA . LEU B 1 210 ? 12.383 -20.422 11.727 1 97.31 210 LEU B CA 1
ATOM 4670 C C . LEU B 1 210 ? 12.266 -21.922 12.023 1 97.31 210 LEU B C 1
ATOM 4672 O O . LEU B 1 210 ? 13.195 -22.531 12.555 1 97.31 210 LEU B O 1
ATOM 4676 N N . LYS B 1 211 ? 11.18 -22.5 11.656 1 98.06 211 LYS B N 1
ATOM 4677 C CA . LYS B 1 211 ? 10.93 -23.906 11.906 1 98.06 211 LYS B CA 1
ATOM 4678 C C . LYS B 1 211 ? 10.836 -24.688 10.602 1 98.06 211 LYS B C 1
ATOM 4680 O O . LYS B 1 211 ? 9.93 -24.453 9.797 1 98.06 211 LYS B O 1
ATOM 4685 N N . PRO B 1 212 ? 11.68 -25.641 10.398 1 98.38 212 PRO B N 1
ATOM 4686 C CA . PRO B 1 212 ? 11.547 -26.484 9.211 1 98.38 212 PRO B CA 1
ATOM 4687 C C . PRO B 1 212 ? 10.352 -27.438 9.297 1 98.38 212 PRO B C 1
ATOM 4689 O O . PRO B 1 212 ? 10.086 -28 10.359 1 98.38 212 PRO B O 1
ATOM 4692 N N . LEU B 1 213 ? 9.648 -27.516 8.242 1 98.56 213 LEU B N 1
ATOM 4693 C CA . LEU B 1 213 ? 8.641 -28.547 8.109 1 98.56 213 LEU B CA 1
ATOM 4694 C C . LEU B 1 213 ? 9.289 -29.906 7.82 1 98.56 213 LEU B C 1
ATOM 4696 O O . LEU B 1 213 ? 8.867 -30.922 8.359 1 98.56 213 LEU B O 1
ATOM 4700 N N . LEU B 1 214 ? 10.219 -29.875 6.988 1 98.75 214 LEU B N 1
ATOM 4701 C CA . LEU B 1 214 ? 10.992 -31.016 6.523 1 98.75 214 LEU B CA 1
ATOM 4702 C C . LEU B 1 214 ? 12.25 -30.562 5.801 1 98.75 214 LEU B C 1
ATOM 4704 O O . LEU B 1 214 ? 12.508 -29.375 5.676 1 98.75 214 LEU B O 1
ATOM 4708 N N . TRP B 1 215 ? 13.062 -31.531 5.367 1 98.81 215 TRP B N 1
ATOM 4709 C CA . TRP B 1 215 ? 14.32 -31.266 4.672 1 98.81 215 TRP B CA 1
ATOM 4710 C C . TRP B 1 215 ? 14.375 -32 3.34 1 98.81 215 TRP B C 1
ATOM 4712 O O . TRP B 1 215 ? 13.945 -33.156 3.244 1 98.81 215 TRP B O 1
ATOM 4722 N N . VAL B 1 216 ? 14.906 -31.359 2.354 1 98.62 216 VAL B N 1
ATOM 4723 C CA . VAL B 1 216 ? 15 -31.984 1.042 1 98.62 216 VAL B CA 1
ATOM 4724 C C . VAL B 1 216 ? 16.469 -32.156 0.664 1 98.62 216 VAL B C 1
ATOM 4726 O O . VAL B 1 216 ? 17.359 -31.672 1.354 1 98.62 216 VAL B O 1
ATOM 4729 N N . ASP B 1 217 ? 16.766 -32.844 -0.477 1 97.5 217 ASP B N 1
ATOM 4730 C CA . ASP B 1 217 ? 18.125 -33.281 -0.756 1 97.5 217 ASP B CA 1
ATOM 4731 C C . ASP B 1 217 ? 18.781 -32.406 -1.814 1 97.5 217 ASP B C 1
ATOM 4733 O O . ASP B 1 217 ? 19.906 -32.719 -2.26 1 97.5 217 ASP B O 1
ATOM 4737 N N . SER B 1 218 ? 18.125 -31.359 -2.209 1 95.25 218 SER B N 1
ATOM 4738 C CA . SER B 1 218 ? 18.688 -30.484 -3.225 1 95.25 218 SER B CA 1
ATOM 4739 C C . SER B 1 218 ? 18.297 -29.031 -2.975 1 95.25 218 SER B C 1
ATOM 4741 O O . SER B 1 218 ? 17.109 -28.688 -2.996 1 95.25 218 SER B O 1
ATOM 4743 N N . ALA B 1 219 ? 19.344 -28.172 -2.904 1 95.12 219 ALA B N 1
ATOM 4744 C CA . ALA B 1 219 ? 19.094 -26.75 -2.689 1 95.12 219 ALA B CA 1
ATOM 4745 C C . ALA B 1 219 ? 18.5 -26.109 -3.934 1 95.12 219 ALA B C 1
ATOM 4747 O O . ALA B 1 219 ? 17.672 -25.203 -3.832 1 95.12 219 ALA B O 1
ATOM 4748 N N . VAL B 1 220 ? 18.922 -26.484 -5.066 1 95.44 220 VAL B N 1
ATOM 4749 C CA . VAL B 1 220 ? 18.422 -25.891 -6.309 1 95.44 220 VAL B CA 1
ATOM 4750 C C . VAL B 1 220 ? 16.984 -26.312 -6.547 1 95.44 220 VAL B C 1
ATOM 4752 O O . VAL B 1 220 ? 16.156 -25.516 -7.008 1 95.44 220 VAL B O 1
ATOM 4755 N N . ASP B 1 221 ? 16.688 -27.578 -6.199 1 95 221 ASP B N 1
ATOM 4756 C CA . ASP B 1 221 ? 15.305 -28.016 -6.332 1 95 221 ASP B CA 1
ATOM 4757 C C . ASP B 1 221 ? 14.406 -27.297 -5.328 1 95 221 ASP B C 1
ATOM 4759 O O . ASP B 1 221 ? 13.25 -26.984 -5.633 1 95 221 ASP B O 1
ATOM 4763 N N . ALA B 1 222 ? 14.945 -27.094 -4.18 1 97.69 222 ALA B N 1
ATOM 4764 C CA . ALA B 1 222 ? 14.203 -26.297 -3.207 1 97.69 222 ALA B CA 1
ATOM 4765 C C . ALA B 1 222 ? 13.953 -24.891 -3.73 1 97.69 222 ALA B C 1
ATOM 4767 O O . ALA B 1 222 ? 12.859 -24.328 -3.551 1 97.69 222 ALA B O 1
ATOM 4768 N N . PHE B 1 223 ? 14.922 -24.328 -4.32 1 97.31 223 PHE B N 1
ATOM 4769 C CA . PHE B 1 223 ? 14.797 -23 -4.922 1 97.31 223 PHE B CA 1
ATOM 4770 C C . PHE B 1 223 ? 13.68 -22.984 -5.953 1 97.31 223 PHE B C 1
ATOM 4772 O O . PHE B 1 223 ? 12.828 -22.094 -5.934 1 97.31 223 PHE B O 1
ATOM 4779 N N . PHE B 1 224 ? 13.672 -23.969 -6.805 1 94.56 224 PHE B N 1
ATOM 4780 C CA . PHE B 1 224 ? 12.633 -24.047 -7.82 1 94.56 224 PHE B CA 1
ATOM 4781 C C . PHE B 1 224 ? 11.266 -24.219 -7.176 1 94.56 224 PHE B C 1
ATOM 4783 O O . PHE B 1 224 ? 10.266 -23.688 -7.66 1 94.56 224 PHE B O 1
ATOM 4790 N N . LEU B 1 225 ? 11.234 -24.984 -6.141 1 96.69 225 LEU B N 1
ATOM 4791 C CA . LEU B 1 225 ? 9.992 -25.156 -5.395 1 96.69 225 LEU B CA 1
ATOM 4792 C C . LEU B 1 225 ? 9.492 -23.812 -4.863 1 96.69 225 LEU B C 1
ATOM 4794 O O . LEU B 1 225 ? 8.297 -23.516 -4.918 1 96.69 225 LEU B O 1
ATOM 4798 N N . HIS B 1 226 ? 10.383 -23.016 -4.336 1 97.12 226 HIS B N 1
ATOM 4799 C CA . HIS B 1 226 ? 10.031 -21.672 -3.887 1 97.12 226 HIS B CA 1
ATOM 4800 C C . HIS B 1 226 ? 9.414 -20.859 -5.02 1 97.12 226 HIS B C 1
ATOM 4802 O O . HIS B 1 226 ? 8.445 -20.125 -4.805 1 97.12 226 HIS B O 1
ATOM 4808 N N . VAL B 1 227 ? 9.906 -20.922 -6.172 1 93.62 227 VAL B N 1
ATOM 4809 C CA . VAL B 1 227 ? 9.43 -20.188 -7.328 1 93.62 227 VAL B CA 1
ATOM 4810 C C . VAL B 1 227 ? 8.039 -20.672 -7.727 1 93.62 227 VAL B C 1
ATOM 4812 O O . VAL B 1 227 ? 7.16 -19.875 -8.062 1 93.62 227 VAL B O 1
ATOM 4815 N N . GLN B 1 228 ? 7.863 -21.922 -7.605 1 93.06 228 GLN B N 1
ATOM 4816 C CA . GLN B 1 228 ? 6.598 -22.516 -8.016 1 93.06 228 GLN B CA 1
ATOM 4817 C C . GLN B 1 228 ? 5.52 -22.297 -6.957 1 93.06 228 GLN B C 1
ATOM 4819 O O . GLN B 1 228 ? 4.34 -22.172 -7.285 1 93.06 228 GLN B O 1
ATOM 4824 N N . GLY B 1 229 ? 5.852 -22.391 -5.734 1 94.81 229 GLY B N 1
ATOM 4825 C CA . GLY B 1 229 ? 4.949 -22.094 -4.633 1 94.81 229 GLY B CA 1
ATOM 4826 C C . GLY B 1 229 ? 4.289 -23.328 -4.051 1 94.81 229 GLY B C 1
ATOM 4827 O O . GLY B 1 229 ? 3.656 -23.25 -2.994 1 94.81 229 GLY B O 1
ATOM 4828 N N . SER B 1 230 ? 4.359 -24.5 -4.676 1 96.38 230 SER B N 1
ATOM 4829 C CA . SER B 1 230 ? 3.846 -25.766 -4.176 1 96.38 230 SER B CA 1
ATOM 4830 C C . SER B 1 230 ? 4.605 -26.953 -4.773 1 96.38 230 SER B C 1
ATOM 4832 O O . SER B 1 230 ? 5.293 -26.797 -5.789 1 96.38 230 SER B O 1
ATOM 4834 N N . GLY B 1 231 ? 4.477 -28.094 -4.074 1 96.56 231 GLY B N 1
ATOM 4835 C CA . GLY B 1 231 ? 5.188 -29.266 -4.562 1 96.56 231 GLY B CA 1
ATOM 4836 C C . GLY B 1 231 ? 4.855 -30.531 -3.795 1 96.56 231 GLY B C 1
ATOM 4837 O O . GLY B 1 231 ? 4.102 -30.5 -2.82 1 96.56 231 GLY B O 1
ATOM 4838 N N . GLN B 1 232 ? 5.391 -31.609 -4.363 1 96.62 232 GLN B N 1
ATOM 4839 C CA . GLN B 1 232 ? 5.281 -32.906 -3.742 1 96.62 232 GLN B CA 1
ATOM 4840 C C . GLN B 1 232 ? 6.645 -33.406 -3.27 1 96.62 232 GLN B C 1
ATOM 4842 O O . GLN B 1 232 ? 7.652 -33.219 -3.949 1 96.62 232 GLN B O 1
ATOM 4847 N N . ILE B 1 233 ? 6.582 -34 -2.098 1 97.69 233 ILE B N 1
ATOM 4848 C CA . ILE B 1 233 ? 7.82 -34.5 -1.501 1 97.69 233 ILE B CA 1
ATOM 4849 C C . ILE B 1 233 ? 7.727 -36 -1.308 1 97.69 233 ILE B C 1
ATOM 4851 O O . ILE B 1 233 ? 6.879 -36.5 -0.553 1 97.69 233 ILE B O 1
ATOM 4855 N N . LYS B 1 234 ? 8.562 -36.688 -2 1 97.38 234 LYS B N 1
ATOM 4856 C CA . LYS B 1 234 ? 8.672 -38.125 -1.803 1 97.38 234 LYS B CA 1
ATOM 4857 C C . LYS B 1 234 ? 9.531 -38.469 -0.589 1 97.38 234 LYS B C 1
ATOM 4859 O O . LYS B 1 234 ? 10.711 -38.094 -0.54 1 97.38 234 LYS B O 1
ATOM 4864 N N . MET B 1 235 ? 8.984 -39.312 0.306 1 97.81 235 MET B N 1
ATOM 4865 C CA . MET B 1 235 ? 9.688 -39.688 1.534 1 97.81 235 MET B CA 1
ATOM 4866 C C . MET B 1 235 ? 10.461 -40.969 1.358 1 97.81 235 MET B C 1
ATOM 4868 O O . MET B 1 235 ? 10.203 -41.719 0.418 1 97.81 235 MET B O 1
ATOM 4872 N N . PRO B 1 236 ? 11.352 -41.219 2.283 1 96.69 236 PRO B N 1
ATOM 4873 C CA . PRO B 1 236 ? 12.172 -42.438 2.156 1 96.69 236 PRO B CA 1
ATOM 4874 C C . PRO B 1 236 ? 11.336 -43.719 2.203 1 96.69 236 PRO B C 1
ATOM 4876 O O . PRO B 1 236 ? 11.703 -44.719 1.577 1 96.69 236 PRO B O 1
ATOM 4879 N N . ASP B 1 237 ? 10.281 -43.688 2.879 1 96.94 237 ASP B N 1
ATOM 4880 C CA . ASP B 1 237 ? 9.445 -44.875 3 1 96.94 237 ASP B CA 1
ATOM 4881 C C . ASP B 1 237 ? 8.484 -45 1.818 1 96.94 237 ASP B C 1
ATOM 4883 O O . ASP B 1 237 ? 7.637 -45.906 1.788 1 96.94 237 ASP B O 1
ATOM 4887 N N . GLY B 1 238 ? 8.57 -44.062 0.933 1 95.31 238 GLY B N 1
ATOM 4888 C CA . GLY B 1 238 ? 7.75 -44.125 -0.269 1 95.31 238 GLY B CA 1
ATOM 4889 C C . GLY B 1 238 ? 6.496 -43.281 -0.179 1 95.31 238 GLY B C 1
ATOM 4890 O O . GLY B 1 238 ? 5.84 -43.031 -1.191 1 95.31 238 GLY B O 1
ATOM 4891 N N . SER B 1 239 ? 6.191 -42.875 0.978 1 95.56 239 SER B N 1
ATOM 4892 C CA . SER B 1 239 ? 5.023 -42 1.124 1 95.56 239 SER B CA 1
ATOM 4893 C C . SER B 1 239 ? 5.266 -40.625 0.502 1 95.56 239 SER B C 1
ATOM 4895 O O . SER B 1 239 ? 6.41 -40.281 0.226 1 95.56 239 SER B O 1
ATOM 4897 N N . MET B 1 240 ? 4.086 -39.969 0.216 1 94.38 240 MET B N 1
ATOM 4898 C CA . MET B 1 240 ? 4.164 -38.656 -0.403 1 94.38 240 MET B CA 1
ATOM 4899 C C . MET B 1 240 ? 3.582 -37.594 0.519 1 94.38 240 MET B C 1
ATOM 4901 O O . MET B 1 240 ? 2.531 -37.812 1.13 1 94.38 240 MET B O 1
ATOM 4905 N N . ALA B 1 241 ? 4.32 -36.531 0.675 1 96.38 241 ALA B N 1
ATOM 4906 C CA . ALA B 1 241 ? 3.803 -35.344 1.318 1 96.38 241 ALA B CA 1
ATOM 4907 C C . ALA B 1 241 ? 3.621 -34.219 0.306 1 96.38 241 ALA B C 1
ATOM 4909 O O . ALA B 1 241 ? 4.277 -34.188 -0.737 1 96.38 241 ALA B O 1
ATOM 4910 N N . ARG B 1 242 ? 2.645 -33.312 0.619 1 96.31 242 ARG B N 1
ATOM 4911 C CA . ARG B 1 242 ? 2.422 -32.156 -0.243 1 96.31 242 ARG B CA 1
ATOM 4912 C C . ARG B 1 242 ? 2.609 -30.859 0.527 1 96.31 242 ARG B C 1
ATOM 4914 O O . ARG B 1 242 ? 2.15 -30.734 1.664 1 96.31 242 ARG B O 1
ATOM 4921 N N . VAL B 1 243 ? 3.348 -29.984 -0.054 1 97.62 243 VAL B N 1
ATOM 4922 C CA . VAL B 1 243 ? 3.523 -28.672 0.549 1 97.62 243 VAL B CA 1
ATOM 4923 C C . VAL B 1 243 ? 2.904 -27.594 -0.349 1 97.62 243 VAL B C 1
ATOM 4925 O O . VAL B 1 243 ? 2.871 -27.75 -1.573 1 97.62 243 VAL B O 1
ATOM 4928 N N . GLY B 1 244 ? 2.346 -26.547 0.305 1 97.38 244 GLY B N 1
ATOM 4929 C CA . GLY B 1 244 ? 1.771 -25.406 -0.389 1 97.38 244 GLY B CA 1
ATOM 4930 C C . GLY B 1 244 ? 2.143 -24.078 0.24 1 97.38 244 GLY B C 1
ATOM 4931 O O . GLY B 1 244 ? 2.711 -24.031 1.333 1 97.38 244 GLY B O 1
ATOM 4932 N N . PHE B 1 245 ? 1.854 -23.125 -0.457 1 97 245 PHE B N 1
ATOM 4933 C CA . PHE B 1 245 ? 2.166 -21.75 -0.08 1 97 245 PHE B CA 1
ATOM 4934 C C . PHE B 1 245 ? 1.574 -21.406 1.284 1 97 245 PHE B C 1
ATOM 4936 O O . PHE B 1 245 ? 0.387 -21.641 1.525 1 97 245 PHE B O 1
ATOM 4943 N N . ALA B 1 246 ? 2.395 -20.828 2.172 1 97.44 246 ALA B N 1
ATOM 4944 C CA . ALA B 1 246 ? 1.919 -20.391 3.482 1 97.44 246 ALA B CA 1
ATOM 4945 C C . ALA B 1 246 ? 2.291 -18.938 3.742 1 97.44 246 ALA B C 1
ATOM 4947 O O . ALA B 1 246 ? 1.976 -18.391 4.801 1 97.44 246 ALA B O 1
ATOM 4948 N N . GLY B 1 247 ? 2.947 -18.297 2.863 1 97 247 GLY B N 1
ATOM 4949 C CA . GLY B 1 247 ? 3.43 -16.922 2.977 1 97 247 GLY B CA 1
ATOM 4950 C C . GLY B 1 247 ? 4.738 -16.703 2.246 1 97 247 GLY B C 1
ATOM 4951 O O . GLY B 1 247 ? 5.359 -17.641 1.757 1 97 247 GLY B O 1
ATOM 4952 N N . LYS B 1 248 ? 5.141 -15.5 2.174 1 97.81 248 LYS B N 1
ATOM 4953 C CA . LYS B 1 248 ? 6.402 -15.117 1.541 1 97.81 248 LYS B CA 1
ATOM 4954 C C . LYS B 1 248 ? 7.035 -13.922 2.252 1 97.81 248 LYS B C 1
ATOM 4956 O O . LYS B 1 248 ? 6.391 -13.273 3.076 1 97.81 248 LYS B O 1
ATOM 4961 N N . ASN B 1 249 ? 8.312 -13.688 1.882 1 97.81 249 ASN B N 1
ATOM 4962 C CA . ASN B 1 249 ? 9.031 -12.594 2.535 1 97.81 249 ASN B CA 1
ATOM 4963 C C . ASN B 1 249 ? 8.688 -11.25 1.911 1 97.81 249 ASN B C 1
ATOM 4965 O O . ASN B 1 249 ? 9.117 -10.203 2.402 1 97.81 249 ASN B O 1
ATOM 4969 N N . GLY B 1 250 ? 7.969 -11.211 0.82 1 95.88 250 GLY B N 1
ATOM 4970 C CA . GLY B 1 250 ? 7.488 -9.984 0.216 1 95.88 250 GLY B CA 1
ATOM 4971 C C . GLY B 1 250 ? 8.539 -9.273 -0.621 1 95.88 250 GLY B C 1
ATOM 4972 O O . GLY B 1 250 ? 8.289 -8.203 -1.169 1 95.88 250 GLY B O 1
ATOM 4973 N N . ARG B 1 251 ? 9.703 -9.805 -0.753 1 96.38 251 ARG B N 1
ATOM 4974 C CA . ARG B 1 251 ? 10.773 -9.227 -1.563 1 96.38 251 ARG B CA 1
ATOM 4975 C C . ARG B 1 251 ? 10.555 -9.523 -3.043 1 96.38 251 ARG B C 1
ATOM 4977 O O . ARG B 1 251 ? 9.984 -10.555 -3.398 1 96.38 251 ARG B O 1
ATOM 4984 N N . PRO B 1 252 ? 11.008 -8.617 -3.893 1 92.75 252 PRO B N 1
ATOM 4985 C CA . PRO B 1 252 ? 10.789 -8.836 -5.324 1 92.75 252 PRO B CA 1
ATOM 4986 C C . PRO B 1 252 ? 11.586 -10.023 -5.871 1 92.75 252 PRO B C 1
ATOM 4988 O O . PRO B 1 252 ? 12.703 -10.281 -5.41 1 92.75 252 PRO B O 1
ATOM 4991 N N . TYR B 1 253 ? 11.016 -10.68 -6.828 1 92.94 253 TYR B N 1
ATOM 4992 C CA . TYR B 1 253 ? 11.688 -11.781 -7.512 1 92.94 253 TYR B CA 1
ATOM 4993 C C . TYR B 1 253 ? 12.766 -11.258 -8.453 1 92.94 253 TYR B C 1
ATOM 4995 O O . TYR B 1 253 ? 12.539 -10.289 -9.188 1 92.94 253 TYR B O 1
ATOM 5003 N N . GLN B 1 254 ? 13.93 -11.859 -8.398 1 94.19 254 GLN B N 1
ATOM 5004 C CA . GLN B 1 254 ? 15 -11.641 -9.367 1 94.19 254 GLN B CA 1
ATOM 5005 C C . GLN B 1 254 ? 15.383 -12.945 -10.062 1 94.19 254 GLN B C 1
ATOM 5007 O O . GLN B 1 254 ? 15.758 -13.914 -9.406 1 94.19 254 GLN B O 1
ATOM 5012 N N . SER B 1 255 ? 15.406 -12.953 -11.352 1 93.12 255 SER B N 1
ATOM 5013 C CA . SER B 1 255 ? 15.656 -14.156 -12.133 1 93.12 255 SER B CA 1
ATOM 5014 C C . SER B 1 255 ? 17.141 -14.531 -12.117 1 93.12 255 SER B C 1
ATOM 5016 O O . SER B 1 255 ? 17.969 -13.812 -12.672 1 93.12 255 SER B O 1
ATOM 5018 N N . VAL B 1 256 ? 17.406 -15.641 -11.586 1 96.19 256 VAL B N 1
ATOM 5019 C CA . VAL B 1 256 ? 18.781 -16.109 -11.586 1 96.19 256 VAL B CA 1
ATOM 5020 C C . VAL B 1 256 ? 19.188 -16.531 -13 1 96.19 256 VAL B C 1
ATOM 5022 O O . VAL B 1 256 ? 20.375 -16.453 -13.359 1 96.19 256 VAL B O 1
ATOM 5025 N N . GLY B 1 257 ? 18.234 -17 -13.75 1 94.38 257 GLY B N 1
ATOM 5026 C CA . GLY B 1 257 ? 18.516 -17.281 -15.148 1 94.38 257 GLY B CA 1
ATOM 5027 C C . GLY B 1 257 ? 19.016 -16.062 -15.914 1 94.38 257 GLY B C 1
ATOM 5028 O O . GLY B 1 257 ? 19.984 -16.156 -16.672 1 94.38 257 GLY B O 1
ATOM 5029 N N . ARG B 1 258 ? 18.391 -14.977 -15.711 1 94.44 258 ARG B N 1
ATOM 5030 C CA . ARG B 1 258 ? 18.797 -13.742 -16.375 1 94.44 258 ARG B CA 1
ATOM 5031 C C . ARG B 1 258 ? 20.203 -13.344 -15.945 1 94.44 258 ARG B C 1
ATOM 5033 O O . ARG B 1 258 ? 21 -12.883 -16.766 1 94.44 258 ARG B O 1
ATOM 5040 N N . ILE B 1 259 ? 20.484 -13.539 -14.695 1 96.56 259 ILE B N 1
ATOM 5041 C CA . ILE B 1 259 ? 21.812 -13.227 -14.188 1 96.56 259 ILE B CA 1
ATOM 5042 C C . ILE B 1 259 ? 22.859 -14.07 -14.914 1 96.56 259 ILE B C 1
ATOM 5044 O O . ILE B 1 259 ? 23.906 -13.57 -15.312 1 96.56 259 ILE B O 1
ATOM 5048 N N . LEU B 1 260 ? 22.547 -15.328 -15.125 1 97.06 260 LEU B N 1
ATOM 5049 C CA . LEU B 1 260 ? 23.469 -16.234 -15.805 1 97.06 260 LEU B CA 1
ATOM 5050 C C . LEU B 1 260 ? 23.641 -15.844 -17.266 1 97.06 260 LEU B C 1
ATOM 5052 O O . LEU B 1 260 ? 24.75 -15.922 -17.797 1 97.06 260 LEU B O 1
ATOM 5056 N N . ILE B 1 261 ? 22.625 -15.375 -17.828 1 96.12 261 ILE B N 1
ATOM 5057 C CA . ILE B 1 261 ? 22.703 -14.93 -19.219 1 96.12 261 ILE B CA 1
ATOM 5058 C C . ILE B 1 261 ? 23.547 -13.656 -19.312 1 96.12 261 ILE B C 1
ATOM 5060 O O . ILE B 1 261 ? 24.484 -13.578 -20.109 1 96.12 261 ILE B O 1
ATOM 5064 N N . ASP B 1 262 ? 23.266 -12.734 -18.5 1 96.75 262 ASP B N 1
ATOM 5065 C CA . ASP B 1 262 ? 23.922 -11.43 -18.516 1 96.75 262 ASP B CA 1
ATOM 5066 C C . ASP B 1 262 ? 25.422 -11.562 -18.234 1 96.75 262 ASP B C 1
ATOM 5068 O O . ASP B 1 262 ? 26.219 -10.789 -18.75 1 96.75 262 ASP B O 1
ATOM 5072 N N . SER B 1 263 ? 25.781 -12.523 -17.469 1 96.44 263 SER B N 1
ATOM 5073 C CA . SER B 1 263 ? 27.188 -12.727 -17.125 1 96.44 263 SER B CA 1
ATOM 5074 C C . SER B 1 263 ? 27.906 -13.578 -18.172 1 96.44 263 SER B C 1
ATOM 5076 O O . SER B 1 263 ? 29.109 -13.781 -18.094 1 96.44 263 SER B O 1
ATOM 5078 N N . GLY B 1 264 ? 27.156 -14.172 -19.062 1 95.94 264 GLY B N 1
ATOM 5079 C CA . GLY B 1 264 ? 27.734 -14.969 -20.125 1 95.94 264 GLY B CA 1
ATOM 5080 C C . GLY B 1 264 ? 28 -16.406 -19.719 1 95.94 264 GLY B C 1
ATOM 5081 O O . GLY B 1 264 ? 28.641 -17.156 -20.453 1 95.94 264 GLY B O 1
ATOM 5082 N N . GLU B 1 265 ? 27.5 -16.781 -18.578 1 96.12 265 GLU B N 1
ATOM 5083 C CA . GLU B 1 265 ? 27.75 -18.141 -18.094 1 96.12 265 GLU B CA 1
ATOM 5084 C C . GLU B 1 265 ? 26.922 -19.172 -18.875 1 96.12 265 GLU B C 1
ATOM 5086 O O . GLU B 1 265 ? 27.359 -20.312 -19.047 1 96.12 265 GLU B O 1
ATOM 5091 N N . ILE B 1 266 ? 25.719 -18.781 -19.203 1 94.81 266 ILE B N 1
ATOM 5092 C CA . ILE B 1 266 ? 24.844 -19.609 -20.016 1 94.81 266 ILE B CA 1
ATOM 5093 C C . ILE B 1 266 ? 24.203 -18.75 -21.109 1 94.81 266 ILE B C 1
ATOM 5095 O O . ILE B 1 266 ? 23.766 -17.625 -20.859 1 94.81 266 ILE B O 1
ATOM 5099 N N . SER B 1 267 ? 24.203 -19.172 -22.312 1 94.12 267 SER B N 1
ATOM 5100 C CA . SER B 1 267 ? 23.531 -18.453 -23.391 1 94.12 267 SER B CA 1
ATOM 5101 C C . SER B 1 267 ? 22.016 -18.594 -23.281 1 94.12 267 SER B C 1
ATOM 5103 O O . SER B 1 267 ? 21.516 -19.578 -22.719 1 94.12 267 SER B O 1
ATOM 5105 N N . ALA B 1 268 ? 21.281 -17.703 -23.812 1 90 268 ALA B N 1
ATOM 5106 C CA . ALA B 1 268 ? 19.828 -17.641 -23.703 1 90 268 ALA B CA 1
ATOM 5107 C C . ALA B 1 268 ? 19.188 -18.891 -24.281 1 90 268 ALA B C 1
ATOM 5109 O O . ALA B 1 268 ? 18.203 -19.406 -23.75 1 90 268 ALA B O 1
ATOM 5110 N N . ASP B 1 269 ? 19.734 -19.406 -25.328 1 86.75 269 ASP B N 1
ATOM 5111 C CA . ASP B 1 269 ? 19.156 -20.547 -26.031 1 86.75 269 ASP B CA 1
ATOM 5112 C C . ASP B 1 269 ? 19.375 -21.828 -25.25 1 86.75 269 ASP B C 1
ATOM 5114 O O . ASP B 1 269 ? 18.703 -22.844 -25.5 1 86.75 269 ASP B O 1
ATOM 5118 N N . ARG B 1 270 ? 20.188 -21.766 -24.281 1 88.62 270 ARG B N 1
ATOM 5119 C CA . ARG B 1 270 ? 20.516 -22.969 -23.516 1 88.62 270 ARG B CA 1
ATOM 5120 C C . ARG B 1 270 ? 19.969 -22.875 -22.094 1 88.62 270 ARG B C 1
ATOM 5122 O O . ARG B 1 270 ? 20.141 -23.797 -21.297 1 88.62 270 ARG B O 1
ATOM 5129 N N . LEU B 1 271 ? 19.438 -21.812 -21.844 1 89.31 271 LEU B N 1
ATOM 5130 C CA . LEU B 1 271 ? 18.953 -21.625 -20.484 1 89.31 271 LEU B CA 1
ATOM 5131 C C . LEU B 1 271 ? 17.703 -22.453 -20.219 1 89.31 271 LEU B C 1
ATOM 5133 O O . LEU B 1 271 ? 16.656 -22.219 -20.844 1 89.31 271 LEU B O 1
ATOM 5137 N N . THR B 1 272 ? 17.797 -23.422 -19.406 1 83.25 272 THR B N 1
ATOM 5138 C CA . THR B 1 272 ? 16.703 -24.234 -18.891 1 83.25 272 THR B CA 1
ATOM 5139 C C . THR B 1 272 ? 16.844 -24.453 -17.391 1 83.25 272 THR 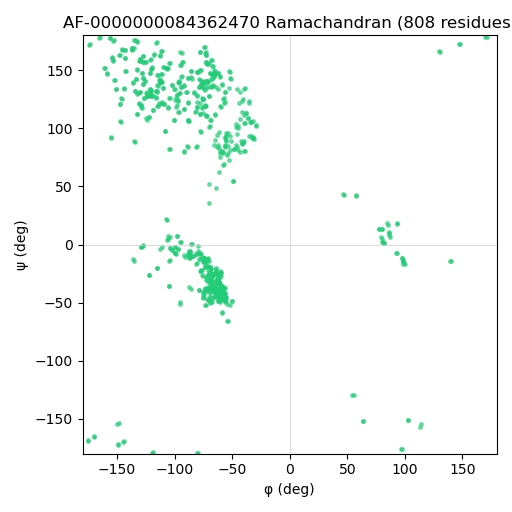B C 1
ATOM 5141 O O . THR B 1 272 ? 17.875 -24.094 -16.797 1 83.25 272 THR B O 1
ATOM 5144 N N . MET B 1 273 ? 15.797 -24.984 -16.781 1 85.31 273 MET B N 1
ATOM 5145 C CA . MET B 1 273 ? 15.906 -25.344 -15.375 1 85.31 273 MET B CA 1
ATOM 5146 C C . MET B 1 273 ? 17.031 -26.359 -15.156 1 85.31 273 MET B C 1
ATOM 5148 O O . MET B 1 273 ? 17.75 -26.281 -14.164 1 85.31 273 MET B O 1
ATOM 5152 N N . ALA B 1 274 ? 17.125 -27.234 -16.094 1 85.12 274 ALA B N 1
ATOM 5153 C CA . ALA B 1 274 ? 18.156 -28.266 -16 1 85.12 274 ALA B CA 1
ATOM 5154 C C . ALA B 1 274 ? 19.547 -27.656 -16.062 1 85.12 274 ALA B C 1
ATOM 5156 O O . ALA B 1 274 ? 20.438 -28.031 -15.305 1 85.12 274 ALA B O 1
ATOM 5157 N N . SER B 1 275 ? 19.688 -26.719 -17.016 1 91.12 275 SER B N 1
ATOM 5158 C CA . SER B 1 275 ? 21 -26.109 -17.141 1 91.12 275 SER B CA 1
ATOM 5159 C C . SER B 1 275 ? 21.344 -25.266 -15.922 1 91.12 275 SER B C 1
ATOM 5161 O O . SER B 1 275 ? 22.516 -25.172 -15.531 1 91.12 275 SER B O 1
ATOM 5163 N N . ILE B 1 276 ? 20.406 -24.609 -15.383 1 93.06 276 ILE B N 1
ATOM 5164 C CA . ILE B 1 276 ? 20.609 -23.859 -14.148 1 93.06 276 ILE B CA 1
ATOM 5165 C C . ILE B 1 276 ? 21.016 -24.828 -13.031 1 93.06 276 ILE B C 1
ATOM 5167 O O . ILE B 1 276 ? 21.984 -24.562 -12.305 1 93.06 276 ILE B O 1
ATOM 5171 N N . ARG B 1 277 ? 20.312 -25.922 -12.922 1 92.12 277 ARG B N 1
ATOM 5172 C CA . ARG B 1 277 ? 20.625 -26.938 -11.922 1 92.12 277 ARG B CA 1
ATOM 5173 C C . ARG B 1 277 ? 22.062 -27.422 -12.062 1 92.12 277 ARG B C 1
ATOM 5175 O O . ARG B 1 277 ? 22.797 -27.453 -11.078 1 92.12 277 ARG B O 1
ATOM 5182 N N . ASP B 1 278 ? 22.391 -27.734 -13.234 1 94.06 278 ASP B N 1
ATOM 5183 C CA . ASP B 1 278 ? 23.734 -28.234 -13.5 1 94.06 278 ASP B CA 1
ATOM 5184 C C . ASP B 1 278 ? 24.797 -27.203 -13.094 1 94.06 278 ASP B C 1
ATOM 5186 O O . ASP B 1 278 ? 25.797 -27.547 -12.477 1 94.06 278 ASP B O 1
ATOM 5190 N N . TRP B 1 279 ? 24.5 -26 -13.523 1 96.06 279 TRP B N 1
ATOM 5191 C CA . TRP B 1 279 ? 25.438 -24.922 -13.203 1 96.06 279 TRP B CA 1
ATOM 5192 C C . TRP B 1 279 ? 25.609 -24.797 -11.695 1 96.06 279 TRP B C 1
ATOM 5194 O O . TRP B 1 279 ? 26.734 -24.688 -11.203 1 96.06 279 TRP B O 1
ATOM 5204 N N . VAL B 1 280 ? 24.594 -24.828 -10.953 1 96.44 280 VAL B N 1
ATOM 5205 C CA . VAL B 1 280 ? 24.609 -24.625 -9.508 1 96.44 280 VAL B CA 1
ATOM 5206 C C . VAL B 1 280 ? 25.297 -25.812 -8.836 1 96.44 280 VAL B C 1
ATOM 5208 O O . VAL B 1 280 ? 26.156 -25.625 -7.973 1 96.44 280 VAL B O 1
ATOM 5211 N N . GLU B 1 281 ? 24.969 -26.984 -9.242 1 94.19 281 GLU B N 1
ATOM 5212 C CA . GLU B 1 281 ? 25.5 -28.203 -8.609 1 94.19 281 GLU B CA 1
ATOM 5213 C C . GLU B 1 281 ? 26.984 -28.344 -8.875 1 94.19 281 GLU B C 1
ATOM 5215 O O . GLU B 1 281 ? 27.719 -28.906 -8.039 1 94.19 281 GLU B O 1
ATOM 5220 N N . ALA B 1 282 ? 27.438 -27.859 -9.945 1 95.75 282 ALA B N 1
ATOM 5221 C CA . ALA B 1 282 ? 28.844 -27.953 -10.305 1 95.75 282 ALA B CA 1
ATOM 5222 C C . ALA B 1 282 ? 29.672 -26.938 -9.539 1 95.75 282 ALA B C 1
ATOM 5224 O O . ALA B 1 282 ? 30.906 -27 -9.539 1 95.75 282 ALA B O 1
ATOM 5225 N N . ARG B 1 283 ? 29.047 -26.094 -8.844 1 96.44 283 ARG B N 1
ATOM 5226 C CA . ARG B 1 283 ? 29.75 -25 -8.18 1 96.44 283 ARG B CA 1
ATOM 5227 C C . ARG B 1 283 ? 29.281 -24.828 -6.738 1 96.44 283 ARG B C 1
ATOM 5229 O O . ARG B 1 283 ? 28.484 -23.938 -6.441 1 96.44 283 ARG B O 1
ATOM 5236 N N . PRO B 1 284 ? 29.938 -25.562 -5.855 1 92.25 284 PRO B N 1
ATOM 5237 C CA . PRO B 1 284 ? 29.453 -25.656 -4.48 1 92.25 284 PRO B CA 1
ATOM 5238 C C . PRO B 1 284 ? 29.5 -24.328 -3.74 1 92.25 284 PRO B C 1
ATOM 5240 O O . PRO B 1 284 ? 28.734 -24.109 -2.795 1 92.25 284 PRO B O 1
ATOM 5243 N N . GLN B 1 285 ? 30.375 -23.422 -4.137 1 92.56 285 GLN B N 1
ATOM 5244 C CA . GLN B 1 285 ? 30.422 -22.125 -3.49 1 92.56 285 GLN B CA 1
ATOM 5245 C C . GLN B 1 285 ? 29.594 -21.094 -4.266 1 92.56 285 GLN B C 1
ATOM 5247 O O . GLN B 1 285 ? 28.656 -20.516 -3.729 1 92.56 285 GLN B O 1
ATOM 5252 N N . ALA B 1 286 ? 29.766 -20.938 -5.547 1 95.19 286 ALA B N 1
ATOM 5253 C CA . ALA B 1 286 ? 29.109 -19.938 -6.383 1 95.19 286 ALA B CA 1
ATOM 5254 C C . ALA B 1 286 ? 27.641 -20.266 -6.586 1 95.19 286 ALA B C 1
ATOM 5256 O O . ALA B 1 286 ? 26.812 -19.375 -6.809 1 95.19 286 ALA B O 1
ATOM 5257 N N . GLY B 1 287 ? 27.297 -21.469 -6.543 1 95.75 287 GLY B N 1
ATOM 5258 C CA . GLY B 1 287 ? 25.922 -21.906 -6.762 1 95.75 287 GLY B CA 1
ATOM 5259 C C . GLY B 1 287 ? 24.938 -21.297 -5.797 1 95.75 287 GLY B C 1
ATOM 5260 O O . GLY B 1 287 ? 24.047 -20.531 -6.203 1 95.75 287 GLY B O 1
ATOM 5261 N N . PRO B 1 288 ? 25.219 -21.578 -4.5 1 95.25 288 PRO B N 1
ATOM 5262 C CA . PRO B 1 288 ? 24.344 -20.969 -3.508 1 95.25 288 PRO B CA 1
ATOM 5263 C C . PRO B 1 288 ? 24.344 -19.438 -3.574 1 95.25 288 PRO B C 1
ATOM 5265 O O . PRO B 1 288 ? 23.312 -18.812 -3.381 1 95.25 288 PRO B O 1
ATOM 5268 N N . GLU B 1 289 ? 25.438 -18.891 -3.877 1 96.62 289 GLU B N 1
ATOM 5269 C CA . GLU B 1 289 ? 25.531 -17.438 -3.984 1 96.62 289 GLU B CA 1
ATOM 5270 C C . GLU B 1 289 ? 24.656 -16.906 -5.113 1 96.62 289 GLU B C 1
ATOM 5272 O O . GLU B 1 289 ? 24.016 -15.859 -4.977 1 96.62 289 GLU B O 1
ATOM 5277 N N . LEU B 1 290 ? 24.609 -17.594 -6.207 1 97.69 290 LEU B N 1
ATOM 5278 C CA . LEU B 1 290 ? 23.766 -17.219 -7.328 1 97.69 290 LEU B CA 1
ATOM 5279 C C . LEU B 1 290 ? 22.281 -17.25 -6.926 1 97.69 290 LEU B C 1
ATOM 5281 O O . LEU B 1 290 ? 21.547 -16.297 -7.18 1 97.69 290 LEU B O 1
ATOM 5285 N N . LEU B 1 291 ? 21.859 -18.359 -6.285 1 97.69 291 LEU B N 1
ATOM 5286 C CA . LEU B 1 291 ? 20.453 -18.5 -5.887 1 97.69 291 LEU B CA 1
ATOM 5287 C C . LEU B 1 291 ? 20.047 -17.406 -4.914 1 97.69 291 LEU B C 1
ATOM 5289 O O . LEU B 1 291 ? 18.938 -16.891 -4.977 1 97.69 291 LEU B O 1
ATOM 5293 N N . GLN B 1 292 ? 21 -17 -4.121 1 97.75 292 GLN B N 1
ATOM 5294 C CA . GLN B 1 292 ? 20.75 -16 -3.08 1 97.75 292 GLN B CA 1
ATOM 5295 C C . GLN B 1 292 ? 20.625 -14.602 -3.676 1 97.75 292 GLN B C 1
ATOM 5297 O O . GLN B 1 292 ? 20.172 -13.672 -3 1 97.75 292 GLN B O 1
ATOM 5302 N N . LYS B 1 293 ? 20.969 -14.43 -4.918 1 97.5 293 LYS B N 1
ATOM 5303 C CA . LYS B 1 293 ? 20.75 -13.148 -5.586 1 97.5 293 LYS B CA 1
ATOM 5304 C C . LYS B 1 293 ? 19.266 -12.875 -5.809 1 97.5 293 LYS B C 1
ATOM 5306 O O . LYS B 1 293 ? 18.859 -11.734 -6.035 1 97.5 293 LYS B O 1
ATOM 5311 N N . ASN B 1 294 ? 18.469 -13.891 -5.875 1 97.31 294 ASN B N 1
ATOM 5312 C CA . ASN B 1 294 ? 17.031 -13.703 -5.777 1 97.31 294 ASN B CA 1
ATOM 5313 C C . ASN B 1 294 ? 16.594 -13.477 -4.336 1 97.31 294 ASN B C 1
ATOM 5315 O O . ASN B 1 294 ? 16.609 -14.398 -3.521 1 97.31 294 ASN B O 1
ATOM 5319 N N . PRO B 1 295 ? 16.141 -12.281 -4.047 1 97.81 295 PRO B N 1
ATOM 5320 C CA . PRO B 1 295 ? 15.82 -12 -2.643 1 97.81 295 PRO B CA 1
ATOM 5321 C C . PRO B 1 295 ? 14.484 -12.594 -2.211 1 97.81 295 PRO B C 1
ATOM 5323 O O . PRO B 1 295 ? 14.18 -12.641 -1.016 1 97.81 295 PRO B O 1
ATOM 5326 N N . SER B 1 296 ? 13.672 -13.039 -3.082 1 97.56 296 SER B N 1
ATOM 5327 C CA . SER B 1 296 ? 12.344 -13.555 -2.777 1 97.56 296 SER B CA 1
ATOM 5328 C C . SER B 1 296 ? 12.414 -14.922 -2.107 1 97.56 296 SER B C 1
ATOM 5330 O O . SER B 1 296 ? 13.25 -15.75 -2.469 1 97.56 296 SER B O 1
ATOM 5332 N N . PHE B 1 297 ? 11.555 -15.148 -1.128 1 98.25 297 PHE B N 1
ATOM 5333 C CA . PHE B 1 297 ? 11.516 -16.391 -0.369 1 98.25 297 PHE B CA 1
ATOM 5334 C C . PHE B 1 297 ? 10.086 -16.766 -0.012 1 98.25 297 PHE B C 1
ATOM 5336 O O . PHE B 1 297 ? 9.305 -15.922 0.43 1 98.25 297 PHE B O 1
ATOM 5343 N N . VAL B 1 298 ? 9.727 -18.047 -0.203 1 98.25 298 VAL B N 1
ATOM 5344 C CA . VAL B 1 298 ? 8.391 -18.547 0.082 1 98.25 298 VAL B CA 1
ATOM 5345 C C . VAL B 1 298 ? 8.445 -19.5 1.272 1 98.25 298 VAL B C 1
ATOM 5347 O O . VAL B 1 298 ? 9.391 -20.281 1.411 1 98.25 298 VAL B O 1
ATOM 5350 N N . PHE B 1 299 ? 7.457 -19.406 2.139 1 98.62 299 PHE B N 1
ATOM 5351 C CA . PHE B 1 299 ? 7.254 -20.328 3.248 1 98.62 299 PHE B CA 1
ATOM 5352 C C . PHE B 1 299 ? 6.113 -21.297 2.949 1 98.62 299 PHE B C 1
ATOM 5354 O O . PHE B 1 299 ? 5.215 -20.969 2.164 1 98.62 299 PHE B O 1
ATOM 5361 N N . PHE B 1 300 ? 6.133 -22.453 3.605 1 98.56 300 PHE B N 1
ATOM 5362 C CA . PHE B 1 300 ? 5.234 -23.516 3.174 1 98.56 300 PHE B CA 1
ATOM 5363 C C . PHE B 1 300 ? 4.406 -24.031 4.34 1 98.56 300 PHE B C 1
ATOM 5365 O O . PHE B 1 300 ? 4.727 -23.766 5.504 1 98.56 300 PHE B O 1
ATOM 5372 N N . ARG B 1 301 ? 3.359 -24.703 4.043 1 98 301 ARG B N 1
ATOM 5373 C CA . ARG B 1 301 ? 2.557 -25.547 4.926 1 98 301 ARG B CA 1
ATOM 5374 C C . ARG B 1 301 ? 2.311 -26.906 4.305 1 98 301 ARG B C 1
ATOM 5376 O O . ARG B 1 301 ? 2.439 -27.078 3.09 1 98 301 ARG B O 1
ATOM 5383 N N . LEU B 1 302 ? 2.02 -27.859 5.148 1 97.69 302 LEU B N 1
ATOM 5384 C CA . LEU B 1 302 ? 1.601 -29.172 4.645 1 97.69 302 LEU B CA 1
ATOM 5385 C C . LEU B 1 302 ? 0.149 -29.125 4.18 1 97.69 302 LEU B C 1
ATOM 5387 O O . LEU B 1 302 ? -0.696 -28.5 4.816 1 97.69 302 LEU B O 1
ATOM 5391 N N . LEU B 1 303 ? -0.052 -29.734 3.102 1 95.81 303 LEU B N 1
ATOM 5392 C CA . LEU B 1 303 ? -1.396 -29.766 2.539 1 95.81 303 LEU B CA 1
ATOM 5393 C C . LEU B 1 303 ? -1.973 -31.188 2.609 1 95.81 303 LEU B C 1
ATOM 5395 O O . LEU B 1 303 ? -1.245 -32.156 2.445 1 95.81 303 LEU B O 1
ATOM 5399 N N . GLU B 1 304 ? -3.277 -31.094 2.807 1 90 304 GLU B N 1
ATOM 5400 C CA . GLU B 1 304 ? -4.066 -32.312 2.643 1 90 304 GLU B CA 1
ATOM 5401 C C . GLU B 1 304 ? -4.988 -32.219 1.431 1 90 304 GLU B C 1
ATOM 5403 O O . GLU B 1 304 ? -5.336 -31.109 0.997 1 90 304 GLU B O 1
ATOM 5408 N N . GLY B 1 305 ? -5.172 -33.344 0.675 1 82.19 305 GLY B N 1
ATOM 5409 C CA . GLY B 1 305 ? -6.16 -33.281 -0.39 1 82.19 305 GLY B CA 1
ATOM 5410 C C . GLY B 1 305 ? -5.551 -33.375 -1.776 1 82.19 305 GLY B C 1
ATOM 5411 O O . GLY B 1 305 ? -4.438 -33.875 -1.941 1 82.19 305 GLY B O 1
ATOM 5412 N N . ASP B 1 306 ? -6.371 -32.812 -2.816 1 76.31 306 ASP B N 1
ATOM 5413 C CA . ASP B 1 306 ? -6.23 -33.156 -4.223 1 76.31 306 ASP B CA 1
ATOM 5414 C C . ASP B 1 306 ? -5.172 -32.312 -4.91 1 76.31 306 ASP B C 1
ATOM 5416 O O . ASP B 1 306 ? -4.723 -32.625 -6.012 1 76.31 306 ASP B O 1
ATOM 5420 N N . GLY B 1 307 ? -4.727 -31.328 -4.215 1 83.88 307 GLY B N 1
ATOM 5421 C CA . GLY B 1 307 ? -3.795 -30.531 -4.988 1 83.88 307 GLY B CA 1
ATOM 5422 C C . GLY B 1 307 ? -3.428 -29.219 -4.316 1 83.88 307 GLY B C 1
ATOM 5423 O O . GLY B 1 307 ? -3.854 -28.953 -3.191 1 83.88 307 GLY B O 1
ATOM 5424 N N . PRO B 1 308 ? -2.504 -28.547 -5.117 1 93.62 308 PRO B N 1
ATOM 5425 C CA . PRO B 1 308 ? -2.152 -27.234 -4.578 1 93.62 308 PRO B CA 1
ATOM 5426 C C . PRO B 1 308 ? -3.338 -26.266 -4.555 1 93.62 308 PRO B C 1
ATOM 5428 O O . PRO B 1 308 ? -4.23 -26.359 -5.406 1 93.62 308 PRO B O 1
ATOM 5431 N N . ILE B 1 309 ? -3.344 -25.438 -3.596 1 96.06 309 ILE B N 1
ATOM 5432 C CA . ILE B 1 309 ? -4.41 -24.469 -3.418 1 96.06 309 ILE B CA 1
ATOM 5433 C C . ILE B 1 309 ? -3.984 -23.125 -4.008 1 96.06 309 ILE B C 1
ATOM 5435 O O . ILE B 1 309 ? -2.928 -22.594 -3.658 1 96.06 309 ILE B O 1
ATOM 5439 N N . GLY B 1 310 ? -4.754 -22.594 -4.906 1 96.88 310 GLY B N 1
ATOM 5440 C CA . GLY B 1 310 ? -4.457 -21.312 -5.5 1 96.88 310 GLY B CA 1
ATOM 5441 C C . GLY B 1 310 ? -4.863 -20.141 -4.621 1 96.88 310 GLY B C 1
ATOM 5442 O O . GLY B 1 310 ? -5.41 -20.328 -3.533 1 96.88 310 GLY B O 1
ATOM 5443 N N . ALA B 1 311 ? -4.621 -19.016 -5.125 1 96.62 311 ALA B N 1
ATOM 5444 C CA . ALA B 1 311 ? -4.871 -17.781 -4.383 1 96.62 311 ALA B CA 1
ATOM 5445 C C . ALA B 1 311 ? -6.363 -17.594 -4.121 1 96.62 311 ALA B C 1
ATOM 5447 O O . ALA B 1 311 ? -6.75 -16.875 -3.199 1 96.62 311 ALA B O 1
ATOM 5448 N N . GLN B 1 312 ? -7.215 -18.188 -4.93 1 97.31 312 GLN B N 1
ATOM 5449 C CA . GLN B 1 312 ? -8.648 -18.094 -4.703 1 97.31 312 GLN B CA 1
ATOM 5450 C C . GLN B 1 312 ? -9.086 -18.953 -3.518 1 97.31 312 GLN B C 1
ATOM 5452 O O . GLN B 1 312 ? -10.211 -18.828 -3.029 1 97.31 312 GLN B O 1
ATOM 5457 N N . GLY B 1 313 ? -8.203 -19.812 -3.145 1 95.5 313 GLY B N 1
ATOM 5458 C CA . GLY B 1 313 ? -8.531 -20.703 -2.043 1 95.5 313 GLY B CA 1
ATOM 5459 C C . GLY B 1 313 ? -9.109 -22.031 -2.498 1 95.5 313 GLY B C 1
ATOM 5460 O O . GLY B 1 313 ? -9.742 -22.734 -1.712 1 95.5 313 GLY B O 1
ATOM 5461 N N . VAL B 1 314 ? -8.906 -22.344 -3.73 1 96.75 314 VAL B N 1
ATOM 5462 C CA . VAL B 1 314 ? -9.414 -23.609 -4.262 1 96.75 314 VAL B CA 1
ATOM 5463 C C . VAL B 1 314 ? -8.273 -24.406 -4.887 1 96.75 314 VAL B C 1
ATOM 5465 O O . VAL B 1 314 ? -7.258 -23.828 -5.289 1 96.75 314 VAL B O 1
ATOM 5468 N N . ALA B 1 315 ? -8.508 -25.734 -4.957 1 96.38 315 ALA B N 1
ATOM 5469 C CA . ALA B 1 315 ? -7.508 -26.594 -5.586 1 96.38 315 ALA B CA 1
ATOM 5470 C C . ALA B 1 315 ? -7.398 -26.312 -7.082 1 96.38 315 ALA B C 1
ATOM 5472 O O . ALA B 1 315 ? -8.414 -26.156 -7.766 1 96.38 315 ALA B O 1
ATOM 5473 N N . LEU B 1 316 ? -6.191 -26.25 -7.527 1 97.44 316 LEU B N 1
ATOM 5474 C CA . LEU B 1 316 ? -5.941 -25.953 -8.93 1 97.44 316 LEU B CA 1
ATOM 5475 C C . LEU B 1 316 ? -6.199 -27.172 -9.805 1 97.44 316 LEU B C 1
ATOM 5477 O O . LEU B 1 316 ? -6.051 -28.312 -9.344 1 97.44 316 LEU B O 1
ATOM 5481 N N . THR B 1 317 ? -6.586 -26.922 -10.969 1 96.88 317 THR B N 1
ATOM 5482 C CA . THR B 1 317 ? -6.836 -27.953 -11.977 1 96.88 317 THR B CA 1
ATOM 5483 C C . THR B 1 317 ? -5.828 -27.844 -13.117 1 96.88 317 THR B C 1
ATOM 5485 O O . THR B 1 317 ? -5.773 -26.828 -13.812 1 96.88 317 THR B O 1
ATOM 5488 N N . ALA B 1 318 ? -5.094 -28.953 -13.336 1 97.19 318 ALA B N 1
ATOM 5489 C CA . ALA B 1 318 ? -4.051 -28.969 -14.359 1 97.19 318 ALA B CA 1
ATOM 5490 C C . ALA B 1 318 ? -4.629 -28.625 -15.727 1 97.19 318 ALA B C 1
ATOM 5492 O O . ALA B 1 318 ? -5.625 -29.219 -16.156 1 97.19 318 ALA B O 1
ATOM 5493 N N . GLY B 1 319 ? -4.023 -27.656 -16.281 1 97.56 319 GLY B N 1
ATOM 5494 C CA . GLY B 1 319 ? -4.391 -27.281 -17.641 1 97.56 319 GLY B CA 1
ATOM 5495 C C . GLY B 1 319 ? -5.621 -26.391 -17.703 1 97.56 319 GLY B C 1
ATOM 5496 O O . GLY B 1 319 ? -6.043 -25.984 -18.781 1 97.56 319 GLY B O 1
ATOM 5497 N N . ARG B 1 320 ? -6.184 -26.047 -16.578 1 98.44 320 ARG B N 1
ATOM 5498 C CA . ARG B 1 320 ? -7.418 -25.281 -16.609 1 98.44 320 ARG B CA 1
ATOM 5499 C C . ARG B 1 320 ? -7.379 -24.125 -15.602 1 98.44 320 ARG B C 1
ATOM 5501 O O . ARG B 1 320 ? -8.234 -23.25 -15.633 1 98.44 320 ARG B O 1
ATOM 5508 N N . SER B 1 321 ? -6.445 -24.141 -14.703 1 98.62 321 SER B N 1
ATOM 5509 C CA . SER B 1 321 ? -6.238 -23.031 -13.773 1 98.62 321 SER B CA 1
ATOM 5510 C C . SER B 1 321 ? -5.176 -22.078 -14.297 1 98.62 321 SER B C 1
ATOM 5512 O O . SER B 1 321 ? -4.141 -22.5 -14.82 1 98.62 321 SER B O 1
ATOM 5514 N N . LEU B 1 322 ? -5.469 -20.812 -14.195 1 98.75 322 LEU B N 1
ATOM 5515 C CA . LEU B 1 322 ? -4.582 -19.75 -14.641 1 98.75 322 LEU B CA 1
ATOM 5516 C C . LEU B 1 322 ? -4.289 -18.781 -13.508 1 98.75 322 LEU B C 1
ATOM 5518 O O . LEU B 1 322 ? -5.207 -18.344 -12.805 1 98.75 322 LEU B O 1
ATOM 5522 N N . ALA B 1 323 ? -3.004 -18.547 -13.273 1 98.62 323 ALA B N 1
ATOM 5523 C CA . ALA B 1 323 ? -2.631 -17.422 -12.422 1 98.62 323 ALA B CA 1
ATOM 5524 C C . ALA B 1 323 ? -2.711 -16.094 -13.188 1 98.62 323 ALA B C 1
ATOM 5526 O O . ALA B 1 323 ? -2.285 -16.016 -14.344 1 98.62 323 ALA B O 1
ATOM 5527 N N . VAL B 1 324 ? -3.283 -15.07 -12.555 1 98.19 324 VAL B N 1
ATOM 5528 C CA . VAL B 1 324 ? -3.443 -13.758 -13.172 1 98.19 324 VAL B CA 1
ATOM 5529 C C . VAL B 1 324 ? -3.037 -12.672 -12.18 1 98.19 324 VAL B C 1
ATOM 5531 O O . VAL B 1 324 ? -2.619 -12.969 -11.062 1 98.19 324 VAL B O 1
ATOM 5534 N N . ASP B 1 325 ? -3.07 -11.461 -12.664 1 96.5 325 ASP B N 1
ATOM 5535 C CA . ASP B 1 325 ? -2.906 -10.305 -11.789 1 96.5 325 ASP B CA 1
ATOM 5536 C C . ASP B 1 325 ? -4.25 -9.844 -11.227 1 96.5 325 ASP B C 1
ATOM 5538 O O . ASP B 1 325 ? -5.051 -9.234 -11.938 1 96.5 325 ASP B O 1
ATOM 5542 N N . ARG B 1 326 ? -4.418 -10.125 -9.945 1 94.94 326 ARG B N 1
ATOM 5543 C CA . ARG B 1 326 ? -5.727 -9.922 -9.336 1 94.94 326 ARG B CA 1
ATOM 5544 C C . ARG B 1 326 ? -6.039 -8.43 -9.203 1 94.94 326 ARG B C 1
ATOM 5546 O O . ARG B 1 326 ? -7.172 -8.055 -8.891 1 94.94 326 ARG B O 1
ATOM 5553 N N . ARG B 1 327 ? -5.117 -7.508 -9.383 1 92.38 327 ARG B N 1
ATOM 5554 C CA . ARG B 1 327 ? -5.395 -6.074 -9.398 1 92.38 327 ARG B CA 1
ATOM 5555 C C . ARG B 1 327 ? -6.297 -5.707 -10.57 1 92.38 327 ARG B C 1
ATOM 5557 O O . ARG B 1 327 ? -6.996 -4.691 -10.531 1 92.38 327 ARG B O 1
ATOM 5564 N N . TYR B 1 328 ? -6.312 -6.633 -11.609 1 93.69 328 TYR B N 1
ATOM 5565 C CA . TYR B 1 328 ? -6.961 -6.246 -12.852 1 93.69 328 TYR B CA 1
ATOM 5566 C C . TYR B 1 328 ? -8.078 -7.215 -13.211 1 93.69 328 TYR B C 1
ATOM 5568 O O . TYR B 1 328 ? -9.008 -6.859 -13.945 1 93.69 328 TYR B O 1
ATOM 5576 N N . LEU B 1 329 ? -7.949 -8.406 -12.742 1 96 329 LEU B N 1
ATOM 5577 C CA . LEU B 1 329 ? -8.945 -9.414 -13.062 1 96 329 LEU B CA 1
ATOM 5578 C C . LEU B 1 329 ? -9.477 -10.086 -11.805 1 96 329 LEU B C 1
ATOM 5580 O O . LEU B 1 329 ? -8.703 -10.367 -10.883 1 96 329 LEU B O 1
ATOM 5584 N N . PRO B 1 330 ? -10.758 -10.391 -11.82 1 96.69 330 PRO B N 1
ATOM 5585 C CA . PRO B 1 330 ? -11.305 -11.078 -10.656 1 96.69 330 PRO B CA 1
ATOM 5586 C C . PRO B 1 330 ? -10.953 -12.57 -10.633 1 96.69 330 PRO B C 1
ATOM 5588 O O . PRO B 1 330 ? -11.039 -13.242 -11.664 1 96.69 330 PRO B O 1
ATOM 5591 N N . LEU B 1 331 ? -10.578 -13.07 -9.469 1 98 331 LEU B N 1
ATOM 5592 C CA . LEU B 1 331 ? -10.383 -14.508 -9.32 1 98 331 LEU B CA 1
ATOM 5593 C C . LEU B 1 331 ? -11.711 -15.258 -9.43 1 98 331 LEU B C 1
ATOM 5595 O O . LEU B 1 331 ? -12.734 -14.773 -8.953 1 98 331 LEU B O 1
ATOM 5599 N N . GLY B 1 332 ? -11.641 -16.344 -10.031 1 98.44 332 GLY B N 1
ATOM 5600 C CA . GLY B 1 332 ? -12.82 -17.172 -10.266 1 98.44 332 GLY B CA 1
ATOM 5601 C C . GLY B 1 332 ? -13.398 -16.984 -11.656 1 98.44 332 GLY B C 1
ATOM 5602 O O . GLY B 1 332 ? -14.211 -17.797 -12.102 1 98.44 332 GLY B O 1
ATOM 5603 N N . ALA B 1 333 ? -13.023 -16.016 -12.336 1 98.44 333 ALA B N 1
ATOM 5604 C CA . ALA B 1 333 ? -13.602 -15.719 -13.648 1 98.44 333 ALA B CA 1
ATOM 5605 C C . ALA B 1 333 ? -13.07 -16.672 -14.711 1 98.44 333 ALA B C 1
ATOM 5607 O O . ALA B 1 333 ? -11.883 -17 -14.727 1 98.44 333 ALA B O 1
ATOM 5608 N N . PRO B 1 334 ? -13.953 -17.109 -15.602 1 98.81 334 PRO B N 1
ATOM 5609 C CA . PRO B 1 334 ? -13.484 -17.828 -16.781 1 98.81 334 PRO B CA 1
ATOM 5610 C C . PRO B 1 334 ? -12.758 -16.922 -17.781 1 98.81 334 PRO B C 1
ATOM 5612 O O . PRO B 1 334 ? -13.156 -15.773 -17.984 1 98.81 334 PRO B O 1
ATOM 5615 N N . LEU B 1 335 ? -11.68 -17.453 -18.344 1 98.88 335 LEU B N 1
ATOM 5616 C CA . LEU B 1 335 ? -10.867 -16.766 -19.344 1 98.88 335 LEU B CA 1
ATOM 5617 C C . LEU B 1 335 ? -10.617 -17.672 -20.547 1 98.88 335 LEU B C 1
ATOM 5619 O O . LEU B 1 335 ? -10.086 -18.781 -20.406 1 98.88 335 LEU B O 1
ATOM 5623 N N . TRP B 1 336 ? -11.023 -17.234 -21.703 1 98.88 336 TRP B N 1
ATOM 5624 C CA . TRP B 1 336 ? -10.625 -17.938 -22.906 1 98.88 336 TRP B CA 1
ATOM 5625 C C . TRP B 1 336 ? -9.219 -17.531 -23.344 1 98.88 336 TRP B C 1
ATOM 5627 O O . TRP B 1 336 ? -8.992 -16.391 -23.734 1 98.88 336 TRP B O 1
ATOM 5637 N N . LEU B 1 337 ? -8.336 -18.484 -23.281 1 98.81 337 LEU B N 1
ATOM 5638 C CA . LEU B 1 337 ? -6.938 -18.234 -23.609 1 98.81 337 LEU B CA 1
ATOM 5639 C C . LEU B 1 337 ? -6.641 -18.609 -25.047 1 98.81 337 LEU B C 1
ATOM 5641 O O . LEU B 1 337 ? -7.066 -19.672 -25.516 1 98.81 337 LEU B O 1
ATOM 5645 N N . SER B 1 338 ? -6.016 -17.703 -25.734 1 98.62 338 SER B N 1
ATOM 5646 C CA . SER B 1 338 ? -5.484 -17.984 -27.078 1 98.62 338 SER B CA 1
ATOM 5647 C C . SER B 1 338 ? -3.994 -17.672 -27.141 1 98.62 338 SER B C 1
ATOM 5649 O O . SER B 1 338 ? -3.596 -16.5 -27.094 1 98.62 338 SER B O 1
ATOM 5651 N N . THR B 1 339 ? -3.174 -18.703 -27.219 1 98.25 339 THR B N 1
ATOM 5652 C CA . THR B 1 339 ? -1.722 -18.641 -27.328 1 98.25 339 THR B CA 1
ATOM 5653 C C . THR B 1 339 ? -1.188 -19.844 -28.109 1 98.25 339 THR B C 1
ATOM 5655 O O . THR B 1 339 ? -1.838 -20.328 -29.031 1 98.25 339 THR B O 1
ATOM 5658 N N . HIS B 1 340 ? 0.05 -20.188 -27.844 1 97.75 340 HIS B N 1
ATOM 5659 C CA . HIS B 1 340 ? 0.641 -21.328 -28.547 1 97.75 340 HIS B CA 1
ATOM 5660 C C . HIS B 1 340 ? 1.239 -22.328 -27.562 1 97.75 340 HIS B C 1
ATOM 5662 O O . HIS B 1 340 ? 1.59 -21.969 -26.438 1 97.75 340 HIS B O 1
ATOM 5668 N N . GLU B 1 341 ? 1.318 -23.5 -28.078 1 96.69 341 GLU B N 1
ATOM 5669 C CA . GLU B 1 341 ? 1.818 -24.594 -27.25 1 96.69 341 GLU B CA 1
ATOM 5670 C C . GLU B 1 341 ? 3.287 -24.375 -26.891 1 96.69 341 GLU B C 1
ATOM 5672 O O . GLU B 1 341 ? 4.074 -23.906 -27.719 1 96.69 341 GLU B O 1
ATOM 5677 N N . PRO B 1 342 ? 3.639 -24.844 -25.672 1 94.19 342 PRO B N 1
ATOM 5678 C CA . PRO B 1 342 ? 5.023 -24.641 -25.234 1 94.19 342 PRO B CA 1
ATOM 5679 C C . PRO B 1 342 ? 6.02 -25.5 -26.016 1 94.19 342 PRO B C 1
ATOM 5681 O O . PRO B 1 342 ? 7.148 -25.062 -26.25 1 94.19 342 PRO B O 1
ATOM 5684 N N . LEU B 1 343 ? 5.648 -26.641 -26.422 1 93 343 LEU B N 1
ATOM 5685 C CA . LEU B 1 343 ? 6.602 -27.562 -27.031 1 93 343 LEU B CA 1
ATOM 5686 C C . LEU B 1 343 ? 6.512 -27.516 -28.547 1 93 343 LEU B C 1
ATOM 5688 O O . LEU B 1 343 ? 7.297 -28.172 -29.234 1 93 343 LEU B O 1
ATOM 5692 N N . ASP B 1 344 ? 5.543 -26.828 -29.062 1 94.25 344 ASP B N 1
ATOM 5693 C CA . ASP B 1 344 ? 5.375 -26.594 -30.5 1 94.25 344 ASP B CA 1
ATOM 5694 C C . ASP B 1 344 ? 4.77 -25.219 -30.766 1 94.25 344 ASP B C 1
ATOM 5696 O O . ASP B 1 344 ? 3.547 -25.062 -30.734 1 94.25 344 ASP B O 1
ATOM 5700 N N . ALA B 1 345 ? 5.594 -24.328 -31.219 1 89.69 345 ALA B N 1
ATOM 5701 C CA . ALA B 1 345 ? 5.184 -22.922 -31.359 1 89.69 345 ALA B CA 1
ATOM 5702 C C . ALA B 1 345 ? 4.176 -22.766 -32.5 1 89.69 345 ALA B C 1
ATOM 5704 O O . ALA B 1 345 ? 3.506 -21.734 -32.594 1 89.69 345 ALA B O 1
ATOM 5705 N N . ASN B 1 346 ? 4.059 -23.703 -33.281 1 94.38 346 ASN B N 1
ATOM 5706 C CA . ASN B 1 346 ? 3.146 -23.625 -34.438 1 94.38 346 ASN B CA 1
ATOM 5707 C C . ASN B 1 346 ? 1.762 -24.156 -34.062 1 94.38 346 ASN B C 1
ATOM 5709 O O . ASN B 1 346 ? 0.813 -24 -34.844 1 94.38 346 ASN B O 1
ATOM 5713 N N . LYS B 1 347 ? 1.694 -24.719 -33 1 96.56 347 LYS B N 1
ATOM 5714 C CA . LYS B 1 347 ? 0.413 -25.266 -32.562 1 96.56 347 LYS B CA 1
ATOM 5715 C C . LYS B 1 347 ? -0.298 -24.328 -31.609 1 96.56 347 LYS B C 1
ATOM 5717 O O . LYS B 1 347 ? 0.275 -23.906 -30.594 1 96.56 347 LYS B O 1
ATOM 5722 N N . PRO B 1 348 ? -1.559 -24.062 -31.953 1 97.31 348 PRO B N 1
ATOM 5723 C CA . PRO B 1 348 ? -2.297 -23.188 -31.047 1 97.31 348 PRO B CA 1
ATOM 5724 C C . PRO B 1 348 ? -2.643 -23.844 -29.719 1 97.31 348 PRO B C 1
ATOM 5726 O O . PRO B 1 348 ? -2.889 -25.062 -29.672 1 97.31 348 PRO B O 1
ATOM 5729 N N . LEU B 1 349 ? -2.555 -23.109 -28.672 1 97.88 349 LEU B N 1
ATOM 5730 C CA . LEU B 1 349 ? -3.131 -23.438 -27.359 1 97.88 349 LEU B CA 1
ATOM 5731 C C . LEU B 1 349 ? -4.32 -22.547 -27.062 1 97.88 349 LEU B C 1
ATOM 5733 O O . LEU B 1 349 ? -4.145 -21.375 -26.688 1 97.88 349 LEU B O 1
ATOM 5737 N N . GLN B 1 350 ? -5.445 -23.062 -27.312 1 98.38 350 GLN B N 1
ATOM 5738 C CA . GLN B 1 350 ? -6.719 -22.375 -27.141 1 98.38 350 GLN B CA 1
ATOM 5739 C C . GLN B 1 350 ? -7.629 -23.141 -26.188 1 98.38 350 GLN B C 1
ATOM 5741 O O . GLN B 1 350 ? -8.086 -24.234 -26.516 1 98.38 350 GLN B O 1
ATOM 5746 N N . ARG B 1 351 ? -7.801 -22.516 -24.984 1 97.44 351 ARG B N 1
ATOM 5747 C CA . ARG B 1 351 ? -8.453 -23.266 -23.938 1 97.44 351 ARG B CA 1
ATOM 5748 C C . ARG B 1 351 ? -9.18 -22.344 -22.969 1 97.44 351 ARG B C 1
ATOM 5750 O O . ARG B 1 351 ? -8.695 -21.25 -22.656 1 97.44 351 ARG B O 1
ATOM 5757 N N . LEU B 1 352 ? -10.359 -22.875 -22.562 1 98.81 352 LEU B N 1
ATOM 5758 C CA . LEU B 1 352 ? -11.047 -22.203 -21.469 1 98.81 352 LEU B CA 1
ATOM 5759 C C . LEU B 1 352 ? -10.344 -22.453 -20.141 1 98.81 352 LEU B C 1
ATOM 5761 O O . LEU B 1 352 ? -10.172 -23.609 -19.734 1 98.81 352 LEU B O 1
ATOM 5765 N N . MET B 1 353 ? -9.891 -21.375 -19.516 1 98.81 353 MET B N 1
ATOM 5766 C CA . MET B 1 353 ? -9.203 -21.406 -18.219 1 98.81 353 MET B CA 1
ATOM 5767 C C . MET B 1 353 ? -10.055 -20.734 -17.141 1 98.81 353 MET B C 1
ATOM 5769 O O . MET B 1 353 ? -11.016 -20.047 -17.453 1 98.81 353 MET B O 1
ATOM 5773 N N . ILE B 1 354 ? -9.734 -20.984 -15.898 1 98.88 354 ILE B N 1
ATOM 5774 C CA . ILE B 1 354 ? -10.336 -20.281 -14.773 1 98.88 354 ILE B CA 1
ATOM 5775 C C . ILE B 1 354 ? -9.258 -19.547 -13.984 1 98.88 354 ILE B C 1
ATOM 5777 O O . ILE B 1 354 ? -8.234 -20.141 -13.625 1 98.88 354 ILE B O 1
ATOM 5781 N N . ALA B 1 355 ? -9.477 -18.234 -13.742 1 98.81 355 ALA B N 1
ATOM 5782 C CA . ALA B 1 355 ? -8.547 -17.438 -12.945 1 98.81 355 ALA B CA 1
ATOM 5783 C C . ALA B 1 355 ? -8.602 -17.844 -11.477 1 98.81 355 ALA B C 1
ATOM 5785 O O . ALA B 1 355 ? -9.469 -17.391 -10.727 1 98.81 355 ALA B O 1
ATOM 5786 N N . GLN B 1 356 ? -7.586 -18.656 -11.039 1 98.62 356 GLN B N 1
ATOM 5787 C CA . GLN B 1 356 ? -7.719 -19.203 -9.695 1 98.62 356 GLN B CA 1
ATOM 5788 C C . GLN B 1 356 ? -6.465 -18.953 -8.867 1 98.62 356 GLN B C 1
ATOM 5790 O O . GLN B 1 356 ? -6.402 -19.312 -7.695 1 98.62 356 GLN B O 1
ATOM 5795 N N . ASP B 1 357 ? -5.477 -18.344 -9.5 1 98.19 357 ASP B N 1
ATOM 5796 C CA . ASP B 1 357 ? -4.211 -18.141 -8.797 1 98.19 357 ASP B CA 1
ATOM 5797 C C . ASP B 1 357 ? -3.584 -16.797 -9.172 1 98.19 357 ASP B C 1
ATOM 5799 O O . ASP B 1 357 ? -4.113 -16.078 -10.016 1 98.19 357 ASP B O 1
ATOM 5803 N N . THR B 1 358 ? -2.576 -16.438 -8.359 1 96.19 358 THR B N 1
ATOM 5804 C CA . THR B 1 358 ? -1.733 -15.273 -8.609 1 96.19 358 THR B CA 1
ATOM 5805 C C . THR B 1 358 ? -0.258 -15.633 -8.461 1 96.19 358 THR B C 1
ATOM 5807 O O . THR B 1 358 ? 0.079 -16.766 -8.094 1 96.19 358 THR B O 1
ATOM 5810 N N . GLY B 1 359 ? 0.556 -14.703 -8.75 1 91.94 359 GLY B N 1
ATOM 5811 C CA . GLY B 1 359 ? 1.99 -14.867 -8.578 1 91.94 359 GLY B CA 1
ATOM 5812 C C . GLY B 1 359 ? 2.746 -13.555 -8.547 1 91.94 359 GLY B C 1
ATOM 5813 O O . GLY B 1 359 ? 2.348 -12.586 -9.203 1 91.94 359 GLY B O 1
ATOM 5814 N N . GLY B 1 360 ? 3.85 -13.617 -7.848 1 87.38 360 GLY B N 1
ATOM 5815 C CA . GLY B 1 360 ? 4.648 -12.414 -7.664 1 87.38 360 GLY B CA 1
ATOM 5816 C C . GLY B 1 360 ? 5.168 -11.836 -8.969 1 87.38 360 GLY B C 1
ATOM 5817 O O . GLY B 1 360 ? 5.355 -10.625 -9.086 1 87.38 360 GLY B O 1
ATOM 5818 N N . ALA B 1 361 ? 5.363 -12.719 -9.914 1 87.88 361 ALA B N 1
ATOM 5819 C CA . ALA B 1 361 ? 5.91 -12.273 -11.195 1 87.88 361 ALA B CA 1
ATOM 5820 C C . ALA B 1 361 ? 4.805 -12.102 -12.234 1 87.88 361 ALA B C 1
ATOM 5822 O O . ALA B 1 361 ? 5.066 -11.695 -13.367 1 87.88 361 ALA B O 1
ATOM 5823 N N . ILE B 1 362 ? 3.623 -12.508 -11.859 1 94.25 362 ILE B N 1
ATOM 5824 C CA . ILE B 1 362 ? 2.488 -12.406 -12.766 1 94.25 362 ILE B CA 1
ATOM 5825 C C . ILE B 1 362 ? 1.814 -11.047 -12.594 1 94.25 362 ILE B C 1
ATOM 5827 O O . ILE B 1 362 ? 0.802 -10.93 -11.906 1 94.25 362 ILE B O 1
ATOM 5831 N N . LYS B 1 363 ? 2.408 -10.094 -13.328 1 92.06 363 LYS B N 1
ATOM 5832 C CA . LYS B 1 363 ? 1.986 -8.703 -13.195 1 92.06 363 LYS B CA 1
ATOM 5833 C C . LYS B 1 363 ? 1.597 -8.117 -14.555 1 92.06 363 LYS B C 1
ATOM 5835 O O . LYS B 1 363 ? 2.334 -8.258 -15.531 1 92.06 363 LYS B O 1
ATOM 5840 N N . GLY B 1 364 ? 0.441 -7.5 -14.57 1 93.88 364 GLY B N 1
ATOM 5841 C CA . GLY B 1 364 ? -0.043 -6.871 -15.789 1 93.88 364 GLY B CA 1
ATOM 5842 C C . GLY B 1 364 ? -1.47 -7.254 -16.141 1 93.88 364 GLY B C 1
ATOM 5843 O O . GLY B 1 364 ? -2.004 -8.227 -15.594 1 93.88 364 GLY B O 1
ATOM 5844 N N . VAL B 1 365 ? -2.006 -6.496 -17.031 1 95.81 365 VAL B N 1
ATOM 5845 C CA . VAL B 1 365 ? -3.408 -6.664 -17.406 1 95.81 365 VAL B CA 1
ATOM 5846 C C . VAL B 1 365 ? -3.576 -7.938 -18.234 1 95.81 365 VAL B C 1
ATOM 5848 O O . VAL B 1 365 ? -4.438 -8.766 -17.938 1 95.81 365 VAL B O 1
ATOM 5851 N N . VAL B 1 366 ? -2.738 -8.016 -19.281 1 97.88 366 VAL B N 1
ATOM 5852 C CA . VAL B 1 366 ? -2.756 -9.211 -20.125 1 97.88 366 VAL B CA 1
ATOM 5853 C C . VAL B 1 366 ? -1.537 -10.078 -19.812 1 97.88 366 VAL B C 1
ATOM 5855 O O . VAL B 1 366 ? -0.533 -10.023 -20.531 1 97.88 366 VAL B O 1
ATOM 5858 N N . ARG B 1 367 ? -1.656 -10.828 -18.797 1 98 367 ARG B N 1
ATOM 5859 C CA . ARG B 1 367 ? -0.586 -11.656 -18.234 1 98 367 ARG B CA 1
ATOM 5860 C C . ARG B 1 367 ? -1.149 -12.891 -17.547 1 98 367 ARG B C 1
ATOM 5862 O O . ARG B 1 367 ? -2.133 -12.805 -16.812 1 98 367 ARG B O 1
ATOM 5869 N N . GLY B 1 368 ? -0.519 -14.07 -17.844 1 98.12 368 GLY B N 1
ATOM 5870 C CA . GLY B 1 368 ? -0.987 -15.273 -17.172 1 98.12 368 GLY B CA 1
ATOM 5871 C C . GLY B 1 368 ? 0.083 -16.344 -17.031 1 98.12 368 GLY B C 1
ATOM 5872 O O . GLY B 1 368 ? 1.107 -16.281 -17.719 1 98.12 368 GLY B O 1
ATOM 5873 N N . ASP B 1 369 ? -0.182 -17.188 -16.078 1 98.25 369 ASP B N 1
ATOM 5874 C CA . ASP B 1 369 ? 0.646 -18.375 -15.836 1 98.25 369 ASP B CA 1
ATOM 5875 C C . ASP B 1 369 ? -0.206 -19.641 -15.766 1 98.25 369 ASP B C 1
ATOM 5877 O O . ASP B 1 369 ? -1.079 -19.75 -14.898 1 98.25 369 ASP B O 1
ATOM 5881 N N . ILE B 1 370 ? 0.043 -20.562 -16.703 1 98.5 370 ILE B N 1
ATOM 5882 C CA . ILE B 1 370 ? -0.784 -21.75 -16.812 1 98.5 370 ILE B CA 1
ATOM 5883 C C . ILE B 1 370 ? -0.302 -22.812 -15.82 1 98.5 370 ILE B C 1
ATOM 5885 O O . ILE B 1 370 ? 0.89 -23.125 -15.766 1 98.5 370 ILE B O 1
ATOM 5889 N N . PHE B 1 371 ? -1.217 -23.406 -15.031 1 98.25 371 PHE B N 1
ATOM 5890 C CA . PHE B 1 371 ? -0.875 -24.547 -14.195 1 98.25 371 PHE B CA 1
ATOM 5891 C C . PHE B 1 371 ? -0.878 -25.844 -15.016 1 98.25 371 PHE B C 1
ATOM 5893 O O . PHE B 1 371 ? -1.936 -26.297 -15.445 1 98.25 371 PHE B O 1
ATOM 5900 N N . PHE B 1 372 ? 0.241 -26.469 -15.078 1 97.5 372 PHE B N 1
ATOM 5901 C CA . PHE B 1 372 ? 0.354 -27.625 -15.953 1 97.5 372 PHE B CA 1
ATOM 5902 C C . PHE B 1 372 ? 0.226 -28.922 -15.164 1 97.5 372 PHE B C 1
ATOM 5904 O O . PHE B 1 372 ? 0.215 -30 -15.734 1 97.5 372 PHE B O 1
ATOM 5911 N N . GLY B 1 373 ? 0.09 -28.781 -13.898 1 96.44 373 GLY B N 1
ATOM 5912 C CA . GLY B 1 373 ? -0.069 -29.984 -13.086 1 96.44 373 GLY B CA 1
ATOM 5913 C C . GLY B 1 373 ? 1.194 -30.375 -12.344 1 96.44 373 GLY B C 1
ATOM 5914 O O . GLY B 1 373 ? 1.926 -29.5 -11.852 1 96.44 373 GLY B O 1
ATOM 5915 N N . SER B 1 374 ? 1.328 -31.703 -12.102 1 92.94 374 SER B N 1
ATOM 5916 C CA . SER B 1 374 ? 2.441 -32.188 -11.297 1 92.94 374 SER B CA 1
ATOM 5917 C C . SER B 1 374 ? 3.316 -33.156 -12.086 1 92.94 374 SER B C 1
ATOM 5919 O O . SER B 1 374 ? 2.854 -33.781 -13.031 1 92.94 374 SER B O 1
ATOM 5921 N N . GLY B 1 375 ? 4.617 -33.219 -11.688 1 88.38 375 GLY B N 1
ATOM 5922 C CA . GLY B 1 375 ? 5.492 -34.25 -12.211 1 88.38 375 GLY B CA 1
ATOM 5923 C C . GLY B 1 375 ? 6.328 -33.781 -13.391 1 88.38 375 GLY B C 1
ATOM 5924 O O . GLY B 1 375 ? 6.301 -32.594 -13.75 1 88.38 375 GLY B O 1
ATOM 5925 N N . PRO B 1 376 ? 7.055 -34.688 -13.938 1 88.69 376 PRO B N 1
ATOM 5926 C CA . PRO B 1 376 ? 8.047 -34.344 -14.961 1 88.69 376 PRO B CA 1
ATOM 5927 C C . PRO B 1 376 ? 7.414 -33.812 -16.25 1 88.69 376 PRO B C 1
ATOM 5929 O O . PRO B 1 376 ? 7.969 -32.938 -16.891 1 88.69 376 PRO B O 1
ATOM 5932 N N . ASP B 1 377 ? 6.363 -34.438 -16.594 1 93.06 377 ASP B N 1
ATOM 5933 C CA . ASP B 1 377 ? 5.699 -33.938 -17.797 1 93.06 377 ASP B CA 1
ATOM 5934 C C . ASP B 1 377 ? 5.227 -32.5 -17.625 1 93.06 377 ASP B C 1
ATOM 5936 O O . ASP B 1 377 ? 5.375 -31.672 -18.531 1 93.06 377 ASP B O 1
ATOM 5940 N N . ALA B 1 378 ? 4.625 -32.219 -16.516 1 95.56 378 ALA B N 1
ATOM 5941 C CA . ALA B 1 378 ? 4.203 -30.859 -16.188 1 95.56 378 ALA B CA 1
ATOM 5942 C C . ALA B 1 378 ? 5.395 -29.906 -16.188 1 95.56 378 ALA B C 1
ATOM 5944 O O . ALA B 1 378 ? 5.297 -28.781 -16.672 1 95.56 378 ALA B O 1
ATOM 5945 N N . ALA B 1 379 ? 6.477 -30.344 -15.641 1 92.69 379 ALA B N 1
ATOM 5946 C CA . ALA B 1 379 ? 7.699 -29.547 -15.602 1 92.69 379 ALA B CA 1
ATOM 5947 C C . ALA B 1 379 ? 8.156 -29.156 -17 1 92.69 379 ALA B C 1
ATOM 5949 O O . ALA B 1 379 ? 8.547 -28.016 -17.25 1 92.69 379 ALA B O 1
ATOM 5950 N N . LYS B 1 380 ? 8.141 -30.156 -17.844 1 91.62 380 LYS B N 1
ATOM 5951 C CA . LYS B 1 380 ? 8.57 -29.938 -19.219 1 91.62 380 LYS B CA 1
ATOM 5952 C C . LYS B 1 380 ? 7.691 -28.891 -19.906 1 91.62 380 LYS B C 1
ATOM 5954 O O . LYS B 1 380 ? 8.195 -27.984 -20.562 1 91.62 380 LYS B O 1
ATOM 5959 N N . HIS B 1 381 ? 6.438 -28.984 -19.75 1 94.69 381 HIS B N 1
ATOM 5960 C CA . HIS B 1 381 ? 5.52 -28.016 -20.359 1 94.69 381 HIS B CA 1
ATOM 5961 C C . HIS B 1 381 ? 5.68 -26.641 -19.734 1 94.69 381 HIS B C 1
ATOM 5963 O O . HIS B 1 381 ? 5.832 -25.641 -20.453 1 94.69 381 HIS B O 1
ATOM 5969 N N . ALA B 1 382 ? 5.66 -26.594 -18.453 1 94.88 382 ALA B N 1
ATOM 5970 C CA . ALA B 1 382 ? 5.777 -25.328 -17.75 1 94.88 382 ALA B CA 1
ATOM 5971 C C . ALA B 1 382 ? 7.094 -24.625 -18.078 1 94.88 382 ALA B C 1
ATOM 5973 O O . ALA B 1 382 ? 7.117 -23.422 -18.344 1 94.88 382 ALA B O 1
ATOM 5974 N N . GLY B 1 383 ? 8.141 -25.344 -18.078 1 88.88 383 GLY B N 1
ATOM 5975 C CA . GLY B 1 383 ? 9.469 -24.797 -18.328 1 88.88 383 GLY B CA 1
ATOM 5976 C C . GLY B 1 383 ? 9.625 -24.219 -19.719 1 88.88 383 GLY B C 1
ATOM 5977 O O . GLY B 1 383 ? 10.469 -23.344 -19.938 1 88.88 383 GLY B O 1
ATOM 5978 N N . ASN B 1 384 ? 8.805 -24.656 -20.641 1 90.81 384 ASN B N 1
ATOM 5979 C CA . ASN B 1 384 ? 8.93 -24.219 -22.016 1 90.81 384 ASN B CA 1
ATOM 5980 C C . ASN B 1 384 ? 7.816 -23.234 -22.391 1 90.81 384 ASN B C 1
ATOM 5982 O O . ASN B 1 384 ? 7.734 -22.797 -23.531 1 90.81 384 ASN B O 1
ATOM 5986 N N . MET B 1 385 ? 7.098 -22.953 -21.469 1 94 385 MET B N 1
ATOM 5987 C CA . MET B 1 385 ? 5.977 -22.062 -21.766 1 94 385 MET B CA 1
ATOM 5988 C C . MET B 1 385 ? 6.395 -20.609 -21.641 1 94 385 MET B C 1
ATOM 5990 O O . MET B 1 385 ? 6.637 -20.109 -20.547 1 94 385 MET B O 1
ATOM 5994 N N . LYS B 1 386 ? 6.547 -19.969 -22.578 1 93.06 386 LYS B N 1
ATOM 5995 C CA . LYS B 1 386 ? 6.758 -18.531 -22.75 1 93.06 386 LYS B CA 1
ATOM 5996 C C . LYS B 1 386 ? 6.309 -18.078 -24.141 1 93.06 386 LYS B C 1
ATOM 5998 O O . LYS B 1 386 ? 7.066 -18.188 -25.109 1 93.06 386 LYS B O 1
ATOM 6003 N N . ARG B 1 387 ? 5.023 -17.656 -24.156 1 96.19 387 ARG B N 1
ATOM 6004 C CA . ARG B 1 387 ? 4.395 -17.359 -25.438 1 96.19 387 ARG B CA 1
ATOM 6005 C C . ARG B 1 387 ? 3.588 -16.062 -25.359 1 96.19 387 ARG B C 1
ATOM 6007 O O . ARG B 1 387 ? 2.928 -15.797 -24.344 1 96.19 387 ARG B O 1
ATOM 6014 N N . PRO B 1 388 ? 3.689 -15.281 -26.422 1 97 388 PRO B N 1
ATOM 6015 C CA . PRO B 1 388 ? 2.688 -14.219 -26.5 1 97 388 PRO B CA 1
ATOM 6016 C C . PRO B 1 388 ? 1.273 -14.75 -26.719 1 97 388 PRO B C 1
ATOM 6018 O O . PRO B 1 388 ? 1.1 -15.867 -27.219 1 97 388 PRO B O 1
ATOM 6021 N N . GLY B 1 389 ? 0.371 -14.023 -26.297 1 98.19 389 GLY B N 1
ATOM 6022 C CA . GLY B 1 389 ? -1.021 -14.406 -26.484 1 98.19 389 GLY B CA 1
ATOM 6023 C C . GLY B 1 389 ? -1.997 -13.344 -26.016 1 98.19 389 GLY B C 1
ATOM 6024 O O . GLY B 1 389 ? -1.626 -12.18 -25.844 1 98.19 389 GLY B O 1
ATOM 6025 N N . ARG B 1 390 ? -3.213 -13.766 -25.969 1 98.44 390 ARG B N 1
ATOM 6026 C CA . ARG B 1 390 ? -4.293 -12.93 -25.453 1 98.44 390 ARG B CA 1
ATOM 6027 C C . ARG B 1 390 ? -5.359 -13.773 -24.766 1 98.44 390 ARG B C 1
ATOM 6029 O O . ARG B 1 390 ? -5.352 -15.008 -24.875 1 98.44 390 ARG B O 1
ATOM 6036 N N . TYR B 1 391 ? -6.184 -13.109 -23.984 1 98.38 391 TYR B N 1
ATOM 6037 C CA . TYR B 1 391 ? -7.32 -13.836 -23.438 1 98.38 391 TYR B CA 1
ATOM 6038 C C . TYR B 1 391 ? -8.562 -12.953 -23.375 1 98.38 391 TYR B C 1
ATOM 6040 O O . TYR B 1 391 ? -8.477 -11.742 -23.562 1 98.38 391 TYR B O 1
ATOM 6048 N N . TYR B 1 392 ? -9.664 -13.586 -23.281 1 98.56 392 TYR B N 1
ATOM 6049 C CA . TYR B 1 392 ? -10.992 -13 -23.141 1 98.56 392 TYR B CA 1
ATOM 6050 C C . TYR B 1 392 ? -11.617 -13.375 -21.797 1 98.56 392 TYR B C 1
ATOM 6052 O O . TYR B 1 392 ? -11.555 -14.531 -21.391 1 98.56 392 TYR B O 1
ATOM 6060 N N . ILE B 1 393 ? -12.117 -12.383 -21.172 1 98.25 393 ILE B N 1
ATOM 6061 C CA . ILE B 1 393 ? -12.812 -12.68 -19.922 1 98.25 393 ILE B CA 1
ATOM 6062 C C . ILE B 1 393 ? -14.297 -12.914 -20.203 1 98.25 393 ILE B C 1
ATOM 6064 O O . ILE B 1 393 ? -14.898 -12.227 -21.016 1 98.25 393 ILE B O 1
ATOM 6068 N N . LEU B 1 394 ? -14.844 -13.938 -19.562 1 98.38 394 LEU B N 1
ATOM 6069 C CA . LEU B 1 394 ? -16.281 -14.172 -19.594 1 98.38 394 LEU B CA 1
ATOM 6070 C C . LEU B 1 394 ? -16.953 -13.633 -18.344 1 98.38 394 LEU B C 1
ATOM 6072 O O . LEU B 1 394 ? -16.672 -14.086 -17.234 1 98.38 394 LEU B O 1
ATOM 6076 N N . LEU B 1 395 ? -17.859 -12.68 -18.516 1 97.75 395 LEU B N 1
ATOM 6077 C CA . LEU B 1 395 ? -18.594 -12.109 -17.391 1 97.75 395 LEU B CA 1
ATOM 6078 C C . LEU B 1 395 ? -20.062 -12.484 -17.438 1 97.75 395 LEU B C 1
ATOM 6080 O O . LEU B 1 395 ? -20.656 -12.555 -18.531 1 97.75 395 LEU B O 1
ATOM 6084 N N . PRO B 1 396 ? -20.594 -12.766 -16.234 1 97.62 396 PRO B N 1
ATOM 6085 C CA . PRO B 1 396 ? -22.031 -13.062 -16.234 1 97.62 396 PRO B CA 1
ATOM 6086 C C . PRO B 1 396 ? -22.859 -11.977 -16.922 1 97.62 396 PRO B C 1
ATOM 6088 O O . PRO B 1 396 ? -22.516 -10.789 -16.828 1 97.62 396 PRO B O 1
ATOM 6091 N N . LEU B 1 397 ? -23.938 -12.406 -17.5 1 95.62 397 LEU B N 1
ATOM 6092 C CA . LEU B 1 397 ? -24.844 -11.469 -18.156 1 95.62 397 LEU B CA 1
ATOM 6093 C C . LEU B 1 397 ? -25.391 -10.453 -17.156 1 95.62 397 LEU B C 1
ATOM 6095 O O . LEU B 1 397 ? -25.719 -9.32 -17.547 1 95.62 397 LEU B O 1
ATOM 6099 N N . SER B 1 398 ? -25.391 -10.781 -15.93 1 94 398 SER B N 1
ATOM 6100 C CA . SER B 1 398 ? -25.891 -9.922 -14.875 1 94 398 SER B CA 1
ATOM 6101 C C . SER B 1 398 ? -24.906 -8.812 -14.539 1 94 398 SER B C 1
ATOM 6103 O O . SER B 1 398 ? -25.25 -7.848 -13.852 1 94 398 SER B O 1
ATOM 6105 N N . VAL B 1 399 ? -23.656 -8.984 -14.828 1 91.5 399 VAL B N 1
ATOM 6106 C CA . VAL B 1 399 ? -22.625 -7.98 -14.547 1 91.5 399 VAL B CA 1
ATOM 6107 C C . VAL B 1 399 ? -22.656 -6.902 -15.633 1 91.5 399 VAL B C 1
ATOM 6109 O O . VAL B 1 399 ? -22.297 -5.754 -15.383 1 91.5 399 VAL B O 1
ATOM 6112 N N . LEU B 1 400 ? -23.469 -6.922 -16.656 1 64.31 400 LEU B N 1
ATOM 6113 C CA . LEU B 1 400 ? -23.422 -6.277 -17.969 1 64.31 400 LEU B CA 1
ATOM 6114 C C . LEU B 1 400 ? -22.969 -4.824 -17.828 1 64.31 400 LEU B C 1
ATOM 6116 O O . LEU B 1 400 ? -23.359 -4.133 -16.891 1 64.31 400 LEU B O 1
ATOM 6120 N N . PRO B 1 401 ? -21.969 -4.59 -18.734 1 55.66 401 PRO B N 1
ATOM 6121 C CA . PRO B 1 401 ? -20.969 -3.525 -18.891 1 55.66 401 PRO B CA 1
ATOM 6122 C C . PRO B 1 401 ? -21.609 -2.133 -18.891 1 55.66 401 PRO B C 1
ATOM 6124 O O . PRO B 1 401 ? -22.781 -1.98 -19.234 1 55.66 401 PRO B O 1
ATOM 6127 N N . ILE B 1 402 ? -20.953 -1.307 -18.141 1 46.84 402 ILE B N 1
ATOM 6128 C CA . ILE B 1 402 ? -21.016 0.141 -18.297 1 46.84 402 ILE B CA 1
ATOM 6129 C C . ILE B 1 402 ? -20.891 0.491 -19.781 1 46.84 402 ILE B C 1
ATOM 6131 O O . ILE B 1 402 ? -20 -0.003 -20.484 1 46.84 402 ILE B O 1
ATOM 6135 N N . GLN B 1 403 ? -21.922 0.758 -20.438 1 42.12 403 GLN B N 1
ATOM 6136 C CA . GLN B 1 403 ? -21.891 1.246 -21.812 1 42.12 403 GLN B CA 1
ATOM 6137 C C . GLN B 1 403 ? -20.672 2.119 -22.062 1 42.12 403 GLN B C 1
ATOM 6139 O O . GLN B 1 403 ? -20.375 3.027 -21.297 1 42.12 403 GLN B O 1
ATOM 6144 N N . THR B 1 404 ? -19.562 1.555 -22.516 1 39.19 404 THR B N 1
ATOM 6145 C CA . THR B 1 404 ? -18.656 2.557 -23.047 1 39.19 404 THR B CA 1
ATOM 6146 C C . THR B 1 404 ? -19.406 3.609 -23.844 1 39.19 404 THR B C 1
ATOM 6148 O O . THR B 1 404 ? -20.219 3.271 -24.703 1 39.19 404 THR B O 1
ATOM 6151 N N . PRO B 1 405 ? -19.453 4.887 -23.406 1 32.75 405 PRO B N 1
ATOM 6152 C CA . PRO B 1 405 ? -20.125 5.828 -24.297 1 32.75 405 PRO B CA 1
ATOM 6153 C C . PRO B 1 405 ? -19.781 5.602 -25.766 1 32.75 405 PRO B C 1
ATOM 6155 O O . PRO B 1 405 ? -18.641 5.312 -26.094 1 32.75 405 PRO B O 1
ATOM 6158 N N . GLN B 1 406 ? -20.797 5.367 -26.688 1 25.39 406 GLN B N 1
ATOM 6159 C CA . GLN B 1 406 ? -20.578 5.543 -28.109 1 25.39 406 GLN B CA 1
ATOM 6160 C C . GLN B 1 406 ? -19.812 6.828 -28.406 1 25.39 406 GLN B C 1
ATOM 6162 O O . GLN B 1 406 ? -20.078 7.867 -27.797 1 25.39 406 GLN B O 1
#

Organism: NCBI:txid28181

Foldseek 3Di:
DPCPPDPPPPPPPPPPPPPPPPPPPPPPPPPPPPPPPDPWAKDWAFDACVPAPCSVVAQLLLLLVVLLLLLVLLVVDDFQDALFQAPRAAFGGSVLCNVLNVVSVPDDRPPRVVSSVSLNVFWTKIQIDTVNHFKDKEFAFEAEEFAWEQDCDDLFPAFFWADAPQKDKDQCCVVPNRSTLDMAIAGDDPNDGDQHFFPVCVRVVVDPDIDGRITTRAPLVVLSCFQRFWYWYQYPVGDIWIKGFDDKRRDAFDDLLVVCCVVVVDPPVGDFSVVLRVVLVVDVPVNVVSSRVTRIGTHIDTDDDDAYAAPSGGHDRAQAEKAARSNHHGASWKKFWWKAFLVDRPHIDTHIHGHGHHHSPRDHRFGIYGYHYYDDVSSVRNRRGIIMTGMITIHTPSSDDDPPDD/DCCPPPPPPPPPPPPPPPPPPPPPPPPPPPPPPPPPPDPWAKDWAFDACVPAPCSVVAQLLLLLVVLLLLLVLLVVDDQQDALFQAPRAAFGGSVLCNVLNVVSVPDDRPPRVVSSVSLNPFWTKIQIDTVNHFKDKEFAFEAEEFAWEQDCDDLFPAFFWADAPQKDKDQCCVVPNRSTLDMAIAGDDPNDGDQHFFPVCVRVCVDPDIDGRITTRAPLVVLSNFQRFKYWYQYPVGDIWIKGFDDKRRDAFDDLLVVCCVVPVDPPVGDFSVVLRVVLVVDVPVNVVSSRVTRIGTHIDTDDDDAYAAPSGGHDRAQAEKAARSNHHGASWKKFWWKAFLVDRPHIDTHIHGHGHHHSPRDHRFGIYGYHYYDDVSSVRRRRGIIMTGMITIHTPSSDDDPPDD

Sequence (812 aa):
MSGLSRTVLFGVVMSALLSACAPVSKAPVTSEPPVSQKSSKVELLSTTFSALPGWSFDQHAQAITAFQKSCAKILTLPLTRRMAANEAAPGGTVAQWQGPCTAVKTLEPGDNAAAKRFFETWFMPYEVRENAQPSGLFTGYYEPQLNGSWTKTGPYQTPLYARPADLVSANLGAFDDDLGGSTIWGRVEDGKLQPYAVRRDIETGRVKGLKPLLWVDSAVDAFFLHVQGSGQIKMPDGSMARVGFAGKNGRPYQSVGRILIDSGEISADRLTMASIRDWVEARPQAGPELLQKNPSFVFFRLLEGDGPIGAQGVALTAGRSLAVDRRYLPLGAPLWLSTHEPLDANKPLQRLMIAQDTGGAIKGVVRGDIFFGSGPDAAKHAGNMKRPGRYYILLPLSVLPIQTPQMSGLSRTVLFGVVMSALLSACAPVSKAPVTSEPPVSQKSSKVELLSTTFSALPGWSFDQHAQAITAFQKSCAKILTLPLTRRMAANEAAPGGTVAQWQGPCTAVKTLEPGDNAAAKRFFETWFMPYEVRENAQPSGLFTGYYEPQLNGSWTKTGPYQTPLYARPADLVSANLGAFDDDLGGSTIWGRVEDGKLQPYAVRRDIETGRVKGLKPLLWVDSAVDAFFLHVQGSGQIKMPDGSMARVGFAGKNGRPYQSVGRILIDSGEISADRLTMASIRDWVEARPQAGPELLQKNPSFVFFRLLEGDGPIGAQGVALTAGRSLAVDRRYLPLGAPLWLSTHEPLDANKPLQRLMIAQDTGGAIKGVVRGDIFFGSGPDAAKHAGNMKRPGRYYILLPLSVLPIQTPQ

Secondary structure (DSSP, 8-state):
-----------------------------------------EEEEE--GGGSTTGGGS-HHHHHHHHHHHHHHHTTS-TT-BSSSSTTSS--BGGGGHHHHHHGGGPPTT-HHHHHHHHHHHEEEEEEEETTB--EEEEEEEE-EEEEESS-BTTB-EEEEBPPTT-EEEEGGGT-GGGTT-EEEEEEETTEEEEPPPHHHHHTT-S-S--EEEEES-HHHHHHHHHHS-EEEE-TTS-EEEEEEEEE--PPP--HHHHHHHTTSS-GGG--HHHHHHHHHT-TTHHHHHHHTS---EEEEEE-SSS-B-TTSSB--TTTEEE--TTTS-TT-EEEEEEE-SS-TTSEEEEEEEEEE--TT--SSSEEEEEEEESHHHHHHHHT-EEEEEEEEEEEGGG-------/-----------------------------------------EEEEE--GGGSTTGGGS-HHHHHHHHHHHHHHHTTS-TT-BSSSSTTSS--BGGGGHHHHHHGGGPPTT-HHHHHHHHHHHEEEEEEEETTB--EEEEEEEE-EEEEESS-BTTB-EEEEBPPTT-EEEEGGGT-GGGTT-EEEEEEETTEEEEPPPHHHHHTT-S-S--EEEEES-HHHHHHHHHHS-EEEE-TTS-EEEEEEEEE--PPP--HHHHHHHTTSS-GGG--HHHHHHHHHT-TTHHHHHHHTS---EEEEEE-SSS-B-TTSSB--TTTEEE--TTTS-TT-EEEEEEE-SS-TTSEEEEEEEEEE--TT--SSSEEEEEEEESHHHHHHHHT-EEEEEEEEEEEGGG-------

Nearest PDB structures (foldseek):
  2g5d-assembly1_A  TM=8.181E-01  e=8.496E-34  Neisseria gonorrhoeae FA 1090
  2pnw-assembly1_A  TM=8.627E-01  e=1.946E-32  Agrobacterium fabrum str. C58
  7esj-assembly1_B-2  TM=7.490E-01  e=6.392E-34  Acinetobacter baumannii
  6qk4-assembly1_B  TM=6.876E-01  e=6.766E-34  Burkholderia pseudomallei
  3czb-assembly3_B  TM=6.426E-01  e=1.838E-32  Caulobacter vibrioides CB15

pLDDT: mean 88.4, std 20.44, range [25.11, 98.88]

InterPro domains:
  IPR005300 Lytic transglycosylase MltA, domain B [PF03562] (137-301)
  IPR005300 Lytic transglycosylase MltA, domain B [SM00925] (145-301)
  IPR010611 3D domain [PF06725] (320-394)
  IPR026044 Membrane-bound lytic murein transglycosylase A [PIRSF019422] (9-400)
  IPR026044 Membrane-bound lytic murein transglycosylase A [PTHR30124] (9-396)
  IPR036908 RlpA-like domain superfamily [G3DSA:2.40.40.10] (49-396)
  IPR036908 RlpA-like domain superfamily [SSF50685] (40-399)